Protein AF-0000000070939302 (afdb_homodimer)

Sequence (884 aa):
MGKEAVSWPATVHANGIHHKTAEQLHQDIMRDAVKFSNAQPRTFAQQLSTQGGKDDLEHPFYVVDIDDLFYRMDLWRKSIPRAAPYYAVKCNDNPVVLEVLAGSGLGFDCASINEIETMIALGVDPSRIIYAHPQKHVSFIRRARDLGVDLVTFDSSEELYKIKEHHPTCRVVLRLRVDNDKAWFAMGDKFGCTDKEAVQLLRLAKDLQLAVVGICFHVGSSNQDPTAFAGAIAGARRAFDAARAMGFDVTLLDIGGGYPGEKESEPIFLKTADIINEGLEKYFPESYGVNIISEPGTFFVHSAFTLFAKIIGKRINEGQNNTKPRQMMYYINESVYKSFVVSLFNDDPVEPLPLMDSDGPLHESIVWGITCDGLDKIKASCKLPELSVGQWLMFENMGAYTITLNTPFNGFPSADIVYRSSKLVEDHLRRHKLIQHIIDSAMGKEAVSWPATVHANGIHHKTAEQLHQDIMRDAVKFSNAQPRTFAQQLSTQGGKDDLEHPFYVVDIDDLFYRMDLWRKSIPRAAPYYAVKCNDNPVVLEVLAGSGLGFDCASINEIETMIALGVDPSRIIYAHPQKHVSFIRRARDLGVDLVTFDSSEELYKIKEHHPTCRVVLRLRVDNDKAWFAMGDKFGCTDKEAVQLLRLAKDLQLAVVGICFHVGSSNQDPTAFAGAIAGARRAFDAARAMGFDVTLLDIGGGYPGEKESEPIFLKTADIINEGLEKYFPESYGVNIISEPGTFFVHSAFTLFAKIIGKRINEGQNNTKPRQMMYYINESVYKSFVVSLFNDDPVEPLPLMDSDGPLHESIVWGITCDGLDKIKASCKLPELSVGQWLMFENMGAYTITLNTPFNGFPSADIVYRSSKLVEDHLRRHKLIQHIIDSA

Radius of gyration: 29.04 Å; Cα contacts (8 Å, |Δi|>4): 1836; chains: 2; bounding box: 70×98×73 Å

Secondary structure (DSSP, 8-state):
---------------------HHHHHHHHHTS---EESS-HHHHHHHHHHHS-TTS--S-EEEEEHHHHHHHHHHHHHH-TTEEEEEEGGG---HHHHHHHHHTT-EEEESSHHHHHHHHHTT--GGGEEE--SS--HHHHHHHHHHT--EEEE-SHHHHHHHHHH-TT-EEEEEBP---TTEEE--TTTS-B-HHHHHHHHHHHHHTT-EEEEEE----EEE--TTHHHHHHHHHHHHHHHHHHTT----EEE-------SGGGHHHHHHHHHHHHHHHHHHS-GGG--EEEE--SHHHHGGGEEEEEEEEEEEEE--SGGGS--EEEEEES--TTTTTGGGGT--TT---EESS---SPEEEEEEE-SSS-TT-EEEEEEEEE---TT-EEEE----SSSGGG---GGGPPPPEEEEE--HHHHHHHHHTT-SHHHHTT-/---------------------HHHHHHHHHTS---EESS-HHHHHHHHHHHS-TTS--S-EEEEEHHHHHHHHHHHHHH-TTEEEEEEGGG---HHHHHHHHHTT-EEEESSHHHHHHHHHTT--GGGEEE--SS--HHHHHHHHHHT--EEEE-SHHHHHHHHHH-TT-EEEEEBP---TTEEE--TTTS-B-HHHHHHHHHHHHHTT-EEEEEE----EEE--TTHHHHHHHHHHHHHHHHHHTT----EEE-------SGGGHHHHHHHHHHHHHHHHHHS-GGG--EEEE--SHHHHGGGEEEEEEEEEEEEE--SGGGS--EEEEEES--TTTTTGGGGT--TT---EESS---SPEEEEEEE-SSS-TT-EEEEEEEEE---TT-EEEE-S--SSSGGG---GGGPPPPEEEEE--HHHHHHHHHTT-SHHHHTT-

Foldseek 3Di:
DDPDDPDDDDDPDPPPPPPPDVVNVVVVVVVPQFAEAADDQLVVVVCVLPVDPPPPDAFKAKAFEVVLLVVLVVLCCVLAVQAAEAAECLFFVPPQSLLSCVLVPGAHEYQFLVSVVSNVVSVRDLVSYENEHQDDDLVRLLSCVVSVNQHYEHADLVSLVSCLVRPVAGAYEAEAAQDAPQAPFHCRVPDHYYPVSLLVNLVSCVVSVHAHAYYEYANHAQHPDLCSLLVVLQSRLSSVVSNVVVPHNHAEYEHEEHAAAAPPCSVVRSVSSVSNVVSCCVRPNVVNRHRHYYHYHLNNGQQRMKMKWFFADKDWDPPDDPPDDIEIETETAAWCQAQQVVVLPPLVLWDKDWSDDDPAFWHWYWYAYDAPDPSGTNGGTDIDGDDDGSTMIMTGRRTTPGRSRHDCHPNRDHHHYHYYYHPVVLVVCVVSVRPCSRSVSD/DDPDDPDDDDDPPPPCPPPPDVVNVVVVVVVPQFAEAADDQLVVVVCVLPPDPPPPDAFKAKAFEVVLLVVLVVLCCVLQVQAAEAAECLFFVPPQSLLSCVLVPGAHEYQFLVSVVSNVVSVRDLVSYENEHQDDDLVRLLVCVVSVNQHYEHADPVSLVSCLVRPVAGAYEAEAAQDAPQAPFHCRVPDHYYPVSLLVNLVSCVVSVHAHAYYEYANHAQHPDLCSLLVVLVSRLSSVVSNVVVPHNHAEYEHEEHAAAAPPCSVVRSVSSVSNVVSCCVRPNVVNRHRHYYHYHLNNGQQRMKMKWFFADKDWDPPDDPPDDIEIETETAAWCQAQQVVVLPPLVLWDKDWSDDDPAFWHWYWYAYDAPDPSGTNGGTDIDGDDDGSTMIMTGRRTTPGRSRHDCHPNRDHHHYHYYYHPVVLVVCVVSVRPCSRSVSD

pLDDT: mean 88.99, std 19.11, range [20.33, 98.94]

InterPro domains:
  IPR000183 Ornithine/DAP/Arg decarboxylase [PR01179] (87-105)
  IPR000183 Ornithine/DAP/Arg decarboxylase [PR01179] (107-119)
  IPR000183 Ornithine/DAP/Arg decarboxylase [PR01179] (209-222)
  IPR000183 Ornithine/DAP/Arg decarboxylase [PR01179] (292-311)
  IPR000183 Ornithine/DAP/Arg decarboxylase [PR01179] (399-412)
  IPR002433 Ornithine decarboxylase [PR01182] (59-83)
  IPR002433 Ornithine decarboxylase [PR01182] (85-112)
  IPR002433 Ornithine decarboxylase [PR01182] (129-153)
  IPR002433 Ornithine decarboxylase [PR01182] (159-181)
  IPR002433 Ornithine decarboxylase [PR01182] (334-347)
  IPR002433 Ornithine decarboxylase [PR01182] (366-376)
  IPR002433 Ornithine decarboxylase [PR01182] (386-399)
  IPR002433 Ornithine decarboxylase [PTHR11482] (30-420)
  IPR009006 Alanine racemase/group IV decarboxylase, C-terminal [G3DSA:2.40.37.10] (58-421)
  IPR009006 Alanine racemase/group IV decarboxylase, C-terminal [SSF50621] (273-421)
  IPR022643 Orn/DAP/Arg decarboxylase 2, C-terminal [PF00278] (61-399)
  IPR022644 Orn/DAP/Arg decarboxylase 2, N-terminal [PF02784] (70-301)
  IPR022653 Orn/DAP/Arg decarboxylase 2, pyridoxal-phosphate binding site [PS00878] (87-105)
  IPR022657 Orn/DAP/Arg decarboxylase 2, conserved site [PS00879] (243-260)
  IPR029066 PLP-binding barrel [G3DSA:3.20.20.10] (69-300)

Nearest PDB structures (foldseek):
  1d7k-assembly1_A  TM=9.400E-01  e=2.102E-51  Homo sapiens
  1njj-assembly2_D  TM=9.464E-01  e=2.954E-46  Trypanosoma brucei gambiense
  4zgy-assembly1_A  TM=9.486E-01  e=2.078E-46  Homo sapiens
  1njj-assembly1_A  TM=9.697E-01  e=3.089E-45  Trypanosoma brucei gambiense
  4aib-assembly1_B  TM=9.335E-01  e=1.474E-30  Entamoeba histolytica HM-1:IMSS

Solvent-accessible surface area (backbone atoms only — not comparable to full-atom values): 45910 Å² total; per-residue (Å²): 136,80,83,74,76,82,74,80,80,88,81,80,78,79,73,79,74,78,67,71,45,67,44,53,51,47,49,52,51,60,59,48,72,52,47,44,41,62,49,56,65,68,59,43,49,52,47,56,72,62,66,47,61,98,82,63,79,79,66,21,32,32,37,35,36,52,52,46,39,54,50,38,52,51,50,42,53,72,54,41,67,71,44,47,51,13,37,26,41,60,27,47,69,52,65,67,61,50,49,53,44,50,75,70,65,47,30,31,32,22,69,30,60,52,42,45,50,54,42,44,74,72,64,49,56,39,88,42,36,36,42,58,36,46,64,53,47,69,68,46,46,38,48,32,49,76,66,55,38,43,39,33,34,29,47,43,68,55,44,48,55,51,38,51,72,56,38,49,84,33,35,34,26,42,29,38,45,36,90,36,91,55,17,81,39,37,34,41,88,75,42,40,24,51,76,70,49,43,55,52,46,51,52,48,33,54,76,66,63,41,48,48,32,27,42,29,38,47,50,16,42,64,37,72,46,59,64,55,51,42,60,49,49,53,51,48,41,54,52,49,50,53,42,44,73,72,66,40,75,62,36,36,38,32,65,26,36,34,50,63,22,47,80,84,34,56,68,60,42,51,54,31,29,50,44,46,53,53,37,38,54,73,64,52,33,78,88,70,63,59,48,38,33,28,28,43,26,35,37,50,35,9,46,22,18,32,38,36,33,37,25,45,28,54,44,75,46,70,35,71,67,103,78,39,71,64,31,39,36,37,27,25,61,46,28,29,59,24,62,32,43,56,26,78,80,50,36,76,83,56,59,79,35,67,64,62,90,74,91,56,66,72,36,46,28,30,38,31,22,55,58,91,52,46,73,28,43,41,29,82,72,47,68,39,50,88,76,56,68,72,40,46,34,32,32,68,52,47,24,44,56,6,79,33,44,35,26,52,52,50,51,50,79,79,62,45,73,33,40,26,31,43,68,70,52,47,50,52,29,57,76,67,66,45,65,49,77,48,67,66,48,85,136,79,82,73,76,82,73,79,78,87,78,79,77,78,74,78,72,77,68,69,45,69,44,52,51,46,48,53,51,60,58,49,72,52,46,43,43,61,49,56,63,69,60,44,50,52,46,55,71,61,67,46,62,99,82,62,80,78,66,21,31,31,37,35,36,52,52,47,40,54,49,39,52,51,51,43,54,71,55,42,67,70,42,48,52,14,37,26,42,60,26,46,69,52,65,67,60,50,49,53,44,49,75,70,66,48,30,32,32,21,68,31,61,52,43,45,51,53,43,44,73,72,65,47,57,39,88,41,36,36,41,59,38,47,64,55,48,68,67,46,48,39,48,32,49,75,64,56,36,42,40,32,35,28,45,42,67,54,42,50,56,50,37,51,73,56,38,50,87,34,34,33,25,43,30,38,44,38,91,37,91,55,15,79,41,37,35,42,89,76,42,41,23,50,76,70,48,44,55,54,47,51,53,48,34,53,77,66,64,42,47,48,32,27,41,30,38,47,48,16,41,63,38,73,46,60,64,55,49,42,59,48,49,52,53,46,41,54,52,50,52,54,41,44,75,73,65,40,74,62,37,38,38,32,63,26,37,33,49,62,22,46,79,85,33,57,67,61,42,51,52,30,29,51,42,46,53,52,38,37,55,72,65,52,33,78,88,72,62,59,47,38,33,28,28,43,26,35,36,50,35,9,46,24,19,33,38,36,33,37,26,47,28,53,43,75,45,72,34,70,69,103,76,40,71,63,32,40,36,36,27,26,60,46,29,29,59,24,62,31,43,56,26,78,79,49,35,76,83,58,58,79,36,67,64,61,90,72,90,59,66,71,36,48,29,30,38,30,21,56,57,91,52,45,74,28,44,40,28,81,72,46,72,38,51,87,78,54,70,73,38,46,34,31,31,68,52,48,25,44,56,6,78,34,45,34,27,50,52,50,49,49,78,76,62,44,72,32,41,26,31,43,69,69,53,46,50,52,28,58,75,69,67,45,65,50,77,46,65,67,48,87

Organism: Ixodes scapularis (NCBI:txid6945)

Structure (mmCIF, N/CA/C/O backbone):
data_AF-0000000070939302-model_v1
#
loop_
_entity.id
_entity.type
_entity.pdbx_description
1 polymer 'ornithine decarboxylase'
#
loop_
_atom_site.group_PDB
_atom_site.id
_atom_site.type_symbol
_atom_site.label_atom_id
_atom_site.label_alt_id
_atom_site.label_comp_id
_atom_site.label_asym_id
_atom_site.label_entity_id
_atom_site.label_seq_id
_atom_site.pdbx_PDB_ins_code
_atom_site.Cartn_x
_atom_site.Cartn_y
_atom_site.Cartn_z
_atom_site.occupancy
_atom_site.B_iso_or_equiv
_atom_site.auth_seq_id
_atom_site.auth_comp_id
_atom_site.auth_asym_id
_atom_site.auth_atom_id
_atom_site.pdbx_PDB_model_num
ATOM 1 N N . MET A 1 1 ? -31.922 55 6.828 1 24.89 1 MET A N 1
ATOM 2 C CA . MET A 1 1 ? -30.953 55.125 5.738 1 24.89 1 MET A CA 1
ATOM 3 C C . MET A 1 1 ? -30.391 53.75 5.367 1 24.89 1 MET A C 1
ATOM 5 O O . MET A 1 1 ? -29.938 53 6.238 1 24.89 1 MET A O 1
ATOM 9 N N . GLY A 1 2 ? -30.703 53.25 4.203 1 24.83 2 GLY A N 1
ATOM 10 C CA . GLY A 1 2 ? -30.953 51.906 3.68 1 24.83 2 GLY A CA 1
ATOM 11 C C . GLY A 1 2 ? -29.688 51.156 3.352 1 24.83 2 GLY A C 1
ATOM 12 O O . GLY A 1 2 ? -28.797 51.688 2.695 1 24.83 2 GLY A O 1
ATOM 13 N N . LYS A 1 3 ? -29.281 50.281 4.242 1 24.83 3 LYS A N 1
ATOM 14 C CA . LYS A 1 3 ? -27.984 49.594 4.332 1 24.83 3 LYS A CA 1
ATOM 15 C C . LYS A 1 3 ? -27.656 48.844 3.037 1 24.83 3 LYS A C 1
ATOM 17 O O . LYS A 1 3 ? -28.375 47.938 2.646 1 24.83 3 LYS A O 1
ATOM 22 N N . GLU A 1 4 ? -27.266 49.594 1.999 1 20.33 4 GLU A N 1
ATOM 23 C CA . GLU A 1 4 ? -27.094 49.062 0.654 1 20.33 4 GLU A CA 1
ATOM 24 C C . GLU A 1 4 ? -26.125 47.875 0.656 1 20.33 4 GLU A C 1
ATOM 26 O O . GLU A 1 4 ? -25.141 47.875 1.388 1 20.33 4 GLU A O 1
ATOM 31 N N . ALA A 1 5 ? -26.625 46.75 0.049 1 25.45 5 ALA A N 1
ATOM 32 C CA . ALA A 1 5 ? -26.219 45.375 -0.165 1 25.45 5 ALA A CA 1
ATOM 33 C C . ALA A 1 5 ? -24.906 45.312 -0.943 1 25.45 5 ALA A C 1
ATOM 35 O O . ALA A 1 5 ? -24.828 45.781 -2.076 1 25.45 5 ALA A O 1
ATOM 36 N N . VAL A 1 6 ? -23.734 45.625 -0.272 1 22.16 6 VAL A N 1
ATOM 37 C CA . VAL A 1 6 ? -22.484 45.656 -1.026 1 22.16 6 VAL A CA 1
ATOM 38 C C . VAL A 1 6 ? -22.391 44.406 -1.907 1 22.16 6 VAL A C 1
ATOM 40 O O . VAL A 1 6 ? -22.547 43.281 -1.425 1 22.16 6 VAL A O 1
ATOM 43 N N . SER A 1 7 ? -22.625 44.5 -3.17 1 22.48 7 SER A N 1
ATOM 44 C CA . SER A 1 7 ? -22.672 43.656 -4.352 1 22.48 7 SER A CA 1
ATOM 45 C C . SER A 1 7 ? -21.328 42.969 -4.594 1 22.48 7 SER A C 1
ATOM 47 O O . SER A 1 7 ? -20.281 43.594 -4.562 1 22.48 7 SER A O 1
ATOM 49 N N . TRP A 1 8 ? -21.172 41.688 -4.211 1 22.72 8 TRP A N 1
ATOM 50 C CA . TRP A 1 8 ? -20.062 40.75 -4.301 1 22.72 8 TRP A CA 1
ATOM 51 C C . TRP A 1 8 ? -19.531 40.656 -5.73 1 22.72 8 TRP A C 1
ATOM 53 O O . TRP A 1 8 ? -20.328 40.5 -6.676 1 22.72 8 TRP A O 1
ATOM 63 N N . PRO A 1 9 ? -18.422 41.375 -5.973 1 22.95 9 PRO A N 1
ATOM 64 C CA . PRO A 1 9 ? -17.922 41.594 -7.332 1 22.95 9 PRO A CA 1
ATOM 65 C C . PRO A 1 9 ? -17.859 40.312 -8.148 1 22.95 9 PRO A C 1
ATOM 67 O O . PRO A 1 9 ? -17.922 39.219 -7.59 1 22.95 9 PRO A O 1
ATOM 70 N N . ALA A 1 10 ? -17.391 40.469 -9.516 1 23.58 10 ALA A N 1
ATOM 71 C CA . ALA A 1 10 ? -17.453 39.938 -10.867 1 23.58 10 ALA A CA 1
ATOM 72 C C . ALA A 1 10 ? -16.672 38.625 -10.961 1 23.58 10 ALA A C 1
ATOM 74 O O . ALA A 1 10 ? -15.789 38.344 -10.141 1 23.58 10 ALA A O 1
ATOM 75 N N . THR A 1 11 ? -16.781 37.938 -12.148 1 22.58 11 THR A N 1
ATOM 76 C CA . THR A 1 11 ? -16.75 36.625 -12.82 1 22.58 11 THR A CA 1
ATOM 77 C C . THR A 1 11 ? -15.312 36.25 -13.172 1 22.58 11 THR A C 1
ATOM 79 O O . THR A 1 11 ? -14.68 36.875 -14.016 1 22.58 11 THR A O 1
ATOM 82 N N . VAL A 1 12 ? -14.391 36 -12.336 1 23.55 12 VAL A N 1
ATOM 83 C CA . VAL A 1 12 ? -13.055 35.688 -12.828 1 23.55 12 VAL A CA 1
ATOM 84 C C . VAL A 1 12 ? -13.125 34.469 -13.75 1 23.55 12 VAL A C 1
ATOM 86 O O . VAL A 1 12 ? -13.781 33.469 -13.43 1 23.55 12 VAL A O 1
ATOM 89 N N . HIS A 1 13 ? -12.883 34.656 -15.062 1 20.84 13 HIS A N 1
ATOM 90 C CA . HIS A 1 13 ? -12.828 33.688 -16.172 1 20.84 13 HIS A CA 1
ATOM 91 C C . HIS A 1 13 ? -11.797 32.594 -15.898 1 20.84 13 HIS A C 1
ATOM 93 O O . HIS A 1 13 ? -10.68 32.875 -15.469 1 20.84 13 HIS A O 1
ATOM 99 N N . ALA A 1 14 ? -12.25 31.391 -15.75 1 24.72 14 ALA A N 1
ATOM 100 C CA . ALA A 1 14 ? -11.578 30.125 -15.508 1 24.72 14 ALA A CA 1
ATOM 101 C C . ALA A 1 14 ? -10.602 29.797 -16.641 1 24.72 14 ALA A C 1
ATOM 103 O O . ALA A 1 14 ? -11.016 29.469 -17.75 1 24.72 14 ALA A O 1
ATOM 104 N N . ASN A 1 15 ? -9.508 30.578 -16.812 1 25.16 15 ASN A N 1
ATOM 105 C CA . ASN A 1 15 ? -8.57 30.062 -17.797 1 25.16 15 ASN A CA 1
ATOM 106 C C . ASN A 1 15 ? -8.211 28.609 -17.531 1 25.16 15 ASN A C 1
ATOM 108 O O . ASN A 1 15 ? -8.047 28.203 -16.375 1 25.16 15 ASN A O 1
ATOM 112 N N . GLY A 1 16 ? -8.477 27.672 -18.375 1 24.84 16 GLY A N 1
ATOM 113 C CA . GLY A 1 16 ? -8.359 26.234 -18.469 1 24.84 16 GLY A CA 1
ATOM 114 C C . GLY A 1 16 ? -6.957 25.719 -18.172 1 24.84 16 GLY A C 1
ATOM 115 O O . GLY A 1 16 ? -6.043 25.891 -18.984 1 24.84 16 GLY A O 1
ATOM 116 N N . ILE A 1 17 ? -6.434 25.969 -17 1 27.42 17 ILE A N 1
ATOM 117 C CA . ILE A 1 17 ? -5.137 25.344 -16.75 1 27.42 17 ILE A CA 1
ATOM 118 C C . ILE A 1 17 ? -5.191 23.859 -17.125 1 27.42 17 ILE A C 1
ATOM 120 O O . ILE A 1 17 ? -6.043 23.125 -16.625 1 27.42 17 ILE A O 1
ATOM 124 N N . HIS A 1 18 ? -4.613 23.609 -18.25 1 27.94 18 HIS A N 1
ATOM 125 C CA . HIS A 1 18 ? -4.426 22.266 -18.781 1 27.94 18 HIS A CA 1
ATOM 126 C C . HIS A 1 18 ? -3.678 21.391 -17.781 1 27.94 18 HIS A C 1
ATOM 128 O O . HIS A 1 18 ? -2.512 21.641 -17.469 1 27.94 18 HIS A O 1
ATOM 134 N N . HIS A 1 19 ? -4.242 21.109 -16.703 1 29.56 19 HIS A N 1
ATOM 135 C CA . HIS A 1 19 ? -3.686 20.125 -15.797 1 29.56 19 HIS A CA 1
ATOM 136 C C . HIS A 1 19 ? -3.197 18.891 -16.562 1 29.56 19 HIS A C 1
ATOM 138 O O . HIS A 1 19 ? -3.969 18.266 -17.281 1 29.56 19 HIS A O 1
ATOM 144 N N . LYS A 1 20 ? -1.858 18.953 -16.703 1 33.62 20 LYS A N 1
ATOM 145 C CA . LYS A 1 20 ? -1.31 17.781 -17.375 1 33.62 20 LYS A CA 1
ATOM 146 C C . LYS A 1 20 ? -1.806 16.5 -16.703 1 33.62 20 LYS A C 1
ATOM 148 O O . LYS A 1 20 ? -1.903 16.422 -15.484 1 33.62 20 LYS A O 1
ATOM 153 N N . THR A 1 21 ? -2.426 15.805 -17.406 1 30.78 21 THR A N 1
ATOM 154 C CA . THR A 1 21 ? -2.963 14.531 -16.953 1 30.78 21 THR A CA 1
ATOM 155 C C . THR A 1 21 ? -1.858 13.656 -16.359 1 30.78 21 THR A C 1
ATOM 157 O O . THR A 1 21 ? -0.676 13.875 -16.641 1 30.78 21 THR A O 1
ATOM 160 N N . ALA A 1 22 ? -2.016 13.008 -15.422 1 32.66 22 ALA A N 1
ATOM 161 C CA . ALA A 1 22 ? -1.065 12.055 -14.859 1 32.66 22 ALA A CA 1
ATOM 162 C C . ALA A 1 22 ? -0.36 11.266 -15.969 1 32.66 22 ALA A C 1
ATOM 164 O O . ALA A 1 22 ? 0.821 10.938 -15.844 1 32.66 22 ALA A O 1
ATOM 165 N N . GLU A 1 23 ? -1.047 11.031 -17 1 33.97 23 GLU A N 1
ATOM 166 C CA . GLU A 1 23 ? -0.452 10.406 -18.172 1 33.97 23 GLU A CA 1
ATOM 167 C C . GLU A 1 23 ? 0.583 11.32 -18.828 1 33.97 23 GLU A C 1
ATOM 169 O O . GLU A 1 23 ? 1.641 10.859 -19.25 1 33.97 23 GLU A O 1
ATOM 174 N N . GLN A 1 24 ? 0.24 12.586 -18.938 1 36.66 24 GLN A N 1
ATOM 175 C CA . GLN A 1 24 ? 1.246 13.508 -19.453 1 36.66 24 GLN A CA 1
ATOM 176 C C . GLN A 1 24 ? 2.449 13.586 -18.516 1 36.66 24 GLN A C 1
ATOM 178 O O . GLN A 1 24 ? 3.594 13.641 -18.969 1 36.66 24 GLN A O 1
ATOM 183 N N . LEU A 1 25 ? 2.121 13.5 -17.281 1 34.41 25 LEU A N 1
ATOM 184 C CA . LEU A 1 25 ? 3.238 13.469 -16.344 1 34.41 25 LEU A CA 1
ATOM 185 C C . LEU A 1 25 ? 3.959 12.133 -16.391 1 34.41 25 LEU A C 1
ATOM 187 O O . LEU A 1 25 ? 5.191 12.078 -16.359 1 34.41 25 LEU A O 1
ATOM 191 N N . HIS A 1 26 ? 3.242 10.969 -16.406 1 34.16 26 HIS A N 1
ATOM 192 C CA . HIS A 1 26 ? 3.863 9.664 -16.625 1 34.16 26 HIS A CA 1
ATOM 193 C C . HIS A 1 26 ? 4.57 9.594 -17.969 1 34.16 26 HIS A C 1
ATOM 195 O O . HIS A 1 26 ? 5.691 9.102 -18.062 1 34.16 26 HIS A O 1
ATOM 201 N N . GLN A 1 27 ? 3.932 9.961 -19.047 1 35.28 27 GLN A N 1
ATOM 202 C CA . GLN A 1 27 ? 4.617 10.055 -20.328 1 35.28 27 GLN A CA 1
ATOM 203 C C . GLN A 1 27 ? 5.793 11.023 -20.25 1 35.28 27 GLN A C 1
ATOM 205 O O . GLN A 1 27 ? 6.82 10.812 -20.906 1 35.28 27 GLN A O 1
ATOM 210 N N . ASP A 1 28 ? 5.594 12.039 -19.641 1 35.62 28 ASP A N 1
ATOM 211 C CA . ASP A 1 28 ? 6.762 12.891 -19.422 1 35.62 28 ASP A CA 1
ATOM 212 C C . ASP A 1 28 ? 7.836 12.156 -18.609 1 35.62 28 ASP A C 1
ATOM 214 O O . ASP A 1 28 ? 9.031 12.375 -18.828 1 35.62 28 ASP A O 1
ATOM 218 N N . ILE A 1 29 ? 7.371 11.289 -17.688 1 36.16 29 ILE A N 1
ATOM 219 C CA . ILE A 1 29 ? 8.367 10.484 -16.984 1 36.16 29 ILE A CA 1
ATOM 220 C C . ILE A 1 29 ? 8.922 9.414 -17.922 1 36.16 29 ILE A C 1
ATOM 222 O O . ILE A 1 29 ? 10.094 9.039 -17.828 1 36.16 29 ILE A O 1
ATOM 226 N N . MET A 1 30 ? 8.023 8.82 -18.703 1 37.09 30 MET A N 1
ATOM 227 C CA . MET A 1 30 ? 8.664 7.934 -19.672 1 37.09 30 MET A CA 1
ATOM 228 C C . MET A 1 30 ? 9.594 8.711 -20.594 1 37.09 30 MET A C 1
ATOM 230 O O . MET A 1 30 ? 10.289 8.125 -21.422 1 37.09 30 MET A O 1
ATOM 234 N N . ARG A 1 31 ? 9.25 9.883 -20.812 1 37.88 31 ARG A N 1
ATOM 235 C CA . ARG A 1 31 ? 10.195 10.547 -21.719 1 37.88 31 ARG A CA 1
ATOM 236 C C . ARG A 1 31 ? 11.578 10.633 -21.094 1 37.88 31 ARG A C 1
ATOM 238 O O . ARG A 1 31 ? 12.523 11.102 -21.734 1 37.88 31 ARG A O 1
ATOM 245 N N . ASP A 1 32 ? 11.547 10.578 -19.812 1 45.75 32 ASP A N 1
ATOM 246 C CA . ASP A 1 32 ? 12.961 10.562 -19.453 1 45.75 32 ASP A CA 1
ATOM 247 C C . ASP A 1 32 ? 13.625 9.258 -19.875 1 45.75 32 ASP A C 1
ATOM 249 O O . ASP A 1 32 ? 13.086 8.172 -19.641 1 45.75 32 ASP A O 1
ATOM 253 N N . ALA A 1 33 ? 14.508 9.25 -20.812 1 53.81 33 ALA A N 1
ATOM 254 C CA . ALA A 1 33 ? 15.352 8.266 -21.5 1 53.81 33 ALA A CA 1
ATOM 255 C C . ALA A 1 33 ? 15.68 7.098 -20.578 1 53.81 33 ALA A C 1
ATOM 257 O O . ALA A 1 33 ? 16.25 7.289 -19.5 1 53.81 33 ALA A O 1
ATOM 258 N N . VAL A 1 34 ? 14.867 5.941 -20.797 1 75.56 34 VAL A N 1
ATOM 259 C CA . VAL A 1 34 ? 15.289 4.719 -20.125 1 75.56 34 VAL A CA 1
ATOM 260 C C . VAL A 1 34 ? 16.812 4.578 -20.219 1 75.56 34 VAL A C 1
ATOM 262 O O . VAL A 1 34 ? 17.391 4.758 -21.281 1 75.56 34 VAL A O 1
ATOM 265 N N . LYS A 1 35 ? 17.406 4.531 -19.141 1 87.62 35 LYS A N 1
ATOM 266 C CA . LYS A 1 35 ? 18.859 4.383 -19.094 1 87.62 35 LYS A CA 1
ATOM 267 C C . LYS A 1 35 ? 19.25 2.912 -19.078 1 87.62 35 LYS A C 1
ATOM 269 O O . LYS A 1 35 ? 18.609 2.092 -18.422 1 87.62 35 LYS A O 1
ATOM 274 N N . PHE A 1 36 ? 20.266 2.637 -19.938 1 94.12 36 PHE A N 1
ATOM 275 C CA . PHE A 1 36 ? 20.812 1.292 -20.062 1 94.12 36 PHE A CA 1
ATOM 276 C C . PHE A 1 36 ? 22.328 1.315 -19.969 1 94.12 36 PHE A C 1
ATOM 278 O O . PHE A 1 36 ? 22.969 2.24 -20.469 1 94.12 36 PHE A O 1
ATOM 285 N N . SER A 1 37 ? 22.891 0.313 -19.281 1 94.62 37 SER A N 1
ATOM 286 C CA . SER A 1 37 ? 24.328 0.239 -19.125 1 94.62 37 SER A CA 1
ATOM 287 C C . SER A 1 37 ? 24.812 -1.209 -19.109 1 94.62 37 SER A C 1
ATOM 289 O O . SER A 1 37 ? 24.047 -2.121 -18.797 1 94.62 37 SER A O 1
ATOM 291 N N . ASN A 1 38 ? 26.062 -1.418 -19.484 1 96.56 38 ASN A N 1
ATOM 292 C CA . ASN A 1 38 ? 26.688 -2.732 -19.344 1 96.56 38 ASN A CA 1
ATOM 293 C C . ASN A 1 38 ? 27.453 -2.861 -18.031 1 96.56 38 ASN A C 1
ATOM 295 O O . ASN A 1 38 ? 27.969 -3.932 -17.719 1 96.56 38 ASN A O 1
ATOM 299 N N . ALA A 1 39 ? 27.438 -1.837 -17.266 1 95.62 39 ALA A N 1
ATOM 300 C CA . ALA A 1 39 ? 28.125 -1.847 -15.977 1 95.62 39 ALA A CA 1
ATOM 301 C C . ALA A 1 39 ? 27.344 -2.631 -14.93 1 95.62 39 ALA A C 1
ATOM 303 O O . ALA A 1 39 ? 26.125 -2.809 -15.062 1 95.62 39 ALA A O 1
ATOM 304 N N . GLN A 1 40 ? 28.141 -3.105 -13.961 1 96.44 40 GLN A N 1
ATOM 305 C CA . GLN A 1 40 ? 27.484 -3.736 -12.828 1 96.44 40 GLN A CA 1
ATOM 306 C C . GLN A 1 40 ? 26.562 -2.75 -12.109 1 96.44 40 GLN A C 1
ATOM 308 O O . GLN A 1 40 ? 26.766 -1.536 -12.195 1 96.44 40 GLN A O 1
ATOM 313 N N . PRO A 1 41 ? 25.531 -3.275 -11.414 1 95.94 41 PRO A N 1
ATOM 314 C CA . PRO A 1 41 ? 24.5 -2.404 -10.828 1 95.94 41 PRO A CA 1
ATOM 315 C C . PRO A 1 41 ? 25.094 -1.306 -9.945 1 95.94 41 PRO A C 1
ATOM 317 O O . PRO A 1 41 ? 24.734 -0.134 -10.094 1 95.94 41 PRO A O 1
ATOM 320 N N . ARG A 1 42 ? 25.969 -1.622 -9.062 1 96.38 42 ARG A N 1
ATOM 321 C CA . ARG A 1 42 ? 26.547 -0.638 -8.156 1 96.38 42 ARG A CA 1
ATOM 322 C C . ARG A 1 42 ? 27.344 0.405 -8.914 1 96.38 42 ARG A C 1
ATOM 324 O O . ARG A 1 42 ? 27.234 1.603 -8.648 1 96.38 42 ARG A O 1
ATOM 331 N N . THR A 1 43 ? 28.156 -0.078 -9.859 1 96.25 43 THR A N 1
ATOM 332 C CA . THR A 1 43 ? 28.969 0.829 -10.672 1 96.25 43 THR A CA 1
ATOM 333 C C . THR A 1 43 ? 28.062 1.761 -11.484 1 96.25 43 THR A C 1
ATOM 335 O O . THR A 1 43 ? 28.344 2.957 -11.594 1 96.25 43 THR A O 1
ATOM 338 N N . PHE A 1 44 ? 27.078 1.165 -12.07 1 95.06 44 PHE A N 1
ATOM 339 C CA . PHE A 1 44 ? 26.125 1.952 -12.828 1 95.06 44 PHE A CA 1
ATOM 340 C C . PHE A 1 44 ? 25.5 3.039 -11.961 1 95.06 44 PHE A C 1
ATOM 342 O O . PHE A 1 44 ? 25.422 4.199 -12.367 1 95.06 44 PHE A O 1
ATOM 349 N N . ALA A 1 45 ? 25.094 2.688 -10.734 1 95.06 45 ALA A N 1
ATOM 350 C CA . ALA A 1 45 ? 24.484 3.639 -9.805 1 95.06 45 ALA A CA 1
ATOM 351 C C . ALA A 1 45 ? 25.484 4.734 -9.43 1 95.06 45 ALA A C 1
ATOM 353 O O . ALA A 1 45 ? 25.109 5.902 -9.297 1 95.06 45 ALA A O 1
ATOM 354 N N . GLN A 1 46 ? 26.719 4.375 -9.195 1 94.75 46 GLN A N 1
ATOM 355 C CA . GLN A 1 46 ? 27.75 5.359 -8.875 1 94.75 46 GLN A CA 1
ATOM 356 C C . GLN A 1 46 ? 27.906 6.363 -10.016 1 94.75 46 GLN A C 1
ATOM 358 O O . GLN A 1 46 ? 28.047 7.562 -9.773 1 94.75 46 GLN A O 1
ATOM 363 N N . GLN A 1 47 ? 27.844 5.844 -11.234 1 92.56 47 GLN A N 1
ATOM 364 C CA . GLN A 1 47 ? 27.953 6.711 -12.406 1 92.56 47 GLN A CA 1
ATOM 365 C C . GLN A 1 47 ? 26.766 7.668 -12.492 1 92.56 47 GLN A C 1
ATOM 367 O O . GLN A 1 47 ? 26.938 8.859 -12.766 1 92.56 47 GLN A O 1
ATOM 372 N N . LEU A 1 48 ? 25.641 7.152 -12.266 1 90.19 48 LEU A N 1
ATOM 373 C CA . LEU A 1 48 ? 24.422 7.961 -12.359 1 90.19 48 LEU A CA 1
ATOM 374 C C . LEU A 1 48 ? 24.391 9.016 -11.258 1 90.19 48 LEU A C 1
ATOM 376 O O . LEU A 1 48 ? 23.922 10.133 -11.477 1 90.19 48 LEU A O 1
ATOM 380 N N . SER A 1 49 ? 24.828 8.625 -10.117 1 87.88 49 SER A N 1
ATOM 381 C CA . SER A 1 49 ? 24.734 9.508 -8.953 1 87.88 49 SER A CA 1
ATOM 382 C C . SER A 1 49 ? 25.797 10.594 -9 1 87.88 49 SER A C 1
ATOM 384 O O . SER A 1 49 ? 25.672 11.617 -8.312 1 87.88 49 SER A O 1
ATOM 386 N N . THR A 1 50 ? 26.906 10.398 -9.758 1 82.44 50 THR A N 1
ATOM 387 C CA . THR A 1 50 ? 28 11.359 -9.805 1 82.44 50 THR A CA 1
ATOM 388 C C . THR A 1 50 ? 27.922 12.211 -11.07 1 82.44 50 THR A C 1
ATOM 390 O O . THR A 1 50 ? 28.516 13.289 -11.133 1 82.44 50 THR A O 1
ATOM 393 N N . GLN A 1 51 ? 27.609 11.562 -12.289 1 66.38 51 GLN A N 1
ATOM 394 C CA . GLN A 1 51 ? 27.594 12.281 -13.562 1 66.38 51 GLN A CA 1
ATOM 395 C C . GLN A 1 51 ? 26.641 13.469 -13.508 1 66.38 51 GLN A C 1
ATOM 397 O O . GLN A 1 51 ? 26.797 14.438 -14.258 1 66.38 51 GLN A O 1
ATOM 402 N N . GLY A 1 52 ? 25.5 13.281 -13.008 1 53.84 52 GLY A N 1
ATOM 403 C CA . GLY A 1 52 ? 24.531 14.352 -13.164 1 53.84 52 GLY A CA 1
ATOM 404 C C . GLY A 1 52 ? 24.875 15.594 -12.367 1 53.84 52 GLY A C 1
ATOM 405 O O . GLY A 1 52 ? 25.531 15.508 -11.328 1 53.84 52 GLY A O 1
ATOM 406 N N . GLY A 1 53 ? 25.047 16.656 -13.023 1 46.78 53 GLY A N 1
ATOM 407 C CA . GLY A 1 53 ? 25.094 17.938 -12.344 1 46.78 53 GLY A CA 1
ATOM 408 C C . GLY A 1 53 ? 24.234 17.984 -11.102 1 46.78 53 GLY A C 1
ATOM 409 O O . GLY A 1 53 ? 23.453 17.078 -10.852 1 46.78 53 GLY A O 1
ATOM 410 N N . LYS A 1 54 ? 24.562 19.016 -10.133 1 45.91 54 LYS A N 1
ATOM 411 C CA . LYS A 1 54 ? 24.016 19.281 -8.805 1 45.91 54 LYS A CA 1
ATOM 412 C C . LYS A 1 54 ? 22.578 18.812 -8.695 1 45.91 54 LYS A C 1
ATOM 414 O O . LYS A 1 54 ? 22.172 18.297 -7.645 1 45.91 54 LYS A O 1
ATOM 419 N N . ASP A 1 55 ? 21.656 19.141 -9.586 1 44.75 55 ASP A N 1
ATOM 420 C CA . ASP A 1 55 ? 20.219 19.25 -9.383 1 44.75 55 ASP A CA 1
ATOM 421 C C . ASP A 1 55 ? 19.5 17.984 -9.859 1 44.75 55 ASP A C 1
ATOM 423 O O . ASP A 1 55 ? 18.281 17.859 -9.695 1 44.75 55 ASP A O 1
ATOM 427 N N . ASP A 1 56 ? 20.219 16.797 -10.414 1 52.69 56 ASP A N 1
ATOM 428 C CA . ASP A 1 56 ? 19.312 16.141 -11.344 1 52.69 56 ASP A CA 1
ATOM 429 C C . ASP A 1 56 ? 18.781 14.836 -10.758 1 52.69 56 ASP A C 1
ATOM 431 O O . ASP A 1 56 ? 17.609 14.508 -10.93 1 52.69 56 ASP A O 1
ATOM 435 N N . LEU A 1 57 ? 19.672 13.93 -10.125 1 60.62 57 LEU A N 1
ATOM 436 C CA . LEU A 1 57 ? 19.016 12.688 -9.766 1 60.62 57 LEU A CA 1
ATOM 437 C C . LEU A 1 57 ? 18.453 12.766 -8.344 1 60.62 57 LEU A C 1
ATOM 439 O O . LEU A 1 57 ? 19.188 12.602 -7.375 1 60.62 57 LEU A O 1
ATOM 443 N N . GLU A 1 58 ? 17.219 13.141 -8.195 1 81 58 GLU A N 1
ATOM 444 C CA . GLU A 1 58 ? 16.594 13.375 -6.895 1 81 58 GLU A CA 1
ATOM 445 C C . GLU A 1 58 ? 15.641 12.25 -6.523 1 81 58 GLU A C 1
ATOM 447 O O . GLU A 1 58 ? 15.336 12.047 -5.348 1 81 58 GLU A O 1
ATOM 452 N N . HIS A 1 59 ? 15.445 11.445 -7.508 1 89.69 59 HIS A N 1
ATOM 453 C CA . HIS A 1 59 ? 14.516 10.359 -7.23 1 89.69 59 HIS A CA 1
ATOM 454 C C . HIS A 1 59 ? 15.25 9.062 -6.922 1 89.69 59 HIS A C 1
ATOM 456 O O . HIS A 1 59 ? 16.328 8.812 -7.48 1 89.69 59 HIS A O 1
ATOM 462 N N . PRO A 1 60 ? 14.742 8.305 -5.988 1 95.81 60 PRO A N 1
ATOM 463 C CA . PRO A 1 60 ? 15.258 6.941 -5.891 1 95.81 60 PRO A CA 1
ATOM 464 C C . PRO A 1 60 ? 15.109 6.16 -7.195 1 95.81 60 PRO A C 1
ATOM 466 O O . PRO A 1 60 ? 14.328 6.551 -8.07 1 95.81 60 PRO A O 1
ATOM 469 N N . PHE A 1 61 ? 15.938 5.105 -7.348 1 96.06 61 PHE A N 1
ATOM 470 C CA . PHE A 1 61 ? 15.805 4.34 -8.586 1 96.06 61 PHE A CA 1
ATOM 471 C C . PHE A 1 61 ? 16.234 2.895 -8.375 1 96.06 61 PHE A C 1
ATOM 473 O O . PHE A 1 61 ? 17.047 2.605 -7.48 1 96.06 61 PHE A O 1
ATOM 480 N N . TYR A 1 62 ? 15.688 2.02 -9.18 1 97.56 62 TYR A N 1
ATOM 481 C CA . TYR A 1 62 ? 16.094 0.625 -9.281 1 97.56 62 TYR A CA 1
ATOM 482 C C . TYR A 1 62 ? 17.078 0.433 -10.43 1 97.56 62 TYR A C 1
ATOM 484 O O . TYR A 1 62 ? 16.953 1.059 -11.484 1 97.56 62 TYR A O 1
ATOM 492 N N . VAL A 1 63 ? 18.016 -0.398 -10.227 1 97.75 63 VAL A N 1
ATOM 493 C CA . VAL A 1 63 ? 18.766 -0.991 -11.336 1 97.75 63 VAL A CA 1
ATOM 494 C C . VAL A 1 63 ? 18.328 -2.445 -11.523 1 97.75 63 VAL A C 1
ATOM 496 O O . VAL A 1 63 ? 18.469 -3.258 -10.602 1 97.75 63 VAL A O 1
ATOM 499 N N . VAL A 1 64 ? 17.844 -2.732 -12.656 1 98.44 64 VAL A N 1
ATOM 500 C CA . VAL A 1 64 ? 17.422 -4.094 -12.992 1 98.44 64 VAL A CA 1
ATOM 501 C C . VAL A 1 64 ? 18.547 -4.809 -13.742 1 98.44 64 VAL A C 1
ATOM 503 O O . VAL A 1 64 ? 18.953 -4.371 -14.812 1 98.44 64 VAL A O 1
ATOM 506 N N . ASP A 1 65 ? 18.984 -5.875 -13.188 1 98.56 65 ASP A N 1
ATOM 507 C CA . ASP A 1 65 ? 20.031 -6.691 -13.781 1 98.56 65 ASP A CA 1
ATOM 508 C C . ASP A 1 65 ? 19.438 -7.828 -14.609 1 98.56 65 ASP A C 1
ATOM 510 O O . ASP A 1 65 ? 19.125 -8.891 -14.07 1 98.56 65 ASP A O 1
ATOM 514 N N . ILE A 1 66 ? 19.484 -7.703 -15.891 1 98.44 66 ILE A N 1
ATOM 515 C CA . ILE A 1 66 ? 18.844 -8.664 -16.781 1 98.44 66 ILE A CA 1
ATOM 516 C C . ILE A 1 66 ? 19.656 -9.961 -16.812 1 98.44 66 ILE A C 1
ATOM 518 O O . ILE A 1 66 ? 19.094 -11.047 -16.984 1 98.44 66 ILE A O 1
ATOM 522 N N . ASP A 1 67 ? 21 -9.898 -16.578 1 98.44 67 ASP A N 1
ATOM 523 C CA . ASP A 1 67 ? 21.812 -11.102 -16.484 1 98.44 67 ASP A CA 1
ATOM 524 C C . ASP A 1 67 ? 21.266 -12.047 -15.414 1 98.44 67 ASP A C 1
ATOM 526 O O . ASP A 1 67 ? 21.297 -13.266 -15.586 1 98.44 67 ASP A O 1
ATOM 530 N N . ASP A 1 68 ? 20.812 -11.445 -14.359 1 98.5 68 ASP A N 1
ATOM 531 C CA . ASP A 1 68 ? 20.344 -12.242 -13.234 1 98.5 68 ASP A CA 1
ATOM 532 C C . ASP A 1 68 ? 19.094 -13.039 -13.609 1 98.5 68 ASP A C 1
ATOM 534 O O . ASP A 1 68 ? 18.906 -14.164 -13.148 1 98.5 68 ASP A O 1
ATOM 538 N N . LEU A 1 69 ? 18.203 -12.516 -14.422 1 98.44 69 LEU A N 1
ATOM 539 C CA . LEU A 1 69 ? 17.031 -13.227 -14.898 1 98.44 69 LEU A CA 1
ATOM 540 C C . LEU A 1 69 ? 17.422 -14.484 -15.672 1 98.44 69 LEU A C 1
ATOM 542 O O . LEU A 1 69 ? 16.891 -15.562 -15.43 1 98.44 69 LEU A O 1
ATOM 546 N N . PHE A 1 70 ? 18.375 -14.328 -16.547 1 98.25 70 PHE A N 1
ATOM 547 C CA . PHE A 1 70 ? 18.812 -15.461 -17.359 1 98.25 70 PHE A CA 1
ATOM 548 C C . PHE A 1 70 ? 19.531 -16.5 -16.5 1 98.25 70 PHE A C 1
ATOM 550 O O . PHE A 1 70 ? 19.375 -17.703 -16.703 1 98.25 70 PHE A O 1
ATOM 557 N N . TYR A 1 71 ? 20.297 -15.969 -15.578 1 98.12 71 TYR A N 1
ATOM 558 C CA . TYR A 1 71 ? 20.953 -16.875 -14.656 1 98.12 71 TYR A CA 1
ATOM 559 C C . TYR A 1 71 ? 19.953 -17.734 -13.906 1 98.12 71 TYR A C 1
ATOM 561 O O . TYR A 1 71 ? 20.125 -18.953 -13.789 1 98.12 71 TYR A O 1
ATOM 569 N N . ARG A 1 72 ? 18.875 -17.156 -13.398 1 98.5 72 ARG A N 1
ATOM 570 C CA . ARG A 1 72 ? 17.859 -17.859 -12.633 1 98.5 72 ARG A CA 1
ATOM 571 C C . ARG A 1 72 ? 17.109 -18.859 -13.516 1 98.5 72 ARG A C 1
ATOM 573 O O . ARG A 1 72 ? 16.75 -19.938 -13.062 1 98.5 72 ARG A O 1
ATOM 580 N N . MET A 1 73 ? 16.859 -18.516 -14.742 1 98.12 73 MET A N 1
ATOM 581 C CA . MET A 1 73 ? 16.219 -19.438 -15.672 1 98.12 73 MET A CA 1
ATOM 582 C C . MET A 1 73 ? 17.078 -20.672 -15.891 1 98.12 73 MET A C 1
ATOM 584 O O . MET A 1 73 ? 16.578 -21.797 -15.883 1 98.12 73 MET A O 1
ATOM 588 N N . ASP A 1 74 ? 18.328 -20.406 -16.062 1 98.06 74 ASP A N 1
ATOM 589 C CA . ASP A 1 74 ? 19.25 -21.531 -16.25 1 98.06 74 ASP A CA 1
ATOM 590 C C . ASP A 1 74 ? 19.328 -22.406 -15 1 98.06 74 ASP A C 1
ATOM 592 O O . ASP A 1 74 ? 19.312 -23.625 -15.086 1 98.06 74 ASP A O 1
ATOM 596 N N . LEU A 1 75 ? 19.406 -21.719 -13.875 1 98.31 75 LEU A N 1
ATOM 597 C CA . LEU A 1 75 ? 19.453 -22.438 -12.609 1 98.31 75 LEU A CA 1
ATOM 598 C C . LEU A 1 75 ? 18.219 -23.297 -12.414 1 98.31 75 LEU A C 1
ATOM 600 O O . LEU A 1 75 ? 18.328 -24.453 -11.977 1 98.31 75 LEU A O 1
ATOM 604 N N . TRP A 1 76 ? 17.062 -22.828 -12.742 1 98.62 76 TRP A N 1
ATOM 605 C CA . TRP A 1 76 ? 15.82 -23.578 -12.625 1 98.62 76 TRP A CA 1
ATOM 606 C C . TRP A 1 76 ? 15.852 -24.812 -13.523 1 98.62 76 TRP A C 1
ATOM 608 O O . TRP A 1 76 ? 15.602 -25.938 -13.062 1 98.62 76 TRP A O 1
ATOM 618 N N . ARG A 1 77 ? 16.188 -24.609 -14.758 1 97.75 77 ARG A N 1
ATOM 619 C CA . ARG A 1 77 ? 16.188 -25.688 -15.75 1 97.75 77 ARG A CA 1
ATOM 620 C C . ARG A 1 77 ? 17.109 -26.828 -15.336 1 97.75 77 ARG A C 1
ATOM 622 O O . ARG A 1 77 ? 16.781 -28 -15.547 1 97.75 77 ARG A O 1
ATOM 629 N N . LYS A 1 78 ? 18.141 -26.453 -14.719 1 98.25 78 LYS A N 1
ATOM 630 C CA . LYS A 1 78 ? 19.125 -27.453 -14.305 1 98.25 78 LYS A CA 1
ATOM 631 C C . LYS A 1 78 ? 18.688 -28.141 -13.016 1 98.25 78 LYS A C 1
ATOM 633 O O . LYS A 1 78 ? 18.969 -29.328 -12.82 1 98.25 78 LYS A O 1
ATOM 638 N N . SER A 1 79 ? 18 -27.453 -12.188 1 98.38 79 SER A N 1
ATOM 639 C CA . SER A 1 79 ? 17.75 -27.938 -10.828 1 98.38 79 SER A CA 1
ATOM 640 C C . SER A 1 79 ? 16.438 -28.703 -10.742 1 98.38 79 SER A C 1
ATOM 642 O O . SER A 1 79 ? 16.328 -29.672 -9.992 1 98.38 79 SER A O 1
ATOM 644 N N . ILE A 1 80 ? 15.438 -28.234 -11.422 1 98.12 80 ILE A N 1
ATOM 645 C CA . ILE A 1 80 ? 14.133 -28.891 -11.422 1 98.12 80 ILE A CA 1
ATOM 646 C C . ILE A 1 80 ? 13.648 -29.062 -12.859 1 98.12 80 ILE A C 1
ATOM 648 O O . ILE A 1 80 ? 12.609 -28.531 -13.242 1 98.12 80 ILE A O 1
ATOM 652 N N . PRO A 1 81 ? 14.211 -29.922 -13.586 1 97.5 81 PRO A N 1
ATOM 653 C CA . PRO A 1 81 ? 13.977 -30 -15.031 1 97.5 81 PRO A CA 1
ATOM 654 C C . PRO A 1 81 ? 12.578 -30.5 -15.375 1 97.5 81 PRO A C 1
ATOM 656 O O . PRO A 1 81 ? 12.062 -30.219 -16.453 1 97.5 81 PRO A O 1
ATOM 659 N N . ARG A 1 82 ? 11.945 -31.125 -14.477 1 98.25 82 ARG A N 1
ATOM 660 C CA . ARG A 1 82 ? 10.656 -31.734 -14.797 1 98.25 82 ARG A CA 1
ATOM 661 C C . ARG A 1 82 ? 9.523 -30.734 -14.602 1 98.25 82 ARG A C 1
ATOM 663 O O . ARG A 1 82 ? 8.391 -30.984 -15.031 1 98.25 82 ARG A O 1
ATOM 670 N N . ALA A 1 83 ? 9.773 -29.688 -13.914 1 98.62 83 ALA A N 1
ATOM 671 C CA . ALA A 1 83 ? 8.719 -28.719 -13.648 1 98.62 83 ALA A CA 1
ATOM 672 C C . ALA A 1 83 ? 8.898 -27.469 -14.5 1 98.62 83 ALA A C 1
ATOM 674 O O . ALA A 1 83 ? 9.875 -26.734 -14.344 1 98.62 83 ALA A O 1
ATOM 675 N N . ALA A 1 84 ? 7.977 -27.234 -15.414 1 98.62 84 ALA A N 1
ATOM 676 C CA . ALA A 1 84 ? 8 -26 -16.203 1 98.62 84 ALA A CA 1
ATOM 677 C C . ALA A 1 84 ? 7.617 -24.797 -15.336 1 98.62 84 ALA A C 1
ATOM 679 O O . ALA A 1 84 ? 6.602 -24.828 -14.641 1 98.62 84 ALA A O 1
ATOM 680 N N . PRO A 1 85 ? 8.422 -23.766 -15.391 1 98.75 85 PRO A N 1
ATOM 681 C CA . PRO A 1 85 ? 8.102 -22.594 -14.562 1 98.75 85 PRO A CA 1
ATOM 682 C C . PRO A 1 85 ? 7.02 -21.719 -15.18 1 98.75 85 PRO A C 1
ATOM 684 O O . PRO A 1 85 ? 7.129 -21.328 -16.344 1 98.75 85 PRO A O 1
ATOM 687 N N . TYR A 1 86 ? 6.016 -21.453 -14.484 1 98.88 86 TYR A N 1
ATOM 688 C CA . TYR A 1 86 ? 5.004 -20.422 -14.719 1 98.88 86 TYR A CA 1
ATOM 689 C C . TYR A 1 86 ? 5.211 -19.234 -13.781 1 98.88 86 TYR A C 1
ATOM 691 O O . TYR A 1 86 ? 4.812 -19.281 -12.609 1 98.88 86 TYR A O 1
ATOM 699 N N . TYR A 1 87 ? 5.746 -18.188 -14.297 1 98.88 87 TYR A N 1
ATOM 700 C CA . TYR A 1 87 ? 6.102 -17.031 -13.477 1 98.88 87 TYR A CA 1
ATOM 701 C C . TYR A 1 87 ? 4.863 -16.422 -12.844 1 98.88 87 TYR A C 1
ATOM 703 O O . TYR A 1 87 ? 3.871 -16.156 -13.531 1 98.88 87 TYR A O 1
ATOM 711 N N . ALA A 1 88 ? 4.918 -16.25 -11.484 1 98.31 88 ALA A N 1
ATOM 712 C CA . ALA A 1 88 ? 3.84 -15.562 -10.789 1 98.31 88 ALA A CA 1
ATOM 713 C C . ALA A 1 88 ? 3.883 -14.062 -11.055 1 98.31 88 ALA A C 1
ATOM 715 O O . ALA A 1 88 ? 4.641 -13.328 -10.414 1 98.31 88 ALA A O 1
ATOM 716 N N . VAL A 1 89 ? 2.984 -13.531 -11.82 1 98.5 89 VAL A N 1
ATOM 717 C CA . VAL A 1 89 ? 3.031 -12.164 -12.328 1 98.5 89 VAL A CA 1
ATOM 718 C C . VAL A 1 89 ? 2.869 -11.18 -11.172 1 98.5 89 VAL A C 1
ATOM 720 O O . VAL A 1 89 ? 3.459 -10.094 -11.18 1 98.5 89 VAL A O 1
ATOM 723 N N . LYS A 1 90 ? 2.141 -11.586 -10.133 1 96.44 90 LYS A N 1
ATOM 724 C CA . LYS A 1 90 ? 1.854 -10.711 -9 1 96.44 90 LYS A CA 1
ATOM 725 C C . LYS A 1 90 ? 3.137 -10.305 -8.281 1 96.44 90 LYS A C 1
ATOM 727 O O . LYS A 1 90 ? 3.164 -9.297 -7.57 1 96.44 90 LYS A O 1
ATOM 732 N N . CYS A 1 91 ? 4.156 -11.086 -8.422 1 97.19 91 CYS A N 1
ATOM 733 C CA . CYS A 1 91 ? 5.414 -10.867 -7.715 1 97.19 91 CYS A CA 1
ATOM 734 C C . CYS A 1 91 ? 6.09 -9.586 -8.188 1 97.19 91 CYS A C 1
ATOM 736 O O . CYS A 1 91 ? 6.602 -8.805 -7.379 1 97.19 91 CYS A O 1
ATOM 738 N N . ASN A 1 92 ? 6.125 -9.391 -9.391 1 98.25 92 ASN A N 1
ATOM 739 C CA . ASN A 1 92 ? 6.691 -8.242 -10.094 1 98.25 92 ASN A CA 1
ATOM 740 C C . ASN A 1 92 ? 6.195 -8.172 -11.531 1 98.25 92 ASN A C 1
ATOM 742 O O . ASN A 1 92 ? 6.484 -9.055 -12.344 1 98.25 92 ASN A O 1
ATOM 746 N N . ASP A 1 93 ? 5.461 -7.172 -11.898 1 97.81 93 ASP A N 1
ATOM 747 C CA . ASP A 1 93 ? 4.84 -7.09 -13.211 1 97.81 93 ASP A CA 1
ATOM 748 C C . ASP A 1 93 ? 5.559 -6.074 -14.102 1 97.81 93 ASP A C 1
ATOM 750 O O . ASP A 1 93 ? 4.957 -5.5 -15.008 1 97.81 93 ASP A O 1
ATOM 754 N N . ASN A 1 94 ? 6.852 -5.75 -13.742 1 97.38 94 ASN A N 1
ATOM 755 C CA . ASN A 1 94 ? 7.645 -4.891 -14.609 1 97.38 94 ASN A CA 1
ATOM 756 C C . ASN A 1 94 ? 7.602 -5.371 -16.062 1 97.38 94 ASN A C 1
ATOM 758 O O . ASN A 1 94 ? 7.863 -6.539 -16.344 1 97.38 94 ASN A O 1
ATOM 762 N N . PRO A 1 95 ? 7.324 -4.504 -16.984 1 96.5 95 PRO A N 1
ATOM 763 C CA . PRO A 1 95 ? 7.109 -4.926 -18.375 1 96.5 95 PRO A CA 1
ATOM 764 C C . PRO A 1 95 ? 8.359 -5.539 -19 1 96.5 95 PRO A C 1
ATOM 766 O O . PRO A 1 95 ? 8.258 -6.457 -19.812 1 96.5 95 PRO A O 1
ATOM 769 N N . VAL A 1 96 ? 9.531 -5.043 -18.672 1 96.69 96 VAL A N 1
ATOM 770 C CA . VAL A 1 96 ? 10.773 -5.559 -19.234 1 96.69 96 VAL A CA 1
ATOM 771 C C . VAL A 1 96 ? 11.031 -6.973 -18.734 1 96.69 96 VAL A C 1
ATOM 773 O O . VAL A 1 96 ? 11.43 -7.855 -19.5 1 96.69 96 VAL A O 1
ATOM 776 N N . VAL A 1 97 ? 10.781 -7.191 -17.453 1 98.44 97 VAL A N 1
ATOM 777 C CA . VAL A 1 97 ? 10.906 -8.523 -16.859 1 98.44 97 VAL A CA 1
ATOM 778 C C . VAL A 1 97 ? 9.953 -9.492 -17.562 1 98.44 97 VAL A C 1
ATOM 780 O O . VAL A 1 97 ? 10.367 -10.57 -18 1 98.44 97 VAL A O 1
ATOM 783 N N . LEU A 1 98 ? 8.727 -9.078 -17.75 1 98.69 98 LEU A N 1
ATOM 784 C CA . LEU A 1 98 ? 7.719 -9.938 -18.344 1 98.69 98 LEU A CA 1
ATOM 785 C C . LEU A 1 98 ? 8.07 -10.266 -19.797 1 98.69 98 LEU A C 1
ATOM 787 O O . LEU A 1 98 ? 7.91 -11.406 -20.234 1 98.69 98 LEU A O 1
ATOM 791 N N . GLU A 1 99 ? 8.562 -9.281 -20.5 1 98.06 99 GLU A N 1
ATOM 792 C CA . GLU A 1 99 ? 8.938 -9.508 -21.891 1 98.06 99 GLU A CA 1
ATOM 793 C C . GLU A 1 99 ? 10.086 -10.508 -22 1 98.06 99 GLU A C 1
ATOM 795 O O . GLU A 1 99 ? 10.062 -11.406 -22.828 1 98.06 99 GLU A O 1
ATOM 800 N N . VAL A 1 100 ? 11.055 -10.359 -21.172 1 98.12 100 VAL A N 1
ATOM 801 C CA . VAL A 1 100 ? 12.219 -11.234 -21.188 1 98.12 100 VAL A CA 1
ATOM 802 C C . VAL A 1 100 ? 11.797 -12.664 -20.844 1 98.12 100 VAL A C 1
ATOM 804 O O . VAL A 1 100 ? 12.195 -13.617 -21.516 1 98.12 100 VAL A O 1
ATOM 807 N N . LEU A 1 101 ? 10.977 -12.812 -19.812 1 98.62 101 LEU A N 1
ATOM 808 C CA . LEU A 1 101 ? 10.539 -14.141 -19.391 1 98.62 101 LEU A CA 1
ATOM 809 C C . LEU A 1 101 ? 9.641 -14.773 -20.453 1 98.62 101 LEU A C 1
ATOM 811 O O . LEU A 1 101 ? 9.773 -15.969 -20.734 1 98.62 101 LEU A O 1
ATOM 815 N N . ALA A 1 102 ? 8.766 -13.977 -21 1 98.44 102 ALA A N 1
ATOM 816 C CA . ALA A 1 102 ? 7.891 -14.469 -22.062 1 98.44 102 ALA A CA 1
ATOM 817 C C . ALA A 1 102 ? 8.703 -14.906 -23.281 1 98.44 102 ALA A C 1
ATOM 819 O O . ALA A 1 102 ? 8.469 -15.992 -23.828 1 98.44 102 ALA A O 1
ATOM 820 N N . GLY A 1 103 ? 9.633 -14.094 -23.656 1 97.12 103 GLY A N 1
ATOM 821 C CA . GLY A 1 103 ? 10.484 -14.398 -24.797 1 97.12 103 GLY A CA 1
ATOM 822 C C . GLY A 1 103 ? 11.359 -15.625 -24.578 1 97.12 103 GLY A C 1
ATOM 823 O O . GLY A 1 103 ? 11.844 -16.219 -25.531 1 97.12 103 GLY A O 1
ATOM 824 N N . SER A 1 104 ? 11.539 -15.969 -23.344 1 97 104 SER A N 1
ATOM 825 C CA . SER A 1 104 ? 12.367 -17.125 -23 1 97 104 SER A CA 1
ATOM 826 C C . SER A 1 104 ? 11.531 -18.391 -22.859 1 97 104 SER A C 1
ATOM 828 O O . SER A 1 104 ? 12.039 -19.438 -22.469 1 97 104 SER A O 1
ATOM 830 N N . GLY A 1 105 ? 10.188 -18.297 -23 1 96.94 105 GLY A N 1
ATOM 831 C CA . GLY A 1 105 ? 9.344 -19.484 -23.141 1 96.94 105 GLY A CA 1
ATOM 832 C C . GLY A 1 105 ? 8.641 -19.859 -21.859 1 96.94 105 GLY A C 1
ATOM 833 O O . GLY A 1 105 ? 8.016 -20.922 -21.781 1 96.94 105 GLY A O 1
ATOM 834 N N . LEU A 1 106 ? 8.688 -19.094 -20.859 1 98.5 106 LEU A N 1
ATOM 835 C CA . LEU A 1 106 ? 8.023 -19.438 -19.609 1 98.5 106 LEU A CA 1
ATOM 836 C C . LEU A 1 106 ? 6.504 -19.375 -19.766 1 98.5 106 LEU A C 1
ATOM 838 O O . LEU A 1 106 ? 6 -18.781 -20.719 1 98.5 106 LEU A O 1
ATOM 842 N N . GLY A 1 107 ? 5.781 -20.109 -18.906 1 98.75 107 GLY A N 1
ATOM 843 C CA . GLY A 1 107 ? 4.371 -19.859 -18.656 1 98.75 107 GLY A CA 1
ATOM 844 C C . GLY A 1 107 ? 4.133 -18.828 -17.562 1 98.75 107 GLY A C 1
ATOM 845 O O . GLY A 1 107 ? 5.082 -18.328 -16.953 1 98.75 107 GLY A O 1
ATOM 846 N N . PHE A 1 108 ? 2.822 -18.562 -17.391 1 98.94 108 PHE A N 1
ATOM 847 C CA . PHE A 1 108 ? 2.541 -17.484 -16.469 1 98.94 108 PHE A CA 1
ATOM 848 C C . PHE A 1 108 ? 1.353 -17.812 -15.578 1 98.94 108 PHE A C 1
ATOM 850 O O . PHE A 1 108 ? 0.311 -18.266 -16.062 1 98.94 108 PHE A O 1
ATOM 857 N N . ASP A 1 109 ? 1.593 -17.703 -14.289 1 98.56 109 ASP A N 1
ATOM 858 C CA . ASP A 1 109 ? 0.558 -17.75 -13.258 1 98.56 109 ASP A CA 1
ATOM 859 C C . ASP A 1 109 ? -0.063 -16.375 -13.047 1 98.56 109 ASP A C 1
ATOM 861 O O . ASP A 1 109 ? 0.612 -15.453 -12.594 1 98.56 109 ASP A O 1
ATOM 865 N N . CYS A 1 110 ? -1.311 -16.234 -13.391 1 98.44 110 CYS A N 1
ATOM 866 C CA . CYS A 1 110 ? -2.02 -14.969 -13.289 1 98.44 110 CYS A CA 1
ATOM 867 C C . CYS A 1 110 ? -3.166 -15.062 -12.289 1 98.44 110 CYS A C 1
ATOM 869 O O . CYS A 1 110 ? -3.889 -16.062 -12.258 1 98.44 110 CYS A O 1
ATOM 871 N N . ALA A 1 111 ? -3.301 -13.992 -11.516 1 95.75 111 ALA A N 1
ATOM 872 C CA . ALA A 1 111 ? -4.328 -13.984 -10.477 1 95.75 111 ALA A CA 1
ATOM 873 C C . ALA A 1 111 ? -5.504 -13.094 -10.875 1 95.75 111 ALA A C 1
ATOM 875 O O . ALA A 1 111 ? -6.574 -13.164 -10.266 1 95.75 111 ALA A O 1
ATOM 876 N N . SER A 1 112 ? -5.359 -12.305 -11.914 1 96.19 112 SER A N 1
ATOM 877 C CA . SER A 1 112 ? -6.398 -11.352 -12.305 1 96.19 112 SER A CA 1
ATOM 878 C C . SER A 1 112 ? -6.496 -11.234 -13.82 1 96.19 112 SER A C 1
ATOM 880 O O . SER A 1 112 ? -5.605 -11.68 -14.547 1 96.19 112 SER A O 1
ATOM 882 N N . ILE A 1 113 ? -7.566 -10.648 -14.242 1 96.19 113 ILE A N 1
ATOM 883 C CA . ILE A 1 113 ? -7.777 -10.445 -15.672 1 96.19 113 ILE A CA 1
ATOM 884 C C . ILE A 1 113 ? -6.762 -9.438 -16.203 1 96.19 113 ILE A C 1
ATOM 886 O O . ILE A 1 113 ? -6.277 -9.57 -17.328 1 96.19 113 ILE A O 1
ATOM 890 N N . ASN A 1 114 ? -6.434 -8.438 -15.391 1 96.19 114 ASN A N 1
ATOM 891 C CA . ASN A 1 114 ? -5.422 -7.48 -15.82 1 96.19 114 ASN A CA 1
ATOM 892 C C . ASN A 1 114 ? -4.086 -8.164 -16.109 1 96.19 114 ASN A C 1
ATOM 894 O O . ASN A 1 114 ? -3.418 -7.852 -17.094 1 96.19 114 ASN A O 1
ATOM 898 N N . GLU A 1 115 ? -3.721 -9.07 -15.289 1 97.88 115 GLU A N 1
ATOM 899 C CA . GLU A 1 115 ? -2.492 -9.828 -15.523 1 97.88 115 GLU A CA 1
ATOM 900 C C . GLU A 1 115 ? -2.6 -10.672 -16.781 1 97.88 115 GLU A C 1
ATOM 902 O O . GLU A 1 115 ? -1.665 -10.719 -17.594 1 97.88 115 GLU A O 1
ATOM 907 N N . ILE A 1 116 ? -3.732 -11.312 -16.922 1 98.44 116 ILE A N 1
ATOM 908 C CA . ILE A 1 116 ? -3.961 -12.148 -18.094 1 98.44 116 ILE A CA 1
ATOM 909 C C . ILE A 1 116 ? -3.865 -11.305 -19.359 1 98.44 116 ILE A C 1
ATOM 911 O O . ILE A 1 116 ? -3.139 -11.648 -20.297 1 98.44 116 ILE A O 1
ATOM 915 N N . GLU A 1 117 ? -4.523 -10.227 -19.344 1 98.06 117 GLU A N 1
ATOM 916 C CA . GLU A 1 117 ? -4.535 -9.359 -20.516 1 98.06 117 GLU A CA 1
ATOM 917 C C . GLU A 1 117 ? -3.148 -8.797 -20.797 1 98.06 117 GLU A C 1
ATOM 919 O O . GLU A 1 117 ? -2.766 -8.633 -21.969 1 98.06 117 GLU A O 1
ATOM 924 N N . THR A 1 118 ? -2.438 -8.5 -19.734 1 97.94 118 THR A N 1
ATOM 925 C CA . THR A 1 118 ? -1.066 -8.023 -19.891 1 97.94 118 THR A CA 1
ATOM 926 C C . THR A 1 118 ? -0.217 -9.062 -20.625 1 97.94 118 THR A C 1
ATOM 928 O O . THR A 1 118 ? 0.503 -8.727 -21.562 1 97.94 118 THR A O 1
ATOM 931 N N . MET A 1 119 ? -0.333 -10.289 -20.25 1 98.56 119 MET A N 1
ATOM 932 C CA . MET A 1 119 ? 0.482 -11.336 -20.859 1 98.56 119 MET A CA 1
ATOM 933 C C . MET A 1 119 ? 0.028 -11.617 -22.297 1 98.56 119 MET A C 1
ATOM 935 O O . MET A 1 119 ? 0.855 -11.844 -23.172 1 98.56 119 MET A O 1
ATOM 939 N N . ILE A 1 120 ? -1.271 -11.633 -22.516 1 98.56 120 ILE A N 1
ATOM 940 C CA . ILE A 1 120 ? -1.793 -11.82 -23.859 1 98.56 120 ILE A CA 1
ATOM 941 C C . ILE A 1 120 ? -1.292 -10.703 -24.766 1 98.56 120 ILE A C 1
ATOM 943 O O . ILE A 1 120 ? -0.891 -10.961 -25.906 1 98.56 120 ILE A O 1
ATOM 947 N N . ALA A 1 121 ? -1.261 -9.508 -24.266 1 97.19 121 ALA A N 1
ATOM 948 C CA . ALA A 1 121 ? -0.787 -8.359 -25.031 1 97.19 121 ALA A CA 1
ATOM 949 C C . ALA A 1 121 ? 0.687 -8.508 -25.406 1 97.19 121 ALA A C 1
ATOM 951 O O . ALA A 1 121 ? 1.138 -7.984 -26.422 1 97.19 121 ALA A O 1
ATOM 952 N N . LEU A 1 122 ? 1.417 -9.25 -24.625 1 96.5 122 LEU A N 1
ATOM 953 C CA . LEU A 1 122 ? 2.834 -9.492 -24.859 1 96.5 122 LEU A CA 1
ATOM 954 C C . LEU A 1 122 ? 3.027 -10.664 -25.828 1 96.5 122 LEU A C 1
ATOM 956 O O . LEU A 1 122 ? 4.16 -11.062 -26.109 1 96.5 122 LEU A O 1
ATOM 960 N N . GLY A 1 123 ? 1.902 -11.266 -26.266 1 96.81 123 GLY A N 1
ATOM 961 C CA . GLY A 1 123 ? 1.967 -12.328 -27.25 1 96.81 123 GLY A CA 1
ATOM 962 C C . GLY A 1 123 ? 2.02 -13.711 -26.641 1 96.81 123 GLY A C 1
ATOM 963 O O . GLY A 1 123 ? 2.271 -14.695 -27.344 1 96.81 123 GLY A O 1
ATOM 964 N N . VAL A 1 124 ? 1.8 -13.828 -25.422 1 98.5 124 VAL A N 1
ATOM 965 C CA . VAL A 1 124 ? 1.815 -15.125 -24.766 1 98.5 124 VAL A CA 1
ATOM 966 C C . VAL A 1 124 ? 0.57 -15.922 -25.172 1 98.5 124 VAL A C 1
ATOM 968 O O . VAL A 1 124 ? -0.548 -15.398 -25.094 1 98.5 124 VAL A O 1
ATOM 971 N N . ASP A 1 125 ? 0.775 -17.109 -25.594 1 98.56 125 ASP A N 1
ATOM 972 C CA . ASP A 1 125 ? -0.341 -17.984 -25.938 1 98.56 125 ASP A CA 1
ATOM 973 C C . ASP A 1 125 ? -1.175 -18.312 -24.688 1 98.56 125 ASP A C 1
ATOM 975 O O . ASP A 1 125 ? -0.626 -18.609 -23.625 1 98.56 125 ASP A O 1
ATOM 979 N N . PRO A 1 126 ? -2.508 -18.234 -24.828 1 98.44 126 PRO A N 1
ATOM 980 C CA . PRO A 1 126 ? -3.363 -18.531 -23.672 1 98.44 126 PRO A CA 1
ATOM 981 C C . PRO A 1 126 ? -3.059 -19.875 -23.031 1 98.44 126 PRO A C 1
ATOM 983 O O . PRO A 1 126 ? -3.248 -20.062 -21.828 1 98.44 126 PRO A O 1
ATOM 986 N N . SER A 1 127 ? -2.502 -20.797 -23.766 1 98.06 127 SER A N 1
ATOM 987 C CA . SER A 1 127 ? -2.193 -22.141 -23.25 1 98.06 127 SER A CA 1
ATOM 988 C C . SER A 1 127 ? -1.03 -22.078 -22.266 1 98.06 127 SER A C 1
ATOM 990 O O . SER A 1 127 ? -0.792 -23.047 -21.531 1 98.06 127 SER A O 1
ATOM 992 N N . ARG A 1 128 ? -0.298 -21 -22.25 1 98.56 128 ARG A N 1
ATOM 993 C CA . ARG A 1 128 ? 0.828 -20.844 -21.328 1 98.56 128 ARG A CA 1
ATOM 994 C C . ARG A 1 128 ? 0.425 -20.031 -20.109 1 98.56 128 ARG A C 1
ATOM 996 O O . ARG A 1 128 ? 1.285 -19.547 -19.359 1 98.56 128 ARG A O 1
ATOM 1003 N N . ILE A 1 129 ? -0.913 -19.859 -19.922 1 98.81 129 ILE A N 1
ATOM 1004 C CA . ILE A 1 129 ? -1.407 -19.078 -18.797 1 98.81 129 ILE A CA 1
ATOM 1005 C C . ILE A 1 129 ? -2.322 -19.938 -17.922 1 98.81 129 ILE A C 1
ATOM 1007 O O . ILE A 1 129 ? -3.193 -20.641 -18.438 1 98.81 129 ILE A O 1
ATOM 1011 N N . ILE A 1 130 ? -2.08 -19.969 -16.688 1 98.75 130 ILE A N 1
ATOM 1012 C CA . ILE A 1 130 ? -3.027 -20.531 -15.727 1 98.75 130 ILE A CA 1
ATOM 1013 C C . ILE A 1 130 ? -3.639 -19.406 -14.891 1 98.75 130 ILE A C 1
ATOM 1015 O O . ILE A 1 130 ? -2.924 -18.531 -14.414 1 98.75 130 ILE A O 1
ATOM 1019 N N . TYR A 1 131 ? -4.965 -19.297 -14.875 1 98.31 131 TYR A N 1
ATOM 1020 C CA . TYR A 1 131 ? -5.684 -18.375 -13.992 1 98.31 131 TYR A CA 1
ATOM 1021 C C . TYR A 1 131 ? -5.82 -18.969 -12.594 1 98.31 131 TYR A C 1
ATOM 1023 O O . TYR A 1 131 ? -6.785 -19.672 -12.297 1 98.31 131 TYR A O 1
ATOM 1031 N N . ALA A 1 132 ? -4.953 -18.562 -11.711 1 96.44 132 ALA A N 1
ATOM 1032 C CA . ALA A 1 132 ? -4.664 -19.359 -10.523 1 96.44 132 ALA A CA 1
ATOM 1033 C C . ALA A 1 132 ? -5.387 -18.797 -9.297 1 96.44 132 ALA A C 1
ATOM 1035 O O . ALA A 1 132 ? -5.215 -19.297 -8.188 1 96.44 132 ALA A O 1
ATOM 1036 N N . HIS A 1 133 ? -6.215 -17.797 -9.398 1 96.19 133 HIS A N 1
ATOM 1037 C CA . HIS A 1 133 ? -6.973 -17.312 -8.25 1 96.19 133 HIS A CA 1
ATOM 1038 C C . HIS A 1 133 ? -8.133 -18.234 -7.922 1 96.19 133 HIS A C 1
ATOM 1040 O O . HIS A 1 133 ? -9 -18.469 -8.766 1 96.19 133 HIS A O 1
ATOM 1046 N N . PRO A 1 134 ? -8.195 -18.703 -6.707 1 95.44 134 PRO A N 1
ATOM 1047 C CA . PRO A 1 134 ? -9.234 -19.688 -6.395 1 95.44 134 PRO A CA 1
ATOM 1048 C C . PRO A 1 134 ? -10.625 -19.062 -6.285 1 95.44 134 PRO A C 1
ATOM 1050 O O . PRO A 1 134 ? -11.633 -19.766 -6.32 1 95.44 134 PRO A O 1
ATOM 1053 N N . GLN A 1 135 ? -10.688 -17.766 -5.996 1 95.25 135 GLN A N 1
ATOM 1054 C CA . GLN A 1 135 ? -11.938 -17.016 -5.902 1 95.25 135 GLN A CA 1
ATOM 1055 C C . GLN A 1 135 ? -11.992 -15.906 -6.945 1 95.25 135 GLN A C 1
ATOM 1057 O O . GLN A 1 135 ? -11.312 -14.883 -6.809 1 95.25 135 GLN A O 1
ATOM 1062 N N . LYS A 1 136 ? -12.875 -16.047 -7.965 1 95.5 136 LYS A N 1
ATOM 1063 C CA . LYS A 1 136 ? -12.836 -15.133 -9.109 1 95.5 136 LYS A CA 1
ATOM 1064 C C . LYS A 1 136 ? -14.141 -14.359 -9.234 1 95.5 136 LYS A C 1
ATOM 1066 O O . LYS A 1 136 ? -15.211 -14.859 -8.867 1 95.5 136 LYS A O 1
ATOM 1071 N N . HIS A 1 137 ? -13.977 -13.18 -9.766 1 92.5 137 HIS A N 1
ATOM 1072 C CA . HIS A 1 137 ? -15.164 -12.469 -10.227 1 92.5 137 HIS A CA 1
ATOM 1073 C C . HIS A 1 137 ? -15.828 -13.195 -11.391 1 92.5 137 HIS A C 1
ATOM 1075 O O . HIS A 1 137 ? -15.148 -13.719 -12.273 1 92.5 137 HIS A O 1
ATOM 1081 N N . VAL A 1 138 ? -17.141 -13.133 -11.352 1 93.31 138 VAL A N 1
ATOM 1082 C CA . VAL A 1 138 ? -17.891 -13.742 -12.453 1 93.31 138 VAL A CA 1
ATOM 1083 C C . VAL A 1 138 ? -17.469 -13.094 -13.773 1 93.31 138 VAL A C 1
ATOM 1085 O O . VAL A 1 138 ? -17.234 -13.789 -14.766 1 93.31 138 VAL A O 1
ATOM 1088 N N . SER A 1 139 ? -17.375 -11.797 -13.742 1 91.94 139 SER A N 1
ATOM 1089 C CA . SER A 1 139 ? -17 -11.094 -14.969 1 91.94 139 SER A CA 1
ATOM 1090 C C . SER A 1 139 ? -15.602 -11.469 -15.43 1 91.94 139 SER A C 1
ATOM 1092 O O . SER A 1 139 ? -15.32 -11.5 -16.625 1 91.94 139 SER A O 1
ATOM 1094 N N . PHE A 1 140 ? -14.742 -11.781 -14.477 1 93.81 140 PHE A N 1
ATOM 1095 C CA . PHE A 1 140 ? -13.383 -12.18 -14.828 1 93.81 140 PHE A CA 1
ATOM 1096 C C . PHE A 1 140 ? -13.367 -13.586 -15.422 1 93.81 140 PHE A C 1
ATOM 1098 O O . PHE A 1 140 ? -12.578 -13.875 -16.328 1 93.81 140 PHE A O 1
ATOM 1105 N N . ILE A 1 141 ? -14.227 -14.445 -14.93 1 96.12 141 ILE A N 1
ATOM 1106 C CA . ILE A 1 141 ? -14.352 -15.789 -15.492 1 96.12 141 ILE A CA 1
ATOM 1107 C C . ILE A 1 141 ? -14.789 -15.703 -16.953 1 96.12 141 ILE A C 1
ATOM 1109 O O . ILE A 1 141 ? -14.188 -16.328 -17.828 1 96.12 141 ILE A O 1
ATOM 1113 N N . ARG A 1 142 ? -15.758 -14.891 -17.219 1 96.25 142 ARG A N 1
ATOM 1114 C CA . ARG A 1 142 ? -16.266 -14.711 -18.578 1 96.25 142 ARG A CA 1
ATOM 1115 C C . ARG A 1 142 ? -15.188 -14.125 -19.484 1 96.25 142 ARG A C 1
ATOM 1117 O O . ARG A 1 142 ? -15.016 -14.57 -20.625 1 96.25 142 ARG A O 1
ATOM 1124 N N . ARG A 1 143 ? -14.5 -13.156 -18.938 1 96.31 143 ARG A N 1
ATOM 1125 C CA . ARG A 1 143 ? -13.461 -12.516 -19.719 1 96.31 143 ARG A CA 1
ATOM 1126 C C . ARG A 1 143 ? -12.328 -13.484 -20.031 1 96.31 143 ARG A C 1
ATOM 1128 O O . ARG A 1 143 ? -11.797 -13.492 -21.156 1 96.31 143 ARG A O 1
ATOM 1135 N N . ALA A 1 144 ? -11.961 -14.273 -19.062 1 97.44 144 ALA A N 1
ATOM 1136 C CA . ALA A 1 144 ? -10.953 -15.297 -19.297 1 97.44 144 ALA A CA 1
ATOM 1137 C C . ALA A 1 144 ? -11.383 -16.25 -20.406 1 97.44 144 ALA A C 1
ATOM 1139 O O . ALA A 1 144 ? -10.586 -16.578 -21.297 1 97.44 144 ALA A O 1
ATOM 1140 N N . ARG A 1 145 ? -12.617 -16.672 -20.391 1 97.94 145 ARG A N 1
ATOM 1141 C CA . ARG A 1 145 ? -13.188 -17.5 -21.438 1 97.94 145 ARG A CA 1
ATOM 1142 C C . ARG A 1 145 ? -13.039 -16.844 -22.797 1 97.94 145 ARG A C 1
ATOM 1144 O O . ARG A 1 145 ? -12.547 -17.453 -23.75 1 97.94 145 ARG A O 1
ATOM 1151 N N . ASP A 1 146 ? -13.352 -15.578 -22.828 1 98.06 146 ASP A N 1
ATOM 1152 C CA . ASP A 1 146 ? -13.32 -14.844 -24.094 1 98.06 146 ASP A CA 1
ATOM 1153 C C . ASP A 1 146 ? -11.891 -14.703 -24.609 1 98.06 146 ASP A C 1
ATOM 1155 O O . ASP A 1 146 ? -11.672 -14.586 -25.812 1 98.06 146 ASP A O 1
ATOM 1159 N N . LEU A 1 147 ? -10.93 -14.734 -23.703 1 97.81 147 LEU A N 1
ATOM 1160 C CA . LEU A 1 147 ? -9.523 -14.57 -24.062 1 97.81 147 LEU A CA 1
ATOM 1161 C C . LEU A 1 147 ? -8.891 -15.922 -24.375 1 97.81 147 LEU A C 1
ATOM 1163 O O . LEU A 1 147 ? -7.719 -15.984 -24.766 1 97.81 147 LEU A O 1
ATOM 1167 N N . GLY A 1 148 ? -9.609 -16.969 -24.125 1 98 148 GLY A N 1
ATOM 1168 C CA . GLY A 1 148 ? -9.117 -18.312 -24.438 1 98 148 GLY A CA 1
ATOM 1169 C C . GLY A 1 148 ? -8.32 -18.938 -23.312 1 98 148 GLY A C 1
ATOM 1170 O O . GLY A 1 148 ? -7.668 -19.969 -23.516 1 98 148 GLY A O 1
ATOM 1171 N N . VAL A 1 149 ? -8.336 -18.328 -22.219 1 98.31 149 VAL A N 1
ATOM 1172 C CA . VAL A 1 149 ? -7.695 -18.906 -21.047 1 98.31 149 VAL A CA 1
ATOM 1173 C C . VAL A 1 149 ? -8.656 -19.859 -20.344 1 98.31 149 VAL A C 1
ATOM 1175 O O . VAL A 1 149 ? -9.625 -19.438 -19.719 1 98.31 149 VAL A O 1
ATOM 1178 N N . ASP A 1 150 ? -8.352 -21.141 -20.375 1 97.19 150 ASP A N 1
ATOM 1179 C CA . ASP A 1 150 ? -9.359 -22.109 -19.938 1 97.19 150 ASP A CA 1
ATOM 1180 C C . ASP A 1 150 ? -8.797 -23.016 -18.844 1 97.19 150 ASP A C 1
ATOM 1182 O O . ASP A 1 150 ? -9.336 -24.094 -18.594 1 97.19 150 ASP A O 1
ATOM 1186 N N . LEU A 1 151 ? -7.668 -22.719 -18.344 1 98.5 151 LEU A N 1
ATOM 1187 C CA . LEU A 1 151 ? -7.113 -23.422 -17.203 1 98.5 151 LEU A CA 1
ATOM 1188 C C . LEU A 1 151 ? -7.234 -22.578 -15.938 1 98.5 151 LEU A C 1
ATOM 1190 O O . LEU A 1 151 ? -6.59 -21.531 -15.828 1 98.5 151 LEU A O 1
ATOM 1194 N N . VAL A 1 152 ? -8.086 -23.031 -15.016 1 98.38 152 VAL A N 1
ATOM 1195 C CA . VAL A 1 152 ? -8.359 -22.188 -13.844 1 98.38 152 VAL A CA 1
ATOM 1196 C C . VAL A 1 152 ? -8.305 -23.047 -12.578 1 98.38 152 VAL A C 1
ATOM 1198 O O . VAL A 1 152 ? -8.555 -24.25 -12.625 1 98.38 152 VAL A O 1
ATOM 1201 N N . THR A 1 153 ? -8.023 -22.438 -11.453 1 98.44 153 THR A N 1
ATOM 1202 C CA . THR A 1 153 ? -7.98 -23.141 -10.18 1 98.44 153 THR A CA 1
ATOM 1203 C C . THR A 1 153 ? -9.273 -22.938 -9.398 1 98.44 153 THR A C 1
ATOM 1205 O O . THR A 1 153 ? -10 -21.969 -9.648 1 98.44 153 THR A O 1
ATOM 1208 N N . PHE A 1 154 ? -9.578 -23.859 -8.484 1 98.06 154 PHE A N 1
ATOM 1209 C CA . PHE A 1 154 ? -10.695 -23.734 -7.559 1 98.06 154 PHE A CA 1
ATOM 1210 C C . PHE A 1 154 ? -10.398 -24.453 -6.25 1 98.06 154 PHE A C 1
ATOM 1212 O O . PHE A 1 154 ? -9.508 -25.312 -6.191 1 98.06 154 PHE A O 1
ATOM 1219 N N . ASP A 1 155 ? -11.094 -24.078 -5.168 1 97.38 155 ASP A N 1
ATOM 1220 C CA . ASP A 1 155 ? -10.906 -24.781 -3.898 1 97.38 155 ASP A CA 1
ATOM 1221 C C . ASP A 1 155 ? -12.195 -24.766 -3.074 1 97.38 155 ASP A C 1
ATOM 1223 O O . ASP A 1 155 ? -12.164 -25 -1.865 1 97.38 155 ASP A O 1
ATOM 1227 N N . SER A 1 156 ? -13.344 -24.406 -3.723 1 96.38 156 SER A N 1
ATOM 1228 C CA . SER A 1 156 ? -14.617 -24.344 -3.012 1 96.38 156 SER A CA 1
ATOM 1229 C C . SER A 1 156 ? -15.781 -24.719 -3.926 1 96.38 156 SER A C 1
ATOM 1231 O O . SER A 1 156 ? -15.656 -24.656 -5.152 1 96.38 156 SER A O 1
ATOM 1233 N N . SER A 1 157 ? -16.875 -25.125 -3.281 1 96.75 157 SER A N 1
ATOM 1234 C CA . SER A 1 157 ? -18.062 -25.484 -4.043 1 96.75 157 SER A CA 1
ATOM 1235 C C . SER A 1 157 ? -18.625 -24.266 -4.781 1 96.75 157 SER A C 1
ATOM 1237 O O . SER A 1 157 ? -19.016 -24.359 -5.945 1 96.75 157 SER A O 1
ATOM 1239 N N . GLU A 1 158 ? -18.578 -23.172 -4.129 1 96.38 158 GLU A N 1
ATOM 1240 C CA . GLU A 1 158 ? -19.109 -21.953 -4.73 1 96.38 158 GLU A CA 1
ATOM 1241 C C . GLU A 1 158 ? -18.375 -21.609 -6.023 1 96.38 158 GLU A C 1
ATOM 1243 O O . GLU A 1 158 ? -19 -21.156 -6.992 1 96.38 158 GLU A O 1
ATOM 1248 N N . GLU A 1 159 ? -17.125 -21.781 -6.035 1 97.62 159 GLU A N 1
ATOM 1249 C CA . GLU A 1 159 ? -16.344 -21.484 -7.23 1 97.62 159 GLU A CA 1
ATOM 1250 C C . GLU A 1 159 ? -16.719 -22.422 -8.383 1 97.62 159 GLU A C 1
ATOM 1252 O O . GLU A 1 159 ? -16.75 -22 -9.539 1 97.62 159 GLU A O 1
ATOM 1257 N N . LEU A 1 160 ? -16.984 -23.672 -8.062 1 98.06 160 LEU A N 1
ATOM 1258 C CA . LEU A 1 160 ? -17.391 -24.641 -9.086 1 98.06 160 LEU A CA 1
ATOM 1259 C C . LEU A 1 160 ? -18.703 -24.234 -9.734 1 98.06 160 LEU A C 1
ATOM 1261 O O . LEU A 1 160 ? -18.844 -24.312 -10.953 1 98.06 160 LEU A O 1
ATOM 1265 N N . TYR A 1 161 ? -19.609 -23.844 -8.898 1 97.56 161 TYR A N 1
ATOM 1266 C CA . TYR A 1 161 ? -20.891 -23.406 -9.438 1 97.56 161 TYR A CA 1
ATOM 1267 C C . TYR A 1 161 ? -20.719 -22.203 -10.359 1 97.56 161 TYR A C 1
ATOM 1269 O O . TYR A 1 161 ? -21.344 -22.125 -11.422 1 97.56 161 TYR A O 1
ATOM 1277 N N . LYS A 1 162 ? -19.891 -21.266 -9.977 1 96.44 162 LYS A N 1
ATOM 1278 C CA . LYS A 1 162 ? -19.625 -20.094 -10.797 1 96.44 162 LYS A CA 1
ATOM 1279 C C . LYS A 1 162 ? -19 -20.484 -12.133 1 96.44 162 LYS A C 1
ATOM 1281 O O . LYS A 1 162 ? -19.422 -20 -13.188 1 96.44 162 LYS A O 1
ATOM 1286 N N . ILE A 1 163 ? -18.047 -21.328 -12.047 1 97.75 163 ILE A N 1
ATOM 1287 C CA . ILE A 1 163 ? -17.344 -21.766 -13.258 1 97.75 163 ILE A CA 1
ATOM 1288 C C . ILE A 1 163 ? -18.312 -22.5 -14.18 1 97.75 163 ILE A C 1
ATOM 1290 O O . ILE A 1 163 ? -18.328 -22.25 -15.391 1 97.75 163 ILE A O 1
ATOM 1294 N N . LYS A 1 164 ? -19.109 -23.422 -13.641 1 98.19 164 LYS A N 1
ATOM 1295 C CA . LYS A 1 164 ? -20.078 -24.172 -14.438 1 98.19 164 LYS A CA 1
ATOM 1296 C C . LYS A 1 164 ? -21.016 -23.234 -15.195 1 98.19 164 LYS A C 1
ATOM 1298 O O . LYS A 1 164 ? -21.312 -23.453 -16.375 1 98.19 164 LYS A O 1
ATOM 1303 N N . GLU A 1 165 ? -21.359 -22.219 -14.477 1 97.25 165 GLU A N 1
ATOM 1304 C CA . GLU A 1 165 ? -22.344 -21.312 -15.047 1 97.25 165 GLU A CA 1
ATOM 1305 C C . GLU A 1 165 ? -21.719 -20.406 -16.109 1 97.25 165 GLU A C 1
ATOM 1307 O O . GLU A 1 165 ? -22.344 -20.109 -17.125 1 97.25 165 GLU A O 1
ATOM 1312 N N . HIS A 1 166 ? -20.5 -20.016 -15.945 1 96.25 166 HIS A N 1
ATOM 1313 C CA . HIS A 1 166 ? -20 -18.906 -16.75 1 96.25 166 HIS A CA 1
ATOM 1314 C C . HIS A 1 166 ? -18.859 -19.359 -17.672 1 96.25 166 HIS A C 1
ATOM 1316 O O . HIS A 1 166 ? -18.484 -18.641 -18.594 1 96.25 166 HIS A O 1
ATOM 1322 N N . HIS A 1 167 ? -18.297 -20.516 -17.484 1 97.19 167 HIS A N 1
ATOM 1323 C CA . HIS A 1 167 ? -17.25 -21.094 -18.312 1 97.19 167 HIS A CA 1
ATOM 1324 C C . HIS A 1 167 ? -17.25 -22.625 -18.219 1 97.19 167 HIS A C 1
ATOM 1326 O O . HIS A 1 167 ? -16.25 -23.234 -17.828 1 97.19 167 HIS A O 1
ATOM 1332 N N . PRO A 1 168 ? -18.297 -23.25 -18.703 1 96.19 168 PRO A N 1
ATOM 1333 C CA . PRO A 1 168 ? -18.516 -24.672 -18.453 1 96.19 168 PRO A CA 1
ATOM 1334 C C . PRO A 1 168 ? -17.484 -25.562 -19.141 1 96.19 168 PRO A C 1
ATOM 1336 O O . PRO A 1 168 ? -17.328 -26.734 -18.797 1 96.19 168 PRO A O 1
ATOM 1339 N N . THR A 1 169 ? -16.75 -25.062 -20.125 1 96.06 169 THR A N 1
ATOM 1340 C CA . THR A 1 169 ? -15.789 -25.891 -20.859 1 96.06 169 THR A CA 1
ATOM 1341 C C . THR A 1 169 ? -14.391 -25.719 -20.281 1 96.06 169 THR A C 1
ATOM 1343 O O . THR A 1 169 ? -13.422 -26.281 -20.812 1 96.06 169 THR A O 1
ATOM 1346 N N . CYS A 1 170 ? -14.359 -24.984 -19.25 1 95.62 170 CYS A N 1
ATOM 1347 C CA . CYS A 1 170 ? -13.07 -24.688 -18.625 1 95.62 170 CYS A CA 1
ATOM 1348 C C . CYS A 1 170 ? -12.469 -25.938 -18 1 95.62 170 CYS A C 1
ATOM 1350 O O . CYS A 1 170 ? -13.203 -26.812 -17.516 1 95.62 170 CYS A O 1
ATOM 1352 N N . ARG A 1 171 ? -11.172 -26.094 -18.109 1 98.31 171 ARG A N 1
ATOM 1353 C CA . ARG A 1 171 ? -10.414 -27.094 -17.375 1 98.31 171 ARG A CA 1
ATOM 1354 C C . ARG A 1 171 ? -10.031 -26.594 -15.984 1 98.31 171 ARG A C 1
ATOM 1356 O O . ARG A 1 171 ? -9.445 -25.516 -15.852 1 98.31 171 ARG A O 1
ATOM 1363 N N . VAL A 1 172 ? -10.375 -27.359 -14.953 1 98.69 172 VAL A N 1
ATOM 1364 C CA . VAL A 1 172 ? -10.227 -26.812 -13.609 1 98.69 172 VAL A CA 1
ATOM 1365 C C . VAL A 1 172 ? -9.172 -27.609 -12.844 1 98.69 172 VAL A C 1
ATOM 1367 O O . VAL A 1 172 ? -9.039 -28.812 -13.039 1 98.69 172 VAL A O 1
ATOM 1370 N N . VAL A 1 173 ? -8.398 -26.938 -12.031 1 98.88 173 VAL A N 1
ATOM 1371 C CA . VAL A 1 173 ? -7.32 -27.484 -11.219 1 98.88 173 VAL A CA 1
ATOM 1372 C C . VAL A 1 173 ? -7.652 -27.328 -9.734 1 98.88 173 VAL A C 1
ATOM 1374 O O . VAL A 1 173 ? -7.883 -26.203 -9.266 1 98.88 173 VAL A O 1
ATOM 1377 N N . LEU A 1 174 ? -7.652 -28.391 -8.945 1 98.81 174 LEU A N 1
ATOM 1378 C CA . LEU A 1 174 ? -8.023 -28.391 -7.539 1 98.81 174 LEU A CA 1
ATOM 1379 C C . LEU A 1 174 ? -6.852 -27.953 -6.668 1 98.81 174 LEU A C 1
ATOM 1381 O O . LEU A 1 174 ? -5.77 -28.531 -6.734 1 98.81 174 LEU A O 1
ATOM 1385 N N . ARG A 1 175 ? -7.082 -26.953 -5.891 1 98.19 175 ARG A N 1
ATOM 1386 C CA . ARG A 1 175 ? -6.043 -26.438 -5.004 1 98.19 175 ARG A CA 1
ATOM 1387 C C . ARG A 1 175 ? -6.156 -27.047 -3.611 1 98.19 175 ARG A C 1
ATOM 1389 O O . ARG A 1 175 ? -7.191 -26.922 -2.953 1 98.19 175 ARG A O 1
ATOM 1396 N N . LEU A 1 176 ? -5.066 -27.672 -3.162 1 97.5 176 LEU A N 1
ATOM 1397 C CA . LEU A 1 176 ? -5.008 -28.266 -1.836 1 97.5 176 LEU A CA 1
ATOM 1398 C C . LEU A 1 176 ? -4.449 -27.281 -0.815 1 97.5 176 LEU A C 1
ATOM 1400 O O . LEU A 1 176 ? -3.592 -26.453 -1.144 1 97.5 176 LEU A O 1
ATOM 1404 N N . ARG A 1 177 ? -4.941 -27.453 0.374 1 94.12 177 ARG A N 1
ATOM 1405 C CA . ARG A 1 177 ? -4.398 -26.688 1.498 1 94.12 177 ARG A CA 1
ATOM 1406 C C . ARG A 1 177 ? -3.082 -27.281 1.978 1 94.12 177 ARG A C 1
ATOM 1408 O O . ARG A 1 177 ? -2.939 -28.516 2.051 1 94.12 177 ARG A O 1
ATOM 1415 N N . VAL A 1 178 ? -2.135 -26.469 2.18 1 90 178 VAL A N 1
ATOM 1416 C CA . VAL A 1 178 ? -0.885 -26.859 2.82 1 90 178 VAL A CA 1
ATOM 1417 C C . VAL A 1 178 ? -0.687 -26.062 4.102 1 90 178 VAL A C 1
ATOM 1419 O O . VAL A 1 178 ? -0.666 -24.828 4.074 1 90 178 VAL A O 1
ATOM 1422 N N . ASP A 1 179 ? -0.575 -26.75 5.176 1 82.75 179 ASP A N 1
ATOM 1423 C CA . ASP A 1 179 ? -0.286 -26.078 6.438 1 82.75 179 ASP A CA 1
ATOM 1424 C C . ASP A 1 179 ? 1.22 -25.969 6.668 1 82.75 179 ASP A C 1
ATOM 1426 O O . ASP A 1 179 ? 1.896 -26.969 6.863 1 82.75 179 ASP A O 1
ATOM 1430 N N . ASN A 1 180 ? 1.698 -24.812 6.477 1 82.62 180 ASN A N 1
ATOM 1431 C CA . ASN A 1 180 ? 3.117 -24.516 6.648 1 82.62 180 ASN A CA 1
ATOM 1432 C C . ASN A 1 180 ? 3.336 -23.297 7.543 1 82.62 180 ASN A C 1
ATOM 1434 O O . ASN A 1 180 ? 3.33 -22.156 7.062 1 82.62 180 ASN A O 1
ATOM 1438 N N . ASP A 1 181 ? 3.662 -23.516 8.773 1 75.38 181 ASP A N 1
ATOM 1439 C CA . ASP A 1 181 ? 3.816 -22.438 9.742 1 75.38 181 ASP A CA 1
ATOM 1440 C C . ASP A 1 181 ? 5.188 -21.781 9.609 1 75.38 181 ASP A C 1
ATOM 1442 O O . ASP A 1 181 ? 5.469 -20.781 10.281 1 75.38 181 ASP A O 1
ATOM 1446 N N . LYS A 1 182 ? 5.961 -22.297 8.727 1 79.06 182 LYS A N 1
ATOM 1447 C CA . LYS A 1 182 ? 7.309 -21.75 8.594 1 79.06 182 LYS A CA 1
ATOM 1448 C C . LYS A 1 182 ? 7.402 -20.812 7.402 1 79.06 182 LYS A C 1
ATOM 1450 O O . LYS A 1 182 ? 8.477 -20.266 7.109 1 79.06 182 LYS A O 1
ATOM 1455 N N . ALA A 1 183 ? 6.281 -20.672 6.797 1 80.62 183 ALA A N 1
ATOM 1456 C CA . ALA A 1 183 ? 6.23 -19.641 5.762 1 80.62 183 ALA A CA 1
ATOM 1457 C C . ALA A 1 183 ? 5.812 -18.297 6.348 1 80.62 183 ALA A C 1
ATOM 1459 O O . ALA A 1 183 ? 4.914 -18.219 7.191 1 80.62 183 ALA A O 1
ATOM 1460 N N . TRP A 1 184 ? 6.516 -17.188 5.973 1 72.75 184 TRP A N 1
ATOM 1461 C CA . TRP A 1 184 ? 6.16 -15.859 6.457 1 72.75 184 TRP A CA 1
ATOM 1462 C C . TRP A 1 184 ? 4.758 -15.477 6 1 72.75 184 TRP A C 1
ATOM 1464 O O . TRP A 1 184 ? 4.023 -14.812 6.734 1 72.75 184 TRP A O 1
ATOM 1474 N N . PHE A 1 185 ? 4.449 -15.93 4.797 1 75.88 185 PHE A N 1
ATOM 1475 C CA . PHE A 1 185 ? 3.146 -15.633 4.211 1 75.88 185 PHE A CA 1
ATOM 1476 C C . PHE A 1 185 ? 2.406 -16.906 3.852 1 75.88 185 PHE A C 1
ATOM 1478 O O . PHE A 1 185 ? 2.322 -17.281 2.676 1 75.88 185 PHE A O 1
ATOM 1485 N N . ALA A 1 186 ? 1.823 -17.516 4.91 1 79.25 186 ALA A N 1
ATOM 1486 C CA . ALA A 1 186 ? 1.065 -18.766 4.766 1 79.25 186 ALA A CA 1
ATOM 1487 C C . ALA A 1 186 ? -0.309 -18.484 4.156 1 79.25 186 ALA A C 1
ATOM 1489 O O . ALA A 1 186 ? -0.934 -17.469 4.445 1 79.25 186 ALA A O 1
ATOM 1490 N N . MET A 1 187 ? -0.731 -19.375 3.383 1 77.31 187 MET A N 1
ATOM 1491 C CA . MET A 1 187 ? -1.965 -19.156 2.633 1 77.31 187 MET A CA 1
ATOM 1492 C C . MET A 1 187 ? -3.039 -20.156 3.057 1 77.31 187 MET A C 1
ATOM 1494 O O . MET A 1 187 ? -4.195 -20.031 2.648 1 77.31 187 MET A O 1
ATOM 1498 N N . GLY A 1 188 ? -2.742 -21.016 3.895 1 81.25 188 GLY A N 1
ATOM 1499 C CA . GLY A 1 188 ? -3.633 -22.125 4.191 1 81.25 188 GLY A CA 1
ATOM 1500 C C . GLY A 1 188 ? -4.906 -21.688 4.895 1 81.25 188 GLY A C 1
ATOM 1501 O O . GLY A 1 188 ? -5.934 -22.375 4.797 1 81.25 188 GLY A O 1
ATOM 1502 N N . ASP A 1 189 ? -4.871 -20.609 5.523 1 84.69 189 ASP A N 1
ATOM 1503 C CA . ASP A 1 189 ? -6.07 -20.109 6.191 1 84.69 189 ASP A CA 1
ATOM 1504 C C . ASP A 1 189 ? -7.059 -19.516 5.188 1 84.69 189 ASP A C 1
ATOM 1506 O O . ASP A 1 189 ? -8.266 -19.516 5.426 1 84.69 189 ASP A O 1
ATOM 1510 N N . LYS A 1 190 ? -6.527 -19.125 4.117 1 92.56 190 LYS A N 1
ATOM 1511 C CA . LYS A 1 190 ? -7.332 -18.359 3.162 1 92.56 190 LYS A CA 1
ATOM 1512 C C . LYS A 1 190 ? -7.777 -19.25 2.002 1 92.56 190 LYS A C 1
ATOM 1514 O O . LYS A 1 190 ? -8.898 -19.125 1.513 1 92.56 190 LYS A O 1
ATOM 1519 N N . PHE A 1 191 ? -6.859 -20.125 1.557 1 94.69 191 PHE A N 1
ATOM 1520 C CA . PHE A 1 191 ? -7.105 -20.875 0.336 1 94.69 191 PHE A CA 1
ATOM 1521 C C . PHE A 1 191 ? -6.82 -22.359 0.553 1 94.69 191 PHE A C 1
ATOM 1523 O O . PHE A 1 191 ? -6.133 -22.734 1.506 1 94.69 191 PHE A O 1
ATOM 1530 N N . GLY A 1 192 ? -7.355 -23.188 -0.409 1 95.62 192 GLY A N 1
ATOM 1531 C CA . GLY A 1 192 ? -7.07 -24.609 -0.451 1 95.62 192 GLY A CA 1
ATOM 1532 C C . GLY A 1 192 ? -8.078 -25.438 0.325 1 95.62 192 GLY A C 1
ATOM 1533 O O . GLY A 1 192 ? -8.617 -24.984 1.334 1 95.62 192 GLY A O 1
ATOM 1534 N N . CYS A 1 193 ? -8.258 -26.641 -0.073 1 95 193 CYS A N 1
ATOM 1535 C CA . CYS A 1 193 ? -9.188 -27.547 0.59 1 95 193 CYS A CA 1
ATOM 1536 C C . CYS A 1 193 ? -8.445 -28.656 1.318 1 95 193 CYS A C 1
ATOM 1538 O O . CYS A 1 193 ? -7.328 -29 0.94 1 95 193 CYS A O 1
ATOM 1540 N N . THR A 1 194 ? -9.031 -29.141 2.289 1 92.88 194 THR A N 1
ATOM 1541 C CA . THR A 1 194 ? -8.516 -30.312 2.998 1 92.88 194 THR A CA 1
ATOM 1542 C C . THR A 1 194 ? -8.711 -31.578 2.172 1 92.88 194 THR A C 1
ATOM 1544 O O . THR A 1 194 ? -9.398 -31.547 1.149 1 92.88 194 THR A O 1
ATOM 1547 N N . ASP A 1 195 ? -8.086 -32.625 2.639 1 93.44 195 ASP A N 1
ATOM 1548 C CA . ASP A 1 195 ? -8.25 -33.906 1.956 1 93.44 195 ASP A CA 1
ATOM 1549 C C . ASP A 1 195 ? -9.719 -34.312 1.87 1 93.44 195 ASP A C 1
ATOM 1551 O O . ASP A 1 195 ? -10.18 -34.781 0.828 1 93.44 195 ASP A O 1
ATOM 1555 N N . LYS A 1 196 ? -10.414 -34.125 2.943 1 92.88 196 LYS A N 1
ATOM 1556 C CA . LYS A 1 196 ? -11.836 -34.469 2.98 1 92.88 196 LYS A CA 1
ATOM 1557 C C . LYS A 1 196 ? -12.625 -33.594 2.004 1 92.88 196 LYS A C 1
ATOM 1559 O O . LYS A 1 196 ? -13.469 -34.094 1.26 1 92.88 196 LYS A O 1
ATOM 1564 N N . GLU A 1 197 ? -12.352 -32.375 2 1 94.44 197 GLU A N 1
ATOM 1565 C CA . GLU A 1 197 ? -13.031 -31.438 1.101 1 94.44 197 GLU A CA 1
ATOM 1566 C C . GLU A 1 197 ? -12.703 -31.734 -0.358 1 94.44 197 GLU A C 1
ATOM 1568 O O . GLU A 1 197 ? -13.547 -31.562 -1.238 1 94.44 197 GLU A O 1
ATOM 1573 N N . ALA A 1 198 ? -11.492 -32.156 -0.557 1 97.44 198 ALA A N 1
ATOM 1574 C CA . ALA A 1 198 ? -11.07 -32.5 -1.918 1 97.44 198 ALA A CA 1
ATOM 1575 C C . ALA A 1 198 ? -11.977 -33.531 -2.541 1 97.44 198 ALA A C 1
ATOM 1577 O O . ALA A 1 198 ? -12.422 -33.406 -3.678 1 97.44 198 ALA A O 1
ATOM 1578 N N . VAL A 1 199 ? -12.234 -34.531 -1.783 1 97.81 199 VAL A N 1
ATOM 1579 C CA . VAL A 1 199 ? -13.086 -35.625 -2.266 1 97.81 199 VAL A CA 1
ATOM 1580 C C . VAL A 1 199 ? -14.484 -35.094 -2.553 1 97.81 199 VAL A C 1
ATOM 1582 O O . VAL A 1 199 ? -15.086 -35.406 -3.58 1 97.81 199 VAL A O 1
ATOM 1585 N N . GLN A 1 200 ? -14.969 -34.281 -1.674 1 97.06 200 GLN A N 1
ATOM 1586 C CA . GLN A 1 200 ? -16.297 -33.688 -1.843 1 97.06 200 GLN A CA 1
ATOM 1587 C C . GLN A 1 200 ? -16.344 -32.781 -3.078 1 97.06 200 GLN A C 1
ATOM 1589 O O . GLN A 1 200 ? -17.312 -32.812 -3.834 1 97.06 200 GLN A O 1
ATOM 1594 N N . LEU A 1 201 ? -15.344 -32.031 -3.273 1 98.19 201 LEU A N 1
ATOM 1595 C CA . LEU A 1 201 ? -15.289 -31.109 -4.402 1 98.19 201 LEU A CA 1
ATOM 1596 C C . LEU A 1 201 ? -15.156 -31.875 -5.719 1 98.19 201 LEU A C 1
ATOM 1598 O O . LEU A 1 201 ? -15.75 -31.484 -6.727 1 98.19 201 LEU A O 1
ATOM 1602 N N . LEU A 1 202 ? -14.391 -32.938 -5.715 1 98.75 202 LEU A N 1
ATOM 1603 C CA . LEU A 1 202 ? -14.266 -33.781 -6.906 1 98.75 202 LEU A CA 1
ATOM 1604 C C . LEU A 1 202 ? -15.609 -34.406 -7.285 1 98.75 202 LEU A C 1
ATOM 1606 O O . LEU A 1 202 ? -15.977 -34.406 -8.461 1 98.75 202 LEU A O 1
ATOM 1610 N N . ARG A 1 203 ? -16.344 -34.844 -6.281 1 98.62 203 ARG A N 1
ATOM 1611 C CA . ARG A 1 203 ? -17.672 -35.406 -6.543 1 98.62 203 ARG A CA 1
ATOM 1612 C C . ARG A 1 203 ? -18.578 -34.344 -7.145 1 98.62 203 ARG A C 1
ATOM 1614 O O . ARG A 1 203 ? -19.312 -34.594 -8.094 1 98.62 203 ARG A O 1
ATOM 1621 N N . LEU A 1 204 ? -18.484 -33.188 -6.566 1 98.44 204 LEU A N 1
ATOM 1622 C CA . LEU A 1 204 ? -19.312 -32.094 -7.078 1 98.44 204 LEU A CA 1
ATOM 1623 C C . LEU A 1 204 ? -18.922 -31.734 -8.508 1 98.44 204 LEU A C 1
ATOM 1625 O O . LEU A 1 204 ? -19.797 -31.516 -9.352 1 98.44 204 LEU A O 1
ATOM 1629 N N . ALA A 1 205 ? -17.656 -31.656 -8.75 1 98.69 205 ALA A N 1
ATOM 1630 C CA . ALA A 1 205 ? -17.188 -31.359 -10.102 1 98.69 205 ALA A CA 1
ATOM 1631 C C . ALA A 1 205 ? -17.703 -32.406 -11.102 1 98.69 205 ALA A C 1
ATOM 1633 O O . ALA A 1 205 ? -18.078 -32.062 -12.227 1 98.69 205 ALA A O 1
ATOM 1634 N N . LYS A 1 206 ? -17.672 -33.656 -10.695 1 98.44 206 LYS A N 1
ATOM 1635 C CA . LYS A 1 206 ? -18.188 -34.719 -11.539 1 98.44 206 LYS A CA 1
ATOM 1636 C C . LYS A 1 206 ? -19.672 -34.531 -11.812 1 98.44 206 LYS A C 1
ATOM 1638 O O . LYS A 1 206 ? -20.125 -34.625 -12.961 1 98.44 206 LYS A O 1
ATOM 1643 N N . ASP A 1 207 ? -20.422 -34.219 -10.773 1 98.31 207 ASP A N 1
ATOM 1644 C CA . ASP A 1 207 ? -21.844 -33.969 -10.906 1 98.31 207 ASP A CA 1
ATOM 1645 C C . ASP A 1 207 ? -22.125 -32.812 -11.852 1 98.31 207 ASP A C 1
ATOM 1647 O O . ASP A 1 207 ? -23.109 -32.812 -12.594 1 98.31 207 ASP A O 1
ATOM 1651 N N . LEU A 1 208 ? -21.266 -31.828 -11.852 1 98.38 208 LEU A N 1
ATOM 1652 C CA . LEU A 1 208 ? -21.438 -30.625 -12.656 1 98.38 208 LEU A CA 1
ATOM 1653 C C . LEU A 1 208 ? -20.844 -30.812 -14.047 1 98.38 208 LEU A C 1
ATOM 1655 O O . LEU A 1 208 ? -20.922 -29.922 -14.891 1 98.38 208 LEU A O 1
ATOM 1659 N N . GLN A 1 209 ? -20.203 -31.953 -14.289 1 97.94 209 GLN A N 1
ATOM 1660 C CA . GLN A 1 209 ? -19.594 -32.312 -15.57 1 97.94 209 GLN A CA 1
ATOM 1661 C C . GLN A 1 209 ? -18.484 -31.328 -15.938 1 97.94 209 GLN A C 1
ATOM 1663 O O . GLN A 1 209 ? -18.391 -30.875 -17.078 1 97.94 209 GLN A O 1
ATOM 1668 N N . LEU A 1 210 ? -17.766 -30.953 -14.938 1 98.31 210 LEU A N 1
ATOM 1669 C CA . LEU A 1 210 ? -16.578 -30.141 -15.164 1 98.31 210 LEU A CA 1
ATOM 1670 C C . LEU A 1 210 ? -15.344 -31.016 -15.289 1 98.31 210 LEU A C 1
ATOM 1672 O O . LEU A 1 210 ? -15.25 -32.062 -14.656 1 98.31 210 LEU A O 1
ATOM 1676 N N . ALA A 1 211 ? -14.406 -30.625 -16.094 1 98.5 211 ALA A N 1
ATOM 1677 C CA . ALA A 1 211 ? -13.18 -31.375 -16.328 1 98.5 211 ALA A CA 1
ATOM 1678 C C . ALA A 1 211 ? -12.094 -31.016 -15.32 1 98.5 211 ALA A C 1
ATOM 1680 O O . ALA A 1 211 ? -11.375 -30.031 -15.508 1 98.5 211 ALA A O 1
ATOM 1681 N N . VAL A 1 212 ? -11.992 -31.828 -14.273 1 98.75 212 VAL A N 1
ATOM 1682 C CA . VAL A 1 212 ? -10.844 -31.656 -13.398 1 98.75 212 VAL A CA 1
ATOM 1683 C C . VAL A 1 212 ? -9.602 -32.25 -14.055 1 98.75 212 VAL A C 1
ATOM 1685 O O . VAL A 1 212 ? -9.523 -33.469 -14.266 1 98.75 212 VAL A O 1
ATOM 1688 N N . VAL A 1 213 ? -8.602 -31.375 -14.328 1 98.75 213 VAL A N 1
ATOM 1689 C CA . VAL A 1 213 ? -7.488 -31.859 -15.141 1 98.75 213 VAL A CA 1
ATOM 1690 C C . VAL A 1 213 ? -6.211 -31.859 -14.305 1 98.75 213 VAL A C 1
ATOM 1692 O O . VAL A 1 213 ? -5.164 -32.344 -14.766 1 98.75 213 VAL A O 1
ATOM 1695 N N . GLY A 1 214 ? -6.328 -31.297 -13.07 1 98.69 214 GLY A N 1
ATOM 1696 C CA . GLY A 1 214 ? -5.09 -31.234 -12.312 1 98.69 214 GLY A CA 1
ATOM 1697 C C . GLY A 1 214 ? -5.309 -30.953 -10.836 1 98.69 214 GLY A C 1
ATOM 1698 O O . GLY A 1 214 ? -6.441 -30.734 -10.406 1 98.69 214 GLY A O 1
ATOM 1699 N N . ILE A 1 215 ? -4.16 -31.094 -10.07 1 98.81 215 ILE A N 1
ATOM 1700 C CA . ILE A 1 215 ? -4.047 -30.781 -8.648 1 98.81 215 ILE A CA 1
ATOM 1701 C C . ILE A 1 215 ? -2.916 -29.781 -8.43 1 98.81 215 ILE A C 1
ATOM 1703 O O . ILE A 1 215 ? -1.864 -29.859 -9.062 1 98.81 215 ILE A O 1
ATOM 1707 N N . CYS A 1 216 ? -3.217 -28.797 -7.625 1 98.62 216 CYS A N 1
ATOM 1708 C CA . CYS A 1 216 ? -2.164 -27.844 -7.316 1 98.62 216 CYS A CA 1
ATOM 1709 C C . CYS A 1 216 ? -2.088 -27.578 -5.82 1 98.62 216 CYS A C 1
ATOM 1711 O O . CYS A 1 216 ? -3.021 -27.891 -5.082 1 98.62 216 CYS A O 1
ATOM 1713 N N . PHE A 1 217 ? -0.941 -27.078 -5.355 1 97.25 217 PHE A N 1
ATOM 1714 C CA . PHE A 1 217 ? -0.741 -26.594 -3.99 1 97.25 217 PHE A CA 1
ATOM 1715 C C . PHE A 1 217 ? 0.253 -25.438 -3.961 1 97.25 217 PHE A C 1
ATOM 1717 O O . PHE A 1 217 ? 0.863 -25.109 -4.98 1 97.25 217 PHE A O 1
ATOM 1724 N N . HIS A 1 218 ? 0.327 -24.75 -2.865 1 95.31 218 HIS A N 1
ATOM 1725 C CA . HIS A 1 218 ? 1.31 -23.703 -2.602 1 95.31 218 HIS A CA 1
ATOM 1726 C C . HIS A 1 218 ? 1.796 -23.766 -1.156 1 95.31 218 HIS A C 1
ATOM 1728 O O . HIS A 1 218 ? 0.989 -23.766 -0.225 1 95.31 218 HIS A O 1
ATOM 1734 N N . VAL A 1 219 ? 3.068 -23.719 -0.99 1 93.06 219 VAL A N 1
ATOM 1735 C CA . VAL A 1 219 ? 3.609 -23.953 0.346 1 93.06 219 VAL A CA 1
ATOM 1736 C C . VAL A 1 219 ? 3.754 -22.625 1.082 1 93.06 219 VAL A C 1
ATOM 1738 O O . VAL A 1 219 ? 4.148 -22.594 2.25 1 93.06 219 VAL A O 1
ATOM 1741 N N . GLY A 1 220 ? 3.479 -21.547 0.438 1 88.88 220 GLY A N 1
ATOM 1742 C CA . GLY A 1 220 ? 3.598 -20.219 1.035 1 88.88 220 GLY A CA 1
ATOM 1743 C C . GLY A 1 220 ? 4.809 -19.453 0.544 1 88.88 220 GLY A C 1
ATOM 1744 O O . GLY A 1 220 ? 5.793 -20.047 0.104 1 88.88 220 GLY A O 1
ATOM 1745 N N . SER A 1 221 ? 4.734 -18.109 0.661 1 84 221 SER A N 1
ATOM 1746 C CA . SER A 1 221 ? 5.848 -17.25 0.254 1 84 221 SER A CA 1
ATOM 1747 C C . SER A 1 221 ? 6.875 -17.109 1.371 1 84 221 SER A C 1
ATOM 1749 O O . SER A 1 221 ? 6.52 -17.094 2.551 1 84 221 SER A O 1
ATOM 1751 N N . SER A 1 222 ? 8.133 -16.969 0.949 1 78.62 222 SER A N 1
ATOM 1752 C CA . SER A 1 222 ? 9.25 -16.891 1.881 1 78.62 222 SER A CA 1
ATOM 1753 C C . SER A 1 222 ? 9.258 -18.094 2.824 1 78.62 222 SER A C 1
ATOM 1755 O O . SER A 1 222 ? 9.305 -17.938 4.047 1 78.62 222 SER A O 1
ATOM 1757 N N . ASN A 1 223 ? 9.125 -19.203 2.184 1 81.31 223 ASN A N 1
ATOM 1758 C CA . ASN A 1 223 ? 9.148 -20.484 2.891 1 81.31 223 ASN A CA 1
ATOM 1759 C C . ASN A 1 223 ? 10.531 -20.781 3.475 1 81.31 223 ASN A C 1
ATOM 1761 O O . ASN A 1 223 ? 11.523 -20.797 2.75 1 81.31 223 ASN A O 1
ATOM 1765 N N . GLN A 1 224 ? 10.547 -21.016 4.664 1 78.12 224 GLN A N 1
ATOM 1766 C CA . GLN A 1 224 ? 11.82 -21.25 5.34 1 78.12 224 GLN A CA 1
ATOM 1767 C C . GLN A 1 224 ? 12.055 -22.734 5.574 1 78.12 224 GLN A C 1
ATOM 1769 O O . GLN A 1 224 ? 13.031 -23.125 6.223 1 78.12 224 GLN A O 1
ATOM 1774 N N . ASP A 1 225 ? 11.18 -23.578 5.109 1 84.81 225 ASP A N 1
ATOM 1775 C CA . ASP A 1 225 ? 11.258 -25.016 5.324 1 84.81 225 ASP A CA 1
ATOM 1776 C C . ASP A 1 225 ? 11.125 -25.781 4.008 1 84.81 225 ASP A C 1
ATOM 1778 O O . ASP A 1 225 ? 10.016 -26.109 3.586 1 84.81 225 ASP A O 1
ATOM 1782 N N . PRO A 1 226 ? 12.234 -26.188 3.496 1 84.19 226 PRO A N 1
ATOM 1783 C CA . PRO A 1 226 ? 12.195 -26.922 2.227 1 84.19 226 PRO A CA 1
ATOM 1784 C C . PRO A 1 226 ? 11.383 -28.219 2.311 1 84.19 226 PRO A C 1
ATOM 1786 O O . PRO A 1 226 ? 10.875 -28.688 1.296 1 84.19 226 PRO A O 1
ATOM 1789 N N . THR A 1 227 ? 11.172 -28.719 3.459 1 88.62 227 THR A N 1
ATOM 1790 C CA . THR A 1 227 ? 10.516 -30.016 3.605 1 88.62 227 THR A CA 1
ATOM 1791 C C . THR A 1 227 ? 9.008 -29.875 3.4 1 88.62 227 THR A C 1
ATOM 1793 O O . THR A 1 227 ? 8.305 -30.875 3.23 1 88.62 227 THR A O 1
ATOM 1796 N N . ALA A 1 228 ? 8.586 -28.672 3.365 1 90.5 228 ALA A N 1
ATOM 1797 C CA . ALA A 1 228 ? 7.164 -28.438 3.133 1 90.5 228 ALA A CA 1
ATOM 1798 C C . ALA A 1 228 ? 6.727 -29.016 1.79 1 90.5 228 ALA A C 1
ATOM 1800 O O . ALA A 1 228 ? 5.59 -29.469 1.646 1 90.5 228 ALA A O 1
ATOM 1801 N N . PHE A 1 229 ? 7.605 -29.109 0.861 1 95.56 229 PHE A N 1
ATOM 1802 C CA . PHE A 1 229 ? 7.285 -29.625 -0.467 1 95.56 229 PHE A CA 1
ATOM 1803 C C . PHE A 1 229 ? 7.074 -31.125 -0.433 1 95.56 229 PHE A C 1
ATOM 1805 O O . PHE A 1 229 ? 6.223 -31.656 -1.152 1 95.56 229 PHE A O 1
ATOM 1812 N N . ALA A 1 230 ? 7.812 -31.797 0.389 1 95.19 230 ALA A N 1
ATOM 1813 C CA . ALA A 1 230 ? 7.711 -33.25 0.445 1 95.19 230 ALA A CA 1
ATOM 1814 C C . ALA A 1 230 ? 6.305 -33.688 0.833 1 95.19 230 ALA A C 1
ATOM 1816 O O . ALA A 1 230 ? 5.688 -34.5 0.139 1 95.19 230 ALA A O 1
ATOM 1817 N N . GLY A 1 231 ? 5.84 -33.125 1.918 1 93.56 231 GLY A N 1
ATOM 1818 C CA . GLY A 1 231 ? 4.496 -33.438 2.363 1 93.56 231 GLY A CA 1
ATOM 1819 C C . GLY A 1 231 ? 3.424 -33.031 1.373 1 93.56 231 GLY A C 1
ATOM 1820 O O . GLY A 1 231 ? 2.443 -33.75 1.173 1 93.56 231 GLY A O 1
ATOM 1821 N N . ALA A 1 232 ? 3.609 -31.938 0.762 1 96.12 232 ALA A N 1
ATOM 1822 C CA . ALA A 1 232 ? 2.625 -31.406 -0.176 1 96.12 232 ALA A CA 1
ATOM 1823 C C . ALA A 1 232 ? 2.537 -32.281 -1.43 1 96.12 232 ALA A C 1
ATOM 1825 O O . ALA A 1 232 ? 1.444 -32.531 -1.941 1 96.12 232 ALA A O 1
ATOM 1826 N N . ILE A 1 233 ? 3.658 -32.781 -1.946 1 98 233 ILE A N 1
ATOM 1827 C CA . ILE A 1 233 ? 3.68 -33.625 -3.133 1 98 233 ILE A CA 1
ATOM 1828 C C . ILE A 1 233 ? 3 -34.938 -2.826 1 98 233 ILE A C 1
ATOM 1830 O O . ILE A 1 233 ? 2.211 -35.438 -3.631 1 98 233 ILE A O 1
ATOM 1834 N N . ALA A 1 234 ? 3.279 -35.438 -1.643 1 97.12 234 ALA A N 1
ATOM 1835 C CA . ALA A 1 234 ? 2.615 -36.688 -1.224 1 97.12 234 ALA A CA 1
ATOM 1836 C C . ALA A 1 234 ? 1.104 -36.469 -1.133 1 97.12 234 ALA A C 1
ATOM 1838 O O . ALA A 1 234 ? 0.334 -37.344 -1.544 1 97.12 234 ALA A O 1
ATOM 1839 N N . GLY A 1 235 ? 0.721 -35.406 -0.551 1 96.31 235 GLY A N 1
ATOM 1840 C CA . GLY A 1 235 ? -0.695 -35.094 -0.472 1 96.31 235 GLY A CA 1
ATOM 1841 C C . GLY A 1 235 ? -1.351 -34.938 -1.832 1 96.31 235 GLY A C 1
ATOM 1842 O O . GLY A 1 235 ? -2.479 -35.375 -2.035 1 96.31 235 GLY A O 1
ATOM 1843 N N . ALA A 1 236 ? -0.66 -34.312 -2.73 1 98.38 236 ALA A N 1
ATOM 1844 C CA . ALA A 1 236 ? -1.172 -34.156 -4.09 1 98.38 236 ALA A CA 1
ATOM 1845 C C . ALA A 1 236 ? -1.39 -35.531 -4.754 1 98.38 236 ALA A C 1
ATOM 1847 O O . ALA A 1 236 ? -2.354 -35.719 -5.5 1 98.38 236 ALA A O 1
ATOM 1848 N N . ARG A 1 237 ? -0.49 -36.469 -4.477 1 98.25 237 ARG A N 1
ATOM 1849 C CA . ARG A 1 237 ? -0.634 -37.812 -5.031 1 98.25 237 ARG A CA 1
ATOM 1850 C C . ARG A 1 237 ? -1.932 -38.469 -4.566 1 98.25 237 ARG A C 1
ATOM 1852 O O . ARG A 1 237 ? -2.643 -39.094 -5.359 1 98.25 237 ARG A O 1
ATOM 1859 N N . ARG A 1 238 ? -2.271 -38.281 -3.328 1 97.81 238 ARG A N 1
ATOM 1860 C CA . ARG A 1 238 ? -3.516 -38.812 -2.805 1 97.81 238 ARG A CA 1
ATOM 1861 C C . ARG A 1 238 ? -4.723 -38.219 -3.521 1 97.81 238 ARG A C 1
ATOM 1863 O O . ARG A 1 238 ? -5.652 -38.938 -3.885 1 97.81 238 ARG A O 1
ATOM 1870 N N . ALA A 1 239 ? -4.668 -36.969 -3.725 1 98.06 239 ALA A N 1
ATOM 1871 C CA . ALA A 1 239 ? -5.762 -36.312 -4.43 1 98.06 239 ALA A CA 1
ATOM 1872 C C . ALA A 1 239 ? -5.832 -36.75 -5.883 1 98.06 239 ALA A C 1
ATOM 1874 O O . ALA A 1 239 ? -6.922 -36.938 -6.441 1 98.06 239 ALA A O 1
ATOM 1875 N N . PHE A 1 240 ? -4.68 -36.969 -6.508 1 97.88 240 PHE A N 1
ATOM 1876 C CA . PHE A 1 240 ? -4.605 -37.469 -7.871 1 97.88 240 PHE A CA 1
ATOM 1877 C C . PHE A 1 240 ? -5.281 -38.812 -7.977 1 97.88 240 PHE A C 1
ATOM 1879 O O . PHE A 1 240 ? -6.086 -39.062 -8.883 1 97.88 240 PHE A O 1
ATOM 1886 N N . ASP A 1 241 ? -4.953 -39.656 -7.043 1 97.75 241 ASP A N 1
ATOM 1887 C CA . ASP A 1 241 ? -5.516 -41 -7.031 1 97.75 241 ASP A CA 1
ATOM 1888 C C . ASP A 1 241 ? -7.031 -40.969 -6.852 1 97.75 241 ASP A C 1
ATOM 1890 O O . ASP A 1 241 ? -7.758 -41.688 -7.531 1 97.75 241 ASP A O 1
ATOM 1894 N N . ALA A 1 242 ? -7.488 -40.156 -6.004 1 98.06 242 ALA A N 1
ATOM 1895 C CA . ALA A 1 242 ? -8.93 -40 -5.781 1 98.06 242 ALA A CA 1
ATOM 1896 C C . ALA A 1 242 ? -9.633 -39.531 -7.047 1 98.06 242 ALA A C 1
ATOM 1898 O O . ALA A 1 242 ? -10.695 -40.031 -7.41 1 98.06 242 ALA A O 1
ATOM 1899 N N . ALA A 1 243 ? -9.047 -38.562 -7.691 1 98.62 243 ALA A N 1
ATOM 1900 C CA . ALA A 1 243 ? -9.625 -38 -8.906 1 98.62 243 ALA A CA 1
ATOM 1901 C C . ALA A 1 243 ? -9.695 -39.031 -10.016 1 98.62 243 ALA A C 1
ATOM 1903 O O . ALA A 1 243 ? -10.719 -39.188 -10.688 1 98.62 243 ALA A O 1
ATOM 1904 N N . ARG A 1 244 ? -8.633 -39.781 -10.219 1 97.69 244 ARG A N 1
ATOM 1905 C CA . ARG A 1 244 ? -8.602 -40.812 -11.258 1 97.69 244 ARG A CA 1
ATOM 1906 C C . ARG A 1 244 ? -9.594 -41.938 -10.945 1 97.69 244 ARG A C 1
ATOM 1908 O O . ARG A 1 244 ? -10.25 -42.469 -11.852 1 97.69 244 ARG A O 1
ATOM 1915 N N . ALA A 1 245 ? -9.648 -42.25 -9.68 1 98 245 ALA A N 1
ATOM 1916 C CA . ALA A 1 245 ? -10.602 -43.281 -9.266 1 98 245 ALA A CA 1
ATOM 1917 C C . ALA A 1 245 ? -12.031 -42.875 -9.594 1 98 245 ALA A C 1
ATOM 1919 O O . ALA A 1 245 ? -12.883 -43.719 -9.859 1 98 245 ALA A O 1
ATOM 1920 N N . MET A 1 246 ? -12.266 -41.562 -9.633 1 97.94 246 MET A N 1
ATOM 1921 C CA . MET A 1 246 ? -13.594 -41.031 -9.922 1 97.94 246 MET A CA 1
ATOM 1922 C C . MET A 1 246 ? -13.805 -40.875 -11.43 1 97.94 246 MET A C 1
ATOM 1924 O O . MET A 1 246 ? -14.883 -40.469 -11.867 1 97.94 246 MET A O 1
ATOM 1928 N N . GLY A 1 247 ? -12.742 -41.094 -12.203 1 98 247 GLY A N 1
ATOM 1929 C CA . GLY A 1 247 ? -12.875 -41.125 -13.656 1 98 247 GLY A CA 1
ATOM 1930 C C . GLY A 1 247 ? -12.352 -39.875 -14.328 1 98 247 GLY A C 1
ATOM 1931 O O . GLY A 1 247 ? -12.469 -39.719 -15.547 1 98 247 GLY A O 1
ATOM 1932 N N . PHE A 1 248 ? -11.781 -39 -13.586 1 98.44 248 PHE A N 1
ATOM 1933 C CA . PHE A 1 248 ? -11.219 -37.812 -14.203 1 98.44 248 PHE A CA 1
ATOM 1934 C C . PHE A 1 248 ? -9.922 -38.125 -14.93 1 98.44 248 PHE A C 1
ATOM 1936 O O . PHE A 1 248 ? -9.164 -39 -14.5 1 98.44 248 PHE A O 1
ATOM 1943 N N . ASP A 1 249 ? -9.672 -37.438 -16.016 1 97.56 249 ASP A N 1
ATOM 1944 C CA . ASP A 1 249 ? -8.391 -37.5 -16.719 1 97.56 249 ASP A CA 1
ATOM 1945 C C . ASP A 1 249 ? -7.438 -36.438 -16.188 1 97.56 249 ASP A C 1
ATOM 1947 O O . ASP A 1 249 ? -7.18 -35.406 -16.844 1 97.56 249 ASP A O 1
ATOM 1951 N N . VAL A 1 250 ? -6.914 -36.656 -15.062 1 98 250 VAL A N 1
ATOM 1952 C CA . VAL A 1 250 ? -6.031 -35.719 -14.391 1 98 250 VAL A CA 1
ATOM 1953 C C . VAL A 1 250 ? -4.598 -35.906 -14.883 1 98 250 VAL A C 1
ATOM 1955 O O . VAL A 1 250 ? -4.027 -37 -14.758 1 98 250 VAL A O 1
ATOM 1958 N N . THR A 1 251 ? -3.979 -34.844 -15.43 1 98 251 THR A N 1
ATOM 1959 C CA . THR A 1 251 ? -2.668 -34.969 -16.062 1 98 251 THR A CA 1
ATOM 1960 C C . THR A 1 251 ? -1.769 -33.781 -15.664 1 98 251 THR A C 1
ATOM 1962 O O . THR A 1 251 ? -0.654 -33.656 -16.172 1 98 251 THR A O 1
ATOM 1965 N N . LEU A 1 252 ? -2.197 -32.906 -14.805 1 98.75 252 LEU A N 1
ATOM 1966 C CA . LEU A 1 252 ? -1.423 -31.734 -14.461 1 98.75 252 LEU A CA 1
ATOM 1967 C C . LEU A 1 252 ? -1.174 -31.656 -12.961 1 98.75 252 LEU A C 1
ATOM 1969 O O . LEU A 1 252 ? -2.105 -31.797 -12.164 1 98.75 252 LEU A O 1
ATOM 1973 N N . LEU A 1 253 ? 0.081 -31.5 -12.562 1 98.88 253 LEU A N 1
ATOM 1974 C CA . LEU A 1 253 ? 0.469 -31.156 -11.195 1 98.88 253 LEU A CA 1
ATOM 1975 C C . LEU A 1 253 ? 1.147 -29.797 -11.141 1 98.88 253 LEU A C 1
ATOM 1977 O O . LEU A 1 253 ? 2.164 -29.578 -11.805 1 98.88 253 LEU A O 1
ATOM 1981 N N . ASP A 1 254 ? 0.549 -28.875 -10.445 1 98.88 254 ASP A N 1
ATOM 1982 C CA . ASP A 1 254 ? 1.167 -27.578 -10.172 1 98.88 254 ASP A CA 1
ATOM 1983 C C . ASP A 1 254 ? 1.733 -27.531 -8.75 1 98.88 254 ASP A C 1
ATOM 1985 O O . ASP A 1 254 ? 0.98 -27.5 -7.777 1 98.88 254 ASP A O 1
ATOM 1989 N N . ILE A 1 255 ? 3.041 -27.438 -8.672 1 98.44 255 ILE A N 1
ATOM 1990 C CA . ILE A 1 255 ? 3.656 -27.562 -7.355 1 98.44 255 ILE A CA 1
ATOM 1991 C C . ILE A 1 255 ? 3.852 -26.172 -6.742 1 98.44 255 ILE A C 1
ATOM 1993 O O . ILE A 1 255 ? 4.605 -26.016 -5.781 1 98.44 255 ILE A O 1
ATOM 1997 N N . GLY A 1 256 ? 3.27 -25.156 -7.266 1 97.06 256 GLY A N 1
ATOM 1998 C CA . GLY A 1 256 ? 3.15 -23.844 -6.652 1 97.06 256 GLY A CA 1
ATOM 1999 C C . GLY A 1 256 ? 4.48 -23.141 -6.508 1 97.06 256 GLY A C 1
ATOM 2000 O O . GLY A 1 256 ? 5.383 -23.312 -7.328 1 97.06 256 GLY A O 1
ATOM 2001 N N . GLY A 1 257 ? 4.457 -22.094 -5.578 1 95.5 257 GLY A N 1
ATOM 2002 C CA . GLY A 1 257 ? 5.637 -21.281 -5.312 1 95.5 257 GLY A CA 1
ATOM 2003 C C . GLY A 1 257 ? 6.215 -21.5 -3.93 1 95.5 257 GLY A C 1
ATOM 2004 O O . GLY A 1 257 ? 5.988 -22.547 -3.318 1 95.5 257 GLY A O 1
ATOM 2005 N N . GLY A 1 258 ? 7.062 -20.531 -3.568 1 93.75 258 GLY A N 1
ATOM 2006 C CA . GLY A 1 258 ? 7.668 -20.562 -2.246 1 93.75 258 GLY A CA 1
ATOM 2007 C C . GLY A 1 258 ? 9.172 -20.75 -2.287 1 93.75 258 GLY A C 1
ATOM 2008 O O . GLY A 1 258 ? 9.781 -21.203 -1.314 1 93.75 258 GLY A O 1
ATOM 2009 N N . TYR A 1 259 ? 9.789 -20.359 -3.402 1 96.19 259 TYR A N 1
ATOM 2010 C CA . TYR A 1 259 ? 11.234 -20.516 -3.588 1 96.19 259 TYR A CA 1
ATOM 2011 C C . TYR A 1 259 ? 11.961 -19.219 -3.221 1 96.19 259 TYR A C 1
ATOM 2013 O O . TYR A 1 259 ? 11.492 -18.125 -3.531 1 96.19 259 TYR A O 1
ATOM 2021 N N . PRO A 1 260 ? 13.078 -19.344 -2.533 1 94.56 260 PRO A N 1
ATOM 2022 C CA . PRO A 1 260 ? 13.836 -18.141 -2.223 1 94.56 260 PRO A CA 1
ATOM 2023 C C . PRO A 1 260 ? 14.461 -17.5 -3.463 1 94.56 260 PRO A C 1
ATOM 2025 O O . PRO A 1 260 ? 14.68 -18.188 -4.469 1 94.56 260 PRO A O 1
ATOM 2028 N N . GLY A 1 261 ? 14.664 -16.219 -3.406 1 95.44 261 GLY A N 1
ATOM 2029 C CA . GLY A 1 261 ? 15.18 -15.523 -4.57 1 95.44 261 GLY A CA 1
ATOM 2030 C C . GLY A 1 261 ? 16.312 -14.57 -4.242 1 95.44 261 GLY A C 1
ATOM 2031 O O . GLY A 1 261 ? 16.766 -13.805 -5.102 1 95.44 261 GLY A O 1
ATOM 2032 N N . GLU A 1 262 ? 16.812 -14.594 -2.984 1 95.06 262 GLU A N 1
ATOM 2033 C CA . GLU A 1 262 ? 17.953 -13.742 -2.613 1 95.06 262 GLU A CA 1
ATOM 2034 C C . GLU A 1 262 ? 19.234 -14.211 -3.291 1 95.06 262 GLU A C 1
ATOM 2036 O O . GLU A 1 262 ? 19.391 -15.398 -3.584 1 95.06 262 GLU A O 1
ATOM 2041 N N . LYS A 1 263 ? 20.125 -13.32 -3.434 1 92.5 263 LYS A N 1
ATOM 2042 C CA . LYS A 1 263 ? 21.422 -13.633 -4.059 1 92.5 263 LYS A CA 1
ATOM 2043 C C . LYS A 1 263 ? 22.125 -14.766 -3.32 1 92.5 263 LYS A C 1
ATOM 2045 O O . LYS A 1 263 ? 22.703 -15.648 -3.949 1 92.5 263 LYS A O 1
ATOM 2050 N N . GLU A 1 264 ? 22 -14.859 -2.043 1 92.12 264 GLU A N 1
ATOM 2051 C CA . GLU A 1 264 ? 22.734 -15.812 -1.227 1 92.12 264 GLU A CA 1
ATOM 2052 C C . GLU A 1 264 ? 21.922 -17.062 -0.954 1 92.12 264 GLU A C 1
ATOM 2054 O O . GLU A 1 264 ? 22.344 -17.953 -0.209 1 92.12 264 GLU A O 1
ATOM 2059 N N . SER A 1 265 ? 20.828 -17.188 -1.614 1 92.75 265 SER A N 1
ATOM 2060 C CA . SER A 1 265 ? 19.906 -18.25 -1.208 1 92.75 265 SER A CA 1
ATOM 2061 C C . SER A 1 265 ? 20.031 -19.469 -2.109 1 92.75 265 SER A C 1
ATOM 2063 O O . SER A 1 265 ? 19.25 -20.422 -1.992 1 92.75 265 SER A O 1
ATOM 2065 N N . GLU A 1 266 ? 21 -19.516 -2.992 1 94.94 266 GLU A N 1
ATOM 2066 C CA . GLU A 1 266 ? 21.141 -20.609 -3.951 1 94.94 266 GLU A CA 1
ATOM 2067 C C . GLU A 1 266 ? 21.266 -21.953 -3.242 1 94.94 266 GLU A C 1
ATOM 2069 O O . GLU A 1 266 ? 20.625 -22.938 -3.627 1 94.94 266 GLU A O 1
ATOM 2074 N N . PRO A 1 267 ? 22.031 -22.094 -2.123 1 95.12 267 PRO A N 1
ATOM 2075 C CA . PRO A 1 267 ? 22.141 -23.406 -1.454 1 95.12 267 PRO A CA 1
ATOM 2076 C C . PRO A 1 267 ? 20.797 -23.906 -0.932 1 95.12 267 PRO A C 1
ATOM 2078 O O . PRO A 1 267 ? 20.484 -25.094 -1.054 1 95.12 267 PRO A O 1
ATOM 2081 N N . ILE A 1 268 ? 20.047 -23.016 -0.4 1 93.81 268 ILE A N 1
ATOM 2082 C CA . ILE A 1 268 ? 18.75 -23.406 0.125 1 93.81 268 ILE A CA 1
ATOM 2083 C C . ILE A 1 268 ? 17.828 -23.797 -1.026 1 93.81 268 ILE A C 1
ATOM 2085 O O . ILE A 1 268 ? 17.031 -24.734 -0.901 1 93.81 268 ILE A O 1
ATOM 2089 N N . PHE A 1 269 ? 17.953 -23.109 -2.133 1 96.44 269 PHE A N 1
ATOM 2090 C CA . PHE A 1 269 ? 17.172 -23.453 -3.309 1 96.44 269 PHE A CA 1
ATOM 2091 C C . PHE A 1 269 ? 17.531 -24.828 -3.828 1 96.44 269 PHE A C 1
ATOM 2093 O O . PHE A 1 269 ? 16.641 -25.641 -4.145 1 96.44 269 PHE A O 1
ATOM 2100 N N . LEU A 1 270 ? 18.766 -25.078 -3.898 1 97.38 270 LEU A N 1
ATOM 2101 C CA . LEU A 1 270 ? 19.203 -26.359 -4.414 1 97.38 270 LEU A CA 1
ATOM 2102 C C . LEU A 1 270 ? 18.766 -27.5 -3.502 1 97.38 270 LEU A C 1
ATOM 2104 O O . LEU A 1 270 ? 18.375 -28.562 -3.979 1 97.38 270 LEU A O 1
ATOM 2108 N N . LYS A 1 271 ? 18.812 -27.266 -2.215 1 96.5 271 LYS A N 1
ATOM 2109 C CA . LYS A 1 271 ? 18.281 -28.25 -1.275 1 96.5 271 LYS A CA 1
ATOM 2110 C C . LYS A 1 271 ? 16.797 -28.484 -1.509 1 96.5 271 LYS A C 1
ATOM 2112 O O . LYS A 1 271 ? 16.328 -29.641 -1.475 1 96.5 271 LYS A O 1
ATOM 2117 N N . THR A 1 272 ? 16.047 -27.469 -1.726 1 96.62 272 THR A N 1
ATOM 2118 C CA . THR A 1 272 ? 14.633 -27.562 -2.031 1 96.62 272 THR A CA 1
ATOM 2119 C C . THR A 1 272 ? 14.406 -28.344 -3.32 1 96.62 272 THR A C 1
ATOM 2121 O O . THR A 1 272 ? 13.516 -29.203 -3.383 1 96.62 272 THR A O 1
ATOM 2124 N N . ALA A 1 273 ? 15.195 -28.047 -4.336 1 97.94 273 ALA A N 1
ATOM 2125 C CA . ALA A 1 273 ? 15.102 -28.75 -5.617 1 97.94 273 ALA A CA 1
ATOM 2126 C C . ALA A 1 273 ? 15.305 -30.25 -5.445 1 97.94 273 ALA A C 1
ATOM 2128 O O . ALA A 1 273 ? 14.586 -31.047 -6.043 1 97.94 273 ALA A O 1
ATOM 2129 N N . ASP A 1 274 ? 16.25 -30.578 -4.594 1 98.12 274 ASP A N 1
ATOM 2130 C CA . ASP A 1 274 ? 16.516 -31.984 -4.332 1 98.12 274 ASP A CA 1
ATOM 2131 C C . ASP A 1 274 ? 15.289 -32.656 -3.723 1 98.12 274 ASP A C 1
ATOM 2133 O O . ASP A 1 274 ? 14.914 -33.75 -4.133 1 98.12 274 ASP A O 1
ATOM 2137 N N . ILE A 1 275 ? 14.734 -32.031 -2.816 1 97.62 275 ILE A N 1
ATOM 2138 C CA . ILE A 1 275 ? 13.562 -32.562 -2.127 1 97.62 275 ILE A CA 1
ATOM 2139 C C . ILE A 1 275 ? 12.414 -32.719 -3.117 1 97.62 275 ILE A C 1
ATOM 2141 O O . ILE A 1 275 ? 11.719 -33.75 -3.115 1 97.62 275 ILE A O 1
ATOM 2145 N N . ILE A 1 276 ? 12.227 -31.781 -3.961 1 98.25 276 ILE A N 1
ATOM 2146 C CA . ILE A 1 276 ? 11.164 -31.812 -4.969 1 98.25 276 ILE A CA 1
ATOM 2147 C C . ILE A 1 276 ? 11.406 -32.969 -5.938 1 98.25 276 ILE A C 1
ATOM 2149 O O . ILE A 1 276 ? 10.5 -33.75 -6.195 1 98.25 276 ILE A O 1
ATOM 2153 N N . ASN A 1 277 ? 12.625 -33.031 -6.434 1 98.5 277 ASN A N 1
ATOM 2154 C CA . ASN A 1 277 ? 12.953 -34.094 -7.387 1 98.5 277 ASN A CA 1
ATOM 2155 C C . ASN A 1 277 ? 12.75 -35.469 -6.781 1 98.5 277 ASN A C 1
ATOM 2157 O O . ASN A 1 277 ? 12.227 -36.375 -7.441 1 98.5 277 ASN A O 1
ATOM 2161 N N . GLU A 1 278 ? 13.164 -35.594 -5.539 1 98.25 278 GLU A N 1
ATOM 2162 C CA . GLU A 1 278 ? 12.953 -36.875 -4.848 1 98.25 278 GLU A CA 1
ATOM 2163 C C . GLU A 1 278 ? 11.461 -37.156 -4.699 1 98.25 278 GLU A C 1
ATOM 2165 O O . GLU A 1 278 ? 11.039 -38.312 -4.906 1 98.25 278 GLU A O 1
ATOM 2170 N N . GLY A 1 279 ? 10.719 -36.188 -4.309 1 98.12 279 GLY A N 1
ATOM 2171 C CA . GLY A 1 279 ? 9.281 -36.344 -4.176 1 98.12 279 GLY A CA 1
ATOM 2172 C C . GLY A 1 279 ? 8.602 -36.688 -5.488 1 98.12 279 GLY A C 1
ATOM 2173 O O . GLY A 1 279 ? 7.73 -37.562 -5.531 1 98.12 279 GLY A O 1
ATOM 2174 N N . LEU A 1 280 ? 8.977 -36.031 -6.59 1 98.5 280 LEU A N 1
ATOM 2175 C CA . LEU A 1 280 ? 8.398 -36.281 -7.906 1 98.5 280 LEU A CA 1
ATOM 2176 C C . LEU A 1 280 ? 8.742 -37.688 -8.383 1 98.5 280 LEU A C 1
ATOM 2178 O O . LEU A 1 280 ? 7.91 -38.375 -8.992 1 98.5 280 LEU A O 1
ATOM 2182 N N . GLU A 1 281 ? 9.961 -38.094 -8.109 1 98.06 281 GLU A N 1
ATOM 2183 C CA . GLU A 1 281 ? 10.352 -39.438 -8.477 1 98.06 281 GLU A CA 1
ATOM 2184 C C . GLU A 1 281 ? 9.523 -40.5 -7.73 1 98.06 281 GLU A C 1
ATOM 2186 O O . GLU A 1 281 ? 9.117 -41.5 -8.312 1 98.06 281 GLU A O 1
ATOM 2191 N N . LYS A 1 282 ? 9.266 -40.25 -6.547 1 97.94 282 LYS A N 1
ATOM 2192 C CA . LYS A 1 282 ? 8.57 -41.219 -5.684 1 97.94 282 LYS A CA 1
ATOM 2193 C C . LYS A 1 282 ? 7.074 -41.25 -5.992 1 97.94 282 LYS A C 1
ATOM 2195 O O . LYS A 1 282 ? 6.48 -42.312 -6.102 1 97.94 282 LYS A O 1
ATOM 2200 N N . TYR A 1 283 ? 6.457 -40.062 -6.18 1 98.31 283 TYR A N 1
ATOM 2201 C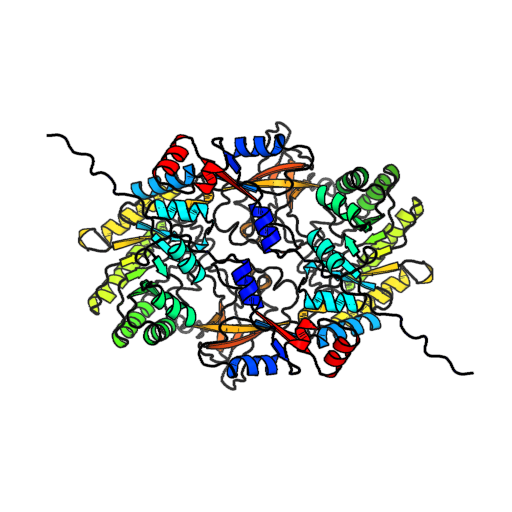 CA . TYR A 1 283 ? 5 -40 -6.195 1 98.31 283 TYR A CA 1
ATOM 2202 C C . TYR A 1 283 ? 4.48 -39.75 -7.605 1 98.31 283 TYR A C 1
ATOM 2204 O O . TYR A 1 283 ? 3.326 -40.062 -7.91 1 98.31 283 TYR A O 1
ATOM 2212 N N . PHE A 1 284 ? 5.312 -39.188 -8.461 1 98.5 284 PHE A N 1
ATOM 2213 C CA . PHE A 1 284 ? 4.926 -38.875 -9.836 1 98.5 284 PHE A CA 1
ATOM 2214 C C . PHE A 1 284 ? 6.051 -39.25 -10.805 1 98.5 284 PHE A C 1
ATOM 2216 O O . PHE A 1 284 ? 6.5 -38.406 -11.578 1 98.5 284 PHE A O 1
ATOM 2223 N N . PRO A 1 285 ? 6.426 -40.406 -10.781 1 97.5 285 PRO A N 1
ATOM 2224 C CA . PRO A 1 285 ? 7.48 -40.781 -11.727 1 97.5 285 PRO A CA 1
ATOM 2225 C C . PRO A 1 285 ? 7.105 -40.469 -13.172 1 97.5 285 PRO A C 1
ATOM 2227 O O . PRO A 1 285 ? 5.922 -40.312 -13.492 1 97.5 285 PRO A O 1
ATOM 2230 N N . GLU A 1 286 ? 8.055 -40.375 -14.062 1 95.06 286 GLU A N 1
ATOM 2231 C CA . GLU A 1 286 ? 7.828 -39.969 -15.453 1 95.06 286 GLU A CA 1
ATOM 2232 C C . GLU A 1 286 ? 6.824 -40.906 -16.125 1 95.06 286 GLU A C 1
ATOM 2234 O O . GLU A 1 286 ? 6.027 -40.469 -16.953 1 95.06 286 GLU A O 1
ATOM 2239 N N . SER A 1 287 ? 6.816 -42.094 -15.75 1 94 287 SER A N 1
ATOM 2240 C CA . SER A 1 287 ? 5.945 -43.094 -16.344 1 94 287 SER A CA 1
ATOM 2241 C C . SER A 1 287 ? 4.48 -42.844 -16 1 94 287 SER A C 1
ATOM 2243 O O . SER A 1 287 ? 3.582 -43.375 -16.656 1 94 287 SER A O 1
ATOM 2245 N N . TYR A 1 288 ? 4.246 -42.062 -15 1 92.62 288 TYR A N 1
ATOM 2246 C CA . TYR A 1 288 ? 2.889 -41.75 -14.57 1 92.62 288 TYR A CA 1
ATOM 2247 C C . TYR A 1 288 ? 2.203 -40.812 -15.555 1 92.62 288 TYR A C 1
ATOM 2249 O O . TYR A 1 288 ? 0.976 -40.688 -15.555 1 92.62 288 TYR A O 1
ATOM 2257 N N . GLY A 1 289 ? 2.996 -40.062 -16.438 1 93.81 289 GLY A N 1
ATOM 2258 C CA . GLY A 1 289 ? 2.445 -39.281 -17.531 1 93.81 289 GLY A CA 1
ATOM 2259 C C . GLY A 1 289 ? 1.818 -37.969 -17.078 1 93.81 289 GLY A C 1
ATOM 2260 O O . GLY A 1 289 ? 0.768 -37.562 -17.594 1 93.81 289 GLY A O 1
ATOM 2261 N N . VAL A 1 290 ? 2.359 -37.375 -16.094 1 96.94 290 VAL A N 1
ATOM 2262 C CA . VAL A 1 290 ? 1.818 -36.125 -15.547 1 96.94 290 VAL A CA 1
ATOM 2263 C C . VAL A 1 290 ? 2.705 -34.969 -15.953 1 96.94 290 VAL A C 1
ATOM 2265 O O . VAL A 1 290 ? 3.934 -35.062 -15.938 1 96.94 290 VAL A O 1
ATOM 2268 N N . ASN A 1 291 ? 2.074 -33.906 -16.531 1 97.94 291 ASN A N 1
ATOM 2269 C CA . ASN A 1 291 ? 2.762 -32.656 -16.75 1 97.94 291 ASN A CA 1
ATOM 2270 C C . ASN A 1 291 ? 2.908 -31.859 -15.453 1 97.94 291 ASN A C 1
ATOM 2272 O O . ASN A 1 291 ? 1.939 -31.703 -14.711 1 97.94 291 ASN A O 1
ATOM 2276 N N . ILE A 1 292 ? 4.113 -31.422 -15.172 1 98.75 292 ILE A N 1
ATOM 2277 C CA . ILE A 1 292 ? 4.363 -30.734 -13.914 1 98.75 292 ILE A CA 1
ATOM 2278 C C . ILE A 1 292 ? 4.719 -29.266 -14.195 1 98.75 292 ILE A C 1
ATOM 2280 O O . ILE A 1 292 ? 5.559 -28.984 -15.055 1 98.75 292 ILE A O 1
ATOM 2284 N N . ILE A 1 293 ? 4.004 -28.312 -13.523 1 98.81 293 ILE A N 1
ATOM 2285 C CA . ILE A 1 293 ? 4.355 -26.891 -13.578 1 98.81 293 ILE A CA 1
ATOM 2286 C C . ILE A 1 293 ? 4.598 -26.375 -12.164 1 98.81 293 ILE A C 1
ATOM 2288 O O . ILE A 1 293 ? 4.297 -27.062 -11.18 1 98.81 293 ILE A O 1
ATOM 2292 N N . SER A 1 294 ? 5.23 -25.25 -12.031 1 98.56 294 SER A N 1
ATOM 2293 C CA . SER A 1 294 ? 5.477 -24.531 -10.789 1 98.56 294 SER A CA 1
ATOM 2294 C C . SER A 1 294 ? 5.23 -23.031 -10.953 1 98.56 294 SER A C 1
ATOM 2296 O O . SER A 1 294 ? 5.02 -22.547 -12.07 1 98.56 294 SER A O 1
ATOM 2298 N N . GLU A 1 295 ? 5.152 -22.344 -9.797 1 97.94 295 GLU A N 1
ATOM 2299 C CA . GLU A 1 295 ? 4.805 -20.922 -9.859 1 97.94 295 GLU A CA 1
ATOM 2300 C C . GLU A 1 295 ? 5.875 -20.062 -9.195 1 97.94 295 GLU A C 1
ATOM 2302 O O . GLU A 1 295 ? 5.57 -19.266 -8.297 1 97.94 295 GLU A O 1
ATOM 2307 N N . PRO A 1 296 ? 7.129 -20.125 -9.641 1 98.19 296 PRO A N 1
ATOM 2308 C CA . PRO A 1 296 ? 8.18 -19.312 -9.031 1 98.19 296 PRO A CA 1
ATOM 2309 C C . PRO A 1 296 ? 8.039 -17.828 -9.367 1 98.19 296 PRO A C 1
ATOM 2311 O O . PRO A 1 296 ? 7.969 -17.453 -10.539 1 98.19 296 PRO A O 1
ATOM 2314 N N . GLY A 1 297 ? 7.898 -16.953 -8.375 1 97.81 297 GLY A N 1
ATOM 2315 C CA . GLY A 1 297 ? 7.938 -15.508 -8.508 1 97.81 297 GLY A CA 1
ATOM 2316 C C . GLY A 1 297 ? 9.203 -14.898 -7.941 1 97.81 297 GLY A C 1
ATOM 2317 O O . GLY A 1 297 ? 10.156 -14.625 -8.68 1 97.81 297 GLY A O 1
ATOM 2318 N N . THR A 1 298 ? 9.273 -14.961 -6.574 1 97.38 298 THR A N 1
ATOM 2319 C CA . THR A 1 298 ? 10.406 -14.398 -5.844 1 97.38 298 THR A CA 1
ATOM 2320 C C . THR A 1 298 ? 11.719 -14.938 -6.391 1 97.38 298 THR A C 1
ATOM 2322 O O . THR A 1 298 ? 12.688 -14.188 -6.555 1 97.38 298 THR A O 1
ATOM 2325 N N . PHE A 1 299 ? 11.766 -16.219 -6.766 1 97.69 299 PHE A N 1
ATOM 2326 C CA . PHE A 1 299 ? 12.969 -16.875 -7.246 1 97.69 299 PHE A CA 1
ATOM 2327 C C . PHE A 1 299 ? 13.547 -16.156 -8.453 1 97.69 299 PHE A C 1
ATOM 2329 O O . PHE A 1 299 ? 14.758 -15.945 -8.547 1 97.69 299 PHE A O 1
ATOM 2336 N N . PHE A 1 300 ? 12.734 -15.703 -9.336 1 98.31 300 PHE A N 1
ATOM 2337 C CA . PHE A 1 300 ? 13.18 -15.219 -10.633 1 98.31 300 PHE A CA 1
ATOM 2338 C C . PHE A 1 300 ? 13.617 -13.758 -10.547 1 98.31 300 PHE A C 1
ATOM 2340 O O . PHE A 1 300 ? 14.508 -13.328 -11.281 1 98.31 300 PHE A O 1
ATOM 2347 N N . VAL A 1 301 ? 12.992 -12.969 -9.586 1 98.5 301 VAL A N 1
ATOM 2348 C CA . VAL A 1 301 ? 13.133 -11.531 -9.812 1 98.5 301 VAL A CA 1
ATOM 2349 C C . VAL A 1 301 ? 13.758 -10.875 -8.586 1 98.5 301 VAL A C 1
ATOM 2351 O O . VAL A 1 301 ? 14.219 -9.734 -8.664 1 98.5 301 VAL A O 1
ATOM 2354 N N . HIS A 1 302 ? 13.781 -11.523 -7.449 1 98 302 HIS A N 1
ATOM 2355 C CA . HIS A 1 302 ? 14.125 -10.867 -6.191 1 98 302 HIS A CA 1
ATOM 2356 C C . HIS A 1 302 ? 15.516 -10.25 -6.246 1 98 302 HIS A C 1
ATOM 2358 O O . HIS A 1 302 ? 15.695 -9.07 -5.941 1 98 302 HIS A O 1
ATOM 2364 N N . SER A 1 303 ? 16.531 -10.984 -6.684 1 98 303 SER A N 1
ATOM 2365 C CA . SER A 1 303 ? 17.922 -10.555 -6.695 1 98 303 SER A CA 1
ATOM 2366 C C . SER A 1 303 ? 18.203 -9.672 -7.906 1 98 303 SER A C 1
ATOM 2368 O O . SER A 1 303 ? 19.25 -9.023 -7.973 1 98 303 SER A O 1
ATOM 2370 N N . ALA A 1 304 ? 17.312 -9.594 -8.836 1 98.69 304 ALA A N 1
ATOM 2371 C CA . ALA A 1 304 ? 17.547 -8.875 -10.086 1 98.69 304 ALA A CA 1
ATOM 2372 C C . ALA A 1 304 ? 17.406 -7.367 -9.891 1 98.69 304 ALA A C 1
ATOM 2374 O O . ALA A 1 304 ? 17.828 -6.578 -10.734 1 98.69 304 ALA A O 1
ATOM 2375 N N . PHE A 1 305 ? 16.797 -6.941 -8.836 1 98.62 305 PHE A N 1
ATOM 2376 C CA . PHE A 1 305 ? 16.531 -5.527 -8.586 1 98.62 305 PHE A CA 1
ATOM 2377 C C . PHE A 1 305 ? 17.359 -5.023 -7.406 1 98.62 305 PHE A C 1
ATOM 2379 O O . PHE A 1 305 ? 17.344 -5.625 -6.332 1 98.62 305 PHE A O 1
ATOM 2386 N N . THR A 1 306 ? 18.078 -3.994 -7.602 1 98.62 306 THR A N 1
ATOM 2387 C CA . THR A 1 306 ? 18.734 -3.242 -6.547 1 98.62 306 THR A CA 1
ATOM 2388 C C . THR A 1 306 ? 18.188 -1.821 -6.465 1 98.62 306 THR A C 1
ATOM 2390 O O . THR A 1 306 ? 18.062 -1.137 -7.48 1 98.62 306 THR A O 1
ATOM 2393 N N . LEU A 1 307 ? 17.828 -1.431 -5.27 1 98.56 307 LEU A N 1
ATOM 2394 C CA . LEU A 1 307 ? 17.234 -0.113 -5.066 1 98.56 307 LEU A CA 1
ATOM 2395 C C . LEU A 1 307 ? 18.266 0.856 -4.48 1 98.56 307 LEU A C 1
ATOM 2397 O O . LEU A 1 307 ? 19.016 0.497 -3.574 1 98.56 307 LEU A O 1
ATOM 2401 N N . PHE A 1 308 ? 18.297 2.064 -5 1 97.88 308 PHE A N 1
ATOM 2402 C CA . PHE A 1 308 ? 19.125 3.152 -4.504 1 97.88 308 PHE A CA 1
ATOM 2403 C C . PHE A 1 308 ? 18.266 4.336 -4.066 1 97.88 308 PHE A C 1
ATOM 2405 O O . PHE A 1 308 ? 17.453 4.832 -4.836 1 97.88 308 PHE A O 1
ATOM 2412 N N . ALA A 1 309 ? 18.422 4.742 -2.865 1 97.56 309 ALA A N 1
ATOM 2413 C CA . ALA A 1 309 ? 17.641 5.836 -2.287 1 97.56 309 ALA A CA 1
ATOM 2414 C C . ALA A 1 309 ? 18.562 6.891 -1.669 1 97.56 309 ALA A C 1
ATOM 2416 O O . ALA A 1 309 ? 19.594 6.562 -1.071 1 97.56 309 ALA A O 1
ATOM 2417 N N . LYS A 1 310 ? 18.156 8.078 -1.763 1 96.5 310 LYS A N 1
ATOM 2418 C CA . LYS A 1 310 ? 18.969 9.219 -1.317 1 96.5 310 LYS A CA 1
ATOM 2419 C C . LYS A 1 310 ? 18.594 9.617 0.11 1 96.5 310 LYS A C 1
ATOM 2421 O O . LYS A 1 310 ? 17.422 9.641 0.475 1 96.5 310 LYS A O 1
ATOM 2426 N N . ILE A 1 311 ? 19.656 9.938 0.921 1 97 311 ILE A N 1
ATOM 2427 C CA . ILE A 1 311 ? 19.422 10.516 2.24 1 97 311 ILE A CA 1
ATOM 2428 C C . ILE A 1 311 ? 19 11.969 2.096 1 97 311 ILE A C 1
ATOM 2430 O O . ILE A 1 311 ? 19.75 12.797 1.565 1 97 311 ILE A O 1
ATOM 2434 N N . ILE A 1 312 ? 17.812 12.289 2.637 1 96.5 312 ILE A N 1
ATOM 2435 C CA . ILE A 1 312 ? 17.281 13.641 2.465 1 96.5 312 ILE A CA 1
ATOM 2436 C C . ILE A 1 312 ? 17.25 14.359 3.814 1 96.5 312 ILE A C 1
ATOM 2438 O O . ILE A 1 312 ? 17.031 15.57 3.875 1 96.5 312 ILE A O 1
ATOM 2442 N N . GLY A 1 313 ? 17.438 13.641 4.867 1 96.75 313 GLY A N 1
ATOM 2443 C CA . GLY A 1 313 ? 17.453 14.203 6.207 1 96.75 313 GLY A CA 1
ATOM 2444 C C . GLY A 1 313 ? 18.297 13.391 7.18 1 96.75 313 GLY A C 1
ATOM 2445 O O . GLY A 1 313 ? 18.562 12.211 6.941 1 96.75 313 GLY A O 1
ATOM 2446 N N . LYS A 1 314 ? 18.688 14.008 8.203 1 96.25 314 LYS A N 1
ATOM 2447 C CA . LYS A 1 314 ? 19.531 13.406 9.234 1 96.25 314 LYS A CA 1
ATOM 2448 C C . LYS A 1 314 ? 19.281 14.055 10.594 1 96.25 314 LYS A C 1
ATOM 2450 O O . LYS A 1 314 ? 19.109 15.273 10.68 1 96.25 314 LYS A O 1
ATOM 2455 N N . ARG A 1 315 ? 19.156 13.227 11.562 1 94.06 315 ARG A N 1
ATOM 2456 C CA . ARG A 1 315 ? 19.062 13.648 12.961 1 94.06 315 ARG A CA 1
ATOM 2457 C C . ARG A 1 315 ? 19.953 12.797 13.852 1 94.06 315 ARG A C 1
ATOM 2459 O O . ARG A 1 315 ? 20.156 11.609 13.586 1 94.06 315 ARG A O 1
ATOM 2466 N N . ILE A 1 316 ? 20.5 13.445 14.852 1 89.12 316 ILE A N 1
ATOM 2467 C CA . ILE A 1 316 ? 21.297 12.719 15.828 1 89.12 316 ILE A CA 1
ATOM 2468 C C . ILE A 1 316 ? 20.594 12.711 17.188 1 89.12 316 ILE A C 1
ATOM 2470 O O . ILE A 1 316 ? 20.266 13.773 17.719 1 89.12 316 ILE A O 1
ATOM 2474 N N . ASN A 1 317 ? 20.141 11.578 17.594 1 82.94 317 ASN A N 1
ATOM 2475 C CA . ASN A 1 317 ? 19.578 11.422 18.938 1 82.94 317 ASN A CA 1
ATOM 2476 C C . ASN A 1 317 ? 20.672 11.203 19.984 1 82.94 317 ASN A C 1
ATOM 2478 O O . ASN A 1 317 ? 21.328 10.164 19.984 1 82.94 317 ASN A O 1
ATOM 2482 N N . GLU A 1 318 ? 20.844 12.297 20.703 1 76.25 318 GLU A N 1
ATOM 2483 C CA . GLU A 1 318 ? 21.875 12.219 21.719 1 76.25 318 GLU A CA 1
ATOM 2484 C C . GLU A 1 318 ? 21.406 11.422 22.922 1 76.25 318 GLU A C 1
ATOM 2486 O O . GLU A 1 318 ? 20.234 11.492 23.312 1 76.25 318 GLU A O 1
ATOM 2491 N N . GLY A 1 319 ? 21.484 9.992 22.938 1 60.16 319 GLY A N 1
ATOM 2492 C CA . GLY A 1 319 ? 21.125 9.125 24.047 1 60.16 319 GLY A CA 1
ATOM 2493 C C . GLY A 1 319 ? 20.891 9.875 25.344 1 60.16 319 GLY A C 1
ATOM 2494 O O . GLY A 1 319 ? 21.422 10.969 25.531 1 60.16 319 GLY A O 1
ATOM 2495 N N . GLN A 1 320 ? 19.469 9.711 25.797 1 49.25 320 GLN A N 1
ATOM 2496 C CA . GLN A 1 320 ? 19.297 10.211 27.156 1 49.25 320 GLN A CA 1
ATOM 2497 C C . GLN A 1 320 ? 20.25 9.516 28.125 1 49.25 320 GLN A C 1
ATOM 2499 O O . GLN A 1 320 ? 20.344 8.289 28.141 1 49.25 320 GLN A O 1
ATOM 2504 N N . ASN A 1 321 ? 20.922 10.312 28.938 1 47.47 321 ASN A N 1
ATOM 2505 C CA . ASN A 1 321 ? 21.812 9.906 30.016 1 47.47 321 ASN A CA 1
ATOM 2506 C C . ASN A 1 321 ? 22.562 8.625 29.672 1 47.47 321 ASN A C 1
ATOM 2508 O O . ASN A 1 321 ? 22.141 7.855 28.812 1 47.47 321 ASN A O 1
ATOM 2512 N N . ASN A 1 322 ? 23.719 8.25 29.969 1 48.12 322 ASN A N 1
ATOM 2513 C CA . ASN A 1 322 ? 24.734 7.195 29.922 1 48.12 322 ASN A CA 1
ATOM 2514 C C . ASN A 1 322 ? 24.141 5.883 29.422 1 48.12 322 ASN A C 1
ATOM 2516 O O . ASN A 1 322 ? 24.812 4.848 29.438 1 48.12 322 ASN A O 1
ATOM 2520 N N . THR A 1 323 ? 22.766 5.723 29.047 1 49.12 323 THR A N 1
ATOM 2521 C CA . THR A 1 323 ? 22.281 4.363 28.891 1 49.12 323 THR A CA 1
ATOM 2522 C C . THR A 1 323 ? 22 4.062 27.422 1 49.12 323 THR A C 1
ATOM 2524 O O . THR A 1 323 ? 21.875 2.898 27.031 1 49.12 323 THR A O 1
ATOM 2527 N N . LYS A 1 324 ? 21.656 5.164 26.672 1 61.41 324 LYS A N 1
ATOM 2528 C CA . LYS A 1 324 ? 21.453 4.758 25.281 1 61.41 324 LYS A CA 1
ATOM 2529 C C . LYS A 1 324 ? 22.484 5.414 24.375 1 61.41 324 LYS A C 1
ATOM 2531 O O . LYS A 1 324 ? 22.734 6.617 24.469 1 61.41 324 LYS A O 1
ATOM 2536 N N . PRO A 1 325 ? 23.141 4.566 23.656 1 67.31 325 PRO A N 1
ATOM 2537 C CA . PRO A 1 325 ? 24.172 5.062 22.75 1 67.31 325 PRO A CA 1
ATOM 2538 C C . PRO A 1 325 ? 23.641 6.047 21.703 1 67.31 325 PRO A C 1
ATOM 2540 O O . PRO A 1 325 ? 22.438 6.07 21.438 1 67.31 325 PRO A O 1
ATOM 2543 N N . ARG A 1 326 ? 24.469 6.973 21.391 1 83.62 326 ARG A N 1
ATOM 2544 C CA . ARG A 1 326 ? 24.266 7.875 20.25 1 83.62 326 ARG A CA 1
ATOM 2545 C C . ARG A 1 326 ? 23.734 7.121 19.047 1 83.62 326 ARG A C 1
ATOM 2547 O O . ARG A 1 326 ? 24.25 6.059 18.688 1 83.62 326 ARG A O 1
ATOM 2554 N N . GLN A 1 327 ? 22.547 7.594 18.594 1 91.31 327 GLN A N 1
ATOM 2555 C CA . GLN A 1 327 ? 21.906 6.938 17.453 1 91.31 327 GLN A CA 1
ATOM 2556 C C . GLN A 1 327 ? 21.672 7.918 16.297 1 91.31 327 GLN A C 1
ATOM 2558 O O . GLN A 1 327 ? 21.203 9.031 16.516 1 91.31 327 GLN A O 1
ATOM 2563 N N . MET A 1 328 ? 22.125 7.496 15.148 1 94.62 328 MET A N 1
ATOM 2564 C CA . MET A 1 328 ? 21.906 8.297 13.945 1 94.62 328 MET A CA 1
ATOM 2565 C C . MET A 1 328 ? 20.578 7.926 13.289 1 94.62 328 MET A C 1
ATOM 2567 O O . MET A 1 328 ? 20.234 6.742 13.195 1 94.62 328 MET A O 1
ATOM 2571 N N . MET A 1 329 ? 19.844 8.969 12.945 1 96.75 329 MET A N 1
ATOM 2572 C CA . MET A 1 329 ? 18.609 8.758 12.18 1 96.75 329 MET A CA 1
ATOM 2573 C C . MET A 1 329 ? 18.75 9.32 10.766 1 96.75 329 MET A C 1
ATOM 2575 O O . MET A 1 329 ? 19.078 10.5 10.594 1 96.75 329 MET A O 1
ATOM 2579 N N . TYR A 1 330 ? 18.562 8.453 9.836 1 98 330 TYR A N 1
ATOM 2580 C CA . TYR A 1 330 ? 18.578 8.875 8.438 1 98 330 TYR A CA 1
ATOM 2581 C C . TYR A 1 330 ? 17.172 8.797 7.836 1 98 330 TYR A C 1
ATOM 2583 O O . TYR A 1 330 ? 16.438 7.844 8.094 1 98 330 TYR A O 1
ATOM 2591 N N . TYR A 1 331 ? 16.812 9.828 7.117 1 97.81 331 TYR A N 1
ATOM 2592 C CA . TYR A 1 331 ? 15.578 9.867 6.344 1 97.81 331 TYR A CA 1
ATOM 2593 C C . TYR A 1 331 ? 15.867 9.75 4.855 1 97.81 331 TYR A C 1
ATOM 2595 O O . TYR A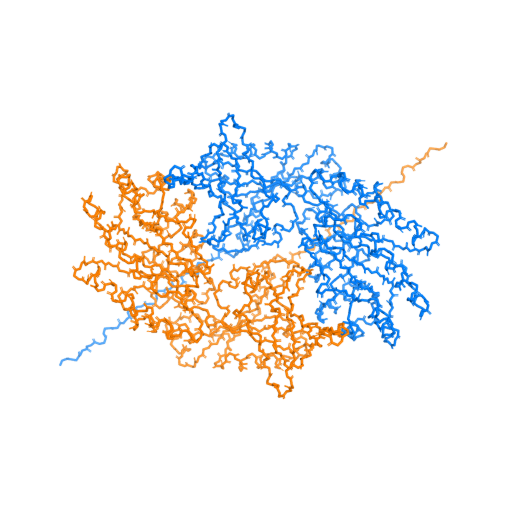 1 331 ? 16.625 10.539 4.293 1 97.81 331 TYR A O 1
ATOM 2603 N N . ILE A 1 332 ? 15.203 8.734 4.23 1 97.88 332 ILE A N 1
ATOM 2604 C CA . ILE A 1 332 ? 15.5 8.539 2.818 1 97.88 332 ILE A CA 1
ATOM 2605 C C . ILE A 1 332 ? 14.25 8.766 1.982 1 97.88 332 ILE A C 1
ATOM 2607 O O . ILE A 1 332 ? 13.133 8.766 2.514 1 97.88 332 ILE A O 1
ATOM 2611 N N . ASN A 1 333 ? 14.406 9.008 0.687 1 97 333 ASN A N 1
ATOM 2612 C CA . ASN A 1 333 ? 13.312 9.359 -0.208 1 97 333 ASN A CA 1
ATOM 2613 C C . ASN A 1 333 ? 12.594 8.117 -0.736 1 97 333 ASN A C 1
ATOM 2615 O O . ASN A 1 333 ? 12.289 8.031 -1.926 1 97 333 ASN A O 1
ATOM 2619 N N . GLU A 1 334 ? 12.367 7.148 0.04 1 97.25 334 GLU A N 1
ATOM 2620 C CA . GLU A 1 334 ? 11.547 5.949 -0.128 1 97.25 334 GLU A CA 1
ATOM 2621 C C . GLU A 1 334 ? 10.742 5.652 1.131 1 97.25 334 GLU A C 1
ATOM 2623 O O . GLU A 1 334 ? 10.773 6.422 2.094 1 97.25 334 GLU A O 1
ATOM 2628 N N . SER A 1 335 ? 9.984 4.512 1.109 1 97.62 335 SER A N 1
ATOM 2629 C CA . SER A 1 335 ? 9.031 4.359 2.205 1 97.62 335 SER A CA 1
ATOM 2630 C C . SER A 1 335 ? 8.562 2.914 2.326 1 97.62 335 SER A C 1
ATOM 2632 O O . SER A 1 335 ? 8.648 2.143 1.369 1 97.62 335 SER A O 1
ATOM 2634 N N . VAL A 1 336 ? 8.016 2.6 3.508 1 97.25 336 VAL A N 1
ATOM 2635 C CA . VAL A 1 336 ? 7.34 1.325 3.725 1 97.25 336 VAL A CA 1
ATOM 2636 C C . VAL A 1 336 ? 6.035 1.289 2.928 1 97.25 336 VAL A C 1
ATOM 2638 O O . VAL A 1 336 ? 5.488 0.215 2.674 1 97.25 336 VAL A O 1
ATOM 2641 N N . TYR A 1 337 ? 5.488 2.385 2.467 1 96.75 337 TYR A N 1
ATOM 2642 C CA . TYR A 1 337 ? 4.277 2.447 1.658 1 96.75 337 TYR A CA 1
ATOM 2643 C C . TYR A 1 337 ? 4.609 2.439 0.171 1 96.75 337 TYR A C 1
ATOM 2645 O O . TYR A 1 337 ? 3.74 2.688 -0.668 1 96.75 337 TYR A O 1
ATOM 2653 N N . LYS A 1 338 ? 5.848 2.23 -0.109 1 96.38 338 LYS A N 1
ATOM 2654 C CA . LYS A 1 338 ? 6.332 2.061 -1.477 1 96.38 338 LYS A CA 1
ATOM 2655 C C . LYS A 1 338 ? 7.137 0.772 -1.621 1 96.38 338 LYS A C 1
ATOM 2657 O O . LYS A 1 338 ? 6.59 -0.324 -1.479 1 96.38 338 LYS A O 1
ATOM 2662 N N . SER A 1 339 ? 8.492 0.854 -1.606 1 97.31 339 SER A N 1
ATOM 2663 C CA . SER A 1 339 ? 9.312 -0.302 -1.934 1 97.31 339 SER A CA 1
ATOM 2664 C C . SER A 1 339 ? 9.547 -1.182 -0.708 1 97.31 339 SER A C 1
ATOM 2666 O O . SER A 1 339 ? 10.016 -2.314 -0.83 1 97.31 339 SER A O 1
ATOM 2668 N N . PHE A 1 340 ? 9.164 -0.734 0.514 1 97.81 340 PHE A N 1
ATOM 2669 C CA . PHE A 1 340 ? 9.633 -1.431 1.709 1 97.81 340 PHE A CA 1
ATOM 2670 C C . PHE A 1 340 ? 8.453 -1.919 2.541 1 97.81 340 PHE A C 1
ATOM 2672 O O . PHE A 1 340 ? 8.5 -1.896 3.773 1 97.81 340 PHE A O 1
ATOM 2679 N N . VAL A 1 341 ? 7.418 -2.334 1.904 1 94.56 341 VAL A N 1
ATOM 2680 C CA . VAL A 1 341 ? 6.23 -2.787 2.619 1 94.56 341 VAL A CA 1
ATOM 2681 C C . VAL A 1 341 ? 6.602 -3.916 3.578 1 94.56 341 VAL A C 1
ATOM 2683 O O . VAL A 1 341 ? 6.012 -4.043 4.652 1 94.56 341 VAL A O 1
ATOM 2686 N N . VAL A 1 342 ? 7.57 -4.727 3.285 1 92.94 342 VAL A N 1
ATOM 2687 C CA . VAL A 1 342 ? 7.984 -5.867 4.094 1 92.94 342 VAL A CA 1
ATOM 2688 C C . VAL A 1 342 ? 8.398 -5.391 5.488 1 92.94 342 VAL A C 1
ATOM 2690 O O . VAL A 1 342 ? 8.211 -6.105 6.477 1 92.94 342 VAL A O 1
ATOM 2693 N N . SER A 1 343 ? 8.906 -4.172 5.598 1 95.12 343 SER A N 1
ATOM 2694 C CA . SER A 1 343 ? 9.414 -3.635 6.859 1 95.12 343 SER A CA 1
ATOM 2695 C C . SER A 1 343 ? 8.273 -3.357 7.836 1 95.12 343 SER A C 1
ATOM 2697 O O . SER A 1 343 ? 8.5 -3.188 9.031 1 95.12 343 SER A O 1
ATOM 2699 N N . LEU A 1 344 ? 7.023 -3.246 7.328 1 92.06 344 LEU A N 1
ATOM 2700 C CA . LEU A 1 344 ? 5.879 -3.113 8.227 1 92.06 344 LEU A CA 1
ATOM 2701 C C . LEU A 1 344 ? 5.691 -4.375 9.055 1 92.06 344 LEU A C 1
ATOM 2703 O O . LEU A 1 344 ? 5.082 -4.332 10.125 1 92.06 344 LEU A O 1
ATOM 2707 N N . PHE A 1 345 ? 6.262 -5.457 8.516 1 88 345 PHE A N 1
ATOM 2708 C CA . PHE A 1 345 ? 6.086 -6.746 9.172 1 88 345 PHE A CA 1
ATOM 2709 C C . PHE A 1 345 ? 7.391 -7.211 9.812 1 88 345 PHE A C 1
ATOM 2711 O O . PHE A 1 345 ? 7.395 -7.703 10.945 1 88 345 PHE A O 1
ATOM 2718 N N . ASN A 1 346 ? 8.391 -7.152 9.023 1 89.69 346 ASN A N 1
ATOM 2719 C CA . ASN A 1 346 ? 9.727 -7.59 9.398 1 89.69 346 ASN A CA 1
ATOM 2720 C C . ASN A 1 346 ? 10.805 -6.863 8.594 1 89.69 346 ASN A C 1
ATOM 2722 O O . ASN A 1 346 ? 10.859 -6.992 7.367 1 89.69 346 ASN A O 1
ATOM 2726 N N . ASP A 1 347 ? 11.672 -6.203 9.367 1 89.75 347 ASP A N 1
ATOM 2727 C CA . ASP A 1 347 ? 12.664 -5.441 8.625 1 89.75 347 ASP A CA 1
ATOM 2728 C C . ASP A 1 347 ? 13.992 -6.195 8.547 1 89.75 347 ASP A C 1
ATOM 2730 O O . ASP A 1 347 ? 15.008 -5.633 8.141 1 89.75 347 ASP A O 1
ATOM 2734 N N . ASP A 1 348 ? 14.016 -7.422 8.852 1 88.5 348 ASP A N 1
ATOM 2735 C CA . ASP A 1 348 ? 15.242 -8.211 8.898 1 88.5 348 ASP A CA 1
ATOM 2736 C C . ASP A 1 348 ? 15.859 -8.336 7.504 1 88.5 348 ASP A C 1
ATOM 2738 O O . ASP A 1 348 ? 17.078 -8.203 7.352 1 88.5 348 ASP A O 1
ATOM 2742 N N . PRO A 1 349 ? 15.047 -8.531 6.578 1 86.5 349 PRO A N 1
ATOM 2743 C CA . PRO A 1 349 ? 15.664 -8.766 5.27 1 86.5 349 PRO A CA 1
ATOM 2744 C C . PRO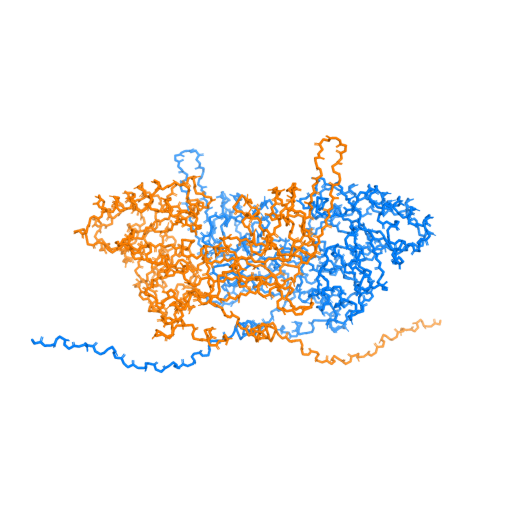 A 1 349 ? 16.203 -7.48 4.645 1 86.5 349 PRO A C 1
ATOM 2746 O O . PRO A 1 349 ? 16.938 -7.539 3.65 1 86.5 349 PRO A O 1
ATOM 2749 N N . VAL A 1 350 ? 15.867 -6.371 5.129 1 93.25 350 VAL A N 1
ATOM 2750 C CA . VAL A 1 350 ? 16.266 -5.078 4.582 1 93.25 350 VAL A CA 1
ATOM 2751 C C . VAL A 1 350 ? 17.609 -4.66 5.176 1 93.25 350 VAL A C 1
ATOM 2753 O O . VAL A 1 350 ? 17.734 -4.5 6.395 1 93.25 350 VAL A O 1
ATOM 2756 N N . GLU A 1 351 ? 18.609 -4.531 4.371 1 96.44 351 GLU A N 1
ATOM 2757 C CA . GLU A 1 351 ? 19.938 -4.145 4.828 1 96.44 351 GLU A CA 1
ATOM 2758 C C . GLU A 1 351 ? 20.469 -2.949 4.043 1 96.44 351 GLU A C 1
ATOM 2760 O O . GLU A 1 351 ? 20.906 -3.098 2.902 1 96.44 351 GLU A O 1
ATOM 2765 N N . PRO A 1 352 ? 20.484 -1.781 4.699 1 98.06 352 PRO A N 1
ATOM 2766 C CA . PRO A 1 352 ? 21.031 -0.609 4.016 1 98.06 352 PRO A CA 1
ATOM 2767 C C . PRO A 1 352 ? 22.562 -0.65 3.91 1 98.06 352 PRO A C 1
ATOM 2769 O O . PRO A 1 352 ? 23.25 -0.948 4.895 1 98.06 352 PRO A O 1
ATOM 2772 N N . LEU A 1 353 ? 23.078 -0.374 2.744 1 97.31 353 LEU A N 1
ATOM 2773 C CA . LEU A 1 353 ? 24.516 -0.254 2.482 1 97.31 353 LEU A CA 1
ATOM 2774 C C . LEU A 1 353 ? 24.844 1.093 1.846 1 97.31 353 LEU A C 1
ATOM 2776 O O . LEU A 1 353 ? 24.094 1.576 0.99 1 97.31 353 LEU A O 1
ATOM 2780 N N . PRO A 1 354 ? 25.938 1.744 2.287 1 97.56 354 PRO A N 1
ATOM 2781 C CA . PRO A 1 354 ? 26.328 2.961 1.571 1 97.56 354 PRO A CA 1
ATOM 2782 C C . PRO A 1 354 ? 26.703 2.693 0.113 1 97.56 354 PRO A C 1
ATOM 2784 O O . PRO A 1 354 ? 27.344 1.688 -0.192 1 97.56 354 PRO A O 1
ATOM 2787 N N . LEU A 1 355 ? 26.234 3.555 -0.776 1 96.81 355 LEU A N 1
ATOM 2788 C CA . LEU A 1 355 ? 26.594 3.395 -2.186 1 96.81 355 LEU A CA 1
ATOM 2789 C C . LEU A 1 355 ? 28.094 3.555 -2.398 1 96.81 355 LEU A C 1
ATOM 2791 O O . LEU A 1 355 ? 28.703 2.777 -3.131 1 96.81 355 LEU A O 1
ATOM 2795 N N . MET A 1 356 ? 28.594 4.602 -1.782 1 94.62 356 MET A N 1
ATOM 2796 C CA . MET A 1 356 ? 30.031 4.828 -1.848 1 94.62 356 MET A CA 1
ATOM 2797 C C . MET A 1 356 ? 30.734 4.203 -0.647 1 94.62 356 MET A C 1
ATOM 2799 O O . MET A 1 356 ? 30.234 4.262 0.474 1 94.62 356 MET A O 1
ATOM 2803 N N . ASP A 1 357 ? 31.844 3.695 -0.867 1 89.31 357 ASP A N 1
ATOM 2804 C CA . ASP A 1 357 ? 32.625 3.082 0.215 1 89.31 357 ASP A CA 1
ATOM 2805 C C . ASP A 1 357 ? 33.062 4.129 1.235 1 89.31 357 ASP A C 1
ATOM 2807 O O . ASP A 1 357 ? 33.406 5.258 0.869 1 89.31 357 ASP A O 1
ATOM 2811 N N . SER A 1 358 ? 32.812 3.723 2.492 1 86.06 358 SER A N 1
ATOM 2812 C CA . SER A 1 358 ? 33.281 4.574 3.576 1 86.06 358 SER A CA 1
ATOM 2813 C C . SER A 1 358 ? 34.062 3.768 4.609 1 86.06 358 SER A C 1
ATOM 2815 O O . SER A 1 358 ? 33.656 2.66 4.973 1 86.06 358 SER A O 1
ATOM 2817 N N . ASP A 1 359 ? 35.219 4.23 5.008 1 86.06 359 ASP A N 1
ATOM 2818 C CA . ASP A 1 359 ? 36.094 3.547 5.969 1 86.06 359 ASP A CA 1
ATOM 2819 C C . ASP A 1 359 ? 35.906 4.105 7.375 1 86.06 359 ASP A C 1
ATOM 2821 O O . ASP A 1 359 ? 36.656 3.773 8.289 1 86.06 359 ASP A O 1
ATOM 2825 N N . GLY A 1 360 ? 34.906 4.816 7.594 1 90.06 360 GLY A N 1
ATOM 2826 C CA . GLY A 1 360 ? 34.719 5.406 8.906 1 90.06 360 GLY A CA 1
ATOM 2827 C C . GLY A 1 360 ? 34.062 4.453 9.898 1 90.06 360 GLY A C 1
ATOM 2828 O O . GLY A 1 360 ? 33.594 3.375 9.516 1 90.06 360 GLY A O 1
ATOM 2829 N N . PRO A 1 361 ? 34.094 4.773 11.117 1 93.88 361 PRO A N 1
ATOM 2830 C CA . PRO A 1 361 ? 33.469 3.939 12.133 1 93.88 361 PRO A CA 1
ATOM 2831 C C . PRO A 1 361 ? 31.953 3.77 11.914 1 93.88 361 PRO A C 1
ATOM 2833 O O . PRO A 1 361 ? 31.297 4.664 11.367 1 93.88 361 PRO A O 1
ATOM 2836 N N . LEU A 1 362 ? 31.5 2.611 12.391 1 94.88 362 LEU A N 1
ATOM 2837 C CA . LEU A 1 362 ? 30.078 2.316 12.281 1 94.88 362 LEU A CA 1
ATOM 2838 C C . LEU A 1 362 ? 29.312 2.846 13.484 1 94.88 362 LEU A C 1
ATOM 2840 O O . LEU A 1 362 ? 29.797 2.77 14.617 1 94.88 362 LEU A O 1
ATOM 2844 N N . HIS A 1 363 ? 28.172 3.352 13.219 1 94.88 363 HIS A N 1
ATOM 2845 C CA . HIS A 1 363 ? 27.312 3.904 14.25 1 94.88 363 HIS A CA 1
ATOM 2846 C C . HIS A 1 363 ? 25.938 3.234 14.234 1 94.88 363 HIS A C 1
ATOM 2848 O O . HIS A 1 363 ? 25.422 2.902 13.164 1 94.88 363 HIS A O 1
ATOM 2854 N N . GLU A 1 364 ? 25.344 3.057 15.438 1 95.62 364 GLU A N 1
ATOM 2855 C CA . GLU A 1 364 ? 23.953 2.621 15.508 1 95.62 364 GLU A CA 1
ATOM 2856 C C . GLU A 1 364 ? 23.031 3.604 14.789 1 95.62 364 GLU A C 1
ATOM 2858 O O . GLU A 1 364 ? 23.094 4.809 15.023 1 95.62 364 GLU A O 1
ATOM 2863 N N . SER A 1 365 ? 22.188 3.039 13.906 1 96.81 365 SER A N 1
ATOM 2864 C CA . SER A 1 365 ? 21.406 3.924 13.047 1 96.81 365 SER A CA 1
ATOM 2865 C C . SER A 1 365 ? 20 3.396 12.852 1 96.81 365 SER A C 1
ATOM 2867 O O . SER A 1 365 ? 19.75 2.191 12.953 1 96.81 365 SER A O 1
ATOM 2869 N N . ILE A 1 366 ? 19.062 4.309 12.664 1 97.12 366 ILE A N 1
ATOM 2870 C CA . ILE A 1 366 ? 17.703 4.043 12.211 1 97.12 366 ILE A CA 1
ATOM 2871 C C . ILE A 1 366 ? 17.484 4.66 10.828 1 97.12 366 ILE A C 1
ATOM 2873 O O . ILE A 1 366 ? 17.953 5.77 10.562 1 97.12 366 ILE A O 1
ATOM 2877 N N . VAL A 1 367 ? 16.859 3.93 9.93 1 98.44 367 VAL A N 1
ATOM 2878 C CA . VAL A 1 367 ? 16.516 4.473 8.625 1 98.44 367 VAL A CA 1
ATOM 2879 C C . VAL A 1 367 ? 15.008 4.664 8.531 1 98.44 367 VAL A C 1
ATOM 2881 O O . VAL A 1 367 ? 14.242 3.701 8.633 1 98.44 367 VAL A O 1
ATOM 2884 N N . TRP A 1 368 ? 14.586 5.945 8.344 1 97.88 368 TRP A N 1
ATOM 2885 C CA . TRP A 1 368 ? 13.188 6.328 8.203 1 97.88 368 TRP A CA 1
ATOM 2886 C C . TRP A 1 368 ? 12.836 6.586 6.738 1 97.88 368 TRP A C 1
ATOM 2888 O O . TRP A 1 368 ? 13.703 6.977 5.949 1 97.88 368 TRP A O 1
ATOM 2898 N N . GLY A 1 369 ? 11.539 6.316 6.422 1 97.69 369 GLY A N 1
ATOM 2899 C CA . GLY A 1 369 ? 11.055 6.656 5.09 1 97.69 369 GLY A CA 1
ATOM 2900 C C . GLY A 1 369 ? 10.586 8.094 4.977 1 97.69 369 GLY A C 1
ATOM 2901 O O . GLY A 1 369 ? 10.57 8.828 5.969 1 97.69 369 GLY A O 1
ATOM 2902 N N . ILE A 1 370 ? 10.133 8.461 3.867 1 96.62 370 ILE A N 1
ATOM 2903 C CA . ILE A 1 370 ? 9.938 9.859 3.496 1 96.62 370 ILE A CA 1
ATOM 2904 C C . ILE A 1 370 ? 8.547 10.32 3.938 1 96.62 370 ILE A C 1
ATOM 2906 O O . ILE A 1 370 ? 8.273 11.523 3.986 1 96.62 370 ILE A O 1
ATOM 2910 N N . THR A 1 371 ? 7.602 9.414 4.195 1 96 371 THR A N 1
ATOM 2911 C CA . THR A 1 371 ? 6.242 9.859 4.488 1 96 371 THR A CA 1
ATOM 2912 C C . THR A 1 371 ? 6.164 10.477 5.883 1 96 371 THR A C 1
ATOM 2914 O O . THR A 1 371 ? 7.121 10.391 6.66 1 96 371 THR A O 1
ATOM 2917 N N . CYS A 1 372 ? 5.047 11.094 6.23 1 92.62 372 CYS A N 1
ATOM 2918 C CA . CYS A 1 372 ? 4.859 11.742 7.527 1 92.62 372 CYS A CA 1
ATOM 2919 C C . CYS A 1 372 ? 4.355 10.742 8.562 1 92.62 372 CYS A C 1
ATOM 2921 O O . CYS A 1 372 ? 4.141 11.109 9.727 1 92.62 372 CYS A O 1
ATOM 2923 N N . ASP A 1 373 ? 4.234 9.508 8.125 1 93.06 373 ASP A N 1
ATOM 2924 C CA . ASP A 1 373 ? 3.688 8.5 9.023 1 93.06 373 ASP A CA 1
ATOM 2925 C C . ASP A 1 373 ? 4.75 7.996 10 1 93.06 373 ASP A C 1
ATOM 2927 O O . ASP A 1 373 ? 5.867 7.668 9.586 1 93.06 373 ASP A O 1
ATOM 2931 N N . GLY A 1 374 ? 4.355 7.859 11.234 1 91.31 374 GLY A N 1
ATOM 2932 C CA . GLY A 1 374 ? 5.266 7.379 12.266 1 91.31 374 GLY A CA 1
ATOM 2933 C C . GLY A 1 374 ? 5.652 5.922 12.086 1 91.31 374 GLY A C 1
ATOM 2934 O O . GLY A 1 374 ? 6.645 5.465 12.656 1 91.31 374 GLY A O 1
ATOM 2935 N N . LEU A 1 375 ? 4.93 5.203 11.297 1 91.69 375 LEU A N 1
ATOM 2936 C CA . LEU A 1 375 ? 5.199 3.791 11.055 1 91.69 375 LEU A CA 1
ATOM 2937 C C . LEU A 1 375 ? 6.184 3.613 9.906 1 91.69 375 LEU A C 1
ATOM 2939 O O . LEU A 1 375 ? 6.637 2.498 9.641 1 91.69 375 LEU A O 1
ATOM 2943 N N . ASP A 1 376 ? 6.504 4.656 9.281 1 95.94 376 ASP A N 1
ATOM 2944 C CA . ASP A 1 376 ? 7.379 4.57 8.117 1 95.94 376 ASP A CA 1
ATOM 2945 C C . ASP A 1 376 ? 8.836 4.387 8.539 1 95.94 376 ASP A C 1
ATOM 2947 O O . ASP A 1 376 ? 9.688 5.23 8.242 1 95.94 376 ASP A O 1
ATOM 2951 N N . LYS A 1 377 ? 9.078 3.295 9.219 1 97.31 377 LYS A N 1
ATOM 2952 C CA . LYS A 1 377 ? 10.406 2.867 9.664 1 97.31 377 LYS A CA 1
ATOM 2953 C C . LYS A 1 377 ? 10.93 1.724 8.805 1 97.31 377 LYS A C 1
ATOM 2955 O O . LYS A 1 377 ? 10.5 0.578 8.953 1 97.31 377 LYS A O 1
ATOM 2960 N N . ILE A 1 378 ? 11.922 1.975 7.996 1 98.5 378 ILE A N 1
ATOM 2961 C CA . ILE A 1 378 ? 12.43 1.009 7.027 1 98.5 378 ILE A CA 1
ATOM 2962 C C . ILE A 1 378 ? 13.367 0.023 7.723 1 98.5 378 ILE A C 1
ATOM 2964 O O . ILE A 1 378 ? 13.305 -1.183 7.473 1 98.5 378 ILE A O 1
ATOM 2968 N N . LYS A 1 379 ? 14.219 0.542 8.555 1 98.5 379 LYS A N 1
ATOM 2969 C CA . LYS A 1 379 ? 15.156 -0.273 9.328 1 98.5 379 LYS A CA 1
ATOM 2970 C C . LYS A 1 379 ? 15.32 0.276 10.742 1 98.5 379 LYS A C 1
ATOM 2972 O O . LYS A 1 379 ? 15.883 1.357 10.93 1 98.5 379 LYS A O 1
ATOM 2977 N N . ALA A 1 380 ? 14.945 -0.5 11.719 1 96.38 380 ALA A N 1
ATOM 2978 C CA . ALA A 1 380 ? 14.883 -0.036 13.102 1 96.38 380 ALA A CA 1
ATOM 2979 C C . ALA A 1 380 ? 16.266 -0.015 13.734 1 96.38 380 ALA A C 1
ATOM 2981 O O . ALA A 1 380 ? 16.531 0.786 14.633 1 96.38 380 ALA A O 1
ATOM 2982 N N . SER A 1 381 ? 17.062 -0.925 13.297 1 95.88 381 SER A N 1
ATOM 2983 C CA . SER A 1 381 ? 18.406 -1.021 13.875 1 95.88 381 SER A CA 1
ATOM 2984 C C . SER A 1 381 ? 19.406 -1.549 12.852 1 95.88 381 SER A C 1
ATOM 2986 O O . SER A 1 381 ? 19.203 -2.615 12.266 1 95.88 381 SER A O 1
ATOM 2988 N N . CYS A 1 382 ? 20.391 -0.796 12.641 1 96.81 382 CYS A N 1
ATOM 2989 C CA . CYS A 1 382 ? 21.5 -1.189 11.789 1 96.81 382 CYS A CA 1
ATOM 2990 C C . CYS A 1 382 ? 22.75 -0.379 12.109 1 96.81 382 CYS A C 1
ATOM 2992 O O . CYS A 1 382 ? 22.719 0.515 12.961 1 96.81 382 CYS A O 1
ATOM 2994 N N . LYS A 1 383 ? 23.844 -0.79 11.547 1 96.25 383 LYS A N 1
ATOM 2995 C CA . LYS A 1 383 ? 25.109 -0.069 11.695 1 96.25 383 LYS A CA 1
ATOM 2996 C C . LYS A 1 383 ? 25.547 0.527 10.367 1 96.25 383 LYS A C 1
ATOM 2998 O O . LYS A 1 383 ? 25.672 -0.188 9.367 1 96.25 383 LYS A O 1
ATOM 3003 N N . LEU A 1 384 ? 25.734 1.814 10.383 1 96.94 384 LEU A N 1
ATOM 3004 C CA . LEU A 1 384 ? 26.203 2.543 9.203 1 96.94 384 LEU A CA 1
ATOM 3005 C C . LEU A 1 384 ? 27.328 3.508 9.562 1 96.94 384 LEU A C 1
ATOM 3007 O O . LEU A 1 384 ? 27.406 3.971 10.703 1 96.94 384 LEU A O 1
ATOM 3011 N N . PRO A 1 385 ? 28.266 3.762 8.57 1 96.44 385 PRO A N 1
ATOM 3012 C CA . PRO A 1 385 ? 29.141 4.918 8.797 1 96.44 385 PRO A CA 1
ATOM 3013 C C . PRO A 1 385 ? 28.375 6.234 8.852 1 96.44 385 PRO A C 1
ATOM 3015 O O . PRO A 1 385 ? 27.172 6.27 8.547 1 96.44 385 PRO A O 1
ATOM 3018 N N . GLU A 1 386 ? 29.016 7.207 9.328 1 95.25 386 GLU A N 1
ATOM 3019 C CA . GLU A 1 386 ? 28.344 8.5 9.297 1 95.25 386 GLU A CA 1
ATOM 3020 C C . GLU A 1 386 ? 28.141 8.984 7.863 1 95.25 386 GLU A C 1
ATOM 3022 O O . GLU A 1 386 ? 29.109 9.102 7.102 1 95.25 386 GLU A O 1
ATOM 3027 N N . LEU A 1 387 ? 26.938 9.164 7.555 1 96.31 387 LEU A N 1
ATOM 3028 C CA . LEU A 1 387 ? 26.562 9.609 6.219 1 96.31 387 LEU A CA 1
ATOM 3029 C C . LEU A 1 387 ? 25.953 11.008 6.258 1 96.31 387 LEU A C 1
ATOM 3031 O O . LEU A 1 387 ? 25.547 11.484 7.324 1 96.31 387 LEU A O 1
ATOM 3035 N N . SER A 1 388 ? 25.953 11.648 5.105 1 94.69 388 SER A N 1
ATOM 3036 C CA . SER A 1 388 ? 25.422 13.008 5 1 94.69 388 SER A CA 1
ATOM 3037 C C . SER A 1 388 ? 24.203 13.055 4.098 1 94.69 388 SER A C 1
ATOM 3039 O O . SER A 1 388 ? 24.016 12.18 3.248 1 94.69 388 SER A O 1
ATOM 3041 N N . VAL A 1 389 ? 23.438 14.094 4.289 1 95.25 389 VAL A N 1
ATOM 3042 C CA . VAL A 1 389 ? 22.344 14.383 3.365 1 95.25 389 VAL A CA 1
ATOM 3043 C C . VAL A 1 389 ? 22.891 14.484 1.941 1 95.25 389 VAL A C 1
ATOM 3045 O O . VAL A 1 389 ? 23.922 15.109 1.71 1 95.25 389 VAL A O 1
ATOM 3048 N N . GLY A 1 390 ? 22.172 13.82 1.001 1 92.94 390 GLY A N 1
ATOM 3049 C CA . GLY A 1 390 ? 22.609 13.82 -0.385 1 92.94 390 GLY A CA 1
ATOM 3050 C C . GLY A 1 390 ? 23.297 12.531 -0.797 1 92.94 390 GLY A C 1
ATOM 3051 O O . GLY A 1 390 ? 23.359 12.203 -1.985 1 92.94 390 GLY A O 1
ATOM 3052 N N . GLN A 1 391 ? 23.828 11.82 0.188 1 94.88 391 GLN A N 1
ATOM 3053 C CA . GLN A 1 391 ? 24.438 10.531 -0.123 1 94.88 391 GLN A CA 1
ATOM 3054 C C . GLN A 1 391 ? 23.375 9.461 -0.327 1 94.88 391 GLN A C 1
ATOM 3056 O O . GLN A 1 391 ? 22.203 9.68 -0.032 1 94.88 391 GLN A O 1
ATOM 3061 N N . TRP A 1 392 ? 23.859 8.328 -0.849 1 96.62 392 TRP A N 1
ATOM 3062 C CA . TRP A 1 392 ? 22.922 7.301 -1.29 1 96.62 392 TRP A CA 1
ATOM 3063 C C . TRP A 1 392 ? 23.109 6.012 -0.499 1 96.62 392 TRP A C 1
ATOM 3065 O O . TRP A 1 392 ? 24.234 5.66 -0.133 1 96.62 392 TRP A O 1
ATOM 3075 N N . LEU A 1 393 ? 22 5.371 -0.236 1 97.94 393 LEU A N 1
ATOM 3076 C CA . LEU A 1 393 ? 21.984 4.004 0.282 1 97.94 393 LEU A CA 1
ATOM 3077 C C . LEU A 1 393 ? 21.562 3.018 -0.798 1 97.94 393 LEU A C 1
ATOM 3079 O O . LEU A 1 393 ? 20.766 3.355 -1.673 1 97.94 393 LEU A O 1
ATOM 3083 N N . MET A 1 394 ? 22.125 1.86 -0.699 1 98.12 394 MET A N 1
ATOM 3084 C CA . MET A 1 394 ? 21.812 0.766 -1.615 1 98.12 394 MET A CA 1
ATOM 3085 C C . MET A 1 394 ? 21.141 -0.386 -0.88 1 98.12 394 MET A C 1
ATOM 3087 O O . MET A 1 394 ? 21.516 -0.708 0.251 1 98.12 394 MET A O 1
ATOM 3091 N N . PHE A 1 395 ? 20.141 -0.998 -1.479 1 98.5 395 PHE A N 1
ATOM 3092 C CA . PHE A 1 395 ? 19.422 -2.158 -0.969 1 98.5 395 PHE A CA 1
ATOM 3093 C C . PHE A 1 395 ? 19.344 -3.256 -2.023 1 98.5 395 PHE A C 1
ATOM 3095 O O . PHE A 1 395 ? 18.797 -3.047 -3.109 1 98.5 395 PHE A O 1
ATOM 3102 N N . GLU A 1 396 ? 19.844 -4.406 -1.7 1 97.88 396 GLU A N 1
ATOM 3103 C CA . GLU A 1 396 ? 19.812 -5.551 -2.605 1 97.88 396 GLU A CA 1
ATOM 3104 C C . GLU A 1 396 ? 18.547 -6.387 -2.395 1 97.88 396 GLU A C 1
ATOM 3106 O O . GLU A 1 396 ? 17.828 -6.191 -1.413 1 97.88 396 GLU A O 1
ATOM 3111 N N . ASN A 1 397 ? 18.234 -7.289 -3.357 1 97.75 397 ASN A N 1
ATOM 3112 C CA . ASN A 1 397 ? 17.094 -8.203 -3.268 1 97.75 397 ASN A CA 1
ATOM 3113 C C . ASN A 1 397 ? 15.781 -7.453 -3.117 1 97.75 397 ASN A C 1
ATOM 3115 O O . ASN A 1 397 ? 15.023 -7.699 -2.174 1 97.75 397 ASN A O 1
ATOM 3119 N N . MET A 1 398 ? 15.516 -6.551 -4.082 1 98.19 398 MET A N 1
ATOM 3120 C CA . MET A 1 398 ? 14.352 -5.676 -4 1 98.19 398 MET A CA 1
ATOM 3121 C C . MET A 1 398 ? 13.406 -5.918 -5.172 1 98.19 398 MET A C 1
ATOM 3123 O O . MET A 1 398 ? 12.648 -5.027 -5.562 1 98.19 398 MET A O 1
ATOM 3127 N N . GLY A 1 399 ? 13.406 -7.133 -5.688 1 98.19 399 GLY A N 1
ATOM 3128 C CA . GLY A 1 399 ? 12.602 -7.371 -6.875 1 98.19 399 GLY A CA 1
ATOM 3129 C C . GLY A 1 399 ? 11.219 -7.918 -6.562 1 98.19 399 GLY A C 1
ATOM 3130 O O . GLY A 1 399 ? 10.281 -7.738 -7.344 1 98.19 399 GLY A O 1
ATOM 3131 N N . ALA A 1 400 ? 11.047 -8.625 -5.527 1 97.31 400 ALA A N 1
ATOM 3132 C CA . ALA A 1 400 ? 9.797 -9.328 -5.23 1 97.31 400 ALA A CA 1
ATOM 3133 C C . ALA A 1 400 ? 8.922 -8.508 -4.293 1 97.31 400 ALA A C 1
ATOM 3135 O O . ALA A 1 400 ? 9.336 -8.164 -3.186 1 97.31 400 ALA A O 1
ATOM 3136 N N . TYR A 1 401 ? 7.66 -8.203 -4.77 1 95.75 401 TYR A N 1
ATOM 3137 C CA . TYR A 1 401 ? 6.617 -7.57 -3.963 1 95.75 401 TYR A CA 1
ATOM 3138 C C . TYR A 1 401 ? 7.09 -6.23 -3.414 1 95.75 401 TYR A C 1
ATOM 3140 O O . TYR A 1 401 ? 6.926 -5.945 -2.227 1 95.75 401 TYR A O 1
ATOM 3148 N N . THR A 1 402 ? 7.785 -5.465 -4.207 1 96.44 402 THR A N 1
ATOM 3149 C CA . THR A 1 402 ? 8.227 -4.113 -3.875 1 96.44 402 THR A CA 1
ATOM 3150 C C . THR A 1 402 ? 7.52 -3.086 -4.758 1 96.44 402 THR A C 1
ATOM 3152 O O . THR A 1 402 ? 6.461 -2.566 -4.398 1 96.44 402 THR A O 1
ATOM 3155 N N . ILE A 1 403 ? 7.887 -3.061 -6.09 1 95.44 403 ILE A N 1
ATOM 3156 C CA . ILE A 1 403 ? 7.328 -2.064 -7 1 95.44 403 ILE A CA 1
ATOM 3157 C C . ILE A 1 403 ? 5.836 -2.32 -7.195 1 95.44 403 ILE A C 1
ATOM 3159 O O . ILE A 1 403 ? 5.07 -1.393 -7.465 1 95.44 403 ILE A O 1
ATOM 3163 N N . THR A 1 404 ? 5.414 -3.551 -6.992 1 96.06 404 THR A N 1
ATOM 3164 C CA . THR A 1 404 ? 4.027 -3.926 -7.246 1 96.06 404 THR A CA 1
ATOM 3165 C C . THR A 1 404 ? 3.121 -3.447 -6.113 1 96.06 404 THR A C 1
ATOM 3167 O O . THR A 1 404 ? 1.896 -3.447 -6.25 1 96.06 404 THR A O 1
ATOM 3170 N N . LEU A 1 405 ? 3.689 -3.012 -4.992 1 95.94 405 LEU A N 1
ATOM 3171 C CA . LEU A 1 405 ? 2.92 -2.609 -3.818 1 95.94 405 LEU A CA 1
ATOM 3172 C C . LEU A 1 405 ? 3.084 -1.118 -3.547 1 95.94 405 LEU A C 1
ATOM 3174 O O . LEU A 1 405 ? 2.758 -0.643 -2.457 1 95.94 405 LEU A O 1
ATOM 3178 N N . ASN A 1 406 ? 3.533 -0.339 -4.48 1 95.56 406 ASN A N 1
ATOM 3179 C CA . ASN A 1 406 ? 3.732 1.098 -4.32 1 95.56 406 ASN A CA 1
ATOM 3180 C C . ASN A 1 406 ? 2.404 1.838 -4.191 1 95.56 406 ASN A C 1
ATOM 3182 O O . ASN A 1 406 ? 1.454 1.547 -4.922 1 95.56 406 ASN A O 1
ATOM 3186 N N . THR A 1 407 ? 2.324 2.727 -3.221 1 96 407 THR A N 1
ATOM 3187 C CA . THR A 1 407 ? 1.167 3.604 -3.078 1 96 407 THR A CA 1
ATOM 3188 C C . THR A 1 407 ? 1.525 5.039 -3.455 1 96 407 THR A C 1
ATOM 3190 O O . THR A 1 407 ? 2.703 5.402 -3.488 1 96 407 THR A O 1
ATOM 3193 N N . PRO A 1 408 ? 0.538 5.875 -3.691 1 92.69 408 PRO A N 1
ATOM 3194 C CA . PRO A 1 408 ? 0.771 7.305 -3.92 1 92.69 408 PRO A CA 1
ATOM 3195 C C . PRO A 1 408 ? 0.734 8.125 -2.631 1 92.69 408 PRO A C 1
ATOM 3197 O O . PRO A 1 408 ? 0.61 9.352 -2.678 1 92.69 408 PRO A O 1
ATOM 3200 N N . PHE A 1 409 ? 0.898 7.496 -1.52 1 94.69 409 PHE A N 1
ATOM 3201 C CA . PHE A 1 409 ? 0.737 8.141 -0.222 1 94.69 409 PHE A CA 1
ATOM 3202 C C . PHE A 1 409 ? 1.627 9.375 -0.117 1 94.69 409 PHE A C 1
ATOM 3204 O O . PHE A 1 409 ? 2.789 9.344 -0.53 1 94.69 409 PHE A O 1
ATOM 3211 N N . ASN A 1 410 ? 1.099 10.539 0.335 1 94.19 410 ASN A N 1
ATOM 3212 C CA . ASN A 1 410 ? 1.719 11.852 0.519 1 94.19 410 ASN A CA 1
ATOM 3213 C C . ASN A 1 410 ? 2.094 12.484 -0.817 1 94.19 410 ASN A C 1
ATOM 3215 O O . ASN A 1 410 ? 2.678 13.57 -0.852 1 94.19 410 ASN A O 1
ATOM 3219 N N . GLY A 1 411 ? 1.795 11.789 -1.917 1 91.62 411 GLY A N 1
ATOM 3220 C CA . GLY A 1 411 ? 2.049 12.359 -3.232 1 91.62 411 GLY A CA 1
ATOM 3221 C C . GLY A 1 411 ? 3.492 12.219 -3.674 1 91.62 411 GLY A C 1
ATOM 3222 O O . GLY A 1 411 ? 3.934 12.898 -4.598 1 91.62 411 GLY A O 1
ATOM 3223 N N . PHE A 1 412 ? 4.223 11.359 -3.039 1 93 412 PHE A N 1
ATOM 3224 C CA . PHE A 1 412 ? 5.617 11.156 -3.426 1 93 412 PHE A CA 1
ATOM 3225 C C . PHE A 1 412 ? 5.715 10.234 -4.633 1 93 412 PHE A C 1
ATOM 3227 O O . PHE A 1 412 ? 4.965 9.258 -4.734 1 93 412 PHE A O 1
ATOM 3234 N N . PRO A 1 413 ? 6.645 10.5 -5.492 1 88.69 413 PRO A N 1
ATOM 3235 C CA . PRO A 1 413 ? 6.754 9.68 -6.703 1 88.69 413 PRO A CA 1
ATOM 3236 C C . PRO A 1 413 ? 7.379 8.312 -6.441 1 88.69 413 PRO A C 1
ATOM 3238 O O . PRO A 1 413 ? 8.125 8.148 -5.473 1 88.69 413 PRO A O 1
ATOM 3241 N N . SER A 1 414 ? 7.074 7.383 -7.324 1 92.06 414 SER A N 1
ATOM 3242 C CA . SER A 1 414 ? 7.715 6.07 -7.285 1 92.06 414 SER A CA 1
ATOM 3243 C C . SER A 1 414 ? 9.156 6.145 -7.773 1 92.06 414 SER A C 1
ATOM 3245 O O . SER A 1 414 ? 9.531 7.082 -8.484 1 92.06 414 SER A O 1
ATOM 3247 N N . ALA A 1 415 ? 9.938 5.164 -7.434 1 95.62 415 ALA A N 1
ATOM 3248 C CA . ALA A 1 415 ? 11.328 5.078 -7.871 1 95.62 415 ALA A CA 1
ATOM 3249 C C . ALA A 1 415 ? 11.414 4.879 -9.383 1 95.62 415 ALA A C 1
ATOM 3251 O O . ALA A 1 415 ? 10.594 4.172 -9.969 1 95.62 415 ALA A O 1
ATOM 3252 N N . ASP A 1 416 ? 12.414 5.504 -9.953 1 94.19 416 ASP A N 1
ATOM 3253 C CA . ASP A 1 416 ? 12.719 5.25 -11.359 1 94.19 416 ASP A CA 1
ATOM 3254 C C . ASP A 1 416 ? 13.297 3.846 -11.547 1 94.19 416 ASP A C 1
ATOM 3256 O O . ASP A 1 416 ? 13.711 3.203 -10.586 1 94.19 416 ASP A O 1
ATOM 3260 N N . ILE A 1 417 ? 13.258 3.379 -12.797 1 96 417 ILE A N 1
ATOM 3261 C CA . ILE A 1 417 ? 13.812 2.066 -13.102 1 96 417 ILE A CA 1
ATOM 3262 C C . ILE A 1 417 ? 14.781 2.172 -14.273 1 96 417 ILE A C 1
ATOM 3264 O O . ILE A 1 417 ? 14.422 2.688 -15.336 1 96 417 ILE A O 1
ATOM 3268 N N . VAL A 1 418 ? 15.992 1.77 -14.086 1 95.62 418 VAL A N 1
ATOM 3269 C CA . VAL A 1 418 ? 17 1.71 -15.148 1 95.62 418 VAL A CA 1
ATOM 3270 C C . VAL A 1 418 ? 17.484 0.272 -15.32 1 95.62 418 VAL A C 1
ATOM 3272 O O . VAL A 1 418 ? 17.312 -0.561 -14.43 1 95.62 418 VAL A O 1
ATOM 3275 N N . TYR A 1 419 ? 18.078 -0.024 -16.484 1 97.38 419 TYR A N 1
ATOM 3276 C CA . TYR A 1 419 ? 18.359 -1.415 -16.828 1 97.38 419 TYR A CA 1
ATOM 3277 C C . TYR A 1 419 ? 19.828 -1.615 -17.172 1 97.38 419 TYR A C 1
ATOM 3279 O O . TYR A 1 419 ? 20.469 -0.708 -17.703 1 97.38 419 TYR A O 1
ATOM 3287 N N . ARG A 1 420 ? 20.281 -2.758 -16.828 1 97.06 420 ARG A N 1
ATOM 3288 C CA . ARG A 1 420 ? 21.641 -3.123 -17.203 1 97.06 420 ARG A CA 1
ATOM 3289 C C . ARG A 1 420 ? 21.719 -4.582 -17.641 1 97.06 420 ARG A C 1
ATOM 3291 O O . ARG A 1 420 ? 20.906 -5.406 -17.219 1 97.06 420 ARG A O 1
ATOM 3298 N N . SER A 1 421 ? 22.656 -4.895 -18.531 1 97.62 421 SER A N 1
ATOM 3299 C CA . SER A 1 421 ? 23.078 -6.254 -18.844 1 97.62 421 SER A CA 1
ATOM 3300 C C . SER A 1 421 ? 24.562 -6.297 -19.219 1 97.62 421 SER A C 1
ATOM 3302 O O . SER A 1 421 ? 25.156 -5.266 -19.547 1 97.62 421 SER A O 1
ATOM 3304 N N . SER A 1 422 ? 25.109 -7.453 -19.125 1 97.56 422 SER A N 1
ATOM 3305 C CA . SER A 1 422 ? 26.406 -7.641 -19.766 1 97.56 422 SER A CA 1
ATOM 3306 C C . SER A 1 422 ? 26.312 -7.531 -21.281 1 97.56 422 SER A C 1
ATOM 3308 O O . SER A 1 422 ? 25.203 -7.578 -21.844 1 97.56 422 SER A O 1
ATOM 3310 N N . LYS A 1 423 ? 27.469 -7.387 -21.906 1 96.62 423 LYS A N 1
ATOM 3311 C CA . LYS A 1 423 ? 27.5 -7.32 -23.375 1 96.62 423 LYS A CA 1
ATOM 3312 C C . LYS A 1 423 ? 26.984 -8.617 -23.984 1 96.62 423 LYS A C 1
ATOM 3314 O O . LYS A 1 423 ? 26.281 -8.594 -25 1 96.62 423 LYS A O 1
ATOM 3319 N N . LEU A 1 424 ? 27.344 -9.656 -23.406 1 96.88 424 LEU A N 1
ATOM 3320 C CA . LEU A 1 424 ? 26.906 -10.969 -23.891 1 96.88 424 LEU A CA 1
ATOM 3321 C C . LEU A 1 424 ? 25.391 -11.07 -23.891 1 96.88 424 LEU A C 1
ATOM 3323 O O . LEU A 1 424 ? 24.797 -11.508 -24.875 1 96.88 424 LEU A O 1
ATOM 3327 N N . VAL A 1 425 ? 24.766 -10.664 -22.812 1 97 425 VAL A N 1
ATOM 3328 C CA . VAL A 1 425 ? 23.328 -10.742 -22.688 1 97 425 VAL A CA 1
ATOM 3329 C C . VAL A 1 425 ? 22.672 -9.711 -23.609 1 97 425 VAL A C 1
ATOM 3331 O O . VAL A 1 425 ? 21.625 -9.977 -24.219 1 97 425 VAL A O 1
ATOM 3334 N N . GLU A 1 426 ? 23.266 -8.555 -23.719 1 96.44 426 GLU A N 1
ATOM 3335 C CA . GLU A 1 426 ? 22.781 -7.559 -24.656 1 96.44 426 GLU A CA 1
ATOM 3336 C C . GLU A 1 426 ? 22.703 -8.133 -26.078 1 96.44 426 GLU A C 1
ATOM 3338 O O . GLU A 1 426 ? 21.703 -7.934 -26.781 1 96.44 426 GLU A O 1
ATOM 3343 N N . ASP A 1 427 ? 23.703 -8.828 -26.5 1 96.44 427 ASP A N 1
ATOM 3344 C CA . ASP A 1 427 ? 23.734 -9.43 -27.828 1 96.44 427 ASP A CA 1
ATOM 3345 C C . ASP A 1 427 ? 22.625 -10.461 -27.984 1 96.44 427 ASP A C 1
ATOM 3347 O O . ASP A 1 427 ? 22 -10.547 -29.047 1 96.44 427 ASP A O 1
ATOM 3351 N N . HIS A 1 428 ? 22.5 -11.219 -26.969 1 96.12 428 HIS A N 1
ATOM 3352 C CA . HIS A 1 428 ? 21.422 -12.211 -26.984 1 96.12 428 HIS A CA 1
ATOM 3353 C C . HIS A 1 428 ? 20.062 -11.547 -27.141 1 96.12 428 HIS A C 1
ATOM 3355 O O . HIS A 1 428 ? 19.234 -12 -27.922 1 96.12 428 HIS A O 1
ATOM 3361 N N . LEU A 1 429 ? 19.844 -10.484 -26.406 1 96 429 LEU A N 1
ATOM 3362 C CA . LEU A 1 429 ? 18.594 -9.742 -26.453 1 96 429 LEU A CA 1
ATOM 3363 C C . LEU A 1 429 ? 18.359 -9.156 -27.859 1 96 429 LEU A C 1
ATOM 3365 O O . LEU A 1 429 ? 17.25 -9.219 -28.375 1 96 429 LEU A O 1
ATOM 3369 N N . ARG A 1 430 ? 19.406 -8.68 -28.422 1 95.06 430 ARG A N 1
ATOM 3370 C CA . ARG A 1 430 ? 19.312 -8.117 -29.766 1 95.06 430 ARG A CA 1
ATOM 3371 C C . ARG A 1 430 ? 18.969 -9.203 -30.797 1 95.06 430 ARG A C 1
ATOM 3373 O O . ARG A 1 430 ? 18.125 -9 -31.656 1 95.06 430 ARG A O 1
ATOM 3380 N N . ARG A 1 431 ? 19.641 -10.289 -30.672 1 95.94 431 ARG A N 1
ATOM 3381 C CA . ARG A 1 431 ? 19.438 -11.391 -31.609 1 95.94 431 ARG A CA 1
ATOM 3382 C C . ARG A 1 431 ? 17.984 -11.891 -31.562 1 95.94 431 ARG A C 1
ATOM 3384 O O . ARG A 1 431 ? 17.422 -12.258 -32.594 1 95.94 431 ARG A O 1
ATOM 3391 N N . HIS A 1 432 ? 17.453 -11.844 -30.453 1 94.94 432 HIS A N 1
ATOM 3392 C CA . HIS A 1 432 ? 16.094 -12.375 -30.281 1 94.94 432 HIS A CA 1
ATOM 3393 C C . HIS A 1 432 ? 15.062 -11.258 -30.266 1 94.94 432 HIS A C 1
ATOM 3395 O O . HIS A 1 432 ? 13.891 -11.5 -29.969 1 94.94 432 HIS A O 1
ATOM 3401 N N . LYS A 1 433 ? 15.492 -9.984 -30.484 1 94.06 433 LYS A N 1
ATOM 3402 C CA . LYS A 1 433 ? 14.641 -8.805 -30.594 1 94.06 433 LYS A CA 1
ATOM 3403 C C . LYS A 1 433 ? 13.82 -8.594 -29.328 1 94.06 433 LYS A C 1
ATOM 3405 O O . LYS A 1 433 ? 12.609 -8.359 -29.391 1 94.06 433 LYS A O 1
ATOM 3410 N N . LEU A 1 434 ? 14.5 -8.828 -28.234 1 93.38 434 LEU A N 1
ATOM 3411 C CA . LEU A 1 434 ? 13.867 -8.602 -26.938 1 93.38 434 LEU A CA 1
ATOM 3412 C C . LEU A 1 434 ? 14.242 -7.23 -26.391 1 93.38 434 LEU A C 1
ATOM 3414 O O . LEU A 1 434 ? 15.414 -6.852 -26.406 1 93.38 434 LEU A O 1
ATOM 3418 N N . ILE A 1 435 ? 13.273 -6.52 -25.844 1 94.06 435 ILE A N 1
ATOM 3419 C CA . ILE A 1 435 ? 13.359 -5.23 -25.172 1 94.06 435 ILE A CA 1
ATOM 3420 C C . ILE A 1 435 ? 14.242 -4.281 -25.969 1 94.06 435 ILE A C 1
ATOM 3422 O O . ILE A 1 435 ? 15.117 -3.611 -25.406 1 94.06 435 ILE A O 1
ATOM 3426 N N . GLN A 1 436 ? 14.086 -4.227 -27.203 1 91.69 436 GLN A N 1
ATOM 3427 C CA . GLN A 1 436 ? 14.898 -3.416 -28.109 1 91.69 436 GLN A CA 1
ATOM 3428 C C . GLN A 1 436 ? 14.812 -1.937 -27.75 1 91.69 436 GLN A C 1
ATOM 3430 O O . GLN A 1 436 ? 15.805 -1.218 -27.812 1 91.69 436 GLN A O 1
ATOM 3435 N N . HIS A 1 437 ? 13.641 -1.554 -27.328 1 88.75 437 HIS A N 1
ATOM 3436 C CA . HIS A 1 437 ? 13.43 -0.151 -26.984 1 88.75 437 HIS A CA 1
ATOM 3437 C C . HIS A 1 437 ? 14.305 0.268 -25.812 1 88.75 437 HIS A C 1
ATOM 3439 O O . HIS A 1 437 ? 14.641 1.445 -25.672 1 88.75 437 HIS A O 1
ATOM 3445 N N . IL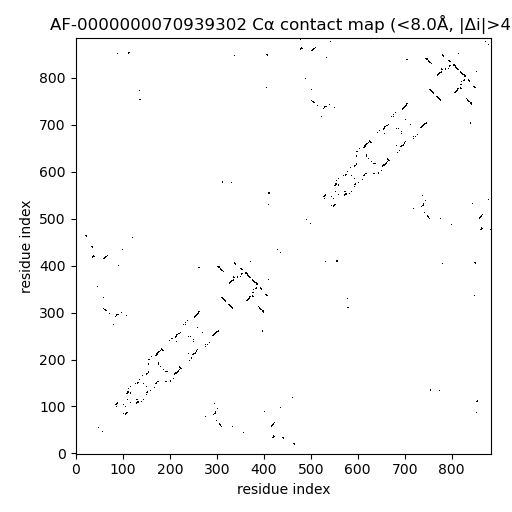E A 1 438 ? 14.672 -0.689 -24.969 1 90.31 438 ILE A N 1
ATOM 3446 C CA . ILE A 1 438 ? 15.523 -0.424 -23.812 1 90.31 438 ILE A CA 1
ATOM 3447 C C . ILE A 1 438 ? 16.984 -0.412 -24.25 1 90.31 438 ILE A C 1
ATOM 3449 O O . ILE A 1 438 ? 17.734 0.516 -23.906 1 90.31 438 ILE A O 1
ATOM 3453 N N . ILE A 1 439 ? 17.344 -1.39 -25.016 1 89.31 439 ILE A N 1
ATOM 3454 C CA . ILE A 1 439 ? 18.75 -1.574 -25.391 1 89.31 439 ILE A CA 1
ATOM 3455 C C . ILE A 1 439 ? 19.172 -0.454 -26.328 1 89.31 439 ILE A C 1
ATOM 3457 O O . ILE A 1 439 ? 20.328 -0.025 -26.312 1 89.31 439 ILE A O 1
ATOM 3461 N N . ASP A 1 440 ? 18.188 0.048 -27.078 1 85.19 440 ASP A N 1
ATOM 3462 C CA . ASP A 1 440 ? 18.516 1.089 -28.047 1 85.19 440 ASP A CA 1
ATOM 3463 C C . ASP A 1 440 ? 18.562 2.463 -27.391 1 85.19 440 ASP A C 1
ATOM 3465 O O . ASP A 1 440 ? 19 3.439 -28 1 85.19 440 ASP A O 1
ATOM 3469 N N . SER A 1 441 ? 18.141 2.582 -26.156 1 72.5 441 SER A N 1
ATOM 3470 C CA . SER A 1 441 ? 18.172 3.855 -25.453 1 72.5 441 SER A CA 1
ATOM 3471 C C . SER A 1 441 ? 19.562 4.145 -24.891 1 72.5 441 SER A C 1
ATOM 3473 O O . SER A 1 441 ? 19.812 5.227 -24.359 1 72.5 441 SER A O 1
ATOM 3475 N N . ALA A 1 442 ? 20.484 3.285 -24.938 1 63.47 442 ALA A N 1
ATOM 3476 C CA . ALA A 1 442 ? 21.859 3.477 -24.453 1 63.47 442 ALA A CA 1
ATOM 3477 C C . ALA A 1 442 ? 22.578 4.559 -25.266 1 63.47 442 ALA A C 1
ATOM 3479 O O . ALA A 1 442 ? 22.375 4.684 -26.469 1 63.47 442 ALA A O 1
ATOM 3480 N N . MET B 1 1 ? 28 -36.281 -42.812 1 24.95 1 MET B N 1
ATOM 3481 C CA . MET B 1 1 ? 26.844 -35.594 -43.406 1 24.95 1 MET B CA 1
ATOM 3482 C C . MET B 1 1 ? 26.297 -34.531 -42.438 1 24.95 1 MET B C 1
ATOM 3484 O O . MET B 1 1 ? 26.094 -34.812 -41.25 1 24.95 1 MET B O 1
ATOM 3488 N N . GLY B 1 2 ? 26.391 -33.281 -42.844 1 24.28 2 GLY B N 1
ATOM 3489 C CA . GLY B 1 2 ? 26.547 -31.969 -42.219 1 24.28 2 GLY B CA 1
ATOM 3490 C C . GLY B 1 2 ? 25.25 -31.453 -41.594 1 24.28 2 GLY B C 1
ATOM 3491 O O . GLY B 1 2 ? 24.203 -31.516 -42.219 1 24.28 2 GLY B O 1
ATOM 3492 N N . LYS B 1 3 ? 25.188 -31.531 -40.281 1 25.05 3 LYS B N 1
ATOM 3493 C CA . LYS B 1 3 ? 24.031 -31.328 -39.406 1 25.05 3 LYS B CA 1
ATOM 3494 C C . LYS B 1 3 ? 23.391 -29.969 -39.625 1 25.05 3 LYS B C 1
ATOM 3496 O O . LYS B 1 3 ? 24.016 -28.938 -39.375 1 25.05 3 LYS B O 1
ATOM 3501 N N . GLU B 1 4 ? 22.703 -29.781 -40.812 1 20.73 4 GLU B N 1
ATOM 3502 C CA . GLU B 1 4 ? 22.234 -28.469 -41.25 1 20.73 4 GLU B CA 1
ATOM 3503 C C . GLU B 1 4 ? 21.359 -27.828 -40.188 1 20.73 4 GLU B C 1
ATOM 3505 O O . GLU B 1 4 ? 20.547 -28.516 -39.531 1 20.73 4 GLU B O 1
ATOM 3510 N N . ALA B 1 5 ? 21.781 -26.547 -39.844 1 24.83 5 ALA B N 1
ATOM 3511 C CA . ALA B 1 5 ? 21.375 -25.531 -38.875 1 24.83 5 ALA B CA 1
ATOM 3512 C C . ALA B 1 5 ? 19.922 -25.109 -39.094 1 24.83 5 ALA B C 1
ATOM 3514 O O . ALA B 1 5 ? 19.578 -24.609 -40.156 1 24.83 5 ALA B O 1
ATOM 3515 N N . VAL B 1 6 ? 18.938 -26 -38.656 1 22.55 6 VAL B N 1
ATOM 3516 C CA . VAL B 1 6 ? 17.547 -25.656 -38.906 1 22.55 6 VAL B CA 1
ATOM 3517 C C . VAL B 1 6 ? 17.297 -24.188 -38.562 1 22.55 6 VAL B C 1
ATOM 3519 O O . VAL B 1 6 ? 17.625 -23.766 -37.438 1 22.55 6 VAL B O 1
ATOM 3522 N N . SER B 1 7 ? 17.281 -23.359 -39.531 1 23.03 7 SER B N 1
ATOM 3523 C CA . SER B 1 7 ? 17.094 -21.922 -39.656 1 23.03 7 SER B CA 1
ATOM 3524 C C . SER B 1 7 ? 15.766 -21.484 -39.062 1 23.03 7 SER B C 1
ATOM 3526 O O . SER B 1 7 ? 14.727 -22.094 -39.312 1 23.03 7 SER B O 1
ATOM 3528 N N . TRP B 1 8 ? 15.82 -20.922 -37.812 1 21.67 8 TRP B N 1
ATOM 3529 C CA . TRP B 1 8 ? 14.758 -20.375 -37 1 21.67 8 TRP B CA 1
ATOM 3530 C C . TRP B 1 8 ? 13.953 -19.328 -37.75 1 21.67 8 TRP B C 1
ATOM 3532 O O . TRP B 1 8 ? 14.523 -18.453 -38.406 1 21.67 8 TRP B O 1
ATOM 3542 N N . PRO B 1 9 ? 12.828 -19.781 -38.312 1 20.83 9 PRO B N 1
ATOM 3543 C CA . PRO B 1 9 ? 12.047 -18.953 -39.219 1 20.83 9 PRO B CA 1
ATOM 3544 C C . PRO B 1 9 ? 11.844 -17.531 -38.688 1 20.83 9 PRO B C 1
ATOM 3546 O O . PRO B 1 9 ? 11.977 -17.281 -37.5 1 20.83 9 PRO B O 1
ATOM 3549 N N . ALA B 1 10 ? 11.344 -16.547 -39.781 1 21.47 10 ALA B N 1
ATOM 3550 C CA . ALA B 1 10 ? 11.227 -15.109 -39.969 1 21.47 10 ALA B CA 1
ATOM 3551 C C . ALA B 1 10 ? 10.32 -14.477 -38.906 1 21.47 10 ALA B C 1
ATOM 3553 O O . ALA B 1 10 ? 9.516 -15.172 -38.281 1 21.47 10 ALA B O 1
ATOM 3554 N N . THR B 1 11 ? 9.984 -13.203 -39.125 1 21.12 11 THR B N 1
ATOM 3555 C CA . THR B 1 11 ? 9.797 -11.859 -38.562 1 21.12 11 THR B CA 1
ATOM 3556 C C . THR B 1 11 ? 8.336 -11.617 -38.219 1 21.12 11 THR B C 1
ATOM 3558 O O . THR B 1 11 ? 7.473 -11.609 -39.094 1 21.12 11 THR B O 1
ATOM 3561 N N . VAL B 1 12 ? 7.707 -12.281 -37.344 1 24.5 12 VAL B N 1
ATOM 3562 C CA . VAL B 1 12 ? 6.316 -11.883 -37.125 1 24.5 12 VAL B CA 1
ATOM 3563 C C . VAL B 1 12 ? 6.234 -10.375 -36.906 1 24.5 12 VAL B C 1
ATOM 3565 O O . VAL B 1 12 ? 7.016 -9.828 -36.125 1 24.5 12 VAL B O 1
ATOM 3568 N N . HIS B 1 13 ? 5.711 -9.633 -37.875 1 21.09 13 HIS B N 1
ATOM 3569 C CA . HIS B 1 13 ? 5.457 -8.195 -37.906 1 21.09 13 HIS B CA 1
ATOM 3570 C C . HIS B 1 13 ? 4.609 -7.766 -36.719 1 21.09 13 HIS B C 1
ATOM 3572 O O . HIS B 1 13 ? 3.604 -8.406 -36.375 1 21.09 13 HIS B O 1
ATOM 3578 N N . ALA B 1 14 ? 5.195 -7.051 -35.781 1 24.34 14 ALA B N 1
ATOM 3579 C CA . ALA B 1 14 ? 4.695 -6.414 -34.562 1 24.34 14 ALA B CA 1
ATOM 3580 C C . ALA B 1 14 ? 3.529 -5.48 -34.875 1 24.34 14 ALA B C 1
ATOM 3582 O O . ALA B 1 14 ? 3.719 -4.418 -35.469 1 24.34 14 ALA B O 1
ATOM 3583 N N . ASN B 1 15 ? 2.361 -6 -35.375 1 25.62 15 ASN B N 1
ATOM 3584 C CA . ASN B 1 15 ? 1.268 -5.035 -35.438 1 25.62 15 ASN B CA 1
ATOM 3585 C C . ASN B 1 15 ? 1.114 -4.289 -34.094 1 25.62 15 ASN B C 1
ATOM 3587 O O . ASN B 1 15 ? 1.283 -4.875 -33.031 1 25.62 15 ASN B O 1
ATOM 3591 N N . GLY B 1 16 ? 1.268 -3.014 -34.031 1 25.14 16 GLY B N 1
ATOM 3592 C CA . GLY B 1 16 ? 1.271 -1.99 -33 1 25.14 16 GLY B CA 1
ATOM 3593 C C . GLY B 1 16 ? 0.039 -2.031 -32.125 1 25.14 16 GLY B C 1
ATOM 3594 O O . GLY B 1 16 ? -1.047 -1.627 -32.531 1 25.14 16 GLY B O 1
ATOM 3595 N N . ILE B 1 17 ? -0.248 -3.111 -31.438 1 27.86 17 ILE B N 1
ATOM 3596 C CA . ILE B 1 17 ? -1.382 -3.031 -30.531 1 27.86 17 ILE B CA 1
ATOM 3597 C C . ILE B 1 17 ? -1.248 -1.789 -29.656 1 27.86 17 ILE B C 1
ATOM 3599 O O . ILE B 1 17 ? -0.229 -1.601 -28.984 1 27.86 17 ILE B O 1
ATOM 3603 N N . HIS B 1 18 ? -2.023 -0.841 -30.047 1 27.98 18 HIS B N 1
ATOM 3604 C CA . HIS B 1 18 ? -2.17 0.411 -29.312 1 27.98 18 HIS B CA 1
ATOM 3605 C C . HIS B 1 18 ? -2.559 0.155 -27.859 1 27.98 18 HIS B C 1
ATOM 3607 O O . HIS B 1 18 ? -3.641 -0.369 -27.594 1 27.98 18 HIS B O 1
ATOM 3613 N N . HIS B 1 19 ? -1.726 -0.431 -27.156 1 29.78 19 HIS B N 1
ATOM 3614 C CA . HIS B 1 19 ? -1.937 -0.527 -25.703 1 29.78 19 HIS B CA 1
ATOM 3615 C C . HIS B 1 19 ? -2.439 0.793 -25.141 1 29.78 19 HIS B C 1
ATOM 3617 O O . HIS B 1 19 ? -1.789 1.829 -25.297 1 29.78 19 HIS B O 1
ATOM 3623 N N . LYS B 1 20 ? -3.791 0.731 -24.953 1 34.53 20 LYS B N 1
ATOM 3624 C CA . LYS B 1 20 ? -4.332 1.948 -24.359 1 34.53 20 LYS B CA 1
ATOM 3625 C C . LYS B 1 20 ? -3.539 2.354 -23.125 1 34.53 20 LYS B C 1
ATOM 3627 O O . LYS B 1 20 ? -3.127 1.499 -22.328 1 34.53 20 LYS B O 1
ATOM 3632 N N . THR B 1 21 ? -3.01 3.359 -23.141 1 30.5 21 THR B N 1
ATOM 3633 C CA . THR B 1 21 ? -2.234 3.906 -22.031 1 30.5 21 THR B CA 1
ATOM 3634 C C . THR B 1 21 ? -3.066 3.938 -20.75 1 30.5 21 THR B C 1
ATOM 3636 O O . THR B 1 21 ? -4.297 3.887 -20.797 1 30.5 21 THR B O 1
ATOM 3639 N N . ALA B 1 22 ? -2.617 3.723 -19.688 1 33.59 22 ALA B N 1
ATOM 3640 C CA . ALA B 1 22 ? -3.305 3.832 -18.406 1 33.59 22 ALA B CA 1
ATOM 3641 C C . ALA B 1 22 ? -4.176 5.086 -18.344 1 33.59 22 ALA B C 1
ATOM 3643 O O . ALA B 1 22 ? -5.227 5.094 -17.703 1 33.59 22 ALA B O 1
ATOM 3644 N N . GLU B 1 23 ? -3.748 6.039 -19 1 34.06 23 GLU B N 1
ATOM 3645 C CA . GLU B 1 23 ? -4.527 7.266 -19.141 1 34.06 23 GLU B CA 1
ATOM 3646 C C . GLU B 1 23 ? -5.781 7.035 -19.984 1 34.06 23 GLU B C 1
ATOM 3648 O O . GLU B 1 23 ? -6.852 7.551 -19.656 1 34.06 23 GLU B O 1
ATOM 3653 N N . GLN B 1 24 ? -5.609 6.332 -21.094 1 36.66 24 GLN B N 1
ATOM 3654 C CA . GLN B 1 24 ? -6.805 6.012 -21.875 1 36.66 24 GLN B CA 1
ATOM 3655 C C . GLN B 1 24 ? -7.75 5.117 -21.078 1 36.66 24 GLN B C 1
ATOM 3657 O O . GLN B 1 24 ? -8.969 5.301 -21.125 1 36.66 24 GLN B O 1
ATOM 3662 N N . LEU B 1 25 ? -7.129 4.273 -20.344 1 34.06 25 LEU B N 1
ATOM 3663 C CA . LEU B 1 25 ? -7.988 3.455 -19.5 1 34.06 25 LEU B CA 1
ATOM 3664 C C . LEU B 1 25 ? -8.539 4.27 -18.328 1 34.06 25 LEU B C 1
ATOM 3666 O O . LEU B 1 25 ? -9.711 4.145 -17.984 1 34.06 25 LEU B O 1
ATOM 3670 N N . HIS B 1 26 ? -7.711 5.105 -17.609 1 33.94 26 HIS B N 1
ATOM 3671 C CA . HIS B 1 26 ? -8.219 6.035 -16.609 1 33.94 26 HIS B CA 1
ATOM 3672 C C . HIS B 1 26 ? -9.211 7.016 -17.219 1 33.94 26 HIS B C 1
ATOM 3674 O O . HIS B 1 26 ? -10.266 7.285 -16.625 1 33.94 26 HIS B O 1
ATOM 3680 N N . GLN B 1 27 ? -8.891 7.641 -18.312 1 35.28 27 GLN B N 1
ATOM 3681 C CA . GLN B 1 27 ? -9.867 8.469 -19.016 1 35.28 27 GLN B CA 1
ATOM 3682 C C . GLN B 1 27 ? -11.094 7.652 -19.406 1 35.28 27 GLN B C 1
ATOM 3684 O O . GLN B 1 27 ? -12.219 8.164 -19.406 1 35.28 27 GLN B O 1
ATOM 3689 N N . ASP B 1 28 ? -10.859 6.562 -19.859 1 35.84 28 ASP B N 1
ATOM 3690 C CA . ASP B 1 28 ? -12.031 5.719 -20.094 1 35.84 28 ASP B CA 1
ATOM 3691 C C . ASP B 1 28 ? -12.789 5.449 -18.812 1 35.84 28 ASP B C 1
ATOM 3693 O O . ASP B 1 28 ? -14.016 5.336 -18.812 1 35.84 28 ASP B O 1
ATOM 3697 N N . ILE B 1 29 ? -12.031 5.355 -17.688 1 36.19 29 ILE B N 1
ATOM 3698 C CA . ILE B 1 29 ? -12.734 5.227 -16.406 1 36.19 29 ILE B CA 1
ATOM 3699 C C . ILE B 1 29 ? -13.367 6.562 -16.031 1 36.19 29 ILE B C 1
ATOM 3701 O O . ILE B 1 29 ? -14.445 6.598 -15.438 1 36.19 29 ILE B O 1
ATOM 3705 N N . MET B 1 30 ? -12.617 7.629 -16.25 1 37.22 30 MET B N 1
ATOM 3706 C CA . MET B 1 30 ? -13.352 8.859 -16 1 37.22 30 MET B CA 1
ATOM 3707 C C . MET B 1 30 ? -14.57 8.969 -16.922 1 37.22 30 MET B C 1
ATOM 3709 O O . MET B 1 30 ? -15.367 9.898 -16.797 1 37.22 30 MET B O 1
ATOM 3713 N N . ARG B 1 31 ? -14.445 8.438 -18.031 1 38.47 31 ARG B N 1
ATOM 3714 C CA . ARG B 1 31 ? -15.641 8.586 -18.844 1 38.47 31 ARG B CA 1
ATOM 3715 C C . ARG B 1 31 ? -16.844 7.918 -18.188 1 38.47 31 ARG B C 1
ATOM 3717 O O . ARG B 1 31 ? -17.953 8 -18.703 1 38.47 31 ARG B O 1
ATOM 3724 N N . ASP B 1 32 ? -16.484 6.977 -17.391 1 46.09 32 ASP B N 1
ATOM 3725 C CA . ASP B 1 32 ? -17.766 6.543 -16.828 1 46.09 32 ASP B CA 1
ATOM 3726 C C . ASP B 1 32 ? -18.375 7.629 -15.938 1 46.09 32 ASP B C 1
ATOM 3728 O O . ASP B 1 32 ? -17.672 8.203 -15.102 1 46.09 32 ASP B O 1
ATOM 3732 N N . ALA B 1 33 ? -19.438 8.242 -16.297 1 53.88 33 ALA B N 1
ATOM 3733 C CA . ALA B 1 33 ? -20.312 9.281 -15.758 1 53.88 33 ALA B CA 1
ATOM 3734 C C . ALA B 1 33 ? -20.281 9.281 -14.234 1 53.88 33 ALA B C 1
ATOM 3736 O O . ALA B 1 33 ? -20.594 8.273 -13.602 1 53.88 33 ALA B O 1
ATOM 3737 N N . VAL B 1 34 ? -19.438 10.273 -13.664 1 75.75 34 VAL B N 1
ATOM 3738 C CA . VAL B 1 34 ? -19.562 10.492 -12.227 1 75.75 34 VAL B CA 1
ATOM 3739 C C . VAL B 1 34 ? -21.031 10.477 -11.828 1 75.75 34 VAL B C 1
ATOM 3741 O O . VAL B 1 34 ? -21.875 11.117 -12.477 1 75.75 34 VAL B O 1
ATOM 3744 N N . LYS B 1 35 ? -21.359 9.633 -10.992 1 87.81 35 LYS B N 1
ATOM 3745 C CA . LYS B 1 35 ? -22.734 9.531 -10.516 1 87.81 35 LYS B CA 1
ATOM 3746 C C . LYS B 1 35 ? -22.953 10.406 -9.289 1 87.81 35 LYS B C 1
ATOM 3748 O O . LYS B 1 35 ? -22.078 10.508 -8.422 1 87.81 35 LYS B O 1
ATOM 3753 N N . PHE B 1 36 ? -24.109 11.125 -9.359 1 94.19 36 PHE B N 1
ATOM 3754 C CA . PHE B 1 36 ? -24.516 12.016 -8.289 1 94.19 36 PHE B CA 1
ATOM 3755 C C . PHE B 1 36 ? -25.969 11.758 -7.887 1 94.19 36 PHE B C 1
ATOM 3757 O O . PHE B 1 36 ? -26.812 11.477 -8.742 1 94.19 36 PHE B O 1
ATOM 3764 N N . SER B 1 37 ? -26.234 11.812 -6.57 1 94.69 37 SER B N 1
ATOM 3765 C CA . SER B 1 37 ? -27.578 11.57 -6.078 1 94.69 37 SER B CA 1
ATOM 3766 C C . SER B 1 37 ? -27.875 12.43 -4.848 1 94.69 37 SER B C 1
ATOM 3768 O O . SER B 1 37 ? -26.953 12.867 -4.152 1 94.69 37 SER B O 1
ATOM 3770 N N . ASN B 1 38 ? -29.141 12.703 -4.613 1 96.5 38 ASN B N 1
ATOM 3771 C CA . ASN B 1 38 ? -29.562 13.367 -3.385 1 96.5 38 ASN B CA 1
ATOM 3772 C C . ASN B 1 38 ? -29.984 12.359 -2.314 1 96.5 38 ASN B C 1
ATOM 3774 O O . ASN B 1 38 ? -30.281 12.742 -1.182 1 96.5 38 ASN B O 1
ATOM 3778 N N . ALA B 1 39 ? -29.891 11.117 -2.643 1 95.62 39 ALA B N 1
ATOM 3779 C CA . ALA B 1 39 ? -30.266 10.07 -1.698 1 95.62 39 ALA B CA 1
ATOM 3780 C C . ALA B 1 39 ? -29.172 9.859 -0.654 1 95.62 39 ALA B C 1
ATOM 3782 O O . ALA B 1 39 ? -28.016 10.203 -0.882 1 95.62 39 ALA B O 1
ATOM 3783 N N . GLN B 1 40 ? -29.656 9.336 0.484 1 96.31 40 GLN B N 1
ATOM 3784 C CA . GLN B 1 40 ? -28.672 8.945 1.494 1 96.31 40 GLN B CA 1
ATOM 3785 C C . GLN B 1 40 ? -27.734 7.875 0.958 1 96.31 40 GLN B C 1
ATOM 3787 O O . GLN B 1 40 ? -28.078 7.141 0.031 1 96.31 40 GLN B O 1
ATOM 3792 N N . PRO B 1 41 ? -26.516 7.785 1.533 1 95.88 41 PRO B N 1
ATOM 3793 C CA . PRO B 1 41 ? -25.484 6.902 0.979 1 95.88 41 PRO B CA 1
ATOM 3794 C C . PRO B 1 41 ? -25.969 5.465 0.812 1 95.88 41 PRO B C 1
ATOM 3796 O O . PRO B 1 41 ? -25.781 4.871 -0.253 1 95.88 41 PRO B O 1
ATOM 3799 N N . ARG B 1 42 ? -26.562 4.906 1.786 1 96.31 42 ARG B N 1
ATOM 3800 C CA . ARG B 1 42 ? -27.016 3.52 1.721 1 96.31 42 ARG B CA 1
ATOM 3801 C C . ARG B 1 42 ? -28.094 3.346 0.657 1 96.31 42 ARG B C 1
ATOM 3803 O O . ARG B 1 42 ? -28.062 2.391 -0.122 1 96.31 42 ARG B O 1
ATOM 3810 N N . THR B 1 43 ? -29.047 4.281 0.647 1 96.19 43 THR B N 1
ATOM 3811 C CA . THR B 1 43 ? -30.109 4.23 -0.345 1 96.19 43 THR B CA 1
ATOM 3812 C C . THR B 1 43 ? -29.547 4.359 -1.756 1 96.19 43 THR B C 1
ATOM 3814 O O . THR B 1 43 ? -29.969 3.645 -2.668 1 96.19 43 THR B O 1
ATOM 3817 N N . PHE B 1 44 ? -28.672 5.297 -1.886 1 95.19 44 PHE B N 1
ATOM 3818 C CA . PHE B 1 44 ? -28 5.48 -3.17 1 95.19 44 PHE B CA 1
ATOM 3819 C C . PHE B 1 44 ? -27.312 4.191 -3.617 1 95.19 44 PHE B C 1
ATOM 3821 O O . PHE B 1 44 ? -27.453 3.777 -4.77 1 95.19 44 PHE B O 1
ATOM 3828 N N . ALA B 1 45 ? -26.594 3.529 -2.711 1 95.12 45 ALA B N 1
ATOM 3829 C CA . ALA B 1 45 ? -25.906 2.281 -3.02 1 95.12 45 ALA B CA 1
ATOM 3830 C C . ALA B 1 45 ? -26.891 1.183 -3.395 1 95.12 45 ALA B C 1
ATOM 3832 O O . ALA B 1 45 ? -26.625 0.384 -4.297 1 95.12 45 ALA B O 1
ATOM 3833 N N . GLN B 1 46 ? -28 1.1 -2.686 1 94.75 46 GLN B N 1
ATOM 3834 C CA . GLN B 1 46 ? -29.031 0.118 -3.006 1 94.75 46 GLN B CA 1
ATOM 3835 C C . GLN B 1 46 ? -29.562 0.327 -4.418 1 94.75 46 GLN B C 1
ATOM 3837 O O . GLN B 1 46 ? -29.781 -0.637 -5.156 1 94.75 46 GLN B O 1
ATOM 3842 N N . GLN B 1 47 ? -29.734 1.588 -4.773 1 92.5 47 GLN B N 1
ATOM 3843 C CA . GLN B 1 47 ? -30.203 1.917 -6.113 1 92.5 47 GLN B CA 1
ATOM 3844 C C . GLN B 1 47 ? -29.188 1.504 -7.172 1 92.5 47 GLN B C 1
ATOM 3846 O O . GLN B 1 47 ? -29.547 0.94 -8.203 1 92.5 47 GLN B O 1
ATOM 3851 N N . LEU B 1 48 ? -27.969 1.787 -6.914 1 90.12 48 LEU B N 1
ATOM 3852 C CA . LEU B 1 48 ? -26.922 1.474 -7.867 1 90.12 48 LEU B CA 1
ATOM 3853 C C . LEU B 1 48 ? -26.75 -0.035 -8.016 1 90.12 48 LEU B C 1
ATOM 3855 O O . LEU B 1 48 ? -26.453 -0.528 -9.109 1 90.12 48 LEU B O 1
ATOM 3859 N N . SER B 1 49 ? -26.844 -0.705 -6.922 1 87.75 49 SER B N 1
ATOM 3860 C CA . SER B 1 49 ? -26.578 -2.139 -6.922 1 87.75 49 SER B CA 1
ATOM 3861 C C . SER B 1 49 ? -27.734 -2.922 -7.531 1 87.75 49 SER B C 1
ATOM 3863 O O . SER B 1 49 ? -27.562 -4.078 -7.922 1 87.75 49 SER B O 1
ATOM 3865 N N . THR B 1 50 ? -28.953 -2.344 -7.574 1 82.56 50 THR B N 1
ATOM 3866 C CA . THR B 1 50 ? -30.141 -3.047 -8.078 1 82.56 50 THR B CA 1
ATOM 3867 C C . THR B 1 50 ? -30.453 -2.619 -9.508 1 82.56 50 THR B C 1
ATOM 3869 O O . THR B 1 50 ? -31.156 -3.326 -10.227 1 82.56 50 THR B O 1
ATOM 3872 N N . GLN B 1 51 ? -30.359 -1.242 -9.828 1 66.06 51 GLN B N 1
ATOM 3873 C CA . GLN B 1 51 ? -30.719 -0.73 -11.148 1 66.06 51 GLN B CA 1
ATOM 3874 C C . GLN B 1 51 ? -29.922 -1.428 -12.25 1 66.06 51 GLN B C 1
ATOM 3876 O O . GLN B 1 51 ? -30.359 -1.497 -13.398 1 66.06 51 GLN B O 1
ATOM 3881 N N . GLY B 1 52 ? -28.672 -1.554 -12.07 1 53.97 52 GLY B N 1
ATOM 3882 C CA . GLY B 1 52 ? -27.906 -2.027 -13.211 1 53.97 52 GLY B CA 1
ATOM 3883 C C . GLY B 1 52 ? -28.188 -3.473 -13.57 1 53.97 52 GLY B C 1
ATOM 3884 O O . GLY B 1 52 ? -28.562 -4.27 -12.703 1 53.97 52 GLY B O 1
ATOM 3885 N N . GLY B 1 53 ? -28.641 -3.688 -14.727 1 46.94 53 GLY B N 1
ATOM 3886 C CA . GLY B 1 53 ? -28.672 -5.043 -15.258 1 46.94 53 GLY B CA 1
ATOM 3887 C C . GLY B 1 53 ? -27.562 -5.918 -14.742 1 46.94 53 GLY B C 1
ATOM 3888 O O . GLY B 1 53 ? -26.625 -5.43 -14.094 1 46.94 53 GLY B O 1
ATOM 3889 N N . LYS B 1 54 ? -27.766 -7.359 -14.859 1 46 54 LYS B N 1
ATOM 3890 C CA . LYS B 1 54 ? -26.969 -8.484 -14.375 1 46 54 LYS B CA 1
ATOM 3891 C C . LYS B 1 54 ? -25.484 -8.117 -14.32 1 46 54 LYS B C 1
ATOM 3893 O O . LYS B 1 54 ? -24.766 -8.547 -13.422 1 46 54 LYS B O 1
ATOM 3898 N N . ASP B 1 55 ? -24.875 -7.516 -15.297 1 44.66 55 ASP B N 1
ATOM 3899 C CA . ASP B 1 55 ? -23.453 -7.562 -15.617 1 44.66 55 ASP B CA 1
ATOM 3900 C C . ASP B 1 55 ? -22.734 -6.309 -15.125 1 44.66 55 ASP B C 1
ATOM 3902 O O . ASP B 1 55 ? -21.5 -6.203 -15.227 1 44.66 55 ASP B O 1
ATOM 3906 N N . ASP B 1 56 ? -23.438 -5.172 -14.391 1 52.59 56 ASP B N 1
ATOM 3907 C CA . ASP B 1 56 ? -22.719 -3.936 -14.672 1 52.59 56 ASP B CA 1
ATOM 3908 C C . ASP B 1 56 ? -21.906 -3.484 -13.469 1 52.59 56 ASP B C 1
ATOM 3910 O O . ASP B 1 56 ? -20.766 -3.008 -13.609 1 52.59 56 ASP B O 1
ATOM 3914 N N . LEU B 1 57 ? -22.516 -3.484 -12.18 1 60.41 57 LEU B N 1
ATOM 3915 C CA . LEU B 1 57 ? -21.625 -2.889 -11.188 1 60.41 57 LEU B CA 1
ATOM 3916 C C . LEU B 1 57 ? -20.766 -3.955 -10.523 1 60.41 57 LEU B C 1
ATOM 3918 O O . LEU B 1 57 ? -21.234 -4.676 -9.633 1 60.41 57 LEU B O 1
ATOM 3922 N N . GLU B 1 58 ? -19.578 -4.164 -11.016 1 80.94 58 GLU B N 1
ATOM 3923 C CA . GLU B 1 58 ? -18.703 -5.238 -10.562 1 80.94 58 GLU B CA 1
ATOM 3924 C C . GLU B 1 58 ? -17.562 -4.695 -9.703 1 80.94 58 GLU B C 1
ATOM 3926 O O . GLU B 1 58 ? -16.969 -5.434 -8.914 1 80.94 58 GLU B O 1
ATOM 3931 N N . HIS B 1 59 ? -17.516 -3.414 -9.727 1 89.75 59 HIS B N 1
ATOM 3932 C CA . HIS B 1 59 ? -16.422 -2.834 -8.953 1 89.75 59 HIS B CA 1
ATOM 3933 C C . HIS B 1 59 ? -16.922 -2.326 -7.602 1 89.75 59 HIS B C 1
ATOM 3935 O O . HIS B 1 59 ? -18.047 -1.864 -7.484 1 89.75 59 HIS B O 1
ATOM 3941 N N . PRO B 1 60 ? -16.125 -2.506 -6.574 1 95.75 60 PRO B N 1
ATOM 3942 C CA . PRO B 1 60 ? -16.438 -1.767 -5.352 1 95.75 60 PRO B CA 1
ATOM 3943 C C . PRO B 1 60 ? -16.516 -0.259 -5.578 1 95.75 60 PRO B C 1
ATOM 3945 O O . PRO B 1 60 ? -16.016 0.245 -6.586 1 95.75 60 PRO B O 1
ATOM 3948 N N . PHE B 1 61 ? -17.234 0.436 -4.672 1 96.12 61 PHE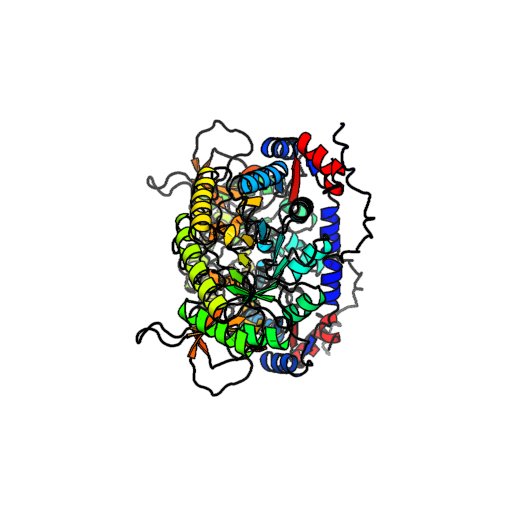 B N 1
ATOM 3949 C CA . PHE B 1 61 ? -17.312 1.879 -4.867 1 96.12 61 PHE B CA 1
ATOM 3950 C C . PHE B 1 61 ? -17.531 2.59 -3.535 1 96.12 61 PHE B C 1
ATOM 3952 O O . PHE B 1 61 ? -18.047 2.002 -2.584 1 96.12 61 PHE B O 1
ATOM 3959 N N . TYR B 1 62 ? -17.094 3.826 -3.482 1 97.5 62 TYR B N 1
ATOM 3960 C CA . TYR B 1 62 ? -17.359 4.746 -2.383 1 97.5 62 TYR B CA 1
ATOM 3961 C C . TYR B 1 62 ? -18.562 5.637 -2.693 1 97.5 62 TYR B C 1
ATOM 3963 O O . TYR B 1 62 ? -18.75 6.062 -3.838 1 97.5 62 TYR B O 1
ATOM 3971 N N . VAL B 1 63 ? -19.312 5.906 -1.711 1 97.75 63 VAL B N 1
ATOM 3972 C CA . VAL B 1 63 ? -20.234 7.047 -1.751 1 97.75 63 VAL B CA 1
ATOM 3973 C C . VAL B 1 63 ? -19.703 8.164 -0.85 1 97.75 63 VAL B C 1
ATOM 3975 O O . VAL B 1 63 ? -19.516 7.961 0.353 1 97.75 63 VAL B O 1
ATOM 3978 N N . VAL B 1 64 ? -19.469 9.258 -1.424 1 98.44 64 VAL B N 1
ATOM 3979 C CA . VAL B 1 64 ? -18.984 10.422 -0.684 1 98.44 64 VAL B CA 1
ATOM 3980 C C . VAL B 1 64 ? -20.172 11.32 -0.33 1 98.44 64 VAL B C 1
ATOM 3982 O O . VAL B 1 64 ? -20.859 11.82 -1.217 1 98.44 64 VAL B O 1
ATOM 3985 N N . ASP B 1 65 ? -20.328 11.539 0.923 1 98.56 65 ASP B N 1
ATOM 3986 C CA . ASP B 1 65 ? -21.391 12.398 1.432 1 98.56 65 ASP B CA 1
ATOM 3987 C C . ASP B 1 65 ? -20.891 13.82 1.662 1 98.56 65 ASP B C 1
ATOM 3989 O O . ASP B 1 65 ? -20.328 14.125 2.721 1 98.56 65 ASP B O 1
ATOM 3993 N N . ILE B 1 66 ? -21.266 14.711 0.802 1 98.44 66 ILE B N 1
ATOM 3994 C CA . ILE B 1 66 ? -20.75 16.078 0.846 1 98.44 66 ILE B CA 1
ATOM 3995 C C . ILE B 1 66 ? -21.391 16.828 2.012 1 98.44 66 ILE B C 1
ATOM 3997 O O . ILE B 1 66 ? -20.766 17.719 2.598 1 98.44 66 ILE B O 1
ATOM 4001 N N . ASP B 1 67 ? -22.625 16.453 2.418 1 98.44 67 ASP B N 1
ATOM 4002 C CA . ASP B 1 67 ? -23.266 17.062 3.59 1 98.44 67 ASP B CA 1
ATOM 4003 C C . ASP B 1 67 ? -22.375 16.906 4.828 1 98.44 67 ASP B C 1
ATOM 4005 O O . ASP B 1 67 ? -22.312 17.812 5.66 1 98.44 67 ASP B O 1
ATOM 4009 N N . ASP B 1 68 ? -21.766 15.773 4.895 1 98.44 68 ASP B N 1
ATOM 4010 C CA . ASP B 1 68 ? -20.938 15.469 6.066 1 98.44 68 ASP B CA 1
ATOM 4011 C C . ASP B 1 68 ? -19.734 16.406 6.152 1 98.44 68 ASP B C 1
ATOM 4013 O O . ASP B 1 68 ? -19.328 16.797 7.25 1 98.44 68 ASP B O 1
ATOM 4017 N N . LEU B 1 69 ? -19.141 16.797 5.055 1 98.44 69 LEU B N 1
ATOM 4018 C CA . LEU B 1 69 ? -18.031 17.75 5.035 1 98.44 69 LEU B CA 1
ATOM 4019 C C . LEU B 1 69 ? -18.453 19.094 5.617 1 98.44 69 LEU B C 1
ATOM 4021 O O . LEU B 1 69 ? -17.75 19.656 6.465 1 98.44 69 LEU B O 1
ATOM 4025 N N . PHE B 1 70 ? -19.594 19.547 5.203 1 98.25 70 PHE B N 1
ATOM 4026 C CA . PHE B 1 70 ? -20.078 20.844 5.684 1 98.25 70 PHE B CA 1
ATOM 4027 C C . PHE B 1 70 ? -20.438 20.766 7.16 1 98.25 70 PHE B C 1
ATOM 4029 O O . PHE B 1 70 ? -20.203 21.703 7.914 1 98.25 70 PHE B O 1
ATOM 4036 N N . TYR B 1 71 ? -21.016 19.641 7.492 1 98.12 71 TYR B N 1
ATOM 4037 C CA . TYR B 1 71 ? -21.344 19.438 8.898 1 98.12 71 TYR B CA 1
ATOM 4038 C C . TYR B 1 71 ? -20.109 19.531 9.766 1 98.12 71 TYR B C 1
ATOM 4040 O O . TYR B 1 71 ? -20.109 20.203 10.812 1 98.12 71 TYR B O 1
ATOM 4048 N N . ARG B 1 72 ? -19.016 18.891 9.375 1 98.44 72 ARG B N 1
ATOM 4049 C CA . ARG B 1 72 ? -17.766 18.875 10.133 1 98.44 72 ARG B CA 1
ATOM 4050 C C . ARG B 1 72 ? -17.141 20.266 10.188 1 98.44 72 ARG B C 1
ATOM 4052 O O . ARG B 1 72 ? -16.562 20.641 11.203 1 98.44 72 ARG B O 1
ATOM 4059 N N . MET B 1 73 ? -17.25 21 9.125 1 98.12 73 MET B N 1
ATOM 4060 C CA . MET B 1 73 ? -16.734 22.375 9.117 1 98.12 73 MET B CA 1
ATOM 4061 C C . MET B 1 73 ? -17.484 23.234 10.141 1 98.12 73 MET B C 1
ATOM 4063 O O . MET B 1 73 ? -16.859 24 10.883 1 98.12 73 MET B O 1
ATOM 4067 N N . ASP B 1 74 ? -18.75 23.047 10.133 1 98 74 ASP B N 1
ATOM 4068 C CA . ASP B 1 74 ? -19.562 23.797 11.086 1 98 74 ASP B CA 1
ATOM 4069 C C . ASP B 1 74 ? -19.234 23.391 12.523 1 98 74 ASP B C 1
ATOM 4071 O O . ASP B 1 74 ? -19.109 24.25 13.406 1 98 74 ASP B O 1
ATOM 4075 N N . LEU B 1 75 ? -19.125 22.109 12.688 1 98.31 75 LEU B N 1
ATOM 4076 C CA . LEU B 1 75 ? -18.797 21.578 14.016 1 98.31 75 LEU B CA 1
ATOM 4077 C C . LEU B 1 75 ? -17.469 22.125 14.5 1 98.31 75 LEU B C 1
ATOM 4079 O O . LEU B 1 75 ? -17.328 22.516 15.664 1 98.31 75 LEU B O 1
ATOM 4083 N N . TRP B 1 76 ? -16.469 22.203 13.656 1 98.62 76 TRP B N 1
ATOM 4084 C CA . TRP B 1 76 ? -15.164 22.75 14.016 1 98.62 76 TRP B CA 1
ATOM 4085 C C . TRP B 1 76 ? -15.273 24.203 14.43 1 98.62 76 TRP B C 1
ATOM 4087 O O . TRP B 1 76 ? -14.789 24.594 15.5 1 98.62 76 TRP B O 1
ATOM 4097 N N . ARG B 1 77 ? -15.914 24.984 13.609 1 97.75 77 ARG B N 1
ATOM 4098 C CA . ARG B 1 77 ? -16.016 26.422 13.828 1 97.75 77 ARG B CA 1
ATOM 4099 C C . ARG B 1 77 ? -16.688 26.719 15.164 1 97.75 77 ARG B C 1
ATOM 4101 O O . ARG B 1 77 ? -16.297 27.672 15.859 1 97.75 77 ARG B O 1
ATOM 4108 N N . LYS B 1 78 ? -17.578 25.906 15.508 1 98.25 78 LYS B N 1
ATOM 4109 C CA . LYS B 1 78 ? -18.312 26.109 16.75 1 98.25 78 LYS B CA 1
ATOM 4110 C C . LYS B 1 78 ? -17.516 25.609 17.953 1 98.25 78 LYS B C 1
ATOM 4112 O O . LYS B 1 78 ? -17.609 26.188 19.047 1 98.25 78 LYS B O 1
ATOM 4117 N N . SER B 1 79 ? -16.734 24.609 17.766 1 98.38 79 SER B N 1
ATOM 4118 C CA . SER B 1 79 ? -16.125 23.922 18.891 1 98.38 79 SER B CA 1
ATOM 4119 C C . SER B 1 79 ? -14.742 24.484 19.203 1 98.38 79 SER B C 1
ATOM 4121 O O . SER B 1 79 ? -14.344 24.531 20.375 1 98.38 79 SER B O 1
ATOM 4123 N N . ILE B 1 80 ? -13.984 24.828 18.219 1 98.12 80 ILE B N 1
ATOM 4124 C CA . ILE B 1 80 ? -12.648 25.391 18.406 1 98.12 80 ILE B CA 1
ATOM 4125 C C . ILE B 1 80 ? -12.5 26.656 17.562 1 98.12 80 ILE B C 1
ATOM 4127 O O . ILE B 1 80 ? -11.656 26.719 16.672 1 98.12 80 ILE B O 1
ATOM 4131 N N . PRO B 1 81 ? -13.125 27.688 17.906 1 97.44 81 PRO B N 1
ATOM 4132 C CA . PRO B 1 81 ? -13.234 28.875 17.047 1 97.44 81 PRO B CA 1
ATOM 4133 C C . PRO B 1 81 ? -11.914 29.609 16.891 1 97.44 81 PRO B C 1
ATOM 4135 O O . PRO B 1 81 ? -11.703 30.312 15.898 1 97.44 81 PRO B O 1
ATOM 4138 N N . ARG B 1 82 ? -11.008 29.406 17.75 1 98.19 82 ARG B N 1
ATOM 4139 C CA . ARG B 1 82 ? -9.773 30.172 17.719 1 98.19 82 ARG B CA 1
ATOM 4140 C C . ARG B 1 82 ? -8.742 29.531 16.797 1 98.19 82 ARG B C 1
ATOM 4142 O O . ARG B 1 82 ? -7.727 30.141 16.469 1 98.19 82 ARG B O 1
ATOM 4149 N N . ALA B 1 83 ? -8.945 28.297 16.484 1 98.62 83 ALA B N 1
ATOM 4150 C CA . ALA B 1 83 ? -7.973 27.594 15.648 1 98.62 83 ALA B CA 1
ATOM 4151 C C . ALA B 1 83 ? -8.484 27.438 14.219 1 98.62 83 ALA B C 1
ATOM 4153 O O . ALA B 1 83 ? -9.469 26.734 13.984 1 98.62 83 ALA B O 1
ATOM 4154 N N . ALA B 1 84 ? -7.84 28.078 13.273 1 98.56 84 ALA B N 1
ATOM 4155 C CA . ALA B 1 84 ? -8.188 27.875 11.867 1 98.56 84 ALA B CA 1
ATOM 4156 C C . ALA B 1 84 ? -7.746 26.5 11.383 1 98.56 84 ALA B C 1
ATOM 4158 O O . ALA B 1 84 ? -6.598 26.109 11.578 1 98.56 84 ALA B O 1
ATOM 4159 N N . PRO B 1 85 ? -8.648 25.797 10.742 1 98.75 85 PRO B N 1
ATOM 4160 C CA . PRO B 1 85 ? -8.273 24.453 10.281 1 98.75 85 PRO B CA 1
ATOM 4161 C C . PRO B 1 85 ? -7.477 24.484 8.977 1 98.75 85 PRO B C 1
ATOM 4163 O O . PRO B 1 85 ? -7.902 25.109 8 1 98.75 85 PRO B O 1
ATOM 4166 N N . TYR B 1 86 ? -6.371 23.891 8.953 1 98.88 86 TYR B N 1
ATOM 4167 C CA . TYR B 1 86 ? -5.57 23.531 7.793 1 98.88 86 TYR B CA 1
ATOM 4168 C C . TYR B 1 86 ? -5.68 22.047 7.5 1 98.88 86 TYR B C 1
ATOM 4170 O O . TYR B 1 86 ? -5.016 21.219 8.148 1 98.88 86 TYR B O 1
ATOM 4178 N N . TYR B 1 87 ? -6.438 21.719 6.516 1 98.88 87 TYR B N 1
ATOM 4179 C CA . TYR B 1 87 ? -6.719 20.312 6.211 1 98.88 87 TYR B CA 1
ATOM 4180 C C . TYR B 1 87 ? -5.441 19.578 5.824 1 98.88 87 TYR B C 1
ATOM 4182 O O . TYR B 1 87 ? -4.676 20.047 4.98 1 98.88 87 TYR B O 1
ATOM 4190 N N . ALA B 1 88 ? -5.191 18.438 6.535 1 98.31 88 ALA B N 1
ATOM 4191 C CA . ALA B 1 88 ? -4.062 17.578 6.172 1 98.31 88 ALA B CA 1
ATOM 4192 C C . ALA B 1 88 ? -4.34 16.828 4.875 1 98.31 88 ALA B C 1
ATOM 4194 O O . ALA B 1 88 ? -5.008 15.789 4.879 1 98.31 88 ALA B O 1
ATOM 4195 N N . VAL B 1 89 ? -3.713 17.172 3.795 1 98.5 89 VAL B N 1
ATOM 4196 C CA . VAL B 1 89 ? -4.031 16.688 2.457 1 98.5 89 VAL B CA 1
ATOM 4197 C C . VAL B 1 89 ? -3.713 15.188 2.365 1 98.5 89 VAL B C 1
ATOM 4199 O O . VAL B 1 89 ? -4.41 14.438 1.677 1 98.5 89 VAL B O 1
ATOM 4202 N N . LYS B 1 90 ? -2.713 14.734 3.121 1 96.44 90 LYS B N 1
ATOM 4203 C CA . LYS B 1 90 ? -2.264 13.352 3.072 1 96.44 90 LYS B CA 1
ATOM 4204 C C . LYS B 1 90 ? -3.379 12.398 3.498 1 96.44 90 LYS B C 1
ATOM 4206 O O . LYS B 1 90 ? -3.352 11.211 3.162 1 96.44 90 LYS B O 1
ATOM 4211 N N . CYS B 1 91 ? -4.309 12.891 4.258 1 97.19 91 CYS B N 1
ATOM 4212 C CA . CYS B 1 91 ? -5.383 12.078 4.809 1 97.19 91 CYS B CA 1
ATOM 4213 C C . CYS B 1 91 ? -6.293 11.547 3.705 1 97.19 91 CYS B C 1
ATOM 4215 O O . CYS B 1 91 ? -6.688 10.383 3.725 1 97.19 91 CYS B O 1
ATOM 4217 N N . ASN B 1 92 ? -6.625 12.328 2.84 1 98.31 92 ASN B N 1
ATOM 4218 C CA . ASN B 1 92 ? -7.465 12.078 1.675 1 98.31 92 ASN B CA 1
ATOM 4219 C C . ASN B 1 92 ? -7.336 13.188 0.634 1 98.31 92 ASN B C 1
ATOM 4221 O O . ASN B 1 92 ? -7.711 14.328 0.893 1 98.31 92 ASN B O 1
ATOM 4225 N N . ASP B 1 93 ? -6.824 12.906 -0.509 1 97.88 93 ASP B N 1
ATOM 4226 C CA . ASP B 1 93 ? -6.547 13.93 -1.513 1 97.88 93 ASP B CA 1
ATOM 4227 C C . ASP B 1 93 ? -7.562 13.875 -2.65 1 97.88 93 ASP B C 1
ATOM 4229 O O . ASP B 1 93 ? -7.262 14.266 -3.779 1 97.88 93 ASP B O 1
ATOM 4233 N N . ASN B 1 94 ? -8.766 13.25 -2.385 1 97.38 94 ASN B N 1
ATOM 4234 C CA . ASN B 1 94 ? -9.836 13.273 -3.377 1 97.38 94 ASN B CA 1
ATOM 4235 C C . ASN B 1 94 ? -10.078 14.688 -3.895 1 97.38 94 ASN B C 1
ATOM 4237 O O . ASN B 1 94 ? -10.273 15.617 -3.107 1 97.38 94 ASN B O 1
ATOM 4241 N N . PRO B 1 95 ? -10.133 14.875 -5.172 1 96.44 95 PRO B N 1
ATOM 4242 C CA . PRO B 1 95 ? -10.203 16.219 -5.734 1 96.44 95 PRO B CA 1
ATOM 4243 C C . PRO B 1 95 ? -11.492 16.953 -5.352 1 96.44 95 PRO B C 1
ATOM 4245 O O . PRO B 1 95 ? -11.484 18.172 -5.168 1 96.44 95 PRO B O 1
ATOM 4248 N N . VAL B 1 96 ? -12.594 16.25 -5.246 1 96.62 96 VAL B N 1
ATOM 4249 C CA . VAL B 1 96 ? -13.875 16.875 -4.902 1 96.62 96 VAL B CA 1
ATOM 4250 C C . VAL B 1 96 ? -13.836 17.344 -3.453 1 96.62 96 VAL B C 1
ATOM 4252 O O . VAL B 1 96 ? -14.305 18.453 -3.148 1 96.62 96 VAL B O 1
ATOM 4255 N N . VAL B 1 97 ? -13.281 16.562 -2.578 1 98.44 97 VAL B N 1
ATOM 4256 C CA . VAL B 1 97 ? -13.109 16.938 -1.18 1 98.44 97 VAL B CA 1
ATOM 4257 C C . VAL B 1 97 ? -12.25 18.203 -1.086 1 98.44 97 VAL B C 1
ATOM 4259 O O . VAL B 1 97 ? -12.625 19.172 -0.418 1 98.44 97 VAL B O 1
ATOM 4262 N N . LEU B 1 98 ? -11.156 18.203 -1.81 1 98.69 98 LEU B N 1
ATOM 4263 C CA . LEU B 1 98 ? -10.227 19.328 -1.751 1 98.69 98 LEU B CA 1
ATOM 4264 C C . LEU B 1 98 ? -10.875 20.609 -2.285 1 98.69 98 LEU B C 1
ATOM 4266 O O . LEU B 1 98 ? -10.695 21.688 -1.717 1 98.69 98 LEU B O 1
ATOM 4270 N N . GLU B 1 99 ? -11.625 20.453 -3.34 1 98.06 99 GLU B N 1
ATOM 4271 C CA . GLU B 1 99 ? -12.289 21.609 -3.916 1 98.06 99 GLU B CA 1
ATOM 4272 C C . GLU B 1 99 ? -13.312 22.203 -2.949 1 98.06 99 GLU B C 1
ATOM 4274 O O . GLU B 1 99 ? -13.391 23.422 -2.777 1 98.06 99 GLU B O 1
ATOM 4279 N N . VAL B 1 100 ? -14.07 21.375 -2.334 1 98.12 100 VAL B N 1
ATOM 4280 C CA . VAL B 1 100 ? -15.102 21.812 -1.402 1 98.12 100 VAL B CA 1
ATOM 4281 C C . VAL B 1 100 ? -14.453 22.5 -0.205 1 98.12 100 VAL B C 1
ATOM 4283 O O . VAL B 1 100 ? -14.883 23.578 0.207 1 98.12 100 VAL B O 1
ATOM 4286 N N . LEU B 1 101 ? -13.398 21.906 0.337 1 98.62 101 LEU B N 1
ATOM 4287 C CA . LEU B 1 101 ? -12.727 22.484 1.497 1 98.62 101 LEU B CA 1
ATOM 4288 C C . LEU B 1 101 ? -12.039 23.797 1.136 1 98.62 101 LEU B C 1
ATOM 4290 O O . LEU B 1 101 ? -12.094 24.766 1.898 1 98.62 101 LEU B O 1
ATOM 4294 N N . ALA B 1 102 ? -11.414 23.812 -0.016 1 98.44 102 ALA B N 1
ATOM 4295 C CA . ALA B 1 102 ? -10.766 25.031 -0.485 1 98.44 102 ALA B CA 1
ATOM 4296 C C . ALA B 1 102 ? -11.781 26.141 -0.685 1 98.44 102 ALA B C 1
ATOM 4298 O O . ALA B 1 102 ? -11.57 27.281 -0.245 1 98.44 102 ALA B O 1
ATOM 4299 N N . GLY B 1 103 ? -12.867 25.812 -1.312 1 97.06 103 GLY B N 1
ATOM 4300 C CA . GLY B 1 103 ? -13.922 26.781 -1.563 1 97.06 103 GLY B CA 1
ATOM 4301 C C . GLY B 1 103 ? -14.578 27.281 -0.294 1 97.06 103 GLY B C 1
ATOM 4302 O O . GLY B 1 103 ? -15.203 28.344 -0.298 1 97.06 103 GLY B O 1
ATOM 4303 N N . SER B 1 104 ? -14.414 26.547 0.764 1 96.88 104 SER B N 1
ATOM 4304 C CA . SER B 1 104 ? -15 26.922 2.045 1 96.88 104 SER B CA 1
ATOM 4305 C C . SER B 1 104 ? -14.016 27.719 2.893 1 96.88 104 SER B C 1
ATOM 4307 O O . SER B 1 104 ? -14.297 28.031 4.055 1 96.88 104 SER B O 1
ATOM 4309 N N . GLY B 1 105 ? -12.766 27.922 2.416 1 96.81 105 GLY B N 1
ATOM 4310 C CA . GLY B 1 105 ? -11.859 28.891 3.031 1 96.81 105 GLY B CA 1
ATOM 4311 C C . GLY B 1 105 ? -10.828 28.234 3.934 1 96.81 105 GLY B C 1
ATOM 4312 O O . GLY B 1 105 ? -10.086 28.922 4.637 1 96.81 105 GLY B O 1
ATOM 4313 N N . LEU B 1 106 ? -10.734 26.969 3.963 1 98.5 106 LEU B N 1
ATOM 4314 C CA . LEU B 1 106 ? -9.75 26.312 4.812 1 98.5 106 LEU B CA 1
ATOM 4315 C C . LEU B 1 106 ? -8.336 26.562 4.316 1 98.5 106 LEU B C 1
ATOM 4317 O O . LEU B 1 106 ? -8.141 26.984 3.168 1 98.5 106 LEU B O 1
ATOM 4321 N N . GLY B 1 107 ? -7.348 26.438 5.227 1 98.75 107 GLY B N 1
ATOM 4322 C CA . GLY B 1 107 ? -5.957 26.25 4.848 1 98.75 107 GLY B CA 1
ATOM 4323 C C . GLY B 1 107 ? -5.582 24.797 4.66 1 98.75 107 GLY B C 1
ATOM 4324 O O . GLY B 1 107 ? -6.41 23.906 4.867 1 98.75 107 GLY B O 1
ATOM 4325 N N . PHE B 1 108 ? -4.305 24.656 4.254 1 98.94 108 PHE B N 1
ATOM 4326 C CA . PHE B 1 108 ? -3.936 23.281 3.912 1 98.94 108 PHE B CA 1
ATOM 4327 C C . PHE B 1 108 ? -2.539 22.953 4.426 1 98.94 108 PHE B C 1
ATOM 4329 O O . PHE B 1 108 ? -1.599 23.734 4.223 1 98.94 108 PHE B O 1
ATOM 4336 N N . ASP B 1 109 ? -2.477 21.875 5.172 1 98.56 109 ASP B N 1
ATOM 4337 C CA . ASP B 1 109 ? -1.229 21.234 5.582 1 98.56 109 ASP B CA 1
ATOM 4338 C C . ASP B 1 109 ? -0.73 20.266 4.516 1 98.56 109 ASP B C 1
ATOM 4340 O O . ASP B 1 109 ? -1.378 19.25 4.242 1 98.56 109 ASP B O 1
ATOM 4344 N N . CYS B 1 110 ? 0.368 20.578 3.908 1 98.5 110 CYS B N 1
ATOM 4345 C CA . CYS B 1 110 ? 0.934 19.781 2.834 1 98.5 110 CYS B CA 1
ATOM 4346 C C . CYS B 1 110 ? 2.285 19.203 3.236 1 98.5 110 CYS B C 1
ATOM 4348 O O . CYS B 1 110 ? 3.102 19.891 3.852 1 98.5 110 CYS B O 1
ATOM 4350 N N . ALA B 1 111 ? 2.486 17.938 2.842 1 95.81 111 ALA B N 1
ATOM 4351 C CA . ALA B 1 111 ? 3.719 17.25 3.219 1 95.81 111 ALA B CA 1
ATOM 4352 C C . ALA B 1 111 ? 4.664 17.125 2.025 1 95.81 111 ALA B C 1
ATOM 4354 O O . ALA B 1 111 ? 5.848 16.828 2.191 1 95.81 111 ALA B O 1
ATOM 4355 N N . SER B 1 112 ? 4.191 17.406 0.836 1 96.31 112 SER B N 1
ATOM 4356 C CA . SER B 1 112 ? 4.992 17.203 -0.369 1 96.31 112 SER B CA 1
ATOM 4357 C C . SER B 1 112 ? 4.715 18.312 -1.395 1 96.31 112 SER B C 1
ATOM 4359 O O . SER B 1 112 ? 3.736 19.047 -1.273 1 96.31 112 SER B O 1
ATOM 4361 N N . ILE B 1 113 ? 5.578 18.359 -2.357 1 96.25 113 ILE B N 1
ATOM 4362 C CA . ILE B 1 113 ? 5.418 19.359 -3.42 1 96.25 113 ILE B CA 1
ATOM 4363 C C . ILE B 1 113 ? 4.199 19 -4.27 1 96.25 113 ILE B C 1
ATOM 4365 O O . ILE B 1 113 ? 3.484 19.891 -4.734 1 96.25 113 ILE B O 1
ATOM 4369 N N . ASN B 1 114 ? 3.961 17.719 -4.465 1 96.25 114 ASN B N 1
ATOM 4370 C CA . ASN B 1 114 ? 2.77 17.328 -5.211 1 96.25 114 ASN B CA 1
ATOM 4371 C C . ASN B 1 114 ? 1.495 17.828 -4.539 1 96.25 114 ASN B C 1
ATOM 4373 O O . ASN B 1 114 ? 0.579 18.297 -5.215 1 96.25 114 ASN B O 1
ATOM 4377 N N . GLU B 1 115 ? 1.436 17.734 -3.279 1 97.94 115 GLU B N 1
ATOM 4378 C CA . GLU B 1 115 ? 0.281 18.266 -2.553 1 97.94 115 GLU B CA 1
ATOM 4379 C C . GLU B 1 115 ? 0.18 19.781 -2.695 1 97.94 115 GLU B C 1
ATOM 4381 O O . GLU B 1 115 ? -0.907 20.312 -2.922 1 97.94 115 GLU B O 1
ATOM 4386 N N . ILE B 1 116 ? 1.32 20.422 -2.551 1 98.44 116 ILE B N 1
ATOM 4387 C CA . ILE B 1 116 ? 1.358 21.875 -2.674 1 98.44 116 ILE B CA 1
ATOM 4388 C C . ILE B 1 116 ? 0.869 22.281 -4.062 1 98.44 116 ILE B C 1
ATOM 4390 O O . ILE B 1 116 ? -0.014 23.141 -4.188 1 98.44 116 ILE B O 1
ATOM 4394 N N . GLU B 1 117 ? 1.384 21.656 -5.023 1 98.12 117 GLU B N 1
ATOM 4395 C CA . GLU B 1 117 ? 1.023 22 -6.395 1 98.12 117 GLU B CA 1
ATOM 4396 C C . GLU B 1 117 ? -0.448 21.703 -6.668 1 98.12 117 GLU B C 1
ATOM 4398 O O . GLU B 1 117 ? -1.109 22.438 -7.406 1 98.12 117 GLU B O 1
ATOM 4403 N N . THR B 1 118 ? -0.923 20.625 -6.098 1 97.94 118 THR B N 1
ATOM 4404 C CA . THR B 1 118 ? -2.336 20.281 -6.223 1 97.94 118 THR B CA 1
ATOM 4405 C C . THR B 1 118 ? -3.213 21.406 -5.672 1 97.94 118 THR B C 1
ATOM 4407 O O . THR B 1 118 ? -4.168 21.828 -6.328 1 97.94 118 THR B O 1
ATOM 4410 N N . MET B 1 119 ? -2.871 21.922 -4.539 1 98.56 119 MET B N 1
ATOM 4411 C CA . MET B 1 119 ? -3.686 22.953 -3.912 1 98.56 119 MET B CA 1
ATOM 4412 C C . MET B 1 119 ? -3.555 24.281 -4.664 1 98.56 119 MET B C 1
ATOM 4414 O O . MET B 1 119 ? -4.539 25 -4.832 1 98.56 119 MET B O 1
ATOM 4418 N N . ILE B 1 120 ? -2.342 24.594 -5.09 1 98.56 120 ILE B N 1
ATOM 4419 C CA . ILE B 1 120 ? -2.137 25.812 -5.879 1 98.56 120 ILE B CA 1
ATOM 4420 C C . ILE B 1 120 ? -2.963 25.734 -7.16 1 98.56 120 ILE B C 1
ATOM 4422 O O . ILE B 1 120 ? -3.592 26.719 -7.559 1 98.56 120 ILE B O 1
ATOM 4426 N N . ALA B 1 121 ? -3.01 24.578 -7.773 1 97.19 121 ALA B N 1
ATOM 4427 C CA . ALA B 1 121 ? -3.777 24.375 -9 1 97.19 121 ALA B CA 1
ATOM 4428 C C . ALA B 1 121 ? -5.27 24.578 -8.75 1 97.19 121 ALA B C 1
ATOM 4430 O O . ALA B 1 121 ? -6.008 24.984 -9.656 1 97.19 121 ALA B O 1
ATOM 4431 N N . LEU B 1 122 ? -5.707 24.375 -7.543 1 96.5 122 LEU B N 1
ATOM 4432 C CA . LEU B 1 122 ? -7.105 24.562 -7.172 1 96.5 122 LEU B CA 1
ATOM 4433 C C . LEU B 1 122 ? -7.387 26.016 -6.816 1 96.5 122 LEU B C 1
ATOM 4435 O O . LEU B 1 122 ? -8.5 26.359 -6.41 1 96.5 122 LEU B O 1
ATOM 4439 N N . GLY B 1 123 ? -6.34 26.859 -6.887 1 96.81 123 GLY B N 1
ATOM 4440 C CA . GLY B 1 123 ? -6.512 28.281 -6.66 1 96.81 123 GLY B CA 1
ATOM 4441 C C . GLY B 1 123 ? -6.266 28.688 -5.223 1 96.81 123 GLY B C 1
ATOM 4442 O O . GLY B 1 123 ? -6.559 29.828 -4.836 1 96.81 123 GLY B O 1
ATOM 4443 N N . VAL B 1 124 ? -5.758 27.875 -4.453 1 98.5 124 VAL B N 1
ATOM 4444 C CA . VAL B 1 124 ? -5.473 28.203 -3.061 1 98.5 124 VAL B CA 1
ATOM 4445 C C . VAL B 1 124 ? -4.273 29.141 -2.988 1 98.5 124 VAL B C 1
ATOM 4447 O O . VAL B 1 124 ? -3.236 28.891 -3.605 1 98.5 124 VAL B O 1
ATOM 4450 N N . ASP B 1 125 ? -4.438 30.203 -2.303 1 98.56 125 ASP B N 1
ATOM 4451 C CA . ASP B 1 125 ? -3.342 31.156 -2.098 1 98.56 125 ASP B CA 1
ATOM 4452 C C . ASP B 1 125 ? -2.207 30.516 -1.3 1 98.56 125 ASP B C 1
ATOM 4454 O O . ASP B 1 125 ? -2.453 29.828 -0.3 1 98.56 125 ASP B O 1
ATOM 4458 N N . PRO B 1 126 ? -0.958 30.703 -1.732 1 98.38 126 PRO B N 1
ATOM 4459 C CA . PRO B 1 126 ? 0.174 30.109 -1.02 1 98.38 126 PRO B CA 1
ATOM 4460 C C . PRO B 1 126 ? 0.182 30.453 0.468 1 98.38 126 PRO B C 1
ATOM 4462 O O . PRO B 1 126 ? 0.672 29.672 1.283 1 98.38 126 PRO B O 1
ATOM 4465 N N . SER B 1 127 ? -0.432 31.531 0.86 1 98.06 127 SER B N 1
ATOM 4466 C CA . SER B 1 127 ? -0.458 31.953 2.26 1 98.06 127 SER B CA 1
ATOM 4467 C C . SER B 1 127 ? -1.349 31.031 3.092 1 98.06 127 SER B C 1
ATOM 4469 O O . SER B 1 127 ? -1.297 31.062 4.324 1 98.06 127 SER B O 1
ATOM 4471 N N . ARG B 1 128 ? -2.168 30.25 2.441 1 98.56 128 ARG B N 1
ATOM 4472 C CA . ARG B 1 128 ? -3.055 29.328 3.137 1 98.56 128 ARG B CA 1
ATOM 4473 C C . ARG B 1 128 ? -2.465 27.922 3.164 1 98.56 128 ARG B C 1
ATOM 4475 O O . ARG B 1 128 ? -3.172 26.953 3.449 1 98.56 128 ARG B O 1
ATOM 4482 N N . ILE B 1 129 ? -1.152 27.812 2.828 1 98.81 129 ILE B N 1
ATOM 4483 C CA . ILE B 1 129 ? -0.496 26.516 2.789 1 98.81 129 ILE B CA 1
ATOM 4484 C C . ILE B 1 129 ? 0.689 26.5 3.752 1 98.81 129 ILE B C 1
ATOM 4486 O O . ILE B 1 129 ? 1.487 27.453 3.773 1 98.81 129 ILE B O 1
ATOM 4490 N N . ILE B 1 130 ? 0.757 25.562 4.582 1 98.75 130 ILE B N 1
ATOM 4491 C CA . ILE B 1 130 ? 1.961 25.297 5.363 1 98.75 130 ILE B CA 1
ATOM 4492 C C . ILE B 1 130 ? 2.621 24 4.863 1 98.75 130 ILE B C 1
ATOM 4494 O O . ILE B 1 130 ? 1.945 23 4.652 1 98.75 130 ILE B O 1
ATOM 4498 N N . TYR B 1 131 ? 3.883 24.078 4.477 1 98.38 131 TYR B N 1
ATOM 4499 C CA . TYR B 1 131 ? 4.68 22.906 4.137 1 98.38 131 TYR B CA 1
ATOM 4500 C C . TYR B 1 131 ? 5.207 22.219 5.395 1 98.38 131 TYR B C 1
ATOM 4502 O O . TYR B 1 131 ? 6.289 22.562 5.879 1 98.38 131 TYR B O 1
ATOM 4510 N N . ALA B 1 132 ? 4.543 21.188 5.824 1 96.5 132 ALA B N 1
ATOM 4511 C CA . ALA B 1 132 ? 4.633 20.766 7.215 1 96.5 132 ALA B CA 1
ATOM 4512 C C . ALA B 1 132 ? 5.555 19.547 7.355 1 96.5 132 ALA B C 1
ATOM 4514 O O . ALA B 1 132 ? 5.715 19.016 8.453 1 96.5 132 ALA B O 1
ATOM 4515 N N . HIS B 1 133 ? 6.215 19.078 6.332 1 96.19 133 HIS B N 1
ATOM 4516 C CA . HIS B 1 133 ? 7.164 17.984 6.477 1 96.19 133 HIS B CA 1
ATOM 4517 C C . HIS B 1 133 ? 8.469 18.469 7.109 1 96.19 133 HIS B C 1
ATOM 4519 O O . HIS B 1 133 ? 9.125 19.359 6.586 1 96.19 133 HIS B O 1
ATOM 4525 N N . PRO B 1 134 ? 8.875 17.828 8.18 1 95.56 134 PRO B N 1
ATOM 4526 C CA . PRO B 1 134 ? 10.062 18.344 8.867 1 95.56 134 PRO B CA 1
ATOM 4527 C C . PRO B 1 134 ? 11.359 18.016 8.117 1 95.56 134 PRO B C 1
ATOM 4529 O O . PRO B 1 134 ? 12.398 18.609 8.391 1 95.56 134 PRO B O 1
ATOM 4532 N N . GLN B 1 135 ? 11.336 16.969 7.297 1 95.31 135 GLN B N 1
ATOM 4533 C CA . GLN B 1 135 ? 12.484 16.562 6.484 1 95.31 135 GLN B CA 1
ATOM 4534 C C . GLN B 1 135 ? 12.156 16.656 4.996 1 95.31 135 GLN B C 1
ATOM 4536 O O . GLN B 1 135 ? 11.398 15.852 4.469 1 95.31 135 GLN B O 1
ATOM 4541 N N . LYS B 1 136 ? 12.797 17.625 4.273 1 95.56 136 LYS B N 1
ATOM 4542 C CA . LYS B 1 136 ? 12.383 17.906 2.902 1 95.56 136 LYS B CA 1
ATOM 4543 C C . LYS B 1 136 ? 13.523 17.656 1.924 1 95.56 136 LYS B C 1
ATOM 4545 O O . LYS B 1 136 ? 14.695 17.812 2.273 1 95.56 136 LYS B O 1
ATOM 4550 N N . HIS B 1 137 ? 13.109 17.297 0.747 1 92.62 137 HIS B N 1
ATOM 4551 C CA . HIS B 1 137 ? 14.062 17.328 -0.361 1 92.62 137 HIS B CA 1
ATOM 4552 C C . HIS B 1 137 ? 14.516 18.75 -0.654 1 92.62 137 HIS B C 1
ATOM 4554 O O . HIS B 1 137 ? 13.711 19.688 -0.619 1 92.62 137 HIS B O 1
ATOM 4560 N N . VAL B 1 138 ? 15.781 18.828 -0.994 1 93.38 138 VAL B N 1
ATOM 4561 C CA . VAL B 1 138 ? 16.312 20.141 -1.371 1 93.38 138 VAL B CA 1
ATOM 4562 C C . VAL B 1 138 ? 15.523 20.688 -2.561 1 93.38 138 VAL B C 1
ATOM 4564 O O . VAL B 1 138 ? 15.141 21.859 -2.568 1 93.38 138 VAL B O 1
ATOM 4567 N N . SER B 1 139 ? 15.281 19.828 -3.512 1 92.12 139 SER B N 1
ATOM 4568 C CA . SER B 1 139 ? 14.562 20.281 -4.699 1 92.12 139 SER B CA 1
ATOM 4569 C C . SER B 1 139 ? 13.141 20.703 -4.352 1 92.12 139 SER B C 1
ATOM 4571 O O . SER B 1 139 ? 12.586 21.609 -4.988 1 92.12 139 SER B O 1
ATOM 4573 N N . PHE B 1 140 ? 12.57 20.094 -3.348 1 93.88 140 PHE B N 1
ATOM 4574 C CA . PHE B 1 140 ? 11.219 20.469 -2.934 1 93.88 140 PHE B CA 1
ATOM 4575 C C . PHE B 1 140 ? 11.219 21.812 -2.209 1 93.88 140 PHE B C 1
ATOM 4577 O O . PHE B 1 140 ? 10.273 22.594 -2.342 1 93.88 140 PHE B O 1
ATOM 4584 N N . ILE B 1 141 ? 12.266 22.078 -1.454 1 96.19 141 ILE B N 1
ATOM 4585 C CA . ILE B 1 141 ? 12.406 23.375 -0.796 1 96.19 141 ILE B CA 1
ATOM 4586 C C . ILE B 1 141 ? 12.469 24.484 -1.846 1 96.19 141 ILE B C 1
ATOM 4588 O O . ILE B 1 141 ? 11.758 25.484 -1.745 1 96.19 141 ILE B O 1
ATOM 4592 N N . ARG B 1 142 ? 13.25 24.266 -2.857 1 96.31 142 ARG B N 1
ATOM 4593 C CA . ARG B 1 142 ? 13.391 25.25 -3.926 1 96.31 142 ARG B CA 1
ATOM 4594 C C . ARG B 1 142 ? 12.078 25.453 -4.668 1 96.31 142 ARG B C 1
ATOM 4596 O O . ARG B 1 142 ? 11.688 26.578 -4.977 1 96.31 142 ARG B O 1
ATOM 4603 N N . ARG B 1 143 ? 11.438 24.344 -4.902 1 96.38 143 ARG B N 1
ATOM 4604 C CA . ARG B 1 143 ? 10.172 24.422 -5.629 1 96.38 143 ARG B CA 1
ATOM 4605 C C . ARG B 1 143 ? 9.117 25.141 -4.809 1 96.38 143 ARG B C 1
ATOM 4607 O O . ARG B 1 143 ? 8.336 25.938 -5.348 1 96.38 143 ARG B O 1
ATOM 4614 N N . ALA B 1 144 ? 9.086 24.859 -3.535 1 97.5 144 ALA B N 1
ATOM 4615 C CA . ALA B 1 144 ? 8.164 25.578 -2.658 1 97.5 144 ALA B CA 1
ATOM 4616 C C . ALA B 1 144 ? 8.422 27.094 -2.707 1 97.5 144 ALA B C 1
ATOM 4618 O O . ALA B 1 144 ? 7.484 27.891 -2.793 1 97.5 144 ALA B O 1
ATOM 4619 N N . ARG B 1 145 ? 9.672 27.469 -2.656 1 97.88 145 ARG B N 1
ATOM 4620 C CA . ARG B 1 145 ? 10.07 28.875 -2.789 1 97.88 145 ARG B CA 1
ATOM 4621 C C . ARG B 1 145 ? 9.523 29.469 -4.078 1 97.88 145 ARG B C 1
ATOM 4623 O O . ARG B 1 145 ? 8.906 30.531 -4.059 1 97.88 145 ARG B O 1
ATOM 4630 N N . ASP B 1 146 ? 9.664 28.734 -5.133 1 98.06 146 ASP B N 1
ATOM 4631 C CA . ASP B 1 146 ? 9.258 29.219 -6.445 1 98.06 146 ASP B CA 1
ATOM 4632 C C . ASP B 1 146 ? 7.738 29.359 -6.531 1 98.06 146 ASP B C 1
ATOM 4634 O O . ASP B 1 146 ? 7.227 30.172 -7.297 1 98.06 146 ASP B O 1
ATOM 4638 N N . LEU B 1 147 ? 7.031 28.594 -5.734 1 97.81 147 LEU B N 1
ATOM 4639 C CA . LEU B 1 147 ? 5.574 28.609 -5.742 1 97.81 147 LEU B CA 1
ATOM 4640 C C . LEU B 1 147 ? 5.031 29.625 -4.742 1 97.81 147 LEU B C 1
ATOM 4642 O O . LEU B 1 147 ? 3.82 29.828 -4.648 1 97.81 147 LEU B O 1
ATOM 4646 N N . GLY B 1 148 ? 5.91 30.188 -3.957 1 98 148 GLY B N 1
ATOM 4647 C CA . GLY B 1 148 ? 5.516 31.219 -3.016 1 98 148 GLY B CA 1
ATOM 4648 C C . GLY B 1 148 ? 5.082 30.672 -1.67 1 98 148 GLY B C 1
ATOM 4649 O O . GLY B 1 148 ? 4.531 31.391 -0.842 1 98 148 GLY B O 1
ATOM 4650 N N . VAL B 1 149 ? 5.289 29.438 -1.491 1 98.31 149 VAL B N 1
ATOM 4651 C CA . VAL B 1 149 ? 5.008 28.844 -0.189 1 98.31 149 VAL B CA 1
ATOM 4652 C C . VAL B 1 149 ? 6.211 29.031 0.733 1 98.31 149 VAL B C 1
ATOM 4654 O O . VAL B 1 149 ? 7.242 28.375 0.559 1 98.31 149 VAL B O 1
ATOM 4657 N N . ASP B 1 150 ? 6.066 29.828 1.771 1 97.25 150 ASP B N 1
ATOM 4658 C CA . ASP B 1 150 ? 7.246 30.219 2.535 1 97.25 150 ASP B CA 1
ATOM 4659 C C . ASP B 1 150 ? 7.066 29.906 4.02 1 97.25 150 ASP B C 1
ATOM 4661 O O . ASP B 1 150 ? 7.754 30.484 4.867 1 97.25 150 ASP B O 1
ATOM 4665 N N . LEU B 1 151 ? 6.07 29.203 4.355 1 98.56 151 LEU B N 1
ATOM 4666 C CA . LEU B 1 151 ? 5.887 28.719 5.715 1 98.56 151 LEU B CA 1
ATOM 4667 C C . LEU B 1 151 ? 6.199 27.219 5.801 1 98.56 151 LEU B C 1
ATOM 4669 O O . LEU B 1 151 ? 5.488 26.406 5.219 1 98.56 151 LEU B O 1
ATOM 4673 N N . VAL B 1 152 ? 7.293 26.906 6.496 1 98.44 152 VAL B N 1
ATOM 4674 C CA . VAL B 1 152 ? 7.734 25.516 6.508 1 98.44 152 VAL B CA 1
ATOM 4675 C C . VAL B 1 152 ? 8.078 25.094 7.934 1 98.44 152 VAL B C 1
ATOM 4677 O O . VAL B 1 152 ? 8.438 25.922 8.766 1 98.44 152 VAL B O 1
ATOM 4680 N N . THR B 1 153 ? 8.016 23.812 8.203 1 98.44 153 THR B N 1
ATOM 4681 C CA . THR B 1 153 ? 8.352 23.297 9.531 1 98.44 153 THR B CA 1
ATOM 4682 C C . THR B 1 153 ? 9.766 22.703 9.531 1 98.44 153 THR B C 1
ATOM 4684 O O . THR B 1 153 ? 10.312 22.375 8.477 1 98.44 153 THR B O 1
ATOM 4687 N N . PHE B 1 154 ? 10.375 22.625 10.727 1 98.06 154 PHE B N 1
ATOM 4688 C CA . PHE B 1 154 ? 11.672 21.969 10.93 1 98.06 154 PHE B CA 1
ATOM 4689 C C . PHE B 1 154 ? 11.766 21.391 12.336 1 98.06 154 PHE B C 1
ATOM 4691 O O . PHE B 1 154 ? 11.023 21.797 13.227 1 98.06 154 PHE B O 1
ATOM 4698 N N . ASP B 1 155 ? 12.656 20.406 12.531 1 97.38 155 ASP B N 1
ATOM 4699 C CA . ASP B 1 155 ? 12.859 19.859 13.867 1 97.38 155 ASP B CA 1
ATOM 4700 C C . ASP B 1 155 ? 14.297 19.375 14.047 1 97.38 155 ASP B C 1
ATOM 4702 O O . ASP B 1 155 ? 14.586 18.594 14.961 1 97.38 155 ASP B O 1
ATOM 4706 N N . SER B 1 156 ? 15.203 19.766 13.102 1 96.38 156 SER B N 1
ATOM 4707 C CA . SER B 1 156 ? 16.594 19.344 13.18 1 96.38 156 SER B CA 1
ATOM 4708 C C . SER B 1 156 ? 17.531 20.406 12.641 1 96.38 156 SER B C 1
ATOM 4710 O O . SER B 1 156 ? 17.109 21.281 11.891 1 96.38 156 SER B O 1
ATOM 4712 N N . SER B 1 157 ? 18.781 20.297 13.086 1 96.81 157 SER B N 1
ATOM 4713 C CA . SER B 1 157 ? 19.797 21.234 12.609 1 96.81 157 SER B CA 1
ATOM 4714 C C . SER B 1 157 ? 20.031 21.094 11.109 1 96.81 157 SER B C 1
ATOM 4716 O O . SER B 1 157 ? 20.141 22.078 10.391 1 96.81 157 SER B O 1
ATOM 4718 N N . GLU B 1 158 ? 20.016 19.891 10.672 1 96.38 158 GLU B N 1
ATOM 4719 C CA . GLU B 1 158 ? 20.25 19.625 9.25 1 96.38 158 GLU B CA 1
ATOM 4720 C C . GLU B 1 158 ? 19.188 20.312 8.383 1 96.38 158 GLU B C 1
ATOM 4722 O O . GLU B 1 158 ? 19.5 20.828 7.312 1 96.38 158 GLU B O 1
ATOM 4727 N N . GLU B 1 159 ? 18 20.297 8.812 1 97.62 159 GLU B N 1
ATOM 4728 C CA . GLU B 1 159 ? 16.922 20.922 8.047 1 97.62 159 GLU B CA 1
ATOM 4729 C C . GLU B 1 159 ? 17.109 22.438 7.988 1 97.62 159 GLU B C 1
ATOM 4731 O O . GLU B 1 159 ? 16.828 23.062 6.961 1 97.62 159 GLU B O 1
ATOM 4736 N N . LEU B 1 160 ? 17.594 23.031 9.055 1 98.06 160 LEU B N 1
ATOM 4737 C CA . LEU B 1 160 ? 17.844 24.469 9.086 1 98.06 160 LEU B CA 1
ATOM 4738 C C . LEU B 1 160 ? 18.922 24.859 8.07 1 98.06 160 LEU B C 1
ATOM 4740 O O . LEU B 1 160 ? 18.781 25.859 7.367 1 98.06 160 LEU B O 1
ATOM 4744 N N . TYR B 1 161 ? 19.953 24.078 8.07 1 97.5 161 TYR B N 1
ATOM 4745 C CA . TYR B 1 161 ? 21.016 24.344 7.109 1 97.5 161 TYR B CA 1
ATOM 4746 C C . TYR B 1 161 ? 20.5 24.266 5.68 1 97.5 161 TYR B C 1
ATOM 4748 O O . TYR B 1 161 ? 20.828 25.094 4.84 1 97.5 161 TYR B O 1
ATOM 4756 N N . LYS B 1 162 ? 19.672 23.281 5.398 1 96.38 162 LYS B N 1
ATOM 4757 C CA . LYS B 1 162 ? 19.078 23.141 4.07 1 96.38 162 LYS B CA 1
ATOM 4758 C C . LYS B 1 162 ? 18.219 24.328 3.713 1 96.38 162 LYS B C 1
ATOM 4760 O O . LYS B 1 162 ? 18.312 24.875 2.609 1 96.38 162 LYS B O 1
ATOM 4765 N N . ILE B 1 163 ? 17.406 24.703 4.629 1 97.69 163 ILE B N 1
ATOM 4766 C CA . ILE B 1 163 ? 16.5 25.812 4.395 1 97.69 163 ILE B CA 1
ATOM 4767 C C . ILE B 1 163 ? 17.297 27.094 4.172 1 97.69 163 ILE B C 1
ATOM 4769 O O . ILE B 1 163 ? 17 27.859 3.248 1 97.69 163 ILE B O 1
ATOM 4773 N N . LYS B 1 164 ? 18.297 27.359 5.016 1 98.19 164 LYS B N 1
ATOM 4774 C CA . LYS B 1 164 ? 19.125 28.562 4.879 1 98.19 164 LYS B CA 1
ATOM 4775 C C . LYS B 1 164 ? 19.75 28.641 3.488 1 98.19 164 LYS B C 1
ATOM 4777 O O . LYS B 1 164 ? 19.781 29.703 2.881 1 98.19 164 LYS B O 1
ATOM 4782 N N . GLU B 1 165 ? 20.141 27.5 3.062 1 97.31 165 GLU B N 1
ATOM 4783 C CA . GLU B 1 165 ? 20.859 27.453 1.789 1 97.31 165 GLU B CA 1
ATOM 4784 C C . GLU B 1 165 ? 19.891 27.625 0.614 1 97.31 165 GLU B C 1
ATOM 4786 O O . GLU B 1 165 ? 20.219 28.281 -0.375 1 97.31 165 GLU B O 1
ATOM 4791 N N . HIS B 1 166 ? 18.703 27.109 0.699 1 96.25 166 HIS B N 1
ATOM 4792 C CA . HIS B 1 166 ? 17.906 26.953 -0.511 1 96.25 166 HIS B CA 1
ATOM 4793 C C . HIS B 1 166 ? 16.641 27.797 -0.451 1 96.25 166 HIS B C 1
ATOM 4795 O O . HIS B 1 166 ? 15.984 28.016 -1.47 1 96.25 166 HIS B O 1
ATOM 4801 N N . HIS B 1 167 ? 16.266 28.344 0.678 1 97.19 167 HIS B N 1
ATOM 4802 C CA . HIS B 1 167 ? 15.125 29.219 0.874 1 97.19 167 HIS B CA 1
ATOM 4803 C C . HIS B 1 167 ? 15.32 30.125 2.086 1 97.19 167 HIS B C 1
ATOM 4805 O O . HIS B 1 167 ? 14.516 30.094 3.021 1 97.19 167 HIS B O 1
ATOM 4811 N N . PRO B 1 168 ? 16.281 31.016 2.041 1 96.06 168 PRO B N 1
ATOM 4812 C CA . PRO B 1 168 ? 16.719 31.766 3.227 1 96.06 168 PRO B CA 1
ATOM 4813 C C . PRO B 1 168 ? 15.656 32.75 3.725 1 96.06 168 PRO B C 1
ATOM 4815 O O . PRO B 1 168 ? 15.727 33.188 4.867 1 96.06 168 PRO B O 1
ATOM 4818 N N . THR B 1 169 ? 14.656 33.094 2.912 1 96 169 THR B N 1
ATOM 4819 C CA . THR B 1 169 ? 13.648 34.062 3.332 1 96 169 THR B CA 1
ATOM 4820 C C . THR B 1 169 ? 12.422 33.344 3.889 1 96 169 THR B C 1
ATOM 4822 O O . THR B 1 169 ? 11.422 34 4.215 1 96 169 THR B O 1
ATOM 4825 N N . CYS B 1 170 ? 12.555 32.094 3.957 1 95.69 170 CYS B N 1
ATOM 4826 C CA . CYS B 1 170 ? 11.422 31.281 4.41 1 95.69 170 CYS B CA 1
ATOM 4827 C C . CYS B 1 170 ? 11.141 31.516 5.887 1 95.69 170 CYS B C 1
ATOM 4829 O O . CYS B 1 170 ? 12.055 31.781 6.668 1 95.69 170 CYS B O 1
ATOM 4831 N N . ARG B 1 171 ? 9.875 31.547 6.242 1 98.31 171 ARG B N 1
ATOM 4832 C CA . ARG B 1 171 ? 9.438 31.547 7.637 1 98.31 171 ARG B CA 1
ATOM 4833 C C . ARG B 1 171 ? 9.344 30.125 8.172 1 98.31 171 ARG B C 1
ATOM 4835 O O . ARG B 1 171 ? 8.695 29.266 7.566 1 98.31 171 ARG B O 1
ATOM 4842 N N . VAL B 1 172 ? 9.992 29.875 9.297 1 98.69 172 VAL B N 1
ATOM 4843 C CA . VAL B 1 172 ? 10.109 28.484 9.727 1 98.69 172 VAL B CA 1
ATOM 4844 C C . VAL B 1 172 ? 9.359 28.281 11.047 1 98.69 172 VAL B C 1
ATOM 4846 O O . VAL B 1 172 ? 9.32 29.188 11.883 1 98.69 172 VAL B O 1
ATOM 4849 N N . VAL B 1 173 ? 8.734 27.156 11.211 1 98.88 173 VAL B N 1
ATOM 4850 C CA . VAL B 1 173 ? 7.953 26.766 12.383 1 98.88 173 VAL B CA 1
ATOM 4851 C C . VAL B 1 173 ? 8.609 25.578 13.062 1 98.88 173 VAL B C 1
ATOM 4853 O O . VAL B 1 173 ? 8.812 24.531 12.445 1 98.88 173 VAL B O 1
ATOM 4856 N N . LEU B 1 174 ? 8.906 25.672 14.352 1 98.81 174 LEU B N 1
ATOM 4857 C CA . LEU B 1 174 ? 9.594 24.625 15.109 1 98.81 174 LEU B CA 1
ATOM 4858 C C . LEU B 1 174 ? 8.625 23.547 15.57 1 98.81 174 LEU B C 1
ATOM 4860 O O . LEU B 1 174 ? 7.625 23.859 16.234 1 98.81 174 LEU B O 1
ATOM 4864 N N . ARG B 1 175 ? 8.922 22.328 15.227 1 98.19 175 ARG B N 1
ATOM 4865 C CA . ARG B 1 175 ? 8.07 21.219 15.609 1 98.19 175 ARG B CA 1
ATOM 4866 C C . ARG B 1 175 ? 8.578 20.562 16.891 1 98.19 175 ARG B C 1
ATOM 4868 O O . ARG B 1 175 ? 9.719 20.078 16.938 1 98.19 175 ARG B O 1
ATOM 4875 N N . LEU B 1 176 ? 7.699 20.484 17.891 1 97.56 176 LEU B N 1
ATOM 4876 C CA . LEU B 1 176 ? 8.023 19.844 19.156 1 97.56 176 LEU B CA 1
ATOM 4877 C C . LEU B 1 176 ? 7.617 18.375 19.156 1 97.56 176 LEU B C 1
ATOM 4879 O O . LEU B 1 176 ? 6.621 18 18.531 1 97.56 176 LEU B O 1
ATOM 4883 N N . ARG B 1 177 ? 8.391 17.625 19.875 1 94.12 177 ARG B N 1
ATOM 4884 C CA . ARG B 1 177 ? 8.055 16.219 20.109 1 94.12 177 ARG B CA 1
ATOM 4885 C C . ARG B 1 177 ? 6.961 16.094 21.156 1 94.12 177 ARG B C 1
ATOM 4887 O O . ARG B 1 177 ? 6.977 16.797 22.172 1 94.12 177 ARG B O 1
ATOM 4894 N N . VAL B 1 178 ? 6.008 15.305 20.875 1 90.12 178 VAL B N 1
ATOM 4895 C CA . VAL B 1 178 ? 4.996 14.93 21.859 1 90.12 178 VAL B CA 1
ATOM 4896 C C . VAL B 1 178 ? 5.02 13.414 22.062 1 90.12 178 VAL B C 1
ATOM 4898 O O . VAL B 1 178 ? 4.855 12.648 21.109 1 90.12 178 VAL B O 1
ATOM 4901 N N . ASP B 1 179 ? 5.238 13.023 23.266 1 83.06 179 ASP B N 1
ATOM 4902 C CA . ASP B 1 179 ? 5.188 11.602 23.578 1 83.06 179 ASP B CA 1
ATOM 4903 C C . ASP B 1 179 ? 3.777 11.18 24 1 83.06 179 ASP B C 1
ATOM 4905 O O . ASP B 1 179 ? 3.291 11.594 25.062 1 83.06 179 ASP B O 1
ATOM 4909 N N . ASN B 1 180 ? 3.137 10.547 23.109 1 83.25 180 ASN B N 1
ATOM 4910 C CA . ASN B 1 180 ? 1.775 10.07 23.328 1 83.25 180 ASN B CA 1
ATOM 4911 C C . ASN B 1 180 ? 1.639 8.594 22.984 1 83.25 180 ASN B C 1
ATOM 4913 O O . ASN B 1 180 ? 1.399 8.242 21.828 1 83.25 180 ASN B O 1
ATOM 4917 N N . ASP B 1 181 ? 1.633 7.758 23.969 1 75.62 181 ASP B N 1
ATOM 4918 C CA . ASP B 1 181 ? 1.594 6.312 23.75 1 75.62 181 ASP B CA 1
ATOM 4919 C C . ASP B 1 181 ? 0.166 5.832 23.5 1 75.62 181 ASP B C 1
ATOM 4921 O O . ASP B 1 181 ? -0.056 4.656 23.203 1 75.62 181 ASP B O 1
ATOM 4925 N N . LYS B 1 182 ? -0.734 6.754 23.562 1 79.38 182 LYS B N 1
ATOM 4926 C CA . LYS B 1 182 ? -2.129 6.359 23.375 1 79.38 182 LYS B CA 1
ATOM 4927 C C . LYS B 1 182 ? -2.607 6.648 21.953 1 79.38 182 LYS B C 1
ATOM 4929 O O . LYS B 1 182 ? -3.764 6.387 21.625 1 79.38 182 LYS B O 1
ATOM 4934 N N . ALA B 1 183 ? -1.688 7.152 21.234 1 80.56 183 ALA B N 1
ATOM 4935 C CA . ALA B 1 183 ? -2 7.289 19.812 1 80.56 183 ALA B CA 1
ATOM 4936 C C . ALA B 1 183 ? -1.611 6.031 19.031 1 80.56 183 ALA B C 1
ATOM 4938 O O . ALA B 1 183 ? -0.549 5.453 19.281 1 80.56 183 ALA B O 1
ATOM 4939 N N . TRP B 1 184 ? -2.504 5.551 18.125 1 73.06 184 TRP B N 1
ATOM 4940 C CA . TRP B 1 184 ? -2.195 4.375 17.328 1 73.06 184 TRP B CA 1
ATOM 4941 C C . TRP B 1 184 ? -0.995 4.633 16.422 1 73.06 184 TRP B C 1
ATOM 4943 O O . TRP B 1 184 ? -0.183 3.734 16.188 1 73.06 184 TRP B O 1
ATOM 4953 N N . PHE B 1 185 ? -0.929 5.863 15.969 1 76 185 PHE B N 1
ATOM 4954 C CA . PHE B 1 185 ? 0.153 6.27 15.078 1 76 185 PHE B CA 1
ATOM 4955 C C . PHE B 1 185 ? 0.923 7.445 15.664 1 76 185 PHE B C 1
ATOM 4957 O O . PHE B 1 185 ? 0.762 8.586 15.219 1 76 185 PHE B O 1
ATOM 4964 N N . ALA B 1 186 ? 1.812 7.094 16.625 1 79.62 186 ALA B N 1
ATOM 4965 C CA . ALA B 1 186 ? 2.646 8.086 17.297 1 79.62 186 ALA B CA 1
ATOM 4966 C C . ALA B 1 186 ? 3.797 8.531 16.406 1 79.62 186 ALA B C 1
ATOM 4968 O O . ALA B 1 186 ? 4.344 7.738 15.633 1 79.62 186 ALA B O 1
ATOM 4969 N N . MET B 1 187 ? 4.121 9.727 16.516 1 77.94 187 MET B N 1
ATOM 4970 C CA . MET B 1 187 ? 5.109 10.297 15.609 1 77.94 187 MET B CA 1
ATOM 4971 C C . MET B 1 187 ? 6.363 10.727 16.375 1 77.94 187 MET B C 1
ATOM 4973 O O . MET B 1 187 ? 7.367 11.102 15.766 1 77.94 187 MET B O 1
ATOM 4977 N N . GLY B 1 188 ? 6.375 10.594 17.609 1 81.75 188 GLY B N 1
ATOM 4978 C CA . GLY B 1 188 ? 7.426 11.172 18.422 1 81.75 188 GLY B CA 1
ATOM 4979 C C . GLY B 1 188 ? 8.773 10.508 18.219 1 81.75 188 GLY B C 1
ATOM 4980 O O . GLY B 1 188 ? 9.82 11.125 18.438 1 81.75 188 GLY B O 1
ATOM 4981 N N . ASP B 1 189 ? 8.773 9.328 17.766 1 84.88 189 ASP B N 1
ATOM 4982 C CA . ASP B 1 189 ? 10.031 8.633 17.5 1 84.88 189 ASP B CA 1
ATOM 4983 C C . ASP B 1 189 ? 10.68 9.141 16.219 1 84.88 189 ASP B C 1
ATOM 4985 O O . ASP B 1 189 ? 11.906 9.102 16.062 1 84.88 189 ASP B O 1
ATOM 4989 N N . LYS B 1 190 ? 9.875 9.641 15.391 1 92.62 190 LYS B N 1
ATOM 4990 C CA . LYS B 1 190 ? 10.336 9.984 14.055 1 92.62 190 LYS B CA 1
ATOM 4991 C C . LYS B 1 190 ? 10.594 11.484 13.922 1 92.62 190 LYS B C 1
ATOM 4993 O O . LYS B 1 190 ? 11.555 11.906 13.273 1 92.62 190 LYS B O 1
ATOM 4998 N N . PHE B 1 191 ? 9.695 12.289 14.531 1 94.69 191 PHE B N 1
ATOM 4999 C CA . PHE B 1 191 ? 9.734 13.727 14.32 1 94.69 191 PHE B CA 1
ATOM 5000 C C . PHE B 1 191 ? 9.672 14.477 15.648 1 94.69 191 PHE B C 1
ATOM 5002 O O . PHE B 1 191 ? 9.273 13.906 16.672 1 94.69 191 PHE B O 1
ATOM 5009 N N . GLY B 1 192 ? 10.062 15.781 15.57 1 95.62 192 GLY B N 1
ATOM 5010 C CA . GLY B 1 192 ? 9.938 16.688 16.703 1 95.62 192 GLY B CA 1
ATOM 5011 C C . GLY B 1 192 ? 11.188 16.734 17.562 1 95.62 192 GLY B C 1
ATOM 5012 O O . GLY B 1 192 ? 11.898 15.742 17.703 1 95.62 192 GLY B O 1
ATOM 5013 N N . CYS B 1 193 ? 11.398 17.828 18.203 1 95 193 CYS B N 1
ATOM 5014 C CA . CYS B 1 193 ? 12.555 18 19.078 1 95 193 CYS B CA 1
ATOM 5015 C C . CYS B 1 193 ? 12.133 18.062 20.531 1 95 193 CYS B C 1
ATOM 5017 O O . CYS B 1 193 ? 11.008 18.453 20.844 1 95 193 CYS B O 1
ATOM 5019 N N . THR B 1 194 ? 12.984 17.719 21.344 1 92.94 194 THR B N 1
ATOM 5020 C CA . THR B 1 194 ? 12.781 17.859 22.781 1 92.94 194 THR B CA 1
ATOM 5021 C C . THR B 1 194 ? 12.914 19.312 23.219 1 92.94 194 THR B C 1
ATOM 5023 O O . THR B 1 194 ? 13.336 20.156 22.422 1 92.94 194 THR B O 1
ATOM 5026 N N . ASP B 1 195 ? 12.555 19.562 24.453 1 93.56 195 ASP B N 1
ATOM 5027 C CA . ASP B 1 195 ? 12.688 20.906 24.984 1 93.56 195 ASP B CA 1
ATOM 5028 C C . ASP B 1 195 ? 14.133 21.391 24.891 1 93.56 195 ASP B C 1
ATOM 5030 O O . ASP B 1 195 ? 14.383 22.547 24.516 1 93.56 195 ASP B O 1
ATOM 5034 N N . LYS B 1 196 ? 15.023 20.547 25.234 1 92.88 196 LYS B N 1
ATOM 5035 C CA . LYS B 1 196 ? 16.438 20.891 25.172 1 92.88 196 LYS B CA 1
ATOM 5036 C C . LYS B 1 196 ? 16.891 21.188 23.734 1 92.88 196 LYS B C 1
ATOM 5038 O O . LYS B 1 196 ? 17.578 22.172 23.484 1 92.88 196 LYS B O 1
ATOM 5043 N N . GLU B 1 197 ? 16.484 20.375 22.859 1 94.5 197 GLU B N 1
ATOM 5044 C CA . GLU B 1 197 ? 16.812 20.547 21.453 1 94.5 197 GLU B CA 1
ATOM 5045 C C . GLU B 1 197 ? 16.188 21.812 20.875 1 94.5 197 GLU B C 1
ATOM 5047 O O . GLU B 1 197 ? 16.781 22.469 20.016 1 94.5 197 GLU B O 1
ATOM 5052 N N . ALA B 1 198 ? 15.016 22.094 21.375 1 97.44 198 ALA B N 1
ATOM 5053 C CA . ALA B 1 198 ? 14.32 23.281 20.906 1 97.44 198 ALA B CA 1
ATOM 5054 C C . ALA B 1 198 ? 15.164 24.531 21.125 1 97.44 198 ALA B C 1
ATOM 5056 O O . ALA B 1 198 ? 15.312 25.359 20.203 1 97.44 198 ALA B O 1
ATOM 5057 N N . VAL B 1 199 ? 15.711 24.625 22.266 1 97.81 199 VAL B N 1
ATOM 5058 C CA . VAL B 1 199 ? 16.547 25.766 22.594 1 97.81 199 VAL B CA 1
ATOM 5059 C C . VAL B 1 199 ? 17.766 25.812 21.688 1 97.81 199 VAL B C 1
ATOM 5061 O O . VAL B 1 199 ? 18.141 26.875 21.188 1 97.81 199 VAL B O 1
ATOM 5064 N N . GLN B 1 200 ? 18.344 24.688 21.484 1 97.06 200 GLN B N 1
ATOM 5065 C CA . GLN B 1 200 ? 19.516 24.578 20.625 1 97.06 200 GLN B CA 1
ATOM 5066 C C . GLN B 1 200 ? 19.188 24.953 19.188 1 97.06 200 GLN B C 1
ATOM 5068 O O . GLN B 1 200 ? 19.938 25.672 18.516 1 97.06 200 GLN B O 1
ATOM 5073 N N . LEU B 1 201 ? 18.078 24.516 18.719 1 98.19 201 LEU B N 1
ATOM 5074 C CA . LEU B 1 201 ? 17.672 24.781 17.344 1 98.19 201 LEU B CA 1
ATOM 5075 C C . LEU B 1 201 ? 17.312 26.25 17.172 1 98.19 201 LEU B C 1
ATOM 5077 O O . LEU B 1 201 ? 17.594 26.844 16.125 1 98.19 201 LEU B O 1
ATOM 5081 N N . LEU B 1 202 ? 16.703 26.859 18.172 1 98.75 202 LEU B N 1
ATOM 5082 C CA . LEU B 1 202 ? 16.391 28.281 18.125 1 98.75 202 LEU B CA 1
ATOM 5083 C C . LEU B 1 202 ? 17.656 29.109 18.047 1 98.75 202 LEU B C 1
ATOM 5085 O O . LEU B 1 202 ? 17.734 30.062 17.266 1 98.75 202 LEU B O 1
ATOM 5089 N N . ARG B 1 203 ? 18.656 28.719 18.812 1 98.62 203 ARG B N 1
ATOM 5090 C CA . ARG B 1 203 ? 19.938 29.422 18.766 1 98.62 203 ARG B CA 1
ATOM 5091 C C . ARG B 1 203 ? 20.562 29.297 17.375 1 98.62 203 ARG B C 1
ATOM 5093 O O . ARG B 1 203 ? 21.062 30.281 16.844 1 98.62 203 ARG B O 1
ATOM 5100 N N . LEU B 1 204 ? 20.469 28.125 16.875 1 98.44 204 LEU B N 1
ATOM 5101 C CA . LEU B 1 204 ? 21.016 27.922 15.531 1 98.44 204 LEU B CA 1
ATOM 5102 C C . LEU B 1 204 ? 20.266 28.734 14.5 1 98.44 204 LEU B C 1
ATOM 5104 O O . LEU B 1 204 ? 20.875 29.328 13.602 1 98.44 204 LEU B O 1
ATOM 5108 N N . ALA B 1 205 ? 18.969 28.719 14.578 1 98.69 205 ALA B N 1
ATOM 5109 C CA . ALA B 1 205 ? 18.156 29.5 13.656 1 98.69 205 ALA B CA 1
ATOM 5110 C C . ALA B 1 205 ? 18.531 30.984 13.719 1 98.69 205 ALA B C 1
ATOM 5112 O O . ALA B 1 205 ? 18.594 31.656 12.695 1 98.69 205 ALA B O 1
ATOM 5113 N N . LYS B 1 206 ? 18.75 31.469 14.93 1 98.44 206 LYS B N 1
ATOM 5114 C CA . LYS B 1 206 ? 19.172 32.844 15.109 1 98.44 206 LYS B CA 1
ATOM 5115 C C . LYS B 1 206 ? 20.516 33.094 14.453 1 98.44 206 LYS B C 1
ATOM 5117 O O . LYS B 1 206 ? 20.688 34.094 13.734 1 98.44 206 LYS B O 1
ATOM 5122 N N . ASP B 1 207 ? 21.453 32.219 14.664 1 98.31 207 ASP B N 1
ATOM 5123 C CA . ASP B 1 207 ? 22.766 32.312 14.055 1 98.31 207 ASP B CA 1
ATOM 5124 C C . ASP B 1 207 ? 22.688 32.312 12.531 1 98.31 207 ASP B C 1
ATOM 5126 O O . ASP B 1 207 ? 23.453 33 11.867 1 98.31 207 ASP B O 1
ATOM 5130 N N . LEU B 1 208 ? 21.734 31.609 12 1 98.38 208 LEU B N 1
ATOM 5131 C CA . LEU B 1 208 ? 21.578 31.469 10.555 1 98.38 208 LEU B CA 1
ATOM 5132 C C . LEU B 1 208 ? 20.688 32.594 10 1 98.38 208 LEU B C 1
ATOM 5134 O O . LEU B 1 208 ? 20.469 32.656 8.789 1 98.38 208 LEU B O 1
ATOM 5138 N N . GLN B 1 209 ? 20.156 33.406 10.875 1 97.94 209 GLN B N 1
ATOM 5139 C CA . GLN B 1 209 ? 19.312 34.562 10.516 1 97.94 209 GLN B CA 1
ATOM 5140 C C . GLN B 1 209 ? 18.031 34.094 9.82 1 97.94 209 GLN B C 1
ATOM 5142 O O . GLN B 1 209 ? 17.625 34.656 8.805 1 97.94 209 GLN B O 1
ATOM 5147 N N . LEU B 1 210 ? 17.547 33 10.305 1 98.31 210 LEU B N 1
ATOM 5148 C CA . LEU B 1 210 ? 16.25 32.531 9.828 1 98.31 210 LEU B CA 1
ATOM 5149 C C . LEU B 1 210 ? 15.117 33.031 10.711 1 98.31 210 LEU B C 1
ATOM 5151 O O . LEU B 1 210 ? 15.305 33.219 11.914 1 98.31 210 LEU B O 1
ATOM 5155 N N . ALA B 1 211 ? 13.977 33.281 10.148 1 98.5 211 ALA B N 1
ATOM 5156 C CA . ALA B 1 211 ? 12.828 33.812 10.875 1 98.5 211 ALA B CA 1
ATOM 5157 C C . ALA B 1 211 ? 11.977 32.688 11.453 1 98.5 211 ALA B C 1
ATOM 5159 O O . ALA B 1 211 ? 11.125 32.125 10.766 1 98.5 211 ALA B O 1
ATOM 5160 N N . VAL B 1 212 ? 12.219 32.406 12.727 1 98.75 212 VAL B N 1
ATOM 5161 C CA . VAL B 1 212 ? 11.297 31.5 13.414 1 98.75 212 VAL B CA 1
ATOM 5162 C C . VAL B 1 212 ? 10.008 32.219 13.766 1 98.75 212 VAL B C 1
ATOM 5164 O O . VAL B 1 212 ? 10.023 3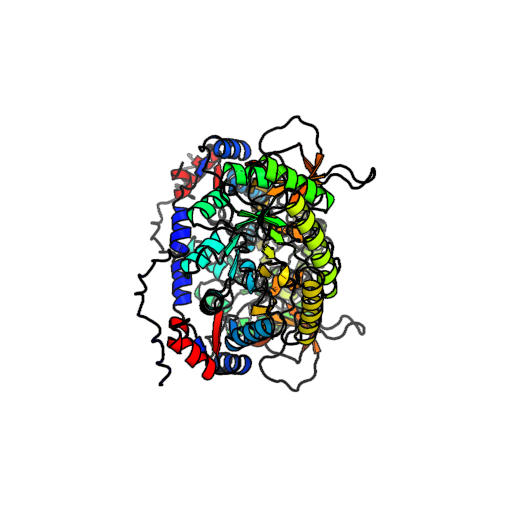3.156 14.57 1 98.75 212 VAL B O 1
ATOM 5167 N N . VAL B 1 213 ? 8.891 31.766 13.164 1 98.75 213 VAL B N 1
ATOM 5168 C CA . VAL B 1 213 ? 7.676 32.562 13.305 1 98.75 213 VAL B CA 1
ATOM 5169 C C . VAL B 1 213 ? 6.637 31.781 14.117 1 98.75 213 VAL B C 1
ATOM 5171 O O . VAL B 1 213 ? 5.574 32.312 14.445 1 98.75 213 VAL B O 1
ATOM 5174 N N . GLY B 1 214 ? 6.98 30.5 14.398 1 98.69 214 GLY B N 1
ATOM 5175 C CA . GLY B 1 214 ? 5.961 29.75 15.102 1 98.69 214 GLY B CA 1
ATOM 5176 C C . GLY B 1 214 ? 6.484 28.469 15.719 1 98.69 214 GLY B C 1
ATOM 5177 O O . GLY B 1 214 ? 7.656 28.125 15.555 1 98.69 214 GLY B O 1
ATOM 5178 N N . ILE B 1 215 ? 5.566 27.828 16.547 1 98.81 215 ILE B N 1
ATOM 5179 C CA . ILE B 1 215 ? 5.758 26.547 17.203 1 98.81 215 ILE B CA 1
ATOM 5180 C C . ILE B 1 215 ? 4.609 25.609 16.828 1 98.81 215 ILE B C 1
ATOM 5182 O O . ILE B 1 215 ? 3.451 26.031 16.766 1 98.81 215 ILE B O 1
ATOM 5186 N N . CYS B 1 216 ? 4.98 24.406 16.5 1 98.62 216 CYS B N 1
ATOM 5187 C CA . CYS B 1 216 ? 3.932 23.438 16.203 1 98.62 216 CYS B CA 1
ATOM 5188 C C . CYS B 1 216 ? 4.184 22.109 16.922 1 98.62 216 CYS B C 1
ATOM 5190 O O . CYS B 1 216 ? 5.293 21.859 17.391 1 98.62 216 CYS B O 1
ATOM 5192 N N . PHE B 1 217 ? 3.125 21.312 17.078 1 97.31 217 PHE B N 1
ATOM 5193 C CA . PHE B 1 217 ? 3.203 19.953 17.578 1 97.31 217 PHE B CA 1
ATOM 5194 C C . PHE B 1 217 ? 2.121 19.078 16.953 1 97.31 217 PHE B C 1
ATOM 5196 O O . PHE B 1 217 ? 1.259 19.578 16.234 1 97.31 217 PHE B O 1
ATOM 5203 N N . HIS B 1 218 ? 2.23 17.781 17.109 1 95.31 218 HIS B N 1
ATOM 5204 C CA . HIS B 1 218 ? 1.229 16.812 16.703 1 95.31 218 HIS B CA 1
ATOM 5205 C C . HIS B 1 218 ? 1.11 15.688 17.734 1 95.31 218 HIS B C 1
ATOM 5207 O O . HIS B 1 218 ? 2.113 15.07 18.109 1 95.31 218 HIS B O 1
ATOM 5213 N N . VAL B 1 219 ? -0.079 15.391 18.109 1 93.19 219 VAL B N 1
ATOM 5214 C CA . VAL B 1 219 ? -0.253 14.461 19.219 1 93.19 219 VAL B CA 1
ATOM 5215 C C . VAL B 1 219 ? -0.363 13.039 18.672 1 93.19 219 VAL B C 1
ATOM 5217 O O . VAL B 1 219 ? -0.46 12.078 19.453 1 93.19 219 VAL B O 1
ATOM 5220 N N . GLY B 1 220 ? -0.384 12.875 17.406 1 89 220 GLY B N 1
ATOM 5221 C CA . GLY B 1 220 ? -0.506 11.57 16.781 1 89 220 GLY B CA 1
ATOM 5222 C C . GLY B 1 220 ? -1.88 11.312 16.188 1 89 220 GLY B C 1
ATOM 5223 O O . GLY B 1 220 ? -2.867 11.914 16.625 1 89 220 GLY B O 1
ATOM 5224 N N . SER B 1 221 ? -1.932 10.375 15.211 1 84.12 221 SER B N 1
ATOM 5225 C CA . SER B 1 221 ? -3.197 10.016 14.578 1 84.12 221 SER B CA 1
ATOM 5226 C C . SER B 1 221 ? -3.941 8.961 15.391 1 84.12 221 SER B C 1
ATOM 5228 O O . SER B 1 221 ? -3.32 8.094 16.016 1 84.12 221 SER B O 1
ATOM 5230 N N . SER B 1 222 ? -5.277 9.055 15.328 1 78.75 222 SER B N 1
ATOM 5231 C CA . SER B 1 222 ? -6.148 8.172 16.094 1 78.75 222 SER B CA 1
ATOM 5232 C C . SER B 1 222 ? -5.797 8.211 17.578 1 78.75 222 SER B C 1
ATOM 5234 O O . SER B 1 222 ? -5.566 7.168 18.203 1 78.75 222 SER B O 1
ATOM 5236 N N . ASN B 1 223 ? -5.699 9.422 18.016 1 81.69 223 ASN B N 1
ATOM 5237 C CA . ASN B 1 223 ? -5.406 9.688 19.422 1 81.69 223 ASN B CA 1
ATOM 5238 C C . ASN B 1 223 ? -6.562 9.273 20.328 1 81.69 223 ASN B C 1
ATOM 5240 O O . ASN B 1 223 ? -7.695 9.719 20.141 1 81.69 223 ASN B O 1
ATOM 5244 N N . GLN B 1 224 ? -6.266 8.516 21.234 1 78.44 224 GLN B N 1
ATOM 5245 C CA . GLN B 1 224 ? -7.305 8 22.109 1 78.44 224 GLN B CA 1
ATOM 5246 C C . GLN B 1 224 ? -7.312 8.742 23.453 1 78.44 224 GLN B C 1
ATOM 5248 O O . GLN B 1 224 ? -8.062 8.383 24.359 1 78.44 224 GLN B O 1
ATOM 5253 N N . ASP B 1 225 ? -6.492 9.734 23.594 1 85.06 225 ASP B N 1
ATOM 5254 C CA . ASP B 1 225 ? -6.352 10.484 24.844 1 85.06 225 ASP B CA 1
ATOM 5255 C C . ASP B 1 225 ? -6.445 11.984 24.594 1 85.06 225 ASP B C 1
ATOM 5257 O O . ASP B 1 225 ? -5.434 12.648 24.344 1 85.06 225 ASP B O 1
ATOM 5261 N N . PRO B 1 226 ? -7.594 12.508 24.859 1 84.44 226 PRO B N 1
ATOM 5262 C CA . PRO B 1 226 ? -7.773 13.945 24.641 1 84.44 226 PRO B CA 1
ATOM 5263 C C . PRO B 1 226 ? -6.824 14.789 25.484 1 84.44 226 PRO B C 1
ATOM 5265 O O . PRO B 1 226 ? -6.512 15.922 25.125 1 84.44 226 PRO B O 1
ATOM 5268 N N . THR B 1 227 ? -6.281 14.258 26.516 1 88.75 227 THR B N 1
ATOM 5269 C CA . THR B 1 227 ? -5.469 15.047 27.438 1 88.75 227 THR B CA 1
ATOM 5270 C C . THR B 1 227 ? -4.078 15.289 26.859 1 88.75 227 THR B C 1
ATOM 5272 O O . THR B 1 227 ? -3.33 16.125 27.344 1 88.75 227 THR B O 1
ATOM 5275 N N . ALA B 1 228 ? -3.811 14.594 25.812 1 90.62 228 ALA B N 1
ATOM 5276 C CA . ALA B 1 228 ? -2.521 14.789 25.156 1 90.62 228 ALA B CA 1
ATOM 5277 C C . ALA B 1 228 ? -2.354 16.234 24.688 1 90.62 228 ALA B C 1
ATOM 5279 O O . ALA B 1 228 ? -1.241 16.766 24.672 1 90.62 228 ALA B O 1
ATOM 5280 N N . PHE B 1 229 ? -3.42 16.891 24.406 1 95.62 229 PHE B N 1
ATOM 5281 C CA . PHE B 1 229 ? -3.373 18.266 23.922 1 95.62 229 PHE B CA 1
ATOM 5282 C C . PHE B 1 229 ? -2.992 19.234 25.047 1 95.62 229 PHE B C 1
ATOM 5284 O O . PHE B 1 229 ? -2.287 20.219 24.812 1 95.62 229 PHE B O 1
ATOM 5291 N N . ALA B 1 230 ? -3.426 18.938 26.219 1 95.25 230 ALA B N 1
ATOM 5292 C CA . ALA B 1 230 ? -3.154 19.828 27.344 1 95.25 230 ALA B CA 1
ATOM 5293 C C . ALA B 1 230 ? -1.654 19.984 27.578 1 95.25 230 ALA B C 1
ATOM 5295 O O . ALA B 1 230 ? -1.133 21.094 27.641 1 95.25 230 ALA B O 1
ATOM 5296 N N . GLY B 1 231 ? -1.008 18.844 27.703 1 93.62 231 GLY B N 1
ATOM 5297 C CA . GLY B 1 231 ? 0.433 18.859 27.891 1 93.62 231 GLY B CA 1
ATOM 5298 C C . GLY B 1 231 ? 1.186 19.484 26.734 1 93.62 231 GLY B C 1
ATOM 5299 O O . GLY B 1 231 ? 2.166 20.203 26.922 1 93.62 231 GLY B O 1
ATOM 5300 N N . ALA B 1 232 ? 0.729 19.234 25.562 1 96.19 232 ALA B N 1
ATOM 5301 C CA . ALA B 1 232 ? 1.398 19.719 24.359 1 96.19 232 ALA B CA 1
ATOM 5302 C C . ALA B 1 232 ? 1.282 21.234 24.25 1 96.19 232 ALA B C 1
ATOM 5304 O O . ALA B 1 232 ? 2.244 21.906 23.875 1 96.19 232 ALA B O 1
ATOM 5305 N N . ILE B 1 233 ? 0.139 21.812 24.578 1 98 233 ILE B N 1
ATOM 5306 C CA . ILE B 1 233 ? -0.071 23.25 24.516 1 98 233 ILE B CA 1
ATOM 5307 C C . ILE B 1 233 ? 0.805 23.953 25.547 1 98 233 ILE B C 1
ATOM 5309 O O . ILE B 1 233 ? 1.431 24.969 25.266 1 98 233 ILE B O 1
ATOM 5313 N N . ALA B 1 234 ? 0.876 23.328 26.719 1 97.12 234 ALA B N 1
ATOM 5314 C CA . ALA B 1 234 ? 1.754 23.859 27.75 1 97.12 234 ALA B CA 1
ATOM 5315 C C . ALA B 1 234 ? 3.211 23.844 27.297 1 97.12 234 ALA B C 1
ATOM 5317 O O . ALA B 1 234 ? 3.955 24.797 27.531 1 97.12 234 ALA B O 1
ATOM 5318 N N . GLY B 1 235 ? 3.596 22.766 26.734 1 96.38 235 GLY B N 1
ATOM 5319 C CA . GLY B 1 235 ? 4.945 22.656 26.203 1 96.38 235 GLY B CA 1
ATOM 5320 C C . GLY B 1 235 ? 5.238 23.672 25.109 1 96.38 235 GLY B C 1
ATOM 5321 O O . GLY B 1 235 ? 6.328 24.25 25.078 1 96.38 235 GLY B O 1
ATOM 5322 N N . ALA B 1 236 ? 4.289 23.906 24.281 1 98.38 236 ALA B N 1
ATOM 5323 C CA . ALA B 1 236 ? 4.441 24.891 23.219 1 98.38 236 ALA B CA 1
ATOM 5324 C C . ALA B 1 236 ? 4.645 26.297 23.797 1 98.38 236 ALA B C 1
ATOM 5326 O O . ALA B 1 236 ? 5.418 27.094 23.266 1 98.38 236 ALA B O 1
ATOM 5327 N N . ARG B 1 237 ? 3.959 26.578 24.906 1 98.25 237 ARG B N 1
ATOM 5328 C CA . ARG B 1 237 ? 4.113 27.875 25.562 1 98.25 237 ARG B CA 1
ATOM 5329 C C . ARG B 1 237 ? 5.551 28.078 26.031 1 98.25 237 ARG B C 1
ATOM 5331 O O . ARG B 1 237 ? 6.117 29.156 25.859 1 98.25 237 ARG B O 1
ATOM 5338 N N . ARG B 1 238 ? 6.148 27.047 26.531 1 97.81 238 ARG B N 1
ATOM 5339 C CA . ARG B 1 238 ? 7.539 27.141 26.969 1 97.81 238 ARG B CA 1
ATOM 5340 C C . ARG B 1 238 ? 8.461 27.453 25.797 1 97.81 238 ARG B C 1
ATOM 5342 O O . ARG B 1 238 ? 9.359 28.297 25.922 1 97.81 238 ARG B O 1
ATOM 5349 N N . ALA B 1 239 ? 8.219 26.797 24.75 1 98.06 239 ALA B N 1
ATOM 5350 C CA . ALA B 1 239 ? 9.031 27.047 23.562 1 98.06 239 ALA B CA 1
ATOM 5351 C C . ALA B 1 239 ? 8.805 28.438 23 1 98.06 239 ALA B C 1
ATOM 5353 O O . ALA B 1 239 ? 9.742 29.094 22.531 1 98.06 239 ALA B O 1
ATOM 5354 N N . PHE B 1 240 ? 7.57 28.906 23.047 1 97.88 240 PHE B N 1
ATOM 5355 C CA . PHE B 1 240 ? 7.23 30.266 22.641 1 97.88 240 PHE B CA 1
ATOM 5356 C C . PHE B 1 240 ? 8.008 31.297 23.453 1 97.88 240 PHE B C 1
ATOM 5358 O O . PHE B 1 240 ? 8.594 32.219 22.906 1 97.88 240 PHE B O 1
ATOM 5365 N N . ASP B 1 241 ? 8.016 31.078 24.734 1 97.75 241 ASP B N 1
ATOM 5366 C CA . ASP B 1 241 ? 8.711 31.984 25.641 1 97.75 241 ASP B CA 1
ATOM 5367 C C . ASP B 1 241 ? 10.211 32 25.359 1 97.75 241 ASP B C 1
ATOM 5369 O O . ASP B 1 241 ? 10.836 33.062 25.344 1 97.75 241 ASP B O 1
ATOM 5373 N N . ALA B 1 242 ? 10.758 30.875 25.141 1 98.06 242 ALA B N 1
ATOM 5374 C CA . ALA B 1 242 ? 12.18 30.781 24.812 1 98.06 242 ALA B CA 1
ATOM 5375 C C . ALA B 1 242 ? 12.508 31.516 23.516 1 98.06 242 ALA B C 1
ATOM 5377 O O . ALA B 1 242 ? 13.508 32.219 23.438 1 98.06 242 ALA B O 1
ATOM 5378 N N . ALA B 1 243 ? 11.688 31.328 22.547 1 98.62 243 ALA B N 1
ATOM 5379 C CA . ALA B 1 243 ? 11.891 31.969 21.25 1 98.62 243 ALA B CA 1
ATOM 5380 C C . ALA B 1 243 ? 11.812 33.5 21.359 1 98.62 243 ALA B C 1
ATOM 5382 O O . ALA B 1 243 ? 12.664 34.188 20.828 1 98.62 243 ALA B O 1
ATOM 5383 N N . ARG B 1 244 ? 10.836 34 22.062 1 97.75 244 ARG B N 1
ATOM 5384 C CA . ARG B 1 244 ? 10.68 35.438 22.219 1 97.75 244 ARG B CA 1
ATOM 5385 C C . ARG B 1 244 ? 11.828 36.031 23.031 1 97.75 244 ARG B C 1
ATOM 5387 O O . ARG B 1 244 ? 12.305 37.125 22.734 1 97.75 244 ARG B O 1
ATOM 5394 N N . ALA B 1 245 ? 12.211 35.281 24.016 1 98 245 ALA B N 1
ATOM 5395 C CA . ALA B 1 245 ? 13.344 35.719 24.828 1 98 245 ALA B CA 1
ATOM 5396 C C . ALA B 1 245 ? 14.602 35.844 23.969 1 98 245 ALA B C 1
ATOM 5398 O O . ALA B 1 245 ? 15.461 36.688 24.25 1 98 245 ALA B O 1
ATOM 5399 N N . MET B 1 246 ? 14.672 35.094 22.906 1 97.94 246 MET B N 1
ATOM 5400 C CA . MET B 1 246 ? 15.828 35.125 22.016 1 97.94 246 MET B CA 1
ATOM 5401 C C . MET B 1 246 ? 15.656 36.188 20.922 1 97.94 246 MET B C 1
ATOM 5403 O O . MET B 1 246 ? 16.547 36.406 20.109 1 97.94 246 MET B O 1
ATOM 5407 N N . GLY B 1 247 ? 14.469 36.812 20.875 1 98 247 GLY B N 1
ATOM 5408 C CA . GLY B 1 247 ? 14.258 37.938 20 1 98 247 GLY B CA 1
ATOM 5409 C C . GLY B 1 247 ? 13.445 37.594 18.766 1 98 247 GLY B C 1
ATOM 5410 O O . GLY B 1 247 ? 13.25 38.438 17.891 1 98 247 GLY B O 1
ATOM 5411 N N . PHE B 1 248 ? 12.977 36.406 18.672 1 98.44 248 PHE B N 1
ATOM 5412 C CA . PHE B 1 248 ? 12.156 36.062 17.531 1 98.44 248 PHE B CA 1
ATOM 5413 C C . PHE B 1 248 ? 10.766 36.688 17.641 1 98.44 248 PHE B C 1
ATOM 5415 O O . PHE B 1 248 ? 10.234 36.812 18.75 1 98.44 248 PHE B O 1
ATOM 5422 N N . ASP B 1 249 ? 10.188 37.062 16.531 1 97.56 249 ASP B N 1
ATOM 5423 C CA . ASP B 1 249 ? 8.789 37.469 16.453 1 97.56 249 ASP B CA 1
ATOM 5424 C C . ASP B 1 249 ? 7.879 36.25 16.188 1 97.56 249 ASP B C 1
ATOM 5426 O O . ASP B 1 249 ? 7.367 36.094 15.078 1 97.56 249 ASP B O 1
ATOM 5430 N N . VAL B 1 250 ? 7.664 35.5 17.172 1 98 250 VAL B N 1
ATOM 5431 C CA . VAL B 1 250 ? 6.867 34.281 17.062 1 98 250 VAL B CA 1
ATOM 5432 C C . VAL B 1 250 ? 5.391 34.594 17.234 1 98 250 VAL B C 1
ATOM 5434 O O . VAL B 1 250 ? 4.988 35.125 18.281 1 98 250 VAL B O 1
ATOM 5437 N N . THR B 1 251 ? 4.543 34.281 16.234 1 98 251 THR B N 1
ATOM 5438 C CA . THR B 1 251 ? 3.143 34.688 16.266 1 98 251 THR B CA 1
ATOM 5439 C C . THR B 1 251 ? 2.234 33.531 15.82 1 98 251 THR B C 1
ATOM 5441 O O . THR B 1 251 ? 1.023 33.719 15.68 1 98 251 THR B O 1
ATOM 5444 N N . LEU B 1 252 ? 2.752 32.375 15.578 1 98.75 252 LEU B N 1
ATOM 5445 C CA . LEU B 1 252 ? 1.952 31.281 15.062 1 98.75 252 LEU B CA 1
ATOM 5446 C C . LEU B 1 252 ? 2.061 30.062 15.969 1 98.75 252 LEU B C 1
ATOM 5448 O O . LEU B 1 252 ? 3.164 29.641 16.328 1 98.75 252 LEU B O 1
ATOM 5452 N N . LEU B 1 253 ? 0.926 29.516 16.375 1 98.88 253 LEU B N 1
ATOM 5453 C CA . LEU B 1 253 ? 0.839 28.219 17.031 1 98.88 253 LEU B CA 1
ATOM 5454 C C . LEU B 1 253 ? 0.046 27.234 16.188 1 98.88 253 LEU B C 1
ATOM 5456 O O . LEU B 1 253 ? -1.116 27.484 15.852 1 98.88 253 LEU B O 1
ATOM 5460 N N . ASP B 1 254 ? 0.689 26.172 15.766 1 98.88 254 ASP B N 1
ATOM 5461 C CA . ASP B 1 254 ? 0.013 25.078 15.086 1 98.88 254 ASP B CA 1
ATOM 5462 C C . ASP B 1 254 ? -0.203 23.891 16.031 1 98.88 254 ASP B C 1
ATOM 5464 O O . ASP B 1 254 ? 0.752 23.219 16.422 1 98.88 254 ASP B O 1
ATOM 5468 N N . ILE B 1 255 ? -1.459 23.625 16.312 1 98.44 255 ILE B N 1
ATOM 5469 C CA . ILE B 1 255 ? -1.727 22.625 17.344 1 98.44 255 ILE B CA 1
ATOM 5470 C C . ILE B 1 255 ? -1.924 21.266 16.703 1 98.44 255 ILE B C 1
ATOM 5472 O O . ILE B 1 255 ? -2.441 20.344 17.344 1 98.44 255 ILE B O 1
ATOM 5476 N N . GLY B 1 256 ? -1.602 21.078 15.484 1 97.12 256 GLY B N 1
ATOM 5477 C CA . GLY B 1 256 ? -1.489 19.797 14.82 1 97.12 256 GLY B CA 1
ATOM 5478 C C . GLY B 1 256 ? -2.818 19.078 14.68 1 97.12 256 GLY B C 1
ATOM 5479 O O . GLY B 1 256 ? -3.863 19.719 14.547 1 97.12 256 GLY B O 1
ATOM 5480 N N . GLY B 1 257 ? -2.693 17.703 14.43 1 95.62 257 GLY B N 1
ATOM 5481 C CA . GLY B 1 257 ? -3.859 16.844 14.25 1 95.62 257 GLY B CA 1
ATOM 5482 C C . GLY B 1 257 ? -4.062 15.867 15.391 1 95.62 257 GLY B C 1
ATOM 5483 O O . GLY B 1 257 ? -3.568 16.078 16.5 1 95.62 257 GLY B O 1
ATOM 5484 N N . GLY B 1 258 ? -4.91 14.875 15.062 1 93.81 258 GLY B N 1
ATOM 5485 C CA . GLY B 1 258 ? -5.18 13.828 16.031 1 93.81 258 GLY B CA 1
ATOM 5486 C C . GLY B 1 258 ? -6.621 13.805 16.5 1 93.81 258 GLY B C 1
ATOM 5487 O O . GLY B 1 258 ? -6.926 13.273 17.562 1 93.81 258 GLY B O 1
ATOM 5488 N N . TYR B 1 259 ? -7.512 14.344 15.688 1 96.31 259 TYR B N 1
ATOM 5489 C CA . TYR B 1 259 ? -8.93 14.414 16.031 1 96.31 259 TYR B CA 1
ATOM 5490 C C . TYR B 1 259 ? -9.695 13.234 15.438 1 96.31 259 TYR B C 1
ATOM 5492 O O . TYR B 1 259 ? -9.438 12.828 14.305 1 96.31 259 TYR B O 1
ATOM 5500 N N . PRO B 1 260 ? -10.594 12.672 16.203 1 94.69 260 PRO B N 1
ATOM 5501 C CA . PRO B 1 260 ? -11.391 11.578 15.656 1 94.69 260 PRO B CA 1
ATOM 5502 C C . PRO B 1 260 ? -12.359 12.047 14.57 1 94.69 260 PRO B C 1
ATOM 5504 O O . PRO B 1 260 ? -12.734 13.219 14.539 1 94.69 260 PRO B O 1
ATOM 5507 N N . GLY B 1 261 ? -12.68 11.156 13.672 1 95.56 261 GLY B N 1
ATOM 5508 C CA . GLY B 1 261 ? -13.531 11.539 12.555 1 95.56 261 GLY B CA 1
ATOM 5509 C C . GLY B 1 261 ? -14.656 10.547 12.297 1 95.56 261 GLY B C 1
ATOM 5510 O O . GLY B 1 261 ? -15.367 10.664 11.297 1 95.56 261 GLY B O 1
ATOM 5511 N N . GLU B 1 262 ? -14.852 9.547 13.195 1 95.12 262 GLU B N 1
ATOM 5512 C CA . GLU B 1 262 ? -15.945 8.602 13.031 1 95.12 262 GLU B CA 1
ATOM 5513 C C . GLU B 1 262 ? -17.297 9.266 13.281 1 95.12 262 GLU B C 1
ATOM 5515 O O . GLU B 1 262 ? -17.391 10.227 14.047 1 95.12 262 GLU B O 1
ATOM 5520 N N . LYS B 1 263 ? -18.297 8.703 12.734 1 92.56 263 LYS B N 1
ATOM 5521 C CA . LYS B 1 263 ? -19.641 9.227 12.906 1 92.56 263 LYS B CA 1
ATOM 5522 C C . LYS B 1 263 ? -20.016 9.312 14.383 1 92.56 263 LYS B C 1
ATOM 5524 O O . LYS B 1 263 ? -20.641 10.289 14.812 1 92.56 263 LYS B O 1
ATOM 5529 N N . GLU B 1 264 ? -19.594 8.406 15.188 1 92.19 264 GLU B N 1
ATOM 5530 C CA . GLU B 1 264 ? -20.016 8.312 16.578 1 92.19 264 GLU B CA 1
ATOM 5531 C C . GLU B 1 264 ? -19 8.992 17.5 1 92.19 264 GLU B C 1
ATOM 5533 O O . GLU B 1 264 ? -19.141 8.93 18.734 1 92.19 264 GLU B O 1
ATOM 5538 N N . SER B 1 265 ? -18.094 9.703 16.953 1 92.81 265 SER B N 1
ATOM 5539 C CA . SER B 1 265 ? -16.984 10.172 17.781 1 92.81 265 SER B CA 1
ATOM 5540 C C . SER B 1 265 ? -17.188 11.625 18.203 1 92.81 265 SER B C 1
ATOM 5542 O O . SER B 1 265 ? -16.297 12.219 18.812 1 92.81 265 SER B O 1
ATOM 5544 N N . GLU B 1 266 ? -18.328 12.211 17.938 1 94.94 266 GLU B N 1
ATOM 5545 C CA . GLU B 1 266 ? -18.562 13.617 18.234 1 94.94 266 GLU B CA 1
ATOM 5546 C C . GLU B 1 266 ? -18.375 13.922 19.719 1 94.94 266 GLU B C 1
ATOM 5548 O O . GLU B 1 266 ? -17.734 14.906 20.078 1 94.94 266 GLU B O 1
ATOM 5553 N N . PRO B 1 267 ? -18.828 13.07 20.672 1 95.19 267 PRO B N 1
ATOM 5554 C CA . PRO B 1 267 ? -18.625 13.383 22.094 1 95.19 267 PRO B CA 1
ATOM 5555 C C . PRO B 1 267 ? -17.141 13.453 22.469 1 95.19 267 PRO B C 1
ATOM 5557 O O . PRO B 1 267 ? -16.734 14.336 23.234 1 95.19 267 PRO B O 1
ATOM 5560 N N . ILE B 1 268 ? -16.406 12.57 21.938 1 93.88 268 ILE B N 1
ATOM 5561 C CA . ILE B 1 268 ? -14.977 12.57 22.25 1 93.88 268 ILE B CA 1
ATOM 5562 C C . ILE B 1 268 ? -14.312 13.805 21.625 1 93.88 268 ILE B C 1
ATOM 5564 O O . ILE B 1 268 ? -13.414 14.391 22.234 1 93.88 268 ILE B O 1
ATOM 5568 N N . PHE B 1 269 ? -14.789 14.203 20.469 1 96.5 269 PHE B N 1
ATOM 5569 C CA . PHE B 1 269 ? -14.266 15.398 19.844 1 96.5 269 PHE B CA 1
ATOM 5570 C C . PHE B 1 269 ? -14.578 16.641 20.672 1 96.5 269 PHE B C 1
ATOM 5572 O O . PHE B 1 269 ? -13.711 17.484 20.891 1 96.5 269 PHE B O 1
ATOM 5579 N N . LEU B 1 270 ? -15.766 16.703 21.109 1 97.38 270 LEU B N 1
ATOM 5580 C CA . LEU B 1 270 ? -16.172 17.859 21.891 1 97.38 270 LEU B CA 1
ATOM 5581 C C . LEU B 1 270 ? -15.398 17.938 23.188 1 97.38 270 LEU B C 1
ATOM 5583 O O . LEU B 1 270 ? -15.016 1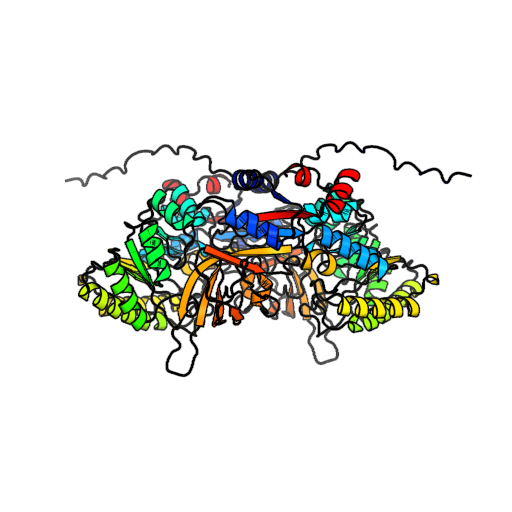9.031 23.641 1 97.38 270 LEU B O 1
ATOM 5587 N N . LYS B 1 271 ? -15.156 16.812 23.797 1 96.56 271 LYS B N 1
ATOM 5588 C CA . LYS B 1 271 ? -14.312 16.781 24.984 1 96.56 271 LYS B CA 1
ATOM 5589 C C . LYS B 1 271 ? -12.906 17.281 24.688 1 96.56 271 LYS B C 1
ATOM 5591 O O . LYS B 1 271 ? -12.328 18.047 25.469 1 96.56 271 LYS B O 1
ATOM 5596 N N . THR B 1 272 ? -12.359 16.875 23.609 1 96.69 272 THR B N 1
ATOM 5597 C CA . THR B 1 272 ? -11.047 17.328 23.156 1 96.69 272 THR B CA 1
ATOM 5598 C C . THR B 1 272 ? -11.047 18.828 22.922 1 96.69 272 THR B C 1
ATOM 5600 O O . THR B 1 272 ? -10.109 19.531 23.328 1 96.69 272 THR B O 1
ATOM 5603 N N . ALA B 1 273 ? -12.086 19.328 22.281 1 98 273 ALA B N 1
ATOM 5604 C CA . ALA B 1 273 ? -12.234 20.75 22.016 1 98 273 ALA B CA 1
ATOM 5605 C C . ALA B 1 273 ? -12.219 21.562 23.312 1 98 273 ALA B C 1
ATOM 5607 O O . ALA B 1 273 ? -11.578 22.609 23.391 1 98 273 ALA B O 1
ATOM 5608 N N . ASP B 1 274 ? -12.891 21 24.297 1 98.12 274 ASP B N 1
ATOM 5609 C CA . ASP B 1 274 ? -12.922 21.672 25.594 1 98.12 274 ASP B CA 1
ATOM 5610 C C . ASP B 1 274 ? -11.523 21.781 26.188 1 98.12 274 ASP B C 1
ATOM 5612 O O . ASP B 1 274 ? -11.133 22.844 26.688 1 98.12 274 ASP B O 1
ATOM 5616 N N . ILE B 1 275 ? -10.836 20.766 26.109 1 97.62 275 ILE B N 1
ATOM 5617 C CA . ILE B 1 275 ? -9.477 20.703 26.656 1 97.62 275 ILE B CA 1
ATOM 5618 C C . ILE B 1 275 ? -8.586 21.688 25.906 1 97.62 275 ILE B C 1
ATOM 5620 O O . ILE B 1 275 ? -7.805 22.422 26.516 1 97.62 275 ILE B O 1
ATOM 5624 N N . ILE B 1 276 ? -8.719 21.75 24.641 1 98.25 276 ILE B N 1
ATOM 5625 C CA . ILE B 1 276 ? -7.938 22.656 23.797 1 98.25 276 ILE B CA 1
ATOM 5626 C C . ILE B 1 276 ? -8.266 24.109 24.156 1 98.25 276 ILE B C 1
ATOM 5628 O O . ILE B 1 276 ? -7.367 24.922 24.391 1 98.25 276 ILE B O 1
ATOM 5632 N N . ASN B 1 277 ? -9.547 24.391 24.203 1 98.5 277 ASN B N 1
ATOM 5633 C CA . ASN B 1 277 ? -9.969 25.75 24.516 1 98.5 277 ASN B CA 1
ATOM 5634 C C . ASN B 1 277 ? -9.469 26.188 25.875 1 98.5 277 ASN B C 1
ATOM 5636 O O . ASN B 1 277 ? -9.023 27.328 26.047 1 98.5 277 ASN B O 1
ATOM 5640 N N . GLU B 1 278 ? -9.562 25.281 26.828 1 98.25 278 GLU B N 1
ATOM 5641 C CA . GLU B 1 278 ? -9.055 25.578 28.156 1 98.25 278 GLU B CA 1
ATOM 5642 C C . GLU B 1 278 ? -7.551 25.828 28.125 1 98.25 278 GLU B C 1
ATOM 5644 O O . GLU B 1 278 ? -7.059 26.766 28.766 1 98.25 278 GLU B O 1
ATOM 5649 N N . GLY B 1 279 ? -6.852 25 27.438 1 98.12 279 GLY B N 1
ATOM 5650 C CA . GLY B 1 279 ? -5.414 25.156 27.312 1 98.12 279 GLY B CA 1
ATOM 5651 C C . GLY B 1 279 ? -5.027 26.453 26.625 1 98.12 279 GLY B C 1
ATOM 5652 O O . GLY B 1 279 ? -4.098 27.141 27.047 1 98.12 279 GLY B O 1
ATOM 5653 N N . LEU B 1 280 ? -5.73 26.828 25.547 1 98.5 280 LEU B N 1
ATOM 5654 C CA . LEU B 1 280 ? -5.457 28.062 24.812 1 98.5 280 LEU B CA 1
ATOM 5655 C C . LEU B 1 280 ? -5.746 29.281 25.672 1 98.5 280 LEU B C 1
ATOM 5657 O O . LEU B 1 280 ? -5.012 30.281 25.625 1 98.5 280 LEU B O 1
ATOM 5661 N N . GLU B 1 281 ? -6.82 29.188 26.422 1 98.06 281 GLU B N 1
ATOM 5662 C CA . GLU B 1 281 ? -7.137 30.297 27.328 1 98.06 281 GLU B CA 1
ATOM 5663 C C . GLU B 1 281 ? -6.039 30.484 28.375 1 98.06 281 GLU B C 1
ATOM 5665 O O . GLU B 1 281 ? -5.676 31.609 28.703 1 98.06 281 GLU B O 1
ATOM 5670 N N . LYS B 1 282 ? -5.527 29.453 28.844 1 97.94 282 LYS B N 1
ATOM 5671 C CA . LYS B 1 282 ? -4.543 29.484 29.922 1 97.94 282 LYS B CA 1
ATOM 5672 C C . LYS B 1 282 ? -3.172 29.906 29.406 1 97.94 282 LYS B C 1
ATOM 5674 O O . LYS B 1 282 ? -2.502 30.75 30.016 1 97.94 282 LYS B O 1
ATOM 5679 N N . TYR B 1 283 ? -2.752 29.391 28.266 1 98.31 283 TYR B N 1
ATOM 5680 C CA . TYR B 1 283 ? -1.358 29.516 27.859 1 98.31 283 TYR B CA 1
ATOM 5681 C C . TYR B 1 283 ? -1.219 30.484 26.688 1 98.31 283 TYR B C 1
ATOM 5683 O O . TYR B 1 283 ? -0.14 31.047 26.469 1 98.31 283 TYR B O 1
ATOM 5691 N N . PHE B 1 284 ? -2.279 30.672 25.938 1 98.44 284 PHE B N 1
ATOM 5692 C CA . PHE B 1 284 ? -2.268 31.578 24.797 1 98.44 284 PHE B CA 1
ATOM 5693 C C . PHE B 1 284 ? -3.539 32.406 24.75 1 98.44 284 PHE B C 1
ATOM 5695 O O . PHE B 1 284 ? -4.258 32.406 23.75 1 98.44 284 PHE B O 1
ATOM 5702 N N . PRO B 1 285 ? -3.754 33.094 25.75 1 97.44 285 PRO B N 1
ATOM 5703 C CA . PRO B 1 285 ? -4.957 33.938 25.719 1 97.44 285 PRO B CA 1
ATOM 5704 C C . PRO B 1 285 ? -4.973 34.875 24.516 1 97.44 285 PRO B C 1
ATOM 5706 O O . PRO B 1 285 ? -3.922 35.188 23.938 1 97.44 285 PRO B O 1
ATOM 5709 N N . GLU B 1 286 ? -6.121 35.375 24.125 1 95.06 286 GLU B N 1
ATOM 5710 C CA . GLU B 1 286 ? -6.273 36.219 22.953 1 95.06 286 GLU B CA 1
ATOM 5711 C C . GLU B 1 286 ? -5.363 37.438 23.016 1 95.06 286 GLU B C 1
ATOM 5713 O O . GLU B 1 286 ? -4.844 37.906 22 1 95.06 286 GLU B O 1
ATOM 5718 N N . SER B 1 287 ? -5.133 37.906 24.141 1 93.94 287 SER B N 1
ATOM 5719 C CA . SER B 1 287 ? -4.32 39.125 24.344 1 93.94 287 SER B CA 1
ATOM 5720 C C . SER B 1 287 ? -2.857 38.844 24.016 1 93.94 287 SER B C 1
ATOM 5722 O O . SER B 1 287 ? -2.088 39.781 23.812 1 93.94 287 SER B O 1
ATOM 5724 N N . TYR B 1 288 ? -2.471 37.625 23.953 1 92.62 288 TYR B N 1
ATOM 5725 C CA . TYR B 1 288 ? -1.094 37.25 23.656 1 92.62 288 TYR B CA 1
ATOM 5726 C C . TYR B 1 288 ? -0.773 37.469 22.188 1 92.62 288 TYR B C 1
ATOM 5728 O O . TYR B 1 288 ? 0.397 37.531 21.797 1 92.62 288 TYR B O 1
ATOM 5736 N N . GLY B 1 289 ? -1.836 37.562 21.266 1 93.81 289 GLY B N 1
ATOM 5737 C CA . GLY B 1 289 ? -1.653 37.969 19.875 1 93.81 289 GLY B CA 1
ATOM 5738 C C . GLY B 1 289 ? -1.091 36.875 19 1 93.81 289 GLY B C 1
ATOM 5739 O O . GLY B 1 289 ? -0.246 37.125 18.141 1 93.81 289 GLY B O 1
ATOM 5740 N N . VAL B 1 290 ? -1.439 35.688 19.281 1 96.94 290 VAL B N 1
ATOM 5741 C CA . VAL B 1 290 ? -0.926 34.531 18.531 1 96.94 290 VAL B CA 1
ATOM 5742 C C . VAL B 1 290 ? -2.01 34 17.609 1 96.94 290 VAL B C 1
ATOM 5744 O O . VAL B 1 290 ? -3.18 33.906 17.984 1 96.94 290 VAL B O 1
ATOM 5747 N N . ASN B 1 291 ? -1.665 33.844 16.312 1 97.94 291 ASN B N 1
ATOM 5748 C CA . ASN B 1 291 ? -2.523 33.125 15.375 1 97.94 291 ASN B CA 1
ATOM 5749 C C . ASN B 1 291 ? -2.443 31.625 15.594 1 97.94 291 ASN B C 1
ATOM 5751 O O . ASN B 1 291 ? -1.352 31.062 15.688 1 97.94 291 ASN B O 1
ATOM 5755 N N . ILE B 1 292 ? -3.59 31 15.703 1 98.75 292 ILE B N 1
ATOM 5756 C CA . ILE B 1 292 ? -3.611 29.562 15.984 1 98.75 292 ILE B CA 1
ATOM 5757 C C . ILE B 1 292 ? -4.184 28.812 14.789 1 98.75 292 ILE B C 1
ATOM 5759 O O . ILE B 1 292 ? -5.23 29.188 14.25 1 98.75 292 ILE B O 1
ATOM 5763 N N . ILE B 1 293 ? -3.439 27.766 14.297 1 98.81 293 ILE B N 1
ATOM 5764 C CA . ILE B 1 293 ? -3.951 26.859 13.273 1 98.81 293 ILE B CA 1
ATOM 5765 C C . ILE B 1 293 ? -3.908 25.422 13.781 1 98.81 293 ILE B C 1
ATOM 5767 O O . ILE B 1 293 ? -3.312 25.156 14.82 1 98.81 293 ILE B O 1
ATOM 5771 N N . SER B 1 294 ? -4.617 24.531 13.141 1 98.56 294 SER B N 1
ATOM 5772 C CA . SER B 1 294 ? -4.637 23.094 13.398 1 98.56 294 SER B CA 1
ATOM 5773 C C . SER B 1 294 ? -4.602 22.297 12.102 1 98.56 294 SER B C 1
ATOM 5775 O O . SER B 1 294 ? -4.703 22.875 11.016 1 98.56 294 SER B O 1
ATOM 5777 N N . GLU B 1 295 ? -4.344 20.984 12.258 1 98 295 GLU B N 1
ATOM 5778 C CA . GLU B 1 295 ? -4.18 20.172 11.055 1 98 295 GLU B CA 1
ATOM 5779 C C . GLU B 1 295 ? -5.152 19 11.055 1 98 295 GLU B C 1
ATOM 5781 O O . GLU B 1 295 ? -4.734 17.844 10.914 1 98 295 GLU B O 1
ATOM 5786 N N . PRO B 1 296 ? -6.453 19.25 11.133 1 98.19 296 PRO B N 1
ATOM 5787 C CA . PRO B 1 296 ? -7.414 18.141 11.117 1 98.19 296 PRO B CA 1
ATOM 5788 C C . PRO B 1 296 ? -7.523 17.469 9.75 1 98.19 296 PRO B C 1
ATOM 5790 O O . PRO B 1 296 ? -7.777 18.141 8.75 1 98.19 296 PRO B O 1
ATOM 5793 N N . GLY B 1 297 ? -7.254 16.188 9.648 1 97.88 297 GLY B N 1
ATOM 5794 C CA . GLY B 1 297 ? -7.488 15.359 8.477 1 97.88 297 GLY B CA 1
ATOM 5795 C C . GLY B 1 297 ? -8.648 14.398 8.648 1 97.88 297 GLY B C 1
ATOM 5796 O O . GLY B 1 297 ? -9.766 14.68 8.227 1 97.88 297 GLY B O 1
ATOM 5797 N N . THR B 1 298 ? -8.383 13.375 9.523 1 97.38 298 THR B N 1
ATOM 5798 C CA . THR B 1 298 ? -9.359 12.336 9.805 1 97.38 298 THR B CA 1
ATOM 5799 C C . THR B 1 298 ? -10.703 12.945 10.203 1 97.38 298 THR B C 1
ATOM 5801 O O . THR B 1 298 ? -11.758 12.477 9.758 1 97.38 298 THR B O 1
ATOM 5804 N N . PHE B 1 299 ? -10.688 14.031 10.961 1 97.69 299 PHE B N 1
ATOM 5805 C CA . PHE B 1 299 ? -11.891 14.688 11.461 1 97.69 299 PHE B CA 1
ATOM 5806 C C . PHE B 1 299 ? -12.812 15.086 10.32 1 97.69 299 PHE B C 1
ATOM 5808 O O . PHE B 1 299 ? -14.023 14.883 10.391 1 97.69 299 PHE B O 1
ATOM 5815 N N . PHE B 1 300 ? -12.289 15.562 9.266 1 98.31 300 PHE B N 1
ATOM 5816 C CA . PHE B 1 300 ? -13.086 16.188 8.219 1 98.31 300 PHE B CA 1
ATOM 5817 C C . PHE B 1 300 ? -13.648 15.148 7.262 1 98.31 300 PHE B C 1
ATOM 5819 O O . PHE B 1 300 ? -14.727 15.336 6.699 1 98.31 300 PHE B O 1
ATOM 5826 N N . VAL B 1 301 ? -12.906 13.984 7.086 1 98.5 301 VAL B N 1
ATOM 5827 C CA . VAL B 1 301 ? -13.25 13.234 5.883 1 98.5 301 VAL B CA 1
ATOM 5828 C C . VAL B 1 301 ? -13.641 11.805 6.262 1 98.5 301 VAL B C 1
ATOM 5830 O O . VAL B 1 301 ? -14.234 11.086 5.453 1 98.5 301 VAL B O 1
ATOM 5833 N N . HIS B 1 302 ? -13.32 11.344 7.441 1 98 302 HIS B N 1
ATOM 5834 C CA . HIS B 1 302 ? -13.422 9.93 7.777 1 98 302 HIS B CA 1
ATOM 5835 C C . HIS B 1 302 ? -14.852 9.422 7.605 1 98 302 HIS B C 1
ATOM 5837 O O . HIS B 1 302 ? -15.078 8.422 6.926 1 98 302 HIS B O 1
ATOM 5843 N N . SER B 1 303 ? -15.844 10.109 8.141 1 98.06 303 SER B N 1
ATOM 5844 C CA . SER B 1 303 ? -17.234 9.68 8.125 1 98.06 303 SER B CA 1
ATOM 5845 C C . SER B 1 303 ? -17.906 10.008 6.797 1 98.06 303 SER B C 1
ATOM 5847 O O . SER B 1 303 ? -19 9.523 6.512 1 98.06 303 SER B O 1
ATOM 5849 N N . ALA B 1 304 ? -17.281 10.781 5.969 1 98.69 304 ALA B N 1
ATOM 5850 C CA . ALA B 1 304 ? -17.891 11.242 4.727 1 98.69 304 ALA B CA 1
ATOM 5851 C C . ALA B 1 304 ? -17.859 10.148 3.664 1 98.69 304 ALA B C 1
ATOM 5853 O O . ALA B 1 304 ? -18.562 10.234 2.654 1 98.69 304 ALA B O 1
ATOM 5854 N N . PHE B 1 305 ? -17.078 9.148 3.822 1 98.62 305 PHE B N 1
ATOM 5855 C CA . PHE B 1 305 ? -16.922 8.086 2.834 1 98.62 305 PHE B CA 1
ATOM 5856 C C . PHE B 1 305 ? -17.484 6.773 3.355 1 98.62 305 PHE B C 1
ATOM 5858 O O . PHE B 1 305 ? -17.156 6.336 4.457 1 98.62 305 PHE B O 1
ATOM 5865 N N . THR B 1 306 ? -18.344 6.188 2.627 1 98.62 306 THR B N 1
ATOM 5866 C CA . THR B 1 306 ? -18.828 4.828 2.844 1 98.62 306 THR B CA 1
ATOM 5867 C C . THR B 1 306 ? -18.422 3.924 1.68 1 98.62 306 THR B C 1
ATOM 5869 O O . THR B 1 306 ? -18.625 4.277 0.516 1 98.62 306 THR B O 1
ATOM 5872 N N . LEU B 1 307 ? -17.844 2.805 2.012 1 98.5 307 LEU B N 1
ATOM 5873 C CA . LEU B 1 307 ? -17.375 1.877 0.99 1 98.5 307 LEU B CA 1
ATOM 5874 C C . LEU B 1 307 ? -18.328 0.698 0.844 1 98.5 307 LEU B C 1
ATOM 5876 O O . LEU B 1 307 ? -18.797 0.149 1.843 1 98.5 307 LEU B O 1
ATOM 5880 N N . PHE B 1 308 ? -18.625 0.326 -0.381 1 97.81 308 PHE B N 1
ATOM 5881 C CA . PHE B 1 308 ? -19.438 -0.838 -0.715 1 97.81 308 PHE B CA 1
ATOM 5882 C C . PHE B 1 308 ? -18.641 -1.831 -1.554 1 97.81 308 PHE B C 1
ATOM 5884 O O . PHE B 1 308 ? -18.078 -1.469 -2.594 1 97.81 308 PHE B O 1
ATOM 5891 N N . ALA B 1 309 ? -18.547 -3.031 -1.105 1 97.56 309 ALA B N 1
ATOM 5892 C CA . ALA B 1 309 ? -17.781 -4.082 -1.774 1 97.56 309 ALA B CA 1
ATOM 5893 C C . ALA B 1 309 ? -18.625 -5.328 -1.991 1 97.56 309 ALA B C 1
ATOM 5895 O O . ALA B 1 309 ? -19.438 -5.688 -1.137 1 97.56 309 ALA B O 1
ATOM 5896 N N . LYS B 1 310 ? -18.406 -5.965 -3.049 1 96.5 310 LYS B N 1
ATOM 5897 C CA . LYS B 1 310 ? -19.203 -7.117 -3.459 1 96.5 310 LYS B CA 1
ATOM 5898 C C . LYS B 1 310 ? -18.547 -8.422 -2.992 1 96.5 310 LYS B C 1
ATOM 5900 O O . LYS B 1 310 ? -17.328 -8.578 -3.064 1 96.5 310 LYS B O 1
ATOM 5905 N N . ILE B 1 311 ? -19.406 -9.359 -2.496 1 97.06 311 ILE B N 1
ATOM 5906 C CA . ILE B 1 311 ? -18.953 -10.711 -2.199 1 97.06 311 ILE B CA 1
ATOM 5907 C C . ILE B 1 311 ? -18.734 -11.484 -3.5 1 97.06 311 ILE B C 1
ATOM 5909 O O . ILE B 1 311 ? -19.672 -11.688 -4.27 1 97.06 311 ILE B O 1
ATOM 5913 N N . ILE B 1 312 ? -17.5 -11.961 -3.703 1 96.56 312 ILE B N 1
ATOM 5914 C CA . ILE B 1 312 ? -17.172 -12.633 -4.961 1 96.56 312 ILE B CA 1
ATOM 5915 C C . ILE B 1 312 ? -16.906 -14.117 -4.699 1 96.56 312 ILE B C 1
ATOM 5917 O O . ILE B 1 312 ? -16.812 -14.914 -5.637 1 96.56 312 ILE B O 1
ATOM 5921 N N . GLY B 1 313 ? -16.75 -14.477 -3.479 1 96.75 313 GLY B N 1
ATOM 5922 C CA . GLY B 1 313 ? -16.516 -15.859 -3.094 1 96.75 313 GLY B CA 1
ATOM 5923 C C . GLY B 1 313 ? -17 -16.188 -1.693 1 96.75 313 GLY B C 1
ATOM 5924 O O . GLY B 1 313 ? -17.188 -15.281 -0.872 1 96.75 313 GLY B O 1
ATOM 5925 N N . LYS B 1 314 ? -17.219 -17.391 -1.445 1 96.25 314 LYS B N 1
ATOM 5926 C CA . LYS B 1 314 ? -17.719 -17.891 -0.168 1 96.25 314 LYS B CA 1
ATOM 5927 C C . LYS B 1 314 ? -17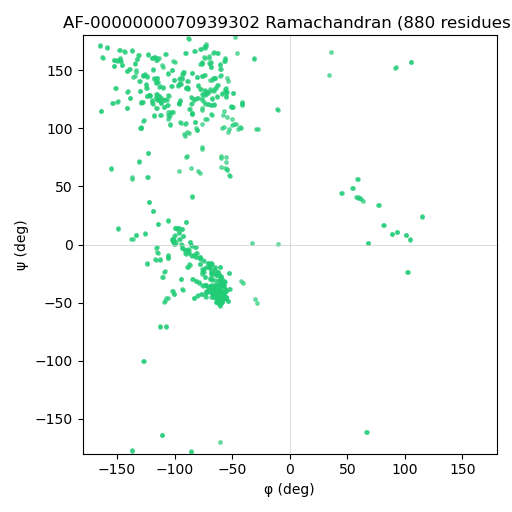.234 -19.312 0.098 1 96.25 314 LYS B C 1
ATOM 5929 O O . LYS B 1 314 ? -17.188 -20.141 -0.818 1 96.25 314 LYS B O 1
ATOM 5934 N N . ARG B 1 315 ? -16.797 -19.516 1.288 1 94.06 315 ARG B N 1
ATOM 5935 C CA . ARG B 1 315 ? -16.422 -20.844 1.777 1 94.06 315 ARG B CA 1
ATOM 5936 C C . ARG B 1 315 ? -16.969 -21.078 3.182 1 94.06 315 ARG B C 1
ATOM 5938 O O . ARG B 1 315 ? -17.078 -20.141 3.975 1 94.06 315 ARG B O 1
ATOM 5945 N N . ILE B 1 316 ? -17.344 -22.297 3.412 1 89.06 316 ILE B N 1
ATOM 5946 C CA . ILE B 1 316 ? -17.797 -22.672 4.746 1 89.06 316 ILE B CA 1
ATOM 5947 C C . ILE B 1 316 ? -16.797 -23.625 5.391 1 89.06 316 ILE B C 1
ATOM 5949 O O . ILE B 1 316 ? -16.484 -24.672 4.832 1 89.06 316 ILE B O 1
ATOM 5953 N N . ASN B 1 317 ? -16.125 -23.172 6.402 1 82.81 317 ASN B N 1
ATOM 5954 C CA . ASN B 1 317 ? -15.25 -24.031 7.191 1 82.81 317 ASN B CA 1
ATOM 5955 C C . ASN B 1 317 ? -16.031 -24.812 8.242 1 82.81 317 ASN B C 1
ATOM 5957 O O . ASN B 1 317 ? -16.562 -24.234 9.195 1 82.81 317 ASN B O 1
ATOM 5961 N N . GLU B 1 318 ? -16.141 -26.078 7.867 1 75.94 318 GLU B N 1
ATOM 5962 C CA . GLU B 1 318 ? -16.891 -26.922 8.781 1 75.94 318 GLU B CA 1
ATOM 5963 C C . GLU B 1 318 ? -16.078 -27.281 10.016 1 75.94 318 GLU B C 1
ATOM 5965 O O . GLU B 1 318 ? -14.859 -27.484 9.922 1 75.94 318 GLU B O 1
ATOM 5970 N N . GLY B 1 319 ? -15.992 -26.359 11.125 1 60.03 319 GLY B N 1
ATOM 5971 C CA . GLY B 1 319 ? -15.281 -26.609 12.375 1 60.03 319 GLY B CA 1
ATOM 5972 C C . GLY B 1 319 ? -14.82 -28.047 12.531 1 60.03 319 GLY B C 1
ATOM 5973 O O . GLY B 1 319 ? -15.406 -28.953 11.945 1 60.03 319 GLY B O 1
ATOM 5974 N N . GLN B 1 320 ? -13.336 -28.141 12.57 1 48.97 320 GLN B N 1
ATOM 5975 C CA . GLN B 1 320 ? -12.891 -29.469 12.969 1 48.97 320 GLN B CA 1
ATOM 5976 C C . GLN B 1 320 ? -13.508 -29.875 14.305 1 48.97 320 GLN B C 1
ATOM 5978 O O . GLN B 1 320 ? -13.445 -29.125 15.281 1 48.97 320 GLN B O 1
ATOM 5983 N N . ASN B 1 321 ? -14.078 -31.062 14.352 1 48.88 321 ASN B N 1
ATOM 5984 C CA . ASN B 1 321 ? -14.688 -31.703 15.516 1 48.88 321 ASN B CA 1
ATOM 5985 C C . ASN B 1 321 ? -15.398 -30.688 16.406 1 48.88 321 ASN B C 1
ATOM 5987 O O . ASN B 1 321 ? -15.219 -29.484 16.234 1 48.88 321 ASN B O 1
ATOM 5991 N N . ASN B 1 322 ? -16.266 -30.891 17.375 1 47.69 322 ASN B N 1
ATOM 5992 C CA . ASN B 1 322 ? -17.125 -30.266 18.375 1 47.69 322 ASN B CA 1
ATOM 5993 C C . ASN B 1 322 ? -16.516 -28.969 18.906 1 47.69 322 ASN B C 1
ATOM 5995 O O . ASN B 1 322 ? -17.047 -28.375 19.844 1 47.69 322 ASN B O 1
ATOM 5999 N N . THR B 1 323 ? -15.266 -28.453 18.438 1 48.97 323 THR B N 1
ATOM 6000 C CA . THR B 1 323 ? -14.672 -27.406 19.25 1 48.97 323 THR B CA 1
ATOM 6001 C C . THR B 1 323 ? -14.703 -26.062 18.516 1 48.97 323 THR B C 1
ATOM 6003 O O . THR B 1 323 ? -14.547 -25.016 19.125 1 48.97 323 THR B O 1
ATOM 6006 N N . LYS B 1 324 ? -14.688 -26.172 17.141 1 61.06 324 LYS B N 1
ATOM 6007 C CA . LYS B 1 324 ? -14.773 -24.828 16.562 1 61.06 324 LYS B CA 1
ATOM 6008 C C . LYS B 1 324 ? -16.062 -24.672 15.766 1 61.06 324 LYS B C 1
ATOM 6010 O O . LYS B 1 324 ? -16.422 -25.531 14.969 1 61.06 324 LYS B O 1
ATOM 6015 N N . PRO B 1 325 ? -16.766 -23.656 16.109 1 67.44 325 PRO B N 1
ATOM 6016 C CA . PRO B 1 325 ? -18.047 -23.391 15.438 1 67.44 325 PRO B CA 1
ATOM 6017 C C . PRO B 1 325 ? -17.891 -23.156 13.938 1 67.44 325 PRO B C 1
ATOM 6019 O O . PRO B 1 325 ? -16.781 -22.844 13.469 1 67.44 325 PRO B O 1
ATOM 6022 N N . ARG B 1 326 ? -18.875 -23.609 13.227 1 83.56 326 ARG B N 1
ATOM 6023 C CA . ARG B 1 326 ? -19.047 -23.297 11.812 1 83.56 326 ARG B CA 1
ATOM 6024 C C . ARG B 1 326 ? -18.734 -21.828 11.531 1 83.56 326 ARG B C 1
ATOM 6026 O O . ARG B 1 326 ? -19.203 -20.938 12.25 1 83.56 326 ARG B O 1
ATOM 6033 N N . GLN B 1 327 ? -17.75 -21.656 10.609 1 91.19 327 GLN B N 1
ATOM 6034 C CA . GLN B 1 327 ? -17.344 -20.297 10.273 1 91.19 327 GLN B CA 1
ATOM 6035 C C . GLN B 1 327 ? -17.5 -20.016 8.781 1 91.19 327 GLN B C 1
ATOM 6037 O O . GLN B 1 327 ? -17.109 -20.844 7.949 1 91.19 327 GLN B O 1
ATOM 6042 N N . MET B 1 328 ? -18.172 -18.922 8.516 1 94.69 328 MET B N 1
ATOM 6043 C CA . MET B 1 328 ? -18.312 -18.5 7.129 1 94.69 328 MET B CA 1
ATOM 6044 C C . MET B 1 328 ? -17.156 -17.609 6.703 1 94.69 328 MET B C 1
ATOM 6046 O O . MET B 1 328 ? -16.719 -16.75 7.469 1 94.69 328 MET B O 1
ATOM 6050 N N . MET B 1 329 ? -16.641 -17.922 5.52 1 96.75 329 MET B N 1
ATOM 6051 C CA . MET B 1 329 ? -15.609 -17.078 4.926 1 96.75 329 MET B CA 1
ATOM 6052 C C . MET B 1 329 ? -16.141 -16.375 3.682 1 96.75 329 MET B C 1
ATOM 6054 O O . MET B 1 329 ? -16.625 -17.016 2.756 1 96.75 329 MET B O 1
ATOM 6058 N N . TYR B 1 330 ? -16.078 -15.086 3.74 1 98 330 TYR B N 1
ATOM 6059 C CA . TYR B 1 330 ? -16.469 -14.289 2.582 1 98 330 TYR B CA 1
ATOM 6060 C C . TYR B 1 330 ? -15.258 -13.625 1.947 1 98 330 TYR B C 1
ATOM 6062 O O . TYR B 1 330 ? -14.367 -13.133 2.652 1 98 330 TYR B O 1
ATOM 6070 N N . TYR B 1 331 ? -15.195 -13.695 0.646 1 97.75 331 TYR B N 1
ATOM 6071 C CA . TYR B 1 331 ? -14.195 -13 -0.148 1 97.75 331 TYR B CA 1
ATOM 6072 C C . TYR B 1 331 ? -14.812 -11.812 -0.885 1 97.75 331 TYR B C 1
ATOM 6074 O O . TYR B 1 331 ? -15.766 -11.977 -1.647 1 97.75 331 TYR B O 1
ATOM 6082 N N . ILE B 1 332 ? -14.203 -10.617 -0.649 1 97.88 332 ILE B N 1
ATOM 6083 C CA . ILE B 1 332 ? -14.812 -9.445 -1.279 1 97.88 332 ILE B CA 1
ATOM 6084 C C . ILE B 1 332 ? -13.82 -8.82 -2.258 1 97.88 332 ILE B C 1
ATOM 6086 O O . ILE B 1 332 ? -12.625 -9.094 -2.201 1 97.88 332 ILE B O 1
ATOM 6090 N N . ASN B 1 333 ? -14.312 -8 -3.174 1 97 333 ASN B N 1
ATOM 6091 C CA . ASN B 1 333 ? -13.5 -7.414 -4.238 1 97 333 ASN B CA 1
ATOM 6092 C C . ASN B 1 333 ? -12.805 -6.145 -3.773 1 97 333 ASN B C 1
ATOM 6094 O O . ASN B 1 333 ? -12.781 -5.145 -4.492 1 97 333 ASN B O 1
ATOM 6098 N N . GLU B 1 334 ? -12.289 -6.09 -2.621 1 97.25 334 GLU B N 1
ATOM 6099 C CA . GLU B 1 334 ? -11.406 -5.109 -1.999 1 97.25 334 GLU B CA 1
ATOM 6100 C C . GLU B 1 334 ? -10.289 -5.789 -1.209 1 97.25 334 GLU B C 1
ATOM 6102 O O . GLU B 1 334 ? -10.188 -7.02 -1.204 1 97.25 334 GLU B O 1
ATOM 6107 N N . SER B 1 335 ? -9.43 -4.965 -0.533 1 97.62 335 SER B N 1
ATOM 6108 C CA . SER B 1 335 ? -8.234 -5.594 0.015 1 97.62 335 SER B CA 1
ATOM 6109 C C . SER B 1 335 ? -7.586 -4.715 1.08 1 97.62 335 SER B C 1
ATOM 6111 O O . SER B 1 335 ? -7.809 -3.506 1.114 1 97.62 335 SER B O 1
ATOM 6113 N N . VAL B 1 336 ? -6.754 -5.359 1.908 1 97.25 336 VAL B N 1
ATOM 6114 C CA . VAL B 1 336 ? -5.906 -4.641 2.852 1 97.25 336 VAL B CA 1
ATOM 6115 C C . VAL B 1 336 ? -4.828 -3.865 2.094 1 97.25 336 VAL B C 1
ATOM 6117 O O . VAL B 1 336 ? -4.234 -2.928 2.633 1 97.25 336 VAL B O 1
ATOM 6120 N N . TYR B 1 337 ? -4.531 -4.152 0.844 1 96.75 337 TYR B N 1
ATOM 6121 C CA . TYR B 1 337 ? -3.561 -3.441 0.022 1 96.75 337 TYR B CA 1
ATOM 6122 C C . TYR B 1 337 ? -4.23 -2.34 -0.789 1 96.75 337 TYR B C 1
ATOM 6124 O O . TYR B 1 337 ? -3.619 -1.759 -1.687 1 96.75 337 TYR B O 1
ATOM 6132 N N . LYS B 1 338 ? -5.477 -2.125 -0.501 1 96.38 338 LYS B N 1
ATOM 6133 C CA . LYS B 1 338 ? -6.246 -1.029 -1.081 1 96.38 338 LYS B CA 1
ATOM 6134 C C . LYS B 1 338 ? -6.91 -0.189 0.006 1 96.38 338 LYS B C 1
ATOM 6136 O O . LYS B 1 338 ? -6.227 0.457 0.803 1 96.38 338 LYS B O 1
ATOM 6141 N N . SER B 1 339 ? -8.219 -0.4 0.265 1 97.31 339 SER B N 1
ATOM 6142 C CA . SER B 1 339 ? -8.969 0.492 1.147 1 97.31 339 SER B CA 1
ATOM 6143 C C . SER B 1 339 ? -8.797 0.091 2.609 1 97.31 339 SER B C 1
ATOM 6145 O O . SER B 1 339 ? -9.148 0.854 3.512 1 97.31 339 SER B O 1
ATOM 6147 N N . PHE B 1 340 ? -8.188 -1.075 2.914 1 97.81 340 PHE B N 1
ATOM 6148 C CA . PHE B 1 340 ? -8.273 -1.598 4.273 1 97.81 340 PHE B CA 1
ATOM 6149 C C . PHE B 1 340 ? -6.887 -1.79 4.867 1 97.81 340 PHE B C 1
ATOM 6151 O O . PHE B 1 340 ? -6.648 -2.748 5.605 1 97.81 340 PHE B O 1
ATOM 6158 N N . VAL B 1 341 ? -5.996 -0.924 4.559 1 94.56 341 VAL B N 1
ATOM 6159 C CA . VAL B 1 341 ? -4.629 -1.046 5.055 1 94.56 341 VAL B CA 1
ATOM 6160 C C . VAL B 1 341 ? -4.637 -1.101 6.578 1 94.56 341 VAL B C 1
ATOM 6162 O O . VAL B 1 341 ? -3.801 -1.774 7.188 1 94.56 341 VAL B O 1
ATOM 6165 N N . VAL B 1 342 ? -5.555 -0.476 7.254 1 92.94 342 VAL B N 1
ATOM 6166 C CA . VAL B 1 342 ? -5.641 -0.412 8.711 1 92.94 342 VAL B CA 1
ATOM 6167 C C . VAL B 1 342 ? -5.762 -1.822 9.281 1 92.94 342 VAL B C 1
ATOM 6169 O O . VAL B 1 342 ? -5.266 -2.1 10.375 1 92.94 342 VAL B O 1
ATOM 6172 N N . SER B 1 343 ? -6.363 -2.746 8.539 1 95.19 343 SER B N 1
ATOM 6173 C CA . SER B 1 343 ? -6.609 -4.105 9.008 1 95.19 343 SER B CA 1
ATOM 6174 C C . SER B 1 343 ? -5.312 -4.898 9.117 1 95.19 343 SER B C 1
ATOM 6176 O O . SER B 1 343 ? -5.27 -5.941 9.773 1 95.19 343 SER B O 1
ATOM 6178 N N . LEU B 1 344 ? -4.238 -4.449 8.43 1 92.06 344 LEU B N 1
ATOM 6179 C CA . LEU B 1 344 ? -2.938 -5.09 8.594 1 92.06 344 LEU B CA 1
ATOM 6180 C C . LEU B 1 344 ? -2.418 -4.898 10.016 1 92.06 344 LEU B C 1
ATOM 6182 O O . LEU B 1 344 ? -1.587 -5.68 10.492 1 92.06 344 LEU B O 1
ATOM 6186 N N . PHE B 1 345 ? -2.959 -3.84 10.656 1 87.94 345 PHE B N 1
ATOM 6187 C CA . PHE B 1 345 ? -2.488 -3.506 11.992 1 87.94 345 PHE B CA 1
ATOM 6188 C C . PHE B 1 345 ? -3.547 -3.842 13.039 1 87.94 345 PHE B C 1
ATOM 6190 O O . PHE B 1 345 ? -3.232 -4.387 14.102 1 87.94 345 PHE B O 1
ATOM 6197 N N . ASN B 1 346 ? -4.711 -3.395 12.742 1 89.62 346 ASN B N 1
ATOM 6198 C CA . ASN B 1 346 ? -5.863 -3.551 13.625 1 89.62 346 ASN B CA 1
ATOM 6199 C C . ASN B 1 346 ? -7.172 -3.525 12.836 1 89.62 346 ASN B C 1
ATOM 6201 O O . ASN B 1 346 ? -7.512 -2.514 12.219 1 89.62 346 ASN B O 1
ATOM 6205 N N . ASP B 1 347 ? -7.902 -4.641 13 1 89.5 347 ASP B N 1
ATOM 6206 C CA . ASP B 1 347 ? -9.125 -4.68 12.203 1 89.5 347 ASP B CA 1
ATOM 6207 C C . ASP B 1 347 ? -10.336 -4.293 13.047 1 89.5 347 ASP B C 1
ATOM 6209 O O . ASP B 1 347 ? -11.477 -4.453 12.609 1 89.5 347 ASP B O 1
ATOM 6213 N N . ASP B 1 348 ? -10.141 -3.746 14.164 1 88.44 348 ASP B N 1
ATOM 6214 C CA . ASP B 1 348 ? -11.227 -3.418 15.078 1 88.44 348 ASP B CA 1
ATOM 6215 C C . ASP B 1 348 ? -12.148 -2.35 14.492 1 88.44 348 ASP B C 1
ATOM 6217 O O . ASP B 1 348 ? -13.367 -2.457 14.578 1 88.44 348 ASP B O 1
ATOM 6221 N N . PRO B 1 349 ? -11.555 -1.411 13.891 1 86.5 349 PRO B N 1
ATOM 6222 C CA . PRO B 1 349 ? -12.445 -0.338 13.43 1 86.5 349 PRO B CA 1
ATOM 6223 C C . PRO B 1 349 ? -13.266 -0.734 12.211 1 86.5 349 PRO B C 1
ATOM 6225 O O . PRO B 1 349 ? -14.195 -0.024 11.828 1 86.5 349 PRO B O 1
ATOM 6228 N N . VAL B 1 350 ? -12.938 -1.772 11.57 1 93.19 350 VAL B N 1
ATOM 6229 C CA . VAL B 1 350 ? -13.602 -2.221 10.359 1 93.19 350 VAL B CA 1
ATOM 6230 C C . VAL B 1 350 ? -14.805 -3.092 10.711 1 93.19 350 VAL B C 1
ATOM 6232 O O . VAL B 1 350 ? -14.648 -4.137 11.344 1 93.19 350 VAL B O 1
ATOM 6235 N N . GLU B 1 351 ? -15.969 -2.666 10.367 1 96.44 351 GLU B N 1
ATOM 6236 C CA . GLU B 1 351 ? -17.188 -3.412 10.664 1 96.44 351 GLU B CA 1
ATOM 6237 C C . GLU B 1 351 ? -18.016 -3.631 9.406 1 96.44 351 GLU B C 1
ATOM 6239 O O . GLU B 1 351 ? -18.703 -2.715 8.938 1 96.44 351 GLU B O 1
ATOM 6244 N N . PRO B 1 352 ? -18.016 -4.871 8.914 1 98.06 352 PRO B N 1
ATOM 6245 C CA . PRO B 1 352 ? -18.844 -5.16 7.738 1 98.06 352 PRO B CA 1
ATOM 6246 C C . PRO B 1 352 ? -20.328 -5.227 8.062 1 98.06 352 PRO B C 1
ATOM 6248 O O . PRO B 1 352 ? -20.719 -5.867 9.039 1 98.06 352 PRO B O 1
ATOM 6251 N N . LEU B 1 353 ? -21.141 -4.562 7.277 1 97.31 353 LEU B N 1
ATOM 6252 C CA . LEU B 1 353 ? -22.594 -4.605 7.363 1 97.31 353 LEU B CA 1
ATOM 6253 C C . LEU B 1 353 ? -23.203 -5.012 6.031 1 97.31 353 LEU B C 1
ATOM 6255 O O . LEU B 1 353 ? -22.734 -4.586 4.973 1 97.31 353 LEU B O 1
ATOM 6259 N N . PRO B 1 354 ? -24.234 -5.887 6.047 1 97.56 354 PRO B N 1
ATOM 6260 C CA . PRO B 1 354 ? -24.922 -6.16 4.781 1 97.56 354 PRO B CA 1
ATOM 6261 C C . PRO B 1 354 ? -25.594 -4.922 4.195 1 97.56 354 PRO B C 1
ATOM 6263 O O . PRO B 1 354 ? -26.172 -4.113 4.934 1 97.56 354 PRO B O 1
ATOM 6266 N N . LEU B 1 355 ? -25.453 -4.75 2.898 1 96.75 355 LEU B N 1
ATOM 6267 C CA . LEU B 1 355 ? -26.109 -3.615 2.254 1 96.75 355 LEU B CA 1
ATOM 6268 C C . LEU B 1 355 ? -27.625 -3.729 2.357 1 96.75 355 LEU B C 1
ATOM 6270 O O . LEU B 1 355 ? -28.297 -2.744 2.652 1 96.75 355 LEU B O 1
ATOM 6274 N N . MET B 1 356 ? -28.078 -4.922 2.057 1 94.56 356 MET B N 1
ATOM 6275 C CA . MET B 1 356 ? -29.516 -5.18 2.182 1 94.56 356 MET B CA 1
ATOM 6276 C C . MET B 1 356 ? -29.844 -5.777 3.547 1 94.56 356 MET B C 1
ATOM 6278 O O . MET B 1 356 ? -29.094 -6.609 4.062 1 94.56 356 MET B O 1
ATOM 6282 N N . ASP B 1 357 ? -30.906 -5.402 4.051 1 89 357 ASP B N 1
ATOM 6283 C CA . ASP B 1 357 ? -31.312 -5.918 5.352 1 89 357 ASP B CA 1
ATOM 6284 C C . ASP B 1 357 ? -31.625 -7.414 5.273 1 89 357 ASP B C 1
ATOM 6286 O O . ASP B 1 357 ? -32.156 -7.895 4.27 1 89 357 ASP B O 1
ATOM 6290 N N . SER B 1 358 ? -31.031 -8.094 6.285 1 85.81 358 SER B N 1
ATOM 6291 C CA . SER B 1 358 ? -31.344 -9.516 6.402 1 85.81 358 SER B CA 1
ATOM 6292 C C . SER B 1 358 ? -31.75 -9.875 7.828 1 85.81 358 SER B C 1
ATOM 6294 O O . SER B 1 358 ? -31.141 -9.406 8.789 1 85.81 358 SER B O 1
ATOM 6296 N N . ASP B 1 359 ? -32.844 -10.594 8 1 85.75 359 ASP B N 1
ATOM 6297 C CA . ASP B 1 359 ? -33.375 -10.992 9.305 1 85.75 359 ASP B CA 1
ATOM 6298 C C . ASP B 1 359 ? -32.906 -12.398 9.672 1 85.75 359 ASP B C 1
ATOM 6300 O O . ASP B 1 359 ? -33.375 -12.977 10.656 1 85.75 359 ASP B O 1
ATOM 6304 N N . GLY B 1 360 ? -31.969 -12.906 9.031 1 89.88 360 GLY B N 1
ATOM 6305 C CA . GLY B 1 360 ? -31.531 -14.266 9.32 1 89.88 360 GLY B CA 1
ATOM 6306 C C . GLY B 1 360 ? -30.578 -14.336 10.492 1 89.88 360 GLY B C 1
ATOM 6307 O O . GLY B 1 360 ? -30.094 -13.312 10.977 1 89.88 360 GLY B O 1
ATOM 6308 N N . PRO B 1 361 ? -30.344 -15.477 10.984 1 93.81 361 PRO B N 1
ATOM 6309 C CA . PRO B 1 361 ? -29.391 -15.656 12.086 1 93.81 361 PRO B CA 1
ATOM 6310 C C . PRO B 1 361 ? -27.984 -15.203 11.727 1 93.81 361 PRO B C 1
ATOM 6312 O O . PRO B 1 361 ? -27.578 -15.289 10.562 1 93.81 361 PRO B O 1
ATOM 6315 N N . LEU B 1 362 ? -27.297 -14.781 12.789 1 94.88 362 LEU B N 1
ATOM 6316 C CA . LEU B 1 362 ? -25.922 -14.344 12.609 1 94.88 362 LEU B CA 1
ATOM 6317 C C . LEU B 1 362 ? -24.953 -15.516 12.75 1 94.88 362 LEU B C 1
ATOM 6319 O O . LEU B 1 362 ? -25.141 -16.391 13.602 1 94.88 362 LEU B O 1
ATOM 6323 N N . HIS B 1 363 ? -23.984 -15.5 11.938 1 94.81 363 HIS B N 1
ATOM 6324 C CA . HIS B 1 363 ? -22.969 -16.547 11.93 1 94.81 363 HIS B CA 1
ATOM 6325 C C . HIS B 1 363 ? -21.578 -15.945 12.109 1 94.81 363 HIS B C 1
ATOM 6327 O O . HIS B 1 363 ? -21.281 -14.859 11.594 1 94.81 363 HIS B O 1
ATOM 6333 N N . GLU B 1 364 ? -20.703 -16.688 12.836 1 95.62 364 GLU B N 1
ATOM 6334 C CA . GLU B 1 364 ? -19.281 -16.297 12.883 1 95.62 364 GLU B CA 1
ATOM 6335 C C . GLU B 1 364 ? -18.688 -16.281 11.477 1 95.62 364 GLU B C 1
ATOM 6337 O O . GLU B 1 364 ? -18.812 -17.234 10.719 1 95.62 364 GLU B O 1
ATOM 6342 N N . SER B 1 365 ? -18.016 -15.148 11.172 1 96.75 365 SER B N 1
ATOM 6343 C CA . SER B 1 365 ? -17.562 -14.977 9.797 1 96.75 365 SER B CA 1
ATOM 6344 C C . SER B 1 365 ? -16.188 -14.328 9.742 1 96.75 365 SER B C 1
ATOM 6346 O O . SER B 1 365 ? -15.789 -13.617 10.672 1 96.75 365 SER B O 1
ATOM 6348 N N . ILE B 1 366 ? -15.422 -14.672 8.719 1 97.06 366 ILE B N 1
ATOM 6349 C CA . ILE B 1 366 ? -14.188 -14 8.328 1 97.06 366 ILE B CA 1
ATOM 6350 C C . ILE B 1 366 ? -14.383 -13.312 6.973 1 97.06 366 ILE B C 1
ATOM 6352 O O . ILE B 1 366 ? -15.016 -13.875 6.074 1 97.06 366 ILE B O 1
ATOM 6356 N N . VAL B 1 367 ? -13.914 -12.094 6.844 1 98.44 367 VAL B N 1
ATOM 6357 C CA . VAL B 1 367 ? -13.953 -11.398 5.562 1 98.44 367 VAL B CA 1
ATOM 6358 C C . VAL B 1 367 ? -12.539 -11.281 5 1 98.44 367 VAL B C 1
ATOM 6360 O O . VAL B 1 367 ? -11.664 -10.664 5.617 1 98.44 367 VAL B O 1
ATOM 6363 N N . TRP B 1 368 ? -12.32 -11.906 3.811 1 97.81 368 TRP B N 1
ATOM 6364 C CA . TRP B 1 368 ? -11.047 -11.891 3.102 1 97.81 368 TRP B CA 1
ATOM 6365 C C . TRP B 1 368 ? -11.086 -10.898 1.94 1 97.81 368 TRP B C 1
ATOM 6367 O O . TRP B 1 368 ? -12.148 -10.641 1.375 1 97.81 368 TRP B O 1
ATOM 6377 N N . GLY B 1 369 ? -9.875 -10.344 1.649 1 97.69 369 GLY B N 1
ATOM 6378 C CA . GLY B 1 369 ? -9.766 -9.492 0.478 1 97.69 369 GLY B CA 1
ATOM 6379 C C . GLY B 1 369 ? -9.5 -10.266 -0.8 1 97.69 369 GLY B C 1
ATOM 6380 O O . GLY B 1 369 ? -9.328 -11.484 -0.769 1 97.69 369 GLY B O 1
ATOM 6381 N N . ILE B 1 370 ? -9.352 -9.594 -1.854 1 96.62 370 ILE B N 1
ATOM 6382 C CA . ILE B 1 370 ? -9.414 -10.18 -3.191 1 96.62 370 ILE B CA 1
ATOM 6383 C C . ILE B 1 370 ? -8.023 -10.648 -3.611 1 96.62 370 ILE B C 1
ATOM 6385 O O . ILE B 1 370 ? -7.887 -11.414 -4.57 1 96.62 370 ILE B O 1
ATOM 6389 N N . THR B 1 371 ? -6.949 -10.164 -2.988 1 96 371 THR B N 1
ATOM 6390 C CA . THR B 1 371 ? -5.621 -10.523 -3.479 1 96 371 THR B CA 1
ATOM 6391 C C . THR B 1 371 ? -5.293 -11.977 -3.127 1 96 371 THR B C 1
ATOM 6393 O O . THR B 1 371 ? -6.023 -12.617 -2.375 1 96 371 THR B O 1
ATOM 6396 N N . CYS B 1 372 ? -4.199 -12.508 -3.66 1 92.75 372 CYS B N 1
ATOM 6397 C CA . CYS B 1 372 ? -3.793 -13.883 -3.418 1 92.75 372 CYS B CA 1
ATOM 6398 C C . CYS B 1 372 ? -2.947 -13.992 -2.154 1 92.75 372 CYS B C 1
ATOM 6400 O O . CYS B 1 372 ? -2.508 -15.078 -1.786 1 92.75 372 CYS B O 1
ATOM 6402 N N . ASP B 1 373 ? -2.785 -12.852 -1.505 1 93.19 373 ASP B N 1
ATOM 6403 C CA . ASP B 1 373 ? -1.927 -12.836 -0.325 1 93.19 373 ASP B CA 1
ATOM 6404 C C . ASP B 1 373 ? -2.664 -13.375 0.898 1 93.19 373 ASP B C 1
ATOM 6406 O O . ASP B 1 373 ? -3.801 -12.984 1.168 1 93.19 373 ASP B O 1
ATOM 6410 N N . GLY B 1 374 ? -1.967 -14.195 1.65 1 91.44 374 GLY B N 1
ATOM 6411 C CA . GLY B 1 374 ? -2.547 -14.773 2.85 1 91.44 374 GLY B CA 1
ATOM 6412 C C . GLY B 1 374 ? -2.797 -13.758 3.947 1 91.44 374 GLY B C 1
ATOM 6413 O O . GLY B 1 374 ? -3.562 -14.016 4.879 1 91.44 374 GLY B O 1
ATOM 6414 N N . LEU B 1 375 ? -2.215 -12.609 3.852 1 91.75 375 LEU B N 1
ATOM 6415 C CA . LEU B 1 375 ? -2.375 -11.562 4.855 1 91.75 375 LEU B CA 1
ATOM 6416 C C . LEU B 1 375 ? -3.574 -10.68 4.535 1 91.75 375 LEU B C 1
ATOM 6418 O O . LEU B 1 375 ? -3.943 -9.812 5.328 1 91.75 375 LEU B O 1
ATOM 6422 N N . ASP B 1 376 ? -4.168 -10.938 3.441 1 95.88 376 ASP B N 1
ATOM 6423 C CA . ASP B 1 376 ? -5.277 -10.086 3.012 1 95.88 376 ASP B CA 1
ATOM 6424 C C . ASP B 1 376 ? -6.562 -10.453 3.75 1 95.88 376 ASP B C 1
ATOM 6426 O O . ASP B 1 376 ? -7.547 -10.859 3.131 1 95.88 376 ASP B O 1
ATOM 6430 N N . LYS B 1 377 ? -6.523 -10.273 5.078 1 97.06 377 LYS B N 1
ATOM 6431 C CA . LYS B 1 377 ? -7.645 -10.492 5.98 1 97.06 377 LYS B CA 1
ATOM 6432 C C . LYS B 1 377 ? -8.234 -9.164 6.461 1 97.06 377 LYS B C 1
ATOM 6434 O O . LYS B 1 377 ? -7.652 -8.5 7.32 1 97.06 377 LYS B O 1
ATOM 6439 N N . ILE B 1 378 ? -9.391 -8.828 5.988 1 98.44 378 ILE B N 1
ATOM 6440 C CA . ILE B 1 378 ? -10 -7.531 6.262 1 98.44 378 ILE B CA 1
ATOM 6441 C C . ILE B 1 378 ? -10.633 -7.539 7.656 1 98.44 378 ILE B C 1
ATOM 6443 O O . ILE B 1 378 ? -10.5 -6.57 8.406 1 98.44 378 ILE B O 1
ATOM 6447 N N . LYS B 1 379 ? -11.312 -8.594 7.973 1 98.5 379 LYS B N 1
ATOM 6448 C CA . LYS B 1 379 ? -11.938 -8.766 9.281 1 98.5 379 LYS B CA 1
ATOM 6449 C C . LYS B 1 379 ? -11.82 -10.211 9.758 1 98.5 379 LYS B C 1
ATOM 6451 O O . LYS B 1 379 ? -12.438 -11.109 9.172 1 98.5 379 LYS B O 1
ATOM 6456 N N . ALA B 1 380 ? -11.148 -10.414 10.844 1 96.31 380 ALA B N 1
ATOM 6457 C CA . ALA B 1 380 ? -10.812 -11.758 11.312 1 96.31 380 ALA B CA 1
ATOM 6458 C C . ALA B 1 380 ? -12.008 -12.406 12 1 96.31 380 ALA B C 1
ATOM 6460 O O . ALA B 1 380 ? -12.141 -13.633 11.992 1 96.31 380 ALA B O 1
ATOM 6461 N N . SER B 1 381 ? -12.773 -11.578 12.633 1 95.75 381 SER B N 1
ATOM 6462 C CA . SER B 1 381 ? -13.922 -12.102 13.359 1 95.75 381 SER B CA 1
ATOM 6463 C C . SER B 1 381 ? -15.07 -11.102 13.383 1 95.75 381 SER B C 1
ATOM 6465 O O . SER B 1 381 ? -14.891 -9.945 13.789 1 95.75 381 SER B O 1
ATOM 6467 N N . CYS B 1 382 ? -16.156 -11.539 12.914 1 96.81 382 CYS B N 1
ATOM 6468 C CA . CYS B 1 382 ? -17.391 -10.758 12.961 1 96.81 382 CYS B CA 1
ATOM 6469 C C . CYS B 1 382 ? -18.609 -11.664 12.836 1 96.81 382 CYS B C 1
ATOM 6471 O O . CYS B 1 382 ? -18.469 -12.875 12.656 1 96.81 382 CYS B O 1
ATOM 6473 N N . LYS B 1 383 ? -19.734 -11.094 13.078 1 96.25 383 LYS B N 1
ATOM 6474 C CA . LYS B 1 383 ? -21 -11.805 12.914 1 96.25 383 LYS B CA 1
ATOM 6475 C C . LYS B 1 383 ? -21.812 -11.219 11.766 1 96.25 383 LYS B C 1
ATOM 6477 O O . LYS B 1 383 ? -22.094 -10.016 11.742 1 96.25 383 LYS B O 1
ATOM 6482 N N . LEU B 1 384 ? -22.141 -12.078 10.828 1 96.88 384 LEU B N 1
ATOM 6483 C CA . LEU B 1 384 ? -22.938 -11.703 9.672 1 96.88 384 LEU B CA 1
ATOM 6484 C C . LEU B 1 384 ? -24.047 -12.719 9.43 1 96.88 384 LEU B C 1
ATOM 6486 O O . LEU B 1 384 ? -23.906 -13.891 9.781 1 96.88 384 LEU B O 1
ATOM 6490 N N . PRO B 1 385 ? -25.234 -12.219 8.867 1 96.44 385 PRO B N 1
ATOM 6491 C CA . PRO B 1 385 ? -26.141 -13.227 8.328 1 96.44 385 PRO B CA 1
ATOM 6492 C C . PRO B 1 385 ? -25.531 -14.016 7.172 1 96.44 385 PRO B C 1
ATOM 6494 O O . PRO B 1 385 ? -24.453 -13.672 6.684 1 96.44 385 PRO B O 1
ATOM 6497 N N . GLU B 1 386 ? -26.156 -15.086 6.871 1 95.25 386 GLU B N 1
ATOM 6498 C CA . GLU B 1 386 ? -25.656 -15.812 5.703 1 95.25 386 GLU B CA 1
ATOM 6499 C C . GLU B 1 386 ? -25.859 -15 4.426 1 95.25 386 GLU B C 1
ATOM 6501 O O . GLU B 1 386 ? -26.984 -14.609 4.105 1 95.25 386 GLU B O 1
ATOM 6506 N N . LEU B 1 387 ? -24.781 -14.75 3.807 1 96.31 387 LEU B N 1
ATOM 6507 C CA . LEU B 1 387 ? -24.797 -13.969 2.572 1 96.31 387 LEU B CA 1
ATOM 6508 C C . LEU B 1 387 ? -24.344 -14.82 1.388 1 96.31 387 LEU B C 1
ATOM 6510 O O . LEU B 1 387 ? -23.766 -15.883 1.571 1 96.31 387 LEU B O 1
ATOM 6514 N N . SER B 1 388 ? -24.703 -14.344 0.21 1 94.62 388 SER B N 1
ATOM 6515 C CA . SER B 1 388 ? -24.375 -15.07 -1.013 1 94.62 388 SER B CA 1
ATOM 6516 C C . SER B 1 388 ? -23.406 -14.273 -1.884 1 94.62 388 SER B C 1
ATOM 6518 O O . SER B 1 388 ? -23.328 -13.047 -1.772 1 94.62 388 SER B O 1
ATOM 6520 N N . VAL B 1 389 ? -22.75 -15 -2.738 1 95.25 389 VAL B N 1
ATOM 6521 C CA . VAL B 1 389 ? -21.938 -14.359 -3.773 1 95.25 389 VAL B CA 1
ATOM 6522 C C . VAL B 1 389 ? -22.812 -13.406 -4.59 1 95.25 389 VAL B C 1
ATOM 6524 O O . VAL B 1 389 ? -23.938 -13.742 -4.957 1 95.25 389 VAL B O 1
ATOM 6527 N N . GLY B 1 390 ? -22.266 -12.172 -4.82 1 92.88 390 GLY B N 1
ATOM 6528 C CA . GLY B 1 390 ? -23.016 -11.172 -5.555 1 92.88 390 GLY B CA 1
ATOM 6529 C C . GLY B 1 390 ? -23.625 -10.109 -4.656 1 92.88 390 GLY B C 1
ATOM 6530 O O . GLY B 1 390 ? -23.938 -9 -5.113 1 92.88 390 GLY B O 1
ATOM 6531 N N . GLN B 1 391 ? -23.828 -10.477 -3.389 1 94.88 391 GLN B N 1
ATOM 6532 C CA . GLN B 1 391 ? -24.344 -9.484 -2.451 1 94.88 391 GLN B CA 1
ATOM 6533 C C . GLN B 1 391 ? -23.25 -8.523 -2.006 1 94.88 391 GLN B C 1
ATOM 6535 O O . GLN B 1 391 ? -22.062 -8.758 -2.273 1 94.88 391 GLN B O 1
ATOM 6540 N N . TRP B 1 392 ? -23.703 -7.457 -1.352 1 96.62 392 TRP B N 1
ATOM 6541 C CA . TRP B 1 392 ? -22.797 -6.363 -1.058 1 96.62 392 TRP B CA 1
ATOM 6542 C C . TRP B 1 392 ? -22.641 -6.164 0.447 1 96.62 392 TRP B C 1
ATOM 6544 O O . TRP B 1 392 ? -23.609 -6.34 1.199 1 96.62 392 TRP B O 1
ATOM 6554 N N . LEU B 1 393 ? -21.438 -5.832 0.842 1 97.94 393 LEU B N 1
ATOM 6555 C CA . LEU B 1 393 ? -21.156 -5.359 2.191 1 97.94 393 LEU B CA 1
ATOM 6556 C C . LEU B 1 393 ? -20.891 -3.855 2.193 1 97.94 393 LEU B C 1
ATOM 6558 O O . LEU B 1 393 ? -20.375 -3.312 1.218 1 97.94 393 LEU B O 1
ATOM 6562 N N . MET B 1 394 ? -21.281 -3.256 3.266 1 98.06 394 MET B N 1
ATOM 6563 C CA . MET B 1 394 ? -21.078 -1.825 3.477 1 98.06 394 MET B CA 1
ATOM 6564 C C . MET B 1 394 ? -20.125 -1.576 4.637 1 98.06 394 MET B C 1
ATOM 6566 O O . MET B 1 394 ? -20.172 -2.275 5.648 1 98.06 394 MET B O 1
ATOM 6570 N N . PHE B 1 395 ? -19.234 -0.617 4.516 1 98.5 395 PHE B N 1
ATOM 6571 C CA . PHE B 1 395 ? -18.281 -0.185 5.535 1 98.5 395 PHE B CA 1
ATOM 6572 C C . PHE B 1 395 ? -18.344 1.326 5.719 1 98.5 395 PHE B C 1
ATOM 6574 O O . PHE B 1 395 ? -18.094 2.082 4.777 1 98.5 395 PHE B O 1
ATOM 6581 N N . GLU B 1 396 ? -18.609 1.754 6.91 1 97.88 396 GLU B N 1
ATOM 6582 C CA . GLU B 1 396 ? -18.656 3.178 7.227 1 97.88 396 GLU B CA 1
ATOM 6583 C C . GLU B 1 396 ? -17.297 3.688 7.695 1 97.88 396 GLU B C 1
ATOM 6585 O O . GLU B 1 396 ? -16.406 2.896 7.973 1 97.88 396 GLU B O 1
ATOM 6590 N N . ASN B 1 397 ? -17.109 5.031 7.727 1 97.81 397 ASN B N 1
ATOM 6591 C CA . ASN B 1 397 ? -15.898 5.672 8.211 1 97.81 397 ASN B CA 1
ATOM 6592 C C . ASN B 1 397 ? -14.672 5.223 7.414 1 97.81 397 ASN B C 1
ATOM 6594 O O . ASN B 1 397 ? -13.695 4.746 7.992 1 97.81 397 ASN B O 1
ATOM 6598 N N . MET B 1 398 ? -14.758 5.418 6.086 1 98.19 398 MET B N 1
ATOM 6599 C CA . MET B 1 398 ? -13.711 4.93 5.191 1 98.19 398 MET B CA 1
ATOM 6600 C C . MET B 1 398 ? -13.047 6.082 4.445 1 98.19 398 MET B C 1
ATOM 6602 O O . MET B 1 398 ? -12.523 5.898 3.35 1 98.19 398 MET B O 1
ATOM 6606 N N . GLY B 1 399 ? -13.031 7.254 5.059 1 98.19 399 GLY B N 1
ATOM 6607 C CA . GLY B 1 399 ? -12.508 8.398 4.336 1 98.19 399 GLY B CA 1
ATOM 6608 C C . GLY B 1 399 ? -11.039 8.664 4.617 1 98.19 399 GLY B C 1
ATOM 6609 O O . GLY B 1 399 ? -10.336 9.242 3.789 1 98.19 399 GLY B O 1
ATOM 6610 N N . ALA B 1 400 ? -10.547 8.344 5.75 1 97.31 400 ALA B N 1
ATOM 6611 C CA . ALA B 1 400 ? -9.195 8.711 6.172 1 97.31 400 ALA B CA 1
ATOM 6612 C C . ALA B 1 400 ? -8.219 7.57 5.902 1 97.31 400 ALA B C 1
ATOM 6614 O O . ALA B 1 400 ? -8.391 6.457 6.406 1 97.31 400 ALA B O 1
ATOM 6615 N N . TYR B 1 401 ? -7.152 7.871 5.078 1 95.75 401 TYR B N 1
ATOM 6616 C CA . TYR B 1 401 ? -6.023 6.973 4.84 1 95.75 401 TYR B CA 1
ATOM 6617 C C . TYR B 1 401 ? -6.5 5.648 4.254 1 95.75 401 TYR B C 1
ATOM 6619 O O . TYR B 1 401 ? -6.09 4.578 4.711 1 95.75 401 TYR B O 1
ATOM 6627 N N . THR B 1 402 ? -7.441 5.691 3.359 1 96.44 402 THR B N 1
ATOM 6628 C CA . THR B 1 402 ? -7.934 4.527 2.631 1 96.44 402 THR B CA 1
ATOM 6629 C C . THR B 1 402 ? -7.578 4.625 1.15 1 96.44 402 THR B C 1
ATOM 6631 O O . THR B 1 402 ? -6.531 4.129 0.724 1 96.44 402 THR B O 1
ATOM 6634 N N . ILE B 1 403 ? -8.25 5.586 0.42 1 95.38 403 ILE B N 1
ATOM 6635 C CA . ILE B 1 403 ? -8.039 5.703 -1.019 1 95.38 403 ILE B CA 1
ATOM 6636 C C . ILE B 1 403 ? -6.617 6.184 -1.295 1 95.38 403 ILE B C 1
ATOM 6638 O O . ILE B 1 403 ? -6.047 5.883 -2.348 1 95.38 403 ILE B O 1
ATOM 6642 N N . THR B 1 404 ? -6.016 6.859 -0.334 1 96 404 THR B N 1
ATOM 6643 C CA . THR B 1 404 ? -4.691 7.445 -0.528 1 96 404 THR B CA 1
ATOM 6644 C C . THR B 1 404 ? -3.607 6.379 -0.425 1 96 404 THR B C 1
ATOM 6646 O O . THR B 1 404 ? -2.457 6.617 -0.797 1 96 404 THR B O 1
ATOM 6649 N N . LEU B 1 405 ? -3.947 5.184 0.048 1 95.88 405 LEU B N 1
ATOM 6650 C CA . LEU B 1 405 ? -2.977 4.117 0.268 1 95.88 405 LEU B CA 1
ATOM 6651 C C . LEU B 1 405 ? -3.242 2.939 -0.664 1 95.88 405 LEU B C 1
ATOM 6653 O O . LEU B 1 405 ? -2.729 1.84 -0.442 1 95.88 405 LEU B O 1
ATOM 6657 N N . ASN B 1 406 ? -3.982 3.117 -1.708 1 95.5 406 ASN B N 1
ATOM 6658 C CA . ASN B 1 406 ? -4.309 2.061 -2.66 1 95.5 406 ASN B CA 1
ATOM 6659 C C . ASN B 1 406 ? -3.086 1.639 -3.471 1 95.5 406 ASN B C 1
ATOM 6661 O O . ASN B 1 406 ? -2.312 2.484 -3.922 1 95.5 406 ASN B O 1
ATOM 6665 N N . THR B 1 407 ? -2.865 0.34 -3.574 1 96 407 THR B N 1
ATOM 6666 C CA . THR B 1 407 ? -1.814 -0.197 -4.43 1 96 407 THR B CA 1
ATOM 6667 C C . THR B 1 407 ? -2.412 -0.865 -5.668 1 96 407 THR B C 1
ATOM 6669 O O . THR B 1 407 ? -3.594 -1.215 -5.68 1 96 407 THR B O 1
ATOM 6672 N N . PRO B 1 408 ? -1.612 -1.104 -6.688 1 92.75 408 PRO B N 1
ATOM 6673 C CA . PRO B 1 408 ? -2.055 -1.863 -7.859 1 92.75 408 PRO B CA 1
ATOM 6674 C C . PRO B 1 408 ? -1.805 -3.363 -7.719 1 92.75 408 PRO B C 1
ATOM 6676 O O . PRO B 1 408 ? -1.839 -4.094 -8.711 1 92.75 408 PRO B O 1
ATOM 6679 N N . PHE B 1 409 ? -1.617 -3.834 -6.539 1 94.75 409 PHE B N 1
ATOM 6680 C CA . PHE B 1 409 ? -1.226 -5.219 -6.293 1 94.75 409 PHE B CA 1
ATOM 6681 C C . PHE B 1 409 ? -2.203 -6.184 -6.953 1 94.75 409 PHE B C 1
ATOM 6683 O O . PHE B 1 409 ? -3.418 -5.98 -6.895 1 94.75 409 PHE B O 1
ATOM 6690 N N . ASN B 1 410 ? -1.717 -7.203 -7.703 1 94.31 410 ASN B N 1
ATOM 6691 C CA . ASN B 1 410 ? -2.418 -8.25 -8.445 1 94.31 410 ASN B CA 1
ATOM 6692 C C . ASN B 1 410 ? -3.172 -7.676 -9.641 1 94.31 410 ASN B C 1
ATOM 6694 O O . ASN B 1 410 ? -3.873 -8.406 -10.344 1 94.31 410 ASN B O 1
ATOM 6698 N N . GLY B 1 411 ? -3.068 -6.379 -9.844 1 91.69 411 GLY B N 1
ATOM 6699 C CA . GLY B 1 411 ? -3.688 -5.77 -11.016 1 91.69 411 GLY B CA 1
ATOM 6700 C C . GLY B 1 411 ? -5.168 -5.504 -10.828 1 91.69 411 GLY B C 1
ATOM 6701 O O . GLY B 1 411 ? -5.891 -5.281 -11.805 1 91.69 411 GLY B O 1
ATOM 6702 N N . PHE B 1 412 ? -5.629 -5.52 -9.625 1 93.06 412 PHE B N 1
ATOM 6703 C CA . PHE B 1 412 ? -7.043 -5.254 -9.375 1 93.06 412 PHE B CA 1
ATOM 6704 C C . PHE B 1 412 ? -7.324 -3.758 -9.383 1 93.06 412 PHE B C 1
ATOM 6706 O O . PHE B 1 412 ? -6.52 -2.969 -8.875 1 93.06 412 PHE B O 1
ATOM 6713 N N . PRO B 1 413 ? -8.453 -3.381 -9.875 1 88.69 413 PRO B N 1
ATOM 6714 C CA . PRO B 1 413 ? -8.758 -1.951 -9.961 1 88.69 413 PRO B CA 1
ATOM 6715 C C . PRO B 1 413 ? -9.141 -1.345 -8.609 1 88.69 413 PRO B C 1
ATOM 6717 O O . PRO B 1 413 ? -9.617 -2.057 -7.723 1 88.69 413 PRO B O 1
ATOM 6720 N N . SER B 1 414 ? -8.961 -0.049 -8.508 1 91.88 414 SER B N 1
ATOM 6721 C CA . SER B 1 414 ? -9.414 0.689 -7.336 1 91.88 414 SER B CA 1
ATOM 6722 C C . SER B 1 414 ? -10.93 0.854 -7.344 1 91.88 414 SER B C 1
ATOM 6724 O O . SER B 1 414 ? -11.57 0.738 -8.391 1 91.88 414 SER B O 1
ATOM 6726 N N . ALA B 1 415 ? -11.484 1.152 -6.199 1 95.62 415 ALA B N 1
ATOM 6727 C CA . ALA B 1 415 ? -12.922 1.386 -6.066 1 95.62 415 ALA B CA 1
ATOM 6728 C C . ALA B 1 415 ? -13.344 2.652 -6.805 1 95.62 415 ALA B C 1
ATOM 6730 O O . ALA B 1 415 ? -12.609 3.643 -6.82 1 95.62 415 ALA B O 1
ATOM 6731 N N . ASP B 1 416 ? -14.516 2.582 -7.391 1 94.19 416 ASP B N 1
ATOM 6732 C CA . ASP B 1 416 ? -15.117 3.781 -7.965 1 94.19 416 ASP B CA 1
ATOM 6733 C C . ASP B 1 416 ? -15.562 4.754 -6.871 1 94.19 416 ASP B C 1
ATOM 6735 O O . ASP B 1 416 ? -15.68 4.371 -5.707 1 94.19 416 ASP B O 1
ATOM 6739 N N . ILE B 1 417 ? -15.75 6.012 -7.262 1 96 417 ILE B N 1
ATOM 6740 C CA . ILE B 1 417 ? -16.203 7.012 -6.301 1 96 417 ILE B CA 1
ATOM 6741 C C . ILE B 1 417 ? -17.438 7.734 -6.859 1 96 417 ILE B C 1
ATOM 6743 O O . ILE B 1 417 ? -17.391 8.266 -7.973 1 96 417 ILE B O 1
ATOM 6747 N N . VAL B 1 418 ? -18.516 7.703 -6.16 1 95.69 418 VAL B N 1
ATOM 6748 C CA . VAL B 1 418 ? -19.719 8.438 -6.516 1 95.69 418 VAL B CA 1
ATOM 6749 C C . VAL B 1 418 ? -20.078 9.43 -5.41 1 95.69 418 VAL B C 1
ATOM 6751 O O . VAL B 1 418 ? -19.609 9.297 -4.277 1 95.69 418 VAL B O 1
ATOM 6754 N N . TYR B 1 419 ? -20.891 10.43 -5.746 1 97.38 419 TYR B N 1
ATOM 6755 C CA . TYR B 1 419 ? -21.078 11.547 -4.828 1 97.38 419 TYR B CA 1
ATOM 6756 C C . TYR B 1 419 ? -22.562 11.773 -4.539 1 97.38 419 TYR B C 1
ATOM 6758 O O . TYR B 1 419 ? -23.406 11.531 -5.398 1 97.38 419 TYR B O 1
ATOM 6766 N N . ARG B 1 420 ? -22.797 12.18 -3.348 1 97.06 420 ARG B N 1
ATOM 6767 C CA . ARG B 1 420 ? -24.156 12.555 -2.979 1 97.06 420 ARG B CA 1
ATOM 6768 C C . ARG B 1 420 ? -24.172 13.805 -2.113 1 97.06 420 ARG B C 1
ATOM 6770 O O . ARG B 1 420 ? -23.188 14.102 -1.419 1 97.06 420 ARG B O 1
ATOM 6777 N N . SER B 1 421 ? -25.25 14.578 -2.189 1 97.56 421 SER B N 1
ATOM 6778 C CA . SER B 1 421 ? -25.594 15.641 -1.243 1 97.56 421 SER B CA 1
ATOM 6779 C C . SER B 1 421 ? -27.094 15.789 -1.088 1 97.56 421 SER B C 1
ATOM 6781 O O . SER B 1 421 ? -27.859 15.312 -1.929 1 97.56 421 SER B O 1
ATOM 6783 N N . SER B 1 422 ? -27.469 16.391 -0.01 1 97.56 422 SER B N 1
ATOM 6784 C CA . SER B 1 422 ? -28.859 16.844 0.059 1 97.56 422 SER B CA 1
ATOM 6785 C C . SER B 1 422 ? -29.125 17.953 -0.96 1 97.56 422 SER B C 1
ATOM 6787 O O . SER B 1 422 ? -28.203 18.531 -1.518 1 97.56 422 SER B O 1
ATOM 6789 N N . LYS B 1 423 ? -30.422 18.203 -1.187 1 96.62 423 LYS B N 1
ATOM 6790 C CA . LYS B 1 423 ? -30.797 19.266 -2.109 1 96.62 423 LYS B CA 1
ATOM 6791 C C . LYS B 1 423 ? -30.312 20.625 -1.612 1 96.62 423 LYS B C 1
ATOM 6793 O O . LYS B 1 423 ? -29.875 21.469 -2.406 1 96.62 423 LYS B O 1
ATOM 6798 N N . LEU B 1 424 ? -30.391 20.812 -0.387 1 96.81 424 LEU B N 1
ATOM 6799 C CA . LEU B 1 424 ? -29.938 22.062 0.22 1 96.81 424 LEU B CA 1
ATOM 6800 C C . LEU B 1 424 ? -28.469 22.297 -0.058 1 96.81 424 LEU B C 1
ATOM 6802 O O . LEU B 1 424 ? -28.062 23.391 -0.459 1 96.81 424 LEU B O 1
ATOM 6806 N N . VAL B 1 425 ? -27.656 21.297 0.134 1 96.94 425 VAL B N 1
ATOM 6807 C CA . VAL B 1 425 ? -26.219 21.406 -0.078 1 96.94 425 VAL B CA 1
ATOM 6808 C C . VAL B 1 425 ? -25.922 21.531 -1.571 1 96.94 425 VAL B C 1
ATOM 6810 O O . VAL B 1 425 ? -25.031 22.266 -1.975 1 96.94 425 VAL B O 1
ATOM 6813 N N . GLU B 1 426 ? -26.656 20.812 -2.361 1 96.44 426 GLU B N 1
ATOM 6814 C CA . GLU B 1 426 ? -26.516 20.953 -3.809 1 96.44 426 GLU B CA 1
ATOM 6815 C C . GLU B 1 426 ? -26.703 22.406 -4.242 1 96.44 426 GLU B C 1
ATOM 6817 O O . GLU B 1 426 ? -25.938 22.922 -5.047 1 96.44 426 GLU B O 1
ATOM 6822 N N . ASP B 1 427 ? -27.703 23.047 -3.732 1 96.44 427 ASP B N 1
ATOM 6823 C CA . ASP B 1 427 ? -27.984 24.438 -4.07 1 96.44 427 ASP B CA 1
ATOM 6824 C C . ASP B 1 427 ? -26.844 25.344 -3.643 1 96.44 427 ASP B C 1
ATOM 6826 O O . ASP B 1 427 ? -26.469 26.281 -4.363 1 96.44 427 ASP B O 1
ATOM 6830 N N . HIS B 1 428 ? -26.375 25.062 -2.482 1 96.06 428 HIS B N 1
ATOM 6831 C CA . HIS B 1 428 ? -25.234 25.828 -1.984 1 96.06 428 HIS B CA 1
ATOM 6832 C C . HIS B 1 428 ? -24.031 25.672 -2.906 1 96.06 428 HIS B C 1
ATOM 6834 O O . HIS B 1 428 ? -23.359 26.656 -3.229 1 96.06 428 HIS B O 1
ATOM 6840 N N . LEU B 1 429 ? -23.766 24.453 -3.32 1 96 429 LEU B N 1
ATOM 6841 C CA . LEU B 1 429 ? -22.656 24.172 -4.219 1 96 429 LEU B CA 1
ATOM 6842 C C . LEU B 1 429 ? -22.828 24.891 -5.551 1 96 429 LEU B C 1
ATOM 6844 O O . LEU B 1 429 ? -21.875 25.453 -6.09 1 96 429 LEU B O 1
ATOM 6848 N N . ARG B 1 430 ? -24.016 24.906 -6.027 1 95.06 430 ARG B N 1
ATOM 6849 C CA . ARG B 1 430 ? -24.297 25.578 -7.285 1 95.06 430 ARG B CA 1
ATOM 6850 C C . ARG B 1 430 ? -24.094 27.094 -7.152 1 95.06 430 ARG B C 1
ATOM 6852 O O . ARG B 1 430 ? -23.5 27.719 -8.031 1 95.06 430 ARG B O 1
ATOM 6859 N N . ARG B 1 431 ? -24.594 27.609 -6.094 1 95.88 431 ARG B N 1
ATOM 6860 C CA . ARG B 1 431 ? -24.5 29.047 -5.863 1 95.88 431 ARG B CA 1
ATOM 6861 C C . ARG B 1 431 ? -23.047 29.5 -5.797 1 95.88 431 ARG B C 1
ATOM 6863 O O . ARG B 1 431 ? -22.703 30.594 -6.27 1 95.88 431 ARG B O 1
ATOM 6870 N N . HIS B 1 432 ? -22.25 28.688 -5.285 1 94.94 432 HIS B N 1
ATOM 6871 C CA . HIS B 1 432 ? -20.859 29.047 -5.094 1 94.94 432 HIS B CA 1
ATOM 6872 C C . HIS B 1 432 ? -19.969 28.438 -6.176 1 94.94 432 HIS B C 1
ATOM 6874 O O . HIS B 1 432 ? -18.75 28.5 -6.09 1 94.94 432 HIS B O 1
ATOM 6880 N N . LYS B 1 433 ? -20.578 27.734 -7.176 1 94.06 433 LYS B N 1
ATOM 6881 C CA . LYS B 1 433 ? -19.906 27.172 -8.344 1 94.06 433 LYS B CA 1
ATOM 6882 C C . LYS B 1 433 ? -18.844 26.156 -7.934 1 94.06 433 LYS B C 1
ATOM 6884 O O . LYS B 1 433 ? -17.719 26.203 -8.43 1 94.06 433 LYS B O 1
ATOM 6889 N N . LEU B 1 434 ? -19.219 25.406 -6.949 1 93.25 434 LEU B N 1
ATOM 6890 C CA . LEU B 1 434 ? -18.328 24.344 -6.496 1 93.25 434 LEU B CA 1
ATOM 6891 C C . LEU B 1 434 ? -18.719 23 -7.113 1 93.25 434 LEU B C 1
ATOM 6893 O O . LEU B 1 434 ? -19.906 22.641 -7.141 1 93.25 434 LEU B O 1
ATOM 6897 N N . ILE B 1 435 ? -17.734 22.234 -7.566 1 94.06 435 ILE B N 1
ATOM 6898 C CA . ILE B 1 435 ? -17.797 20.891 -8.117 1 94.06 435 ILE B CA 1
ATOM 6899 C C . ILE B 1 435 ? -18.938 20.797 -9.117 1 94.06 435 ILE B C 1
ATOM 6901 O O . ILE B 1 435 ? -19.734 19.844 -9.086 1 94.06 435 ILE B O 1
ATOM 6905 N N . GLN B 1 436 ? -19.094 21.719 -9.938 1 91.62 436 GLN B N 1
ATOM 6906 C CA . GLN B 1 436 ? -20.188 21.797 -10.906 1 91.62 436 GLN B CA 1
ATOM 6907 C C . GLN B 1 436 ? -20.172 20.594 -11.844 1 91.62 436 GLN B C 1
ATOM 6909 O O . GLN B 1 436 ? -21.234 20.078 -12.195 1 91.62 436 GLN B O 1
ATOM 6914 N N . HIS B 1 437 ? -18.984 20.156 -12.164 1 88.69 437 HIS B N 1
ATOM 6915 C CA . HIS B 1 437 ? -18.859 19.031 -13.078 1 88.69 437 HIS B CA 1
ATOM 6916 C C . HIS B 1 437 ? -19.469 17.766 -12.484 1 88.69 437 HIS B C 1
ATOM 6918 O O . HIS B 1 437 ? -19.891 16.875 -13.219 1 88.69 437 HIS B O 1
ATOM 6924 N N . ILE B 1 438 ? -19.531 17.688 -11.156 1 90.25 438 ILE B N 1
ATOM 6925 C CA . ILE B 1 438 ? -20.109 16.547 -10.469 1 90.25 438 ILE B CA 1
ATOM 6926 C C . ILE B 1 438 ? -21.625 16.688 -10.391 1 90.25 438 ILE B C 1
ATOM 6928 O O . ILE B 1 438 ? -22.359 15.758 -10.727 1 90.25 438 ILE B O 1
ATOM 6932 N N . ILE B 1 439 ? -22.047 17.859 -10.023 1 89.25 439 ILE B N 1
ATOM 6933 C CA . ILE B 1 439 ? -23.453 18.109 -9.789 1 89.25 439 ILE B CA 1
ATOM 6934 C C . ILE B 1 439 ? -24.219 18.062 -11.109 1 89.25 439 ILE B C 1
ATOM 6936 O O . ILE B 1 439 ? -25.375 17.625 -11.156 1 89.25 439 ILE B O 1
ATOM 6940 N N . ASP B 1 440 ? -23.5 18.422 -12.172 1 85.31 440 ASP B N 1
ATOM 6941 C CA . ASP B 1 440 ? -24.156 18.469 -13.477 1 85.31 440 ASP B CA 1
ATOM 6942 C C . ASP B 1 440 ? -24.188 17.078 -14.109 1 85.31 440 ASP B C 1
ATOM 6944 O O . ASP B 1 440 ? -24.859 16.875 -15.125 1 85.31 440 ASP B O 1
ATOM 6948 N N . SER B 1 441 ? -23.516 16.109 -13.57 1 72.75 441 SER B N 1
ATOM 6949 C CA . SER B 1 441 ? -23.516 14.75 -14.102 1 72.75 441 SER B CA 1
ATOM 6950 C C . SER B 1 441 ? -24.766 13.984 -13.672 1 72.75 441 SER B C 1
ATOM 6952 O O . SER B 1 441 ? -24.984 12.859 -14.109 1 72.75 441 SER B O 1
ATOM 6954 N N . ALA B 1 442 ? -25.578 14.492 -12.836 1 63.81 442 ALA B N 1
ATOM 6955 C CA . ALA B 1 442 ? -26.797 13.844 -12.375 1 63.81 442 ALA B CA 1
ATOM 6956 C C . ALA B 1 442 ? -27.781 13.656 -13.523 1 63.81 442 ALA B C 1
ATOM 6958 O O . ALA B 1 442 ? -27.875 14.5 -14.414 1 63.81 442 ALA B O 1
#